Protein AF-A0AAD9GIB4-F1 (afdb_monomer_lite)

InterPro domains:
  IPR001938 Thaumatin family [PS51367] (116-215)
  IPR001938 Thaumatin family [SM00205] (83-215)
  IPR032675 Leucine-rich repeat domain superfamily [G3DSA:3.80.10.10] (886-1075)
  IPR037176 Osmotin/thaumatin-like superfamily [G3DSA:2.60.110.10] (178-216)
  IPR037176 Osmotin/thaumatin-like superfamily [SSF49870] (64-216)
  IPR058256 WLGC domain [PF26605] (1135-1199)

Radius of gyration: 45.38 Å; chains: 1; bounding box: 119×122×170 Å

Secondary structure (DSSP, 8-state):
------------------------------------TTSTTTTTTSSTTS-SS--------EEEEEEE-SSS-EEEEEEETTEEEEEEE-TT-EEEEEE-TT---EEEEESSSS---EEEEE--TTEEEEEEE-----SSS-GGG-SSHHHHHHHH------S-EEEEESS--SSSS--EEE-STT-TTEE-STT-TT--EEEETT--EEEEESTT-SS--PPPPPPPPPPPP-PPPPPPPPPPPPPPPPPPPP----------------------------------------------------------------------------------------------------------HHHHHHHHHHHHHHHHHHHHHHHHHHHHHHHHHHHTTS--S---------------------------------------------------------------------------------------------S-SSTTHHHHHHHHHHHHHHHHHHHHHHHHHHHHHHHHHHHHHHSHHHHHHHHHT-TTGGGGTSS--PPPPHHHHHHHHHHHHHHHHHHHHHHHHHHHHHHHHHHHHS-----STTSTTS--SS-------SS-HHHHHHHHTTSS--HHHHHHHHHHHHHHHHHHHHHHHHHHHTT--HHHHHHHHHHHHHHHHHHHHHTTS-TTTHHHHHHHHHHHHHHIIIIIHHHHHHHHHHHH----HHHHHHHHTTSPTT-GGG-HHHHS-HHHHHHHHHHHHTTS--SHHHHHHHHHHHHHHHHHHHHHHHHHH-TT--PPPSSPTT-HHHHHHHHHHHHHHHHHHHHHHHHHHHHTTT-TTEEEE------PPTT-STT--EEEEEEE-SS--SHHHHHSPPB-HHHHHHHHTTS---EEEEES-B-SS--GGGGG-TT--EEEEES----B--GGGGG-TT--EEEEE-BTTB---B--TTTTTT-TT--EEEEE--TT-------TT-TT--EEEEE--SS---PPP-TT-TT--EEEEES-TT-------SS-TT--EEEEES--GGGTBTSSSSB-TTSTTTS--TTT-PPPPPPPPTT-SSS---HHHHHHHHHSHHHHS-PPP-BTTB--S--HHHHTTTTT-SS-B---TT----EEE-GGG---EEE--HHHHHHHHHHHHHT-SSPP-HHHHGGGT--

Sequence (1199 aa):
MERDRIAATARLTTSPFRNSPPRSCIHPQQRTGSLGLTAMVMQTLSRALLGLAMLNGVAQGFNVYVSNMCDEGMTLAQVTPSGVQTEQVSAGGTTTKSVPTGSASHVFKWGTGAQATLAEFSAQGGMAWCDISIIPTGLKSGPGYCGSLQECKDVTGGVGFNVAMQITPHTQDGARCVELTCMADGCEDAYQYPKDDTKTHSCPINTDFDLTFCPGGTGGSTPAPTPAPTPSPTPTPTPTPTPTPTPTPTPTPTSTPSSTPAPEEQQTQQSASASAGSAGQYQNQGSATQSSKSASGSNGEAGVTNLRKVNAESVQSPTTQQNTPSTDSTQQIGGTTPAADSKEDEVQKVNTQSSESGTGGTAWVVLSIGCFVGMVAAAAIVVVRKKKAALDELESKTPVSTTAHGALATFRTPRDNVSLASRAKWKRSRWLATREEQPHVTQEDDGREVFSNEGPLRRKSFLSSSPSASQKKVYPTNSEPDLSIKSSILEKKSSKYSKTEAQTKAQGGSRSLGLALVIGFGVSVCLGWSLWLILLNVAPNDTVNRVMDTETFDYGSFWLMIKPSAALVGLATAGLSVVALGYLAVLIKLLLSFRHNSKKAYVLNDSSKRVLATQKEKVLEAKPNIFLTAIQVATSVAIEDSTAKKYFKVVMKFGDLALETVLLYQMLESGSPAPLIGIFTVVVASNALSCAAMMFVPYEKAPLAEILIDILFDFLIIVGCPMLVVLYCLSTFTFDREKFAINLAVFPAGWFEQSASVIADPVETAVIYKSLKSLRIMSALDFFTRMGVNITLCYRLFKVVDLLQDPRKQQSSVYPKKHRLSVGVFVIFAVFLVIFVEESMRTSDVACQAHPECVVKARRWTRLSTGSLTQCPCLMLIDRDIAPKMYSEWENPTNVTEKVAQLASTGDLQTLQLTNRYLAVLPDELRRCTNLRHLSLEYTHTQAFPDWIGELKLIEFLHIESKFSSPMVVLPDNMFDDMASLTLIHFAAFIPMAKLPSMWGLTNLKSLTLAVFFFLEEIPDFDRLQNLERLVLASMPGINYLPDFSTATNLKSFAASDRGAWCCNGFLGDCNLSDGKCGVHPVWGSPAVSCLASDRTDKVATEATLAAMKRFNATICGPVLQFGVLEGPPTPDIMAPCNGTMYKQCPRDDKMESMCYNARFMGIACTTNRFPIEMRRRQIAQGVGDRCDPENEAWLGCK

Structure (mmCIF, N/CA/C/O backbone):
data_AF-A0AAD9GIB4-F1
#
_entry.id   AF-A0AAD9GIB4-F1
#
loop_
_atom_site.group_PDB
_atom_site.id
_atom_site.type_symbol
_atom_site.label_atom_id
_atom_site.label_alt_id
_atom_site.label_comp_id
_atom_site.label_asym_id
_atom_site.label_entity_id
_atom_site.label_seq_id
_atom_site.pdbx_PDB_ins_code
_atom_site.Cartn_x
_atom_site.Cartn_y
_atom_site.Cartn_z
_atom_site.occupancy
_atom_site.B_iso_or_equiv
_atom_site.auth_seq_id
_atom_site.auth_comp_id
_atom_site.auth_asym_id
_atom_site.auth_atom_id
_atom_site.pdbx_PDB_model_num
ATOM 1 N N . MET A 1 1 ? -21.537 43.791 -27.571 1.00 29.36 1 MET A N 1
ATOM 2 C CA . MET A 1 1 ? -22.899 44.267 -27.913 1.00 29.36 1 MET A CA 1
ATOM 3 C C . MET A 1 1 ? -23.913 43.216 -27.478 1.00 29.36 1 MET A C 1
ATOM 5 O O . MET A 1 1 ? -23.499 42.181 -26.972 1.00 29.36 1 MET A O 1
ATOM 9 N N . GLU A 1 2 ? -25.203 43.518 -27.577 1.00 27.97 2 GLU A N 1
ATOM 10 C CA . GLU A 1 2 ? -26.307 42.785 -26.946 1.00 27.97 2 GLU A CA 1
ATOM 11 C C . GLU A 1 2 ? -27.326 42.326 -28.008 1.00 27.97 2 GLU A C 1
ATOM 13 O O . GLU A 1 2 ? -27.532 43.077 -28.959 1.00 27.97 2 GLU A O 1
ATOM 18 N N . ARG A 1 3 ? -28.008 41.181 -27.779 1.00 30.89 3 ARG A N 1
ATOM 19 C CA . ARG A 1 3 ? -29.195 40.685 -28.534 1.00 30.89 3 ARG A CA 1
ATOM 20 C C . ARG A 1 3 ? -28.941 40.329 -30.023 1.00 30.89 3 ARG A C 1
ATOM 22 O O . ARG A 1 3 ? -27.888 40.657 -30.551 1.00 30.89 3 ARG A O 1
ATOM 29 N N . ASP A 1 4 ? -29.765 39.568 -30.760 1.00 29.73 4 ASP A N 1
ATOM 30 C CA . ASP A 1 4 ? -31.077 38.883 -30.585 1.00 29.73 4 ASP A CA 1
ATOM 31 C C . ASP A 1 4 ? -30.968 37.423 -31.151 1.00 29.73 4 ASP A C 1
ATOM 33 O O . ASP A 1 4 ? -29.921 37.079 -31.687 1.00 29.73 4 ASP A O 1
ATOM 37 N N . ARG A 1 5 ? -31.866 36.419 -31.048 1.00 33.56 5 ARG A N 1
ATOM 38 C CA . ARG A 1 5 ? -33.320 36.235 -30.783 1.00 33.56 5 ARG A CA 1
ATOM 39 C C . ARG A 1 5 ? -34.262 36.285 -32.016 1.00 33.56 5 ARG A C 1
ATOM 41 O O . ARG A 1 5 ? -34.498 37.356 -32.541 1.00 33.56 5 ARG A O 1
ATOM 48 N N . ILE A 1 6 ? -34.851 35.131 -32.397 1.00 26.53 6 ILE A N 1
ATOM 49 C CA . ILE A 1 6 ? -36.130 34.850 -33.135 1.00 26.53 6 ILE A CA 1
ATOM 50 C C . ILE A 1 6 ? -36.071 33.355 -33.578 1.00 26.53 6 ILE A C 1
ATOM 52 O O . ILE A 1 6 ? -35.004 32.948 -34.017 1.00 26.53 6 ILE A O 1
ATOM 56 N N . ALA A 1 7 ? -37.034 32.416 -33.486 1.00 26.80 7 ALA A N 1
ATOM 57 C CA . ALA A 1 7 ? -38.416 32.270 -32.966 1.00 26.80 7 ALA A CA 1
ATOM 58 C C . ALA A 1 7 ? -39.534 32.016 -34.020 1.00 26.80 7 ALA A C 1
ATOM 60 O O . ALA A 1 7 ? -39.611 32.734 -35.008 1.00 26.80 7 ALA A O 1
ATOM 61 N N . ALA A 1 8 ? -40.463 31.085 -33.697 1.00 27.00 8 ALA A N 1
ATOM 62 C CA . ALA A 1 8 ? -41.770 30.795 -34.355 1.00 27.00 8 ALA A CA 1
ATOM 63 C C . ALA A 1 8 ? -41.726 30.116 -35.762 1.00 27.00 8 ALA A C 1
ATOM 65 O O . ALA A 1 8 ? -40.720 30.239 -36.442 1.00 27.00 8 ALA A O 1
ATOM 66 N N . THR A 1 9 ? -42.720 29.381 -36.317 1.00 25.98 9 THR A N 1
ATOM 67 C CA . THR A 1 9 ? -43.977 28.658 -35.904 1.00 25.98 9 THR A CA 1
ATOM 68 C C . THR A 1 9 ? -44.494 27.846 -37.133 1.00 25.98 9 THR A C 1
ATOM 70 O O . THR A 1 9 ? -44.125 28.221 -38.238 1.00 25.98 9 THR A O 1
ATOM 73 N N . ALA A 1 10 ? -45.441 26.882 -37.130 1.00 25.78 10 ALA A N 1
ATOM 74 C CA . ALA A 1 10 ? -45.971 25.845 -36.206 1.00 25.78 10 ALA A CA 1
ATOM 75 C C . ALA A 1 10 ? -47.237 25.172 -36.854 1.00 25.78 10 ALA A C 1
ATOM 77 O O . ALA A 1 10 ? -47.678 25.647 -37.896 1.00 25.78 10 ALA A O 1
ATOM 78 N N . ARG A 1 11 ? -47.906 24.212 -36.162 1.00 26.77 11 ARG A N 1
ATOM 79 C CA . ARG A 1 11 ? -49.332 23.753 -36.349 1.00 26.77 11 ARG A CA 1
ATOM 80 C C . ARG A 1 11 ? -49.642 22.825 -37.569 1.00 26.77 11 ARG A C 1
ATOM 82 O O . ARG A 1 11 ? -48.823 22.766 -38.470 1.00 26.77 11 ARG A O 1
ATOM 89 N N . LEU A 1 12 ? -50.748 22.039 -37.663 1.00 25.41 12 LEU A N 1
ATOM 90 C CA . LEU A 1 12 ? -52.007 21.885 -36.867 1.00 25.41 12 LEU A CA 1
ATOM 91 C C . LEU A 1 12 ? -52.747 20.513 -37.112 1.00 25.41 12 LEU A C 1
ATOM 93 O O . LEU A 1 12 ? -52.909 20.143 -38.267 1.00 25.41 12 LEU A O 1
ATOM 97 N N . THR A 1 13 ? -53.351 19.893 -36.067 1.00 25.02 13 THR A N 1
ATOM 98 C CA . THR A 1 13 ? -54.545 18.956 -36.065 1.00 25.02 13 THR A CA 1
ATOM 99 C C . THR A 1 13 ? -54.509 17.588 -36.812 1.00 25.02 13 THR A C 1
ATOM 101 O O . THR A 1 13 ? -53.644 17.379 -37.646 1.00 25.02 13 THR A O 1
ATOM 104 N N . THR A 1 14 ? -55.362 16.569 -36.536 1.00 24.05 14 THR A N 1
ATOM 105 C CA . THR A 1 14 ? -56.618 16.447 -35.721 1.00 24.05 14 THR A CA 1
ATOM 106 C C . THR A 1 14 ? -56.783 15.052 -35.047 1.00 24.05 14 THR A C 1
ATOM 108 O O . THR A 1 14 ? -56.148 14.092 -35.466 1.00 24.05 14 THR A O 1
ATOM 111 N N . SER A 1 15 ? -57.682 14.916 -34.053 1.00 24.08 15 SER A N 1
ATOM 112 C CA . SER A 1 15 ? -58.183 13.644 -33.451 1.00 24.08 15 SER A CA 1
ATOM 113 C C . SER A 1 15 ? -59.697 13.439 -33.724 1.00 24.08 15 SER A C 1
ATOM 115 O O . SER A 1 15 ? -60.246 14.275 -34.452 1.00 24.08 15 SER A O 1
ATOM 117 N N . PRO A 1 16 ? -60.401 12.381 -33.218 1.00 45.25 16 PRO A N 1
ATOM 118 C CA . PRO A 1 16 ? -61.119 12.523 -31.917 1.00 45.25 16 PRO A CA 1
ATOM 119 C C . PRO A 1 16 ? -61.537 11.248 -31.097 1.00 45.25 16 PRO A C 1
ATOM 121 O O . PRO A 1 16 ? -61.959 10.257 -31.671 1.00 45.25 16 PRO A O 1
ATOM 124 N N . PHE A 1 17 ? -61.597 11.388 -29.750 1.00 28.00 17 PHE A N 1
ATOM 125 C CA . PHE A 1 17 ? -62.549 10.798 -28.741 1.00 28.00 17 PHE A CA 1
ATOM 126 C C . PHE A 1 17 ? -62.877 9.271 -28.671 1.00 28.00 17 PHE A C 1
ATOM 128 O O . PHE A 1 17 ? -62.728 8.549 -29.639 1.00 28.00 17 PHE A O 1
ATOM 135 N N . ARG A 1 18 ? -63.367 8.659 -27.565 1.00 31.02 18 ARG A N 1
ATOM 136 C CA . ARG A 1 18 ? -63.803 9.020 -26.171 1.00 31.02 18 ARG A CA 1
ATOM 137 C C . ARG A 1 18 ? -63.539 7.766 -25.269 1.00 31.02 18 ARG A C 1
ATOM 139 O O . ARG A 1 18 ? -63.403 6.687 -25.822 1.00 31.02 18 ARG A O 1
ATOM 146 N N . ASN A 1 19 ? -63.452 7.761 -23.927 1.00 23.12 19 ASN A N 1
ATOM 147 C CA . ASN A 1 19 ? -64.355 8.346 -22.922 1.00 23.12 19 ASN A CA 1
ATOM 148 C C . ASN A 1 19 ? -63.713 8.468 -21.507 1.00 23.12 19 ASN A C 1
ATOM 150 O O . ASN A 1 19 ? -63.331 7.467 -20.920 1.00 23.12 19 ASN A O 1
ATOM 154 N N . SER A 1 20 ? -63.749 9.689 -20.960 1.00 26.02 20 SER A N 1
ATOM 155 C CA . SER A 1 20 ? -64.058 10.107 -19.569 1.00 26.02 20 SER A CA 1
ATOM 156 C C . SER A 1 20 ? -63.265 9.650 -18.304 1.00 26.02 20 SER A C 1
ATOM 158 O O . SER A 1 20 ? -62.812 8.517 -18.221 1.00 26.02 20 SER A O 1
ATOM 160 N N . PRO A 1 21 ? -63.114 10.548 -17.287 1.00 50.00 21 PRO A N 1
ATOM 161 C CA . PRO A 1 21 ? -62.134 10.461 -16.181 1.00 50.00 21 PRO A CA 1
ATOM 162 C C . PRO A 1 21 ? -62.915 10.322 -14.820 1.00 50.00 21 PRO A C 1
ATOM 164 O O . PRO A 1 21 ? -63.865 9.540 -14.871 1.00 50.00 21 PRO A O 1
ATOM 167 N N . PRO A 1 22 ? -62.713 11.005 -13.642 1.00 42.19 22 PRO A N 1
ATOM 168 C CA . PRO A 1 22 ? -61.743 12.039 -13.202 1.00 42.19 22 PRO A CA 1
ATOM 169 C C . PRO A 1 22 ? -61.225 12.018 -11.721 1.00 42.19 22 PRO A C 1
ATOM 171 O O . PRO A 1 22 ? -61.701 11.267 -10.880 1.00 42.19 22 PRO A O 1
ATOM 174 N N . ARG A 1 23 ? -60.374 13.024 -11.406 1.00 25.47 23 ARG A N 1
ATOM 175 C CA . ARG A 1 23 ? -59.966 13.607 -10.086 1.00 25.47 23 ARG A CA 1
ATOM 176 C C . ARG A 1 23 ? -58.715 13.026 -9.392 1.00 25.47 23 ARG A C 1
ATOM 178 O O . ARG A 1 23 ? -58.555 11.819 -9.328 1.00 25.47 23 ARG A O 1
ATOM 185 N N . SER A 1 24 ? -57.831 13.841 -8.792 1.00 22.72 24 SER A N 1
ATOM 186 C CA . SER A 1 24 ? -57.624 15.312 -8.893 1.00 22.72 24 SER A CA 1
ATOM 187 C C . SER A 1 24 ? -56.270 15.743 -8.295 1.00 22.72 24 SER A C 1
ATOM 189 O O . SER A 1 24 ? -55.858 15.202 -7.276 1.00 22.72 24 SER A O 1
ATOM 191 N N . CYS A 1 25 ? -55.622 16.758 -8.877 1.00 22.23 25 CYS A N 1
ATOM 192 C CA . CYS A 1 25 ? -54.363 17.353 -8.390 1.00 22.23 25 CYS A CA 1
ATOM 193 C C . CYS A 1 25 ? -54.567 18.315 -7.199 1.00 22.23 25 CYS A C 1
ATOM 195 O O . CYS A 1 25 ? -55.671 18.834 -7.055 1.00 22.23 25 CYS A O 1
ATOM 197 N N . ILE A 1 26 ? -53.493 18.653 -6.455 1.00 23.31 26 ILE A N 1
ATOM 198 C CA . ILE A 1 26 ? -53.220 19.997 -5.875 1.00 23.31 26 ILE A CA 1
ATOM 199 C C . ILE A 1 26 ? -51.804 20.073 -5.243 1.00 23.31 26 ILE A C 1
ATOM 201 O O . ILE A 1 26 ? -51.279 19.081 -4.746 1.00 23.31 26 ILE A O 1
ATOM 205 N N . HIS A 1 27 ? -51.185 21.261 -5.285 1.00 28.19 27 HIS A N 1
ATOM 206 C CA . HIS A 1 27 ? -49.898 21.618 -4.649 1.00 28.19 27 HIS A CA 1
ATOM 207 C C . HIS A 1 27 ? -50.067 21.952 -3.150 1.00 28.19 27 HIS A C 1
ATOM 209 O O . HIS A 1 27 ? -51.170 22.295 -2.726 1.00 28.19 27 HIS A O 1
ATOM 215 N N . PRO A 1 28 ? -48.973 22.030 -2.367 1.00 28.92 28 PRO A N 1
ATOM 216 C CA . PRO A 1 28 ? -48.886 23.180 -1.455 1.00 28.92 28 PRO A CA 1
ATOM 217 C C . PRO A 1 28 ? -47.499 23.843 -1.348 1.00 28.92 28 PRO A C 1
ATOM 219 O O . PRO A 1 28 ? -46.467 23.275 -1.704 1.00 28.92 28 PRO A O 1
ATOM 222 N N . GLN A 1 29 ? -47.510 25.074 -0.825 1.00 23.83 29 GLN A N 1
ATOM 223 C CA . GLN A 1 29 ? -46.342 25.845 -0.382 1.00 23.83 29 GLN A CA 1
ATOM 224 C C . GLN A 1 29 ? -45.946 25.524 1.075 1.00 23.83 29 GLN A C 1
ATOM 226 O O . GLN A 1 29 ? -46.623 24.791 1.792 1.00 23.83 29 GLN A O 1
ATOM 231 N N . GLN A 1 30 ? -44.863 26.162 1.526 1.00 30.14 30 GLN A N 1
ATOM 232 C CA . GLN A 1 30 ? -44.447 26.289 2.925 1.00 30.14 30 GLN A CA 1
ATOM 233 C C . GLN A 1 30 ? -45.604 26.625 3.892 1.00 30.14 30 GLN A C 1
ATOM 235 O O . GLN A 1 30 ? -46.253 27.660 3.737 1.00 30.14 30 GLN A O 1
ATOM 240 N N . ARG A 1 31 ? -45.713 25.889 5.009 1.00 23.02 31 ARG A N 1
ATOM 241 C CA . ARG A 1 31 ? -45.800 26.513 6.346 1.00 23.02 31 ARG A CA 1
ATOM 242 C C . ARG A 1 31 ? -45.449 25.555 7.488 1.00 23.02 31 ARG A C 1
ATOM 244 O O . ARG A 1 31 ? -45.661 24.354 7.428 1.00 23.02 31 ARG A O 1
ATOM 251 N N . THR A 1 32 ? -44.897 26.167 8.526 1.00 27.12 32 THR A N 1
ATOM 252 C CA . THR A 1 32 ? -44.487 25.642 9.836 1.00 27.12 32 THR A CA 1
ATOM 253 C C . THR A 1 32 ? -45.436 24.630 10.498 1.00 27.12 32 THR A C 1
ATOM 255 O O . THR A 1 32 ? -46.612 24.933 10.694 1.00 27.12 32 THR A O 1
ATOM 258 N N . GLY A 1 33 ? -44.877 23.524 11.000 1.00 24.25 33 GLY A N 1
ATOM 259 C CA . GLY A 1 33 ? -45.491 22.597 11.962 1.00 24.25 33 GLY A CA 1
ATOM 260 C C . GLY A 1 33 ? -44.409 21.964 12.852 1.00 24.25 33 GLY A C 1
ATOM 261 O O . GLY A 1 33 ? -43.258 21.875 12.431 1.00 24.25 33 GLY A O 1
ATOM 262 N N . SER A 1 34 ? -44.738 21.588 14.092 1.00 26.98 34 SER A N 1
ATOM 263 C CA . SER A 1 34 ? -43.779 21.100 15.105 1.00 26.98 34 SER A CA 1
ATOM 264 C C . SER A 1 34 ? -44.262 19.799 15.769 1.00 26.98 34 SER A C 1
ATOM 266 O O . SER A 1 34 ? -45.424 19.435 15.615 1.00 26.98 34 SER A O 1
ATOM 268 N N . LEU A 1 35 ? -43.379 19.172 16.563 1.00 26.02 35 LEU A N 1
ATOM 269 C CA . LEU A 1 35 ? -43.487 17.864 17.242 1.00 26.02 35 LEU A CA 1
ATOM 270 C C . LEU A 1 35 ? -43.384 16.624 16.321 1.00 26.02 35 LEU A C 1
ATOM 272 O O . LEU A 1 35 ? -43.844 16.634 15.187 1.00 26.02 35 LEU A O 1
ATOM 276 N N . GLY A 1 36 ? -42.787 15.532 16.838 1.00 27.48 36 GLY A N 1
ATOM 277 C CA . GLY A 1 36 ? -42.874 14.192 16.219 1.00 27.48 36 GLY A CA 1
ATOM 278 C C . GLY A 1 36 ? -41.671 13.237 16.361 1.00 27.48 36 GLY A C 1
ATOM 279 O O . GLY A 1 36 ? -41.850 12.028 16.232 1.00 27.48 36 GLY A O 1
ATOM 280 N N . LEU A 1 37 ? -40.455 13.723 16.650 1.00 28.06 37 LEU A N 1
ATOM 281 C CA . LEU A 1 37 ? -39.201 12.953 16.459 1.00 28.06 37 LEU A CA 1
ATOM 282 C C . LEU A 1 37 ? -38.969 11.746 17.409 1.00 28.06 37 LEU A C 1
ATOM 284 O O . LEU A 1 37 ? -37.912 11.126 17.367 1.00 28.06 37 LEU A O 1
ATOM 288 N N . THR A 1 38 ? -39.924 11.388 18.268 1.00 30.42 38 THR A N 1
ATOM 289 C CA . THR A 1 38 ? -39.811 10.263 19.217 1.00 30.42 38 THR A CA 1
ATOM 290 C C . THR A 1 38 ? -40.408 8.945 18.713 1.00 30.42 38 THR A C 1
ATOM 292 O O . THR A 1 38 ? -40.086 7.897 19.264 1.00 30.42 38 THR A O 1
ATOM 295 N N . ALA A 1 39 ? -41.231 8.952 17.657 1.00 28.59 39 ALA A N 1
ATOM 296 C CA . ALA A 1 39 ? -41.879 7.733 17.153 1.00 28.59 39 ALA A CA 1
ATOM 297 C C . ALA A 1 39 ? -40.951 6.836 16.304 1.00 28.59 39 ALA A C 1
ATOM 299 O O . ALA A 1 39 ? -41.072 5.611 16.318 1.00 28.59 39 ALA A O 1
ATOM 300 N N . MET A 1 40 ? -39.999 7.433 15.578 1.00 31.14 40 MET A N 1
ATOM 301 C CA . MET A 1 40 ? -39.232 6.742 14.528 1.00 31.14 40 MET A CA 1
ATOM 302 C C . MET A 1 40 ? -38.109 5.826 15.057 1.00 31.14 40 MET A C 1
ATOM 304 O O . MET A 1 40 ? -37.569 5.020 14.306 1.00 31.14 40 MET A O 1
ATOM 308 N N . VAL A 1 41 ? -37.772 5.920 16.350 1.00 33.59 41 VAL A N 1
ATOM 309 C CA . VAL A 1 41 ? -36.656 5.181 16.981 1.00 33.59 41 VAL A CA 1
ATOM 310 C C . VAL A 1 41 ? -37.110 3.865 17.642 1.00 33.59 41 VAL A C 1
ATOM 312 O O . VAL A 1 41 ? -36.285 2.993 17.895 1.00 33.59 41 VAL A O 1
ATOM 315 N N . MET A 1 42 ? -38.414 3.670 17.885 1.00 30.62 42 MET A N 1
ATOM 316 C CA . MET A 1 42 ? -38.939 2.425 18.483 1.00 30.62 42 MET A CA 1
ATOM 317 C C . MET A 1 42 ? -39.464 1.396 17.468 1.00 30.62 42 MET A C 1
ATOM 319 O O . MET A 1 42 ? -39.557 0.218 17.803 1.00 30.62 42 MET A O 1
ATOM 323 N N . GLN A 1 43 ? -39.760 1.785 16.223 1.00 30.75 43 GLN A N 1
ATOM 324 C CA . GLN A 1 43 ? -40.234 0.835 15.201 1.00 30.75 43 GLN A CA 1
ATOM 325 C C . GLN A 1 43 ? -39.109 0.007 14.552 1.00 30.75 43 GLN A C 1
ATOM 327 O O . GLN A 1 43 ? -39.364 -1.091 14.059 1.00 30.75 43 GLN A O 1
ATOM 332 N N . THR A 1 44 ? -37.861 0.479 14.591 1.00 32.56 44 THR A N 1
ATOM 333 C CA . THR A 1 44 ? -36.693 -0.241 14.052 1.00 32.56 44 THR A CA 1
ATOM 334 C C . THR A 1 44 ? -36.238 -1.402 14.940 1.00 32.56 44 THR A C 1
ATOM 336 O O . THR A 1 44 ? -35.772 -2.412 14.421 1.00 32.56 44 THR A O 1
ATOM 339 N N . LEU A 1 45 ? -36.434 -1.315 16.260 1.00 28.73 45 LEU A N 1
ATOM 340 C CA . LEU A 1 45 ? -36.018 -2.359 17.209 1.00 28.73 45 LEU A CA 1
ATOM 341 C C . LEU A 1 45 ? -36.995 -3.543 17.314 1.00 28.73 45 LEU A C 1
ATOM 343 O O . LEU A 1 45 ? -36.586 -4.629 17.714 1.00 28.73 45 LEU A O 1
ATOM 347 N N . SER A 1 46 ? -38.259 -3.382 16.906 1.00 26.94 46 SER A N 1
ATOM 348 C CA . SER A 1 46 ? -39.251 -4.471 16.960 1.00 26.94 46 SER A CA 1
ATOM 349 C C . SER A 1 46 ? -39.263 -5.374 15.717 1.00 26.94 46 SER A C 1
ATOM 351 O O . SER A 1 46 ? -39.924 -6.411 15.735 1.00 26.94 46 SER A O 1
ATOM 353 N N . ARG A 1 47 ? -38.548 -5.019 14.637 1.00 29.95 47 ARG A N 1
ATOM 354 C CA . ARG A 1 47 ? -38.443 -5.851 13.419 1.00 29.95 47 ARG A CA 1
ATOM 355 C C . ARG A 1 47 ? -37.289 -6.863 13.445 1.00 29.95 47 ARG A C 1
ATOM 357 O O . ARG A 1 47 ? -37.266 -7.758 12.609 1.00 29.95 47 ARG A O 1
ATOM 364 N N . ALA A 1 48 ? -36.388 -6.781 14.424 1.00 30.53 48 ALA A N 1
ATOM 365 C CA . ALA A 1 48 ? -35.224 -7.666 14.546 1.00 30.53 48 ALA A CA 1
ATOM 366 C C . ALA A 1 48 ? -35.531 -9.075 15.111 1.00 30.53 48 ALA A C 1
ATOM 368 O O . ALA A 1 48 ? -34.626 -9.897 15.200 1.00 30.53 48 ALA A O 1
ATOM 369 N N . LEU A 1 49 ? -36.782 -9.364 15.499 1.00 29.11 49 LEU A N 1
ATOM 370 C CA . LEU A 1 49 ? -37.179 -10.623 16.157 1.00 29.11 49 LEU A CA 1
ATOM 371 C C . LEU A 1 49 ? -38.283 -11.421 15.437 1.00 29.11 49 LEU A C 1
ATOM 373 O O . LEU A 1 49 ? -38.735 -12.433 15.961 1.00 29.11 49 LEU A O 1
ATOM 377 N N . LEU A 1 50 ? -38.677 -11.018 14.223 1.00 28.91 50 LEU A N 1
ATOM 378 C CA . LEU A 1 50 ? -39.575 -11.795 13.346 1.00 28.91 50 LEU A CA 1
ATOM 379 C C . LEU A 1 50 ? -38.956 -12.055 11.952 1.00 28.91 50 LEU A C 1
ATOM 381 O O . LEU A 1 50 ? -39.658 -12.175 10.954 1.00 28.91 50 LEU A O 1
ATOM 385 N N . GLY A 1 51 ? -37.622 -12.126 11.885 1.00 29.03 51 GLY A N 1
ATOM 386 C CA . GLY A 1 51 ? -36.845 -12.313 10.649 1.00 29.03 51 GLY A CA 1
ATOM 387 C C . GLY A 1 51 ? -36.461 -13.761 10.311 1.00 29.03 51 GLY A C 1
ATOM 388 O O . GLY A 1 51 ? -35.608 -13.960 9.455 1.00 29.03 51 GLY A O 1
ATOM 389 N N . LEU A 1 52 ? -37.038 -14.767 10.980 1.00 30.42 52 LEU A N 1
ATOM 390 C CA . LEU A 1 52 ? -36.656 -16.185 10.850 1.00 30.42 52 LEU A CA 1
ATOM 391 C C . LEU A 1 52 ? -37.755 -17.048 10.187 1.00 30.42 52 LEU A C 1
ATOM 393 O O . LEU A 1 52 ? -38.136 -18.092 10.708 1.00 30.42 52 LEU A O 1
ATOM 397 N N . ALA A 1 53 ? -38.296 -16.597 9.047 1.00 30.19 53 ALA A N 1
ATOM 398 C CA . ALA A 1 53 ? -39.309 -17.347 8.284 1.00 30.19 53 ALA A CA 1
ATOM 399 C C . ALA A 1 53 ? -39.395 -16.981 6.781 1.00 30.19 53 ALA A C 1
ATOM 401 O O . ALA A 1 53 ? -40.484 -16.983 6.217 1.00 30.19 53 ALA A O 1
ATOM 402 N N . MET A 1 54 ? -38.274 -16.651 6.124 1.00 31.88 54 MET A N 1
ATOM 403 C CA . MET A 1 54 ? -38.201 -16.494 4.657 1.00 31.88 54 MET A CA 1
ATOM 404 C C . MET A 1 54 ? -36.889 -17.080 4.117 1.00 31.88 54 MET A C 1
ATOM 406 O O . MET A 1 54 ? -35.931 -16.363 3.840 1.00 31.88 54 MET A O 1
ATOM 410 N N . LEU A 1 55 ? -36.859 -18.406 3.990 1.00 34.59 55 LEU A N 1
ATOM 411 C CA . LEU A 1 55 ? -35.872 -19.146 3.204 1.00 34.59 55 LEU A CA 1
ATOM 412 C C . LEU A 1 55 ? -36.590 -19.837 2.039 1.00 34.59 55 LEU A C 1
ATOM 414 O O . LEU A 1 55 ? -37.762 -20.187 2.152 1.00 34.59 55 LEU A O 1
ATOM 418 N N . ASN A 1 56 ? -35.850 -20.081 0.958 1.00 32.41 56 ASN A N 1
ATOM 419 C CA . ASN A 1 56 ? -36.227 -20.962 -0.153 1.00 32.41 56 ASN A CA 1
ATOM 420 C C . ASN A 1 56 ? -37.392 -20.492 -1.046 1.00 32.41 56 ASN A C 1
ATOM 422 O O . ASN A 1 56 ? -38.231 -21.286 -1.462 1.00 32.41 56 ASN A O 1
ATOM 426 N N . GLY A 1 57 ? -37.347 -19.229 -1.475 1.00 32.69 57 GLY A N 1
ATOM 427 C CA . GLY A 1 57 ? -37.715 -18.915 -2.859 1.00 32.69 57 GLY A CA 1
ATOM 428 C C . GLY A 1 57 ? -36.556 -19.309 -3.777 1.00 32.69 57 GLY A C 1
ATOM 429 O O . GLY A 1 57 ? -35.727 -18.463 -4.099 1.00 32.69 57 GLY A O 1
ATOM 430 N N . VAL A 1 58 ? -36.433 -20.597 -4.116 1.00 41.22 58 VAL A N 1
ATOM 431 C CA . VAL A 1 58 ? -35.362 -21.080 -5.004 1.00 41.22 58 VAL A CA 1
ATOM 432 C C . VAL A 1 58 ? -35.691 -20.655 -6.431 1.00 41.22 58 VAL A C 1
ATOM 434 O O . VAL A 1 58 ? -36.661 -21.145 -7.006 1.00 41.22 58 VAL A O 1
ATOM 437 N N . ALA A 1 59 ? -34.885 -19.762 -7.004 1.00 47.56 59 ALA A N 1
ATOM 438 C CA . ALA A 1 59 ? -34.882 -19.559 -8.445 1.00 47.56 59 ALA A CA 1
ATOM 439 C C . ALA A 1 59 ? -34.358 -20.850 -9.090 1.00 47.56 59 ALA A C 1
ATOM 441 O O . ALA A 1 59 ? -33.215 -21.246 -8.858 1.00 47.56 59 ALA A O 1
ATOM 442 N N . GLN A 1 60 ? -35.221 -21.554 -9.819 1.00 60.81 60 GLN A N 1
ATOM 443 C CA . GLN A 1 60 ? -34.804 -22.724 -10.583 1.00 60.81 60 GLN A CA 1
ATOM 444 C C . GLN A 1 60 ? -34.032 -22.242 -11.812 1.00 60.81 60 GLN A C 1
ATOM 446 O O . GLN A 1 60 ? -34.445 -21.289 -12.468 1.00 60.81 60 GLN A O 1
ATOM 451 N N . GLY A 1 61 ? -32.885 -22.868 -12.068 1.00 80.12 61 GLY A N 1
ATOM 452 C CA . GLY A 1 61 ? -32.215 -22.757 -13.360 1.00 80.12 61 GLY A CA 1
ATOM 453 C C . GLY A 1 61 ? -32.828 -23.730 -14.365 1.00 80.12 61 GLY A C 1
ATOM 454 O O . GLY A 1 61 ? -33.833 -24.378 -14.068 1.00 80.12 61 GLY A O 1
ATOM 455 N N . PHE A 1 62 ? -32.188 -23.855 -15.519 1.00 93.31 62 PHE A N 1
ATOM 456 C CA . PHE A 1 62 ? -32.619 -24.745 -16.593 1.00 93.31 62 PHE A CA 1
ATOM 457 C C . PHE A 1 62 ? -31.868 -26.082 -16.581 1.00 93.31 62 PHE A C 1
ATOM 459 O O . PHE A 1 62 ? -30.837 -26.242 -15.921 1.00 93.31 62 PHE A O 1
ATOM 466 N N . ASN A 1 63 ? -32.379 -27.053 -17.329 1.00 95.88 63 ASN A N 1
ATOM 467 C CA . ASN A 1 63 ? -31.743 -28.338 -17.584 1.00 95.88 63 ASN A CA 1
ATOM 468 C C . ASN A 1 63 ? -31.263 -28.433 -19.032 1.00 95.88 63 ASN A C 1
ATOM 470 O O . ASN A 1 63 ? -31.931 -27.986 -19.962 1.00 95.88 63 ASN A O 1
ATOM 474 N N . VAL A 1 64 ? -30.113 -29.079 -19.208 1.00 96.62 64 VAL A N 1
ATOM 475 C CA . VAL A 1 64 ? -29.607 -29.531 -20.502 1.00 96.62 64 VAL A CA 1
ATOM 476 C C . VAL A 1 64 ? -29.772 -31.050 -20.563 1.00 96.62 64 VAL A C 1
ATOM 478 O O . VAL A 1 64 ? -29.178 -31.786 -19.767 1.00 96.62 64 VAL A O 1
ATOM 481 N N . TYR A 1 65 ? -30.606 -31.522 -21.482 1.00 96.94 65 TYR A N 1
ATOM 482 C CA . TYR A 1 65 ? -30.835 -32.930 -21.785 1.00 96.94 65 TYR A CA 1
ATOM 483 C C . TYR A 1 65 ? -29.830 -33.366 -22.850 1.00 96.94 65 TYR A C 1
ATOM 485 O O . TYR A 1 65 ? -29.964 -33.043 -24.026 1.00 96.94 65 TYR A O 1
ATOM 493 N N . VAL A 1 66 ? -28.778 -34.066 -22.434 1.00 97.12 66 VAL A N 1
ATOM 494 C CA . VAL A 1 66 ? -27.683 -34.475 -23.314 1.00 97.12 66 VAL A CA 1
ATOM 495 C C . VAL A 1 66 ? -27.983 -35.842 -23.919 1.00 97.12 66 VAL A C 1
ATOM 497 O O . VAL A 1 66 ? -28.132 -36.819 -23.184 1.00 97.12 66 VAL A O 1
ATOM 500 N N . SER A 1 67 ? -28.033 -35.920 -25.248 1.00 95.75 67 SER A N 1
ATOM 501 C CA . SER A 1 67 ? -28.287 -37.142 -26.016 1.00 95.75 67 SER A CA 1
ATOM 502 C C . SER A 1 67 ? -27.059 -37.557 -26.827 1.00 95.75 67 SER A C 1
ATOM 504 O O . SER A 1 67 ? -26.460 -36.735 -27.523 1.00 95.75 67 SER A O 1
ATOM 506 N N . ASN A 1 68 ? -26.691 -38.838 -26.756 1.00 95.25 68 ASN A N 1
ATOM 507 C CA . ASN A 1 68 ? -25.667 -39.445 -27.600 1.00 95.25 68 ASN A CA 1
ATOM 508 C C . ASN A 1 68 ? -26.325 -40.252 -28.732 1.00 95.25 68 ASN A C 1
ATOM 510 O O . ASN A 1 68 ? -26.689 -41.411 -28.537 1.00 95.25 68 ASN A O 1
ATOM 514 N N . MET A 1 69 ? -26.442 -39.658 -29.921 1.00 93.81 69 MET A N 1
ATOM 515 C CA . MET A 1 69 ? -26.968 -40.318 -31.126 1.00 93.81 69 MET A CA 1
ATOM 516 C C . MET A 1 69 ? -25.856 -40.909 -32.015 1.00 93.81 69 MET A C 1
ATOM 518 O O . MET A 1 69 ? -26.101 -41.263 -33.167 1.00 93.81 69 MET A O 1
ATOM 522 N N . CYS A 1 70 ? -24.629 -41.008 -31.497 1.00 88.94 70 CYS A N 1
ATOM 523 C CA . CYS A 1 70 ? -23.493 -41.629 -32.171 1.00 88.94 70 CYS A CA 1
ATOM 524 C C . CYS A 1 70 ? -23.509 -43.160 -31.987 1.00 88.94 70 CYS A C 1
ATOM 526 O O . CYS A 1 70 ? -24.045 -43.667 -31.000 1.00 88.94 70 CYS A O 1
ATOM 528 N N . ASP A 1 71 ? -22.871 -43.903 -32.899 1.00 89.06 71 ASP A N 1
ATOM 529 C CA . ASP A 1 71 ? -22.841 -45.381 -32.874 1.00 89.06 71 ASP A CA 1
ATOM 530 C C . ASP A 1 71 ? -22.001 -45.978 -31.722 1.00 89.06 71 ASP A C 1
ATOM 532 O O . ASP A 1 71 ? -22.046 -47.185 -31.473 1.00 89.06 71 ASP A O 1
ATOM 536 N N . GLU A 1 72 ? -21.234 -45.152 -31.002 1.00 89.25 72 GLU A N 1
ATOM 537 C CA . GLU A 1 72 ? -20.354 -45.562 -29.903 1.00 89.25 72 GLU A CA 1
ATOM 538 C C . GLU A 1 72 ? -20.611 -44.787 -28.596 1.00 89.25 72 GLU A C 1
ATOM 540 O O . GLU A 1 72 ? -21.344 -43.798 -28.548 1.00 89.25 72 GLU A O 1
ATOM 545 N N . GLY A 1 73 ? -20.035 -45.271 -27.491 1.00 88.62 73 GLY A N 1
ATOM 546 C CA . GLY A 1 73 ? -20.184 -44.649 -26.174 1.00 88.62 73 GLY A CA 1
ATOM 547 C C . GLY A 1 73 ? -19.344 -43.380 -26.027 1.00 88.62 73 GLY A C 1
ATOM 548 O O . GLY A 1 73 ? -18.117 -43.434 -26.098 1.00 88.62 73 GLY A O 1
ATOM 549 N N . MET A 1 74 ? -19.996 -42.252 -25.751 1.00 92.19 74 MET A N 1
ATOM 550 C CA . MET A 1 74 ? -19.346 -40.970 -25.497 1.00 92.19 74 MET A CA 1
ATOM 551 C C . MET A 1 74 ? -18.957 -40.829 -24.020 1.00 92.19 74 MET A C 1
ATOM 553 O O . MET A 1 74 ? -19.783 -40.999 -23.123 1.00 92.19 74 MET A O 1
ATOM 557 N N . THR A 1 75 ? -17.729 -40.375 -23.760 1.00 94.38 75 THR A N 1
ATOM 558 C CA . THR A 1 75 ? -17.374 -39.782 -22.463 1.00 94.38 75 THR A CA 1
ATOM 559 C C . THR A 1 75 ? -17.795 -38.314 -22.458 1.00 94.38 75 THR A C 1
ATOM 561 O O . THR A 1 75 ? -17.061 -37.463 -22.956 1.00 94.38 75 THR A O 1
ATOM 564 N N . LEU A 1 76 ? -18.966 -37.996 -21.911 1.00 95.19 76 LEU A N 1
ATOM 565 C CA . LEU A 1 76 ? -19.414 -36.616 -21.740 1.00 95.19 76 LEU A CA 1
ATOM 566 C C . LEU A 1 76 ? -18.532 -35.931 -20.692 1.00 95.19 76 LEU A C 1
ATOM 568 O O . LEU A 1 76 ? -18.478 -36.377 -19.546 1.00 95.19 76 LEU A O 1
ATOM 572 N N . ALA A 1 77 ? -17.873 -34.836 -21.062 1.00 94.00 77 ALA A N 1
ATOM 573 C CA . ALA A 1 77 ? -17.177 -33.958 -20.132 1.00 94.00 77 ALA A CA 1
ATOM 574 C C . ALA A 1 77 ? -17.991 -32.676 -19.923 1.00 94.00 77 ALA A C 1
ATOM 576 O O . ALA A 1 77 ? -18.264 -31.956 -20.884 1.00 94.00 77 ALA A O 1
ATOM 577 N N . GLN A 1 78 ? -18.344 -32.386 -18.668 1.00 94.12 78 GLN A N 1
ATOM 578 C CA . GLN A 1 78 ? -18.882 -31.093 -18.251 1.00 94.12 78 GLN A CA 1
ATOM 579 C C . GLN A 1 78 ? -17.773 -30.307 -17.545 1.00 94.12 78 GLN A C 1
ATOM 581 O O . GLN A 1 78 ? -17.318 -30.687 -16.465 1.00 94.12 78 GLN A O 1
ATOM 586 N N . VAL A 1 79 ? -17.332 -29.212 -18.155 1.00 90.62 79 VAL A N 1
ATOM 587 C CA . VAL A 1 79 ? -16.369 -28.266 -17.585 1.00 90.62 79 VAL A CA 1
ATOM 588 C C . VAL A 1 79 ? -17.141 -27.146 -16.889 1.00 90.62 79 VAL A C 1
ATOM 590 O O . VAL A 1 79 ? -18.100 -26.604 -17.434 1.00 90.62 79 VAL A O 1
ATOM 593 N N . THR A 1 80 ? -16.720 -26.810 -15.674 1.00 89.75 80 THR A N 1
ATOM 594 C CA . THR A 1 80 ? -17.274 -25.730 -14.846 1.00 89.75 80 THR A CA 1
ATOM 595 C C . THR A 1 80 ? -16.128 -24.973 -14.162 1.00 89.75 80 THR A C 1
ATOM 597 O O . THR A 1 80 ? -15.034 -25.534 -14.047 1.00 89.75 80 THR A O 1
ATOM 600 N N . PRO A 1 81 ? -16.351 -23.766 -13.608 1.00 76.69 81 PRO A N 1
ATOM 601 C CA . PRO A 1 81 ? -15.367 -23.095 -12.750 1.00 76.69 81 PRO A CA 1
ATOM 602 C C . PRO A 1 81 ? -14.903 -23.949 -11.554 1.00 76.69 81 PRO A C 1
ATOM 604 O O . PRO A 1 81 ? -13.766 -23.838 -11.112 1.00 76.69 81 PRO A O 1
ATOM 607 N N . SER A 1 82 ? -15.754 -24.862 -11.067 1.00 78.69 82 SER A N 1
ATOM 608 C CA . SER A 1 82 ? -15.428 -25.850 -10.025 1.00 78.69 82 SER A CA 1
ATOM 609 C C . SER A 1 82 ? -14.661 -27.092 -10.517 1.00 78.69 82 SER A C 1
ATOM 611 O O . SER A 1 82 ? -14.456 -28.027 -9.744 1.00 78.69 82 SER A O 1
ATOM 613 N N . GLY A 1 83 ? -14.242 -27.131 -11.786 1.00 83.88 83 GLY A N 1
ATOM 614 C CA . GLY A 1 83 ? -13.495 -28.233 -12.396 1.00 83.88 83 GLY A CA 1
ATOM 615 C C . GLY A 1 83 ? -14.290 -29.039 -13.429 1.00 83.88 83 GLY A C 1
ATOM 616 O O . GLY A 1 83 ? -15.400 -28.677 -13.828 1.00 83.88 83 GLY A O 1
ATOM 617 N N . VAL A 1 84 ? -13.691 -30.144 -13.885 1.00 89.44 84 VAL A N 1
ATOM 618 C CA . VAL A 1 84 ? -14.241 -31.024 -14.929 1.00 89.44 84 VAL A CA 1
ATOM 619 C C . VAL A 1 84 ? -14.869 -32.268 -14.304 1.00 89.44 84 VAL A C 1
ATOM 621 O O . VAL A 1 84 ? -14.199 -33.011 -13.591 1.00 89.44 84 VAL A O 1
ATOM 624 N N . GLN A 1 85 ? -16.134 -32.530 -14.623 1.00 91.94 85 GLN A N 1
ATOM 625 C CA . GLN A 1 85 ? -16.812 -33.795 -14.339 1.00 91.94 85 GLN A CA 1
ATOM 626 C C . GLN A 1 85 ? -16.914 -34.622 -15.626 1.00 91.94 85 GLN A C 1
ATOM 628 O O . GLN A 1 85 ? -17.048 -34.060 -16.713 1.00 91.94 85 GLN A O 1
ATOM 633 N N . THR A 1 86 ? -16.852 -35.952 -15.518 1.00 92.88 86 THR A N 1
ATOM 634 C CA . THR A 1 86 ? -16.990 -36.858 -16.671 1.00 92.88 86 THR A CA 1
ATOM 635 C C . THR A 1 86 ? -17.984 -37.979 -16.397 1.00 92.88 86 THR A C 1
ATOM 637 O O . THR A 1 86 ? -18.080 -38.473 -15.276 1.00 92.88 86 THR A O 1
ATOM 640 N N . GLU A 1 87 ? -18.721 -38.375 -17.431 1.00 93.88 87 GLU A N 1
ATOM 641 C CA . GLU A 1 87 ? -19.752 -39.413 -17.387 1.00 93.88 87 GLU A CA 1
ATOM 642 C C . GLU A 1 87 ? -19.723 -40.232 -18.683 1.00 93.88 87 GLU A C 1
ATOM 644 O O . GLU A 1 87 ? -19.418 -39.694 -19.744 1.00 93.88 87 GLU A O 1
ATOM 649 N N . GLN A 1 88 ? -20.023 -41.530 -18.617 1.00 94.88 88 GLN A N 1
ATOM 650 C CA . GLN A 1 88 ? -20.127 -42.375 -19.811 1.00 94.88 88 GLN A CA 1
ATOM 651 C C . GLN A 1 88 ? -21.587 -42.461 -20.258 1.00 94.88 88 GLN A C 1
ATOM 653 O O . GLN A 1 88 ? -22.431 -42.956 -19.513 1.00 94.88 88 GLN A O 1
ATOM 658 N N . VAL A 1 89 ? -21.867 -42.014 -21.480 1.00 94.00 89 VAL A N 1
ATOM 659 C CA . VAL A 1 89 ? -23.189 -42.061 -22.112 1.00 94.00 89 VAL A CA 1
ATOM 660 C C . VAL A 1 89 ? -23.119 -43.059 -23.266 1.00 94.00 89 VAL A C 1
ATOM 662 O O . VAL A 1 89 ? -22.403 -42.844 -24.244 1.00 94.00 89 VAL A O 1
ATOM 665 N N . SER A 1 90 ? -23.834 -44.180 -23.159 1.00 92.00 90 SER A N 1
ATOM 666 C CA . SER A 1 90 ? -23.870 -45.205 -24.214 1.00 92.00 90 SER A CA 1
ATOM 667 C C . SER A 1 90 ? -24.406 -44.651 -25.538 1.00 92.00 90 SER A C 1
ATOM 669 O O . SER A 1 90 ? -25.105 -43.640 -25.543 1.00 92.00 90 SER A O 1
ATOM 671 N N . ALA A 1 91 ? -24.129 -45.333 -26.650 1.00 91.25 91 ALA A N 1
ATOM 672 C CA . ALA A 1 91 ? -24.820 -45.090 -27.916 1.00 91.25 91 ALA A CA 1
ATOM 673 C C . ALA A 1 91 ? -26.348 -45.167 -27.712 1.00 91.25 91 ALA A C 1
ATOM 675 O O . ALA A 1 91 ? -26.834 -46.073 -27.026 1.00 91.25 91 ALA A O 1
ATOM 676 N N . GLY A 1 92 ? -27.093 -44.191 -28.237 1.00 88.81 92 GLY A N 1
ATOM 677 C CA . GLY A 1 92 ? -28.534 -44.022 -27.998 1.00 88.81 92 GLY A CA 1
ATOM 678 C C . GLY A 1 92 ? -28.917 -43.651 -26.554 1.00 88.81 92 GLY A C 1
ATOM 679 O O . GLY A 1 92 ? -30.086 -43.757 -26.188 1.00 88.81 92 GLY A O 1
ATOM 680 N N . GLY A 1 93 ? -27.950 -43.282 -25.710 1.00 90.00 93 GLY A N 1
ATOM 681 C CA . GLY A 1 93 ? -28.149 -42.942 -24.301 1.00 90.00 93 GLY A CA 1
ATOM 682 C C . GLY A 1 93 ? -28.381 -41.449 -24.060 1.00 90.00 93 GLY A C 1
ATOM 683 O O . GLY A 1 93 ? -27.888 -40.599 -24.800 1.00 90.00 93 GLY A O 1
ATOM 684 N N . THR A 1 94 ? -29.087 -41.130 -22.973 1.00 93.81 94 THR A N 1
ATOM 685 C CA . THR A 1 94 ? -29.398 -39.753 -22.551 1.00 93.81 94 THR A CA 1
ATOM 686 C C . THR A 1 94 ? -29.048 -39.511 -21.083 1.00 93.81 94 THR A C 1
ATOM 688 O O . THR A 1 94 ? -29.299 -40.379 -20.246 1.00 93.81 94 THR A O 1
ATOM 691 N N . THR A 1 95 ? -28.560 -38.316 -20.747 1.00 94.62 95 THR A N 1
ATOM 692 C CA . THR A 1 95 ? -28.327 -37.853 -19.365 1.00 94.62 95 THR A CA 1
ATOM 693 C C . THR A 1 95 ? -28.779 -36.398 -19.195 1.00 94.62 95 THR A C 1
ATOM 695 O O . THR A 1 95 ? -28.902 -35.670 -20.175 1.00 94.62 95 THR A O 1
ATOM 698 N N . THR A 1 96 ? -29.047 -35.947 -17.969 1.00 95.88 96 THR A N 1
ATOM 699 C CA . THR A 1 96 ? -29.577 -34.597 -17.695 1.00 95.88 96 THR A CA 1
ATOM 700 C C . THR A 1 96 ? -28.639 -33.820 -16.780 1.00 95.88 96 THR A C 1
ATOM 702 O O . THR A 1 96 ? -28.162 -34.342 -15.770 1.00 95.88 96 THR A O 1
ATOM 705 N N . LYS A 1 97 ? -28.375 -32.557 -17.128 1.00 94.00 97 LYS A N 1
ATOM 706 C CA . LYS A 1 97 ? -27.421 -31.681 -16.440 1.00 94.00 97 LYS A CA 1
ATOM 707 C C . LYS A 1 97 ? -28.064 -30.328 -16.143 1.00 94.00 97 LYS A C 1
ATOM 709 O O . LYS A 1 97 ? -28.321 -29.549 -17.053 1.00 94.00 97 LYS A O 1
ATOM 714 N N . SER A 1 98 ? -28.329 -30.045 -14.871 1.00 91.25 98 SER A N 1
ATOM 715 C CA . SER A 1 98 ? -28.924 -28.771 -14.447 1.00 91.25 98 SER A CA 1
ATOM 716 C C . SER A 1 98 ? -27.879 -27.651 -14.378 1.00 91.25 98 SER A C 1
ATOM 718 O O . SER A 1 98 ? -26.790 -27.839 -13.832 1.00 91.25 98 SER A O 1
ATOM 720 N N . VAL A 1 99 ? -28.238 -26.474 -14.886 1.00 92.00 99 VAL A N 1
ATOM 721 C CA . VAL A 1 99 ? -27.430 -25.248 -14.909 1.00 92.00 99 VAL A CA 1
ATOM 722 C C . VAL A 1 99 ? -28.104 -24.220 -13.982 1.00 92.00 99 VAL A C 1
ATOM 724 O O . VAL A 1 99 ? -29.153 -23.675 -14.326 1.00 92.00 99 VAL A O 1
ATOM 727 N N . PRO A 1 100 ? -27.582 -23.976 -12.764 1.00 89.00 100 PRO A N 1
ATOM 728 C CA . PRO A 1 100 ? -28.265 -23.159 -11.759 1.00 89.00 100 PRO A CA 1
ATOM 729 C C . PRO A 1 100 ? -28.199 -21.660 -12.088 1.00 89.00 100 PRO A C 1
ATOM 731 O O . PRO A 1 100 ? -27.201 -21.181 -12.628 1.00 89.00 100 PRO A O 1
ATOM 734 N N . THR A 1 101 ? -29.230 -20.894 -11.711 1.00 86.44 101 THR A N 1
ATOM 735 C CA . THR A 1 101 ? -29.283 -19.436 -11.937 1.00 86.44 101 THR A CA 1
ATOM 736 C C . THR A 1 101 ? -28.072 -18.716 -11.347 1.00 86.44 101 THR A C 1
ATOM 738 O O . THR A 1 101 ? -27.757 -18.910 -10.172 1.00 86.44 101 THR A O 1
ATOM 741 N N . GLY A 1 102 ? -27.431 -17.846 -12.131 1.00 81.06 102 GLY A N 1
ATOM 742 C CA . GLY A 1 102 ? -26.212 -17.136 -11.735 1.00 81.06 102 GLY A CA 1
ATOM 743 C C . GLY A 1 102 ? -24.908 -17.908 -11.972 1.00 81.06 102 GLY A C 1
ATOM 744 O O . GLY A 1 102 ? -23.846 -17.397 -11.625 1.00 81.06 102 GLY A O 1
ATOM 745 N N . SER A 1 103 ? -24.956 -19.106 -12.564 1.00 86.12 103 SER A N 1
ATOM 746 C CA . SER A 1 103 ? -23.756 -19.806 -13.040 1.00 86.12 103 SER A CA 1
ATOM 747 C C . SER A 1 103 ? -23.106 -19.091 -14.228 1.00 86.12 103 SER A C 1
ATOM 749 O O . SER A 1 103 ? -23.789 -18.549 -15.102 1.00 86.12 103 SER A O 1
ATOM 751 N N . ALA A 1 104 ? -21.769 -19.083 -14.242 1.00 79.19 104 ALA A N 1
ATOM 752 C CA . ALA A 1 104 ? -20.987 -18.278 -15.175 1.00 79.19 104 ALA A CA 1
ATOM 753 C C . ALA A 1 104 ? -20.675 -18.975 -16.507 1.00 79.19 104 ALA A C 1
ATOM 755 O O . ALA A 1 104 ? -20.721 -18.308 -17.532 1.00 79.19 104 ALA A O 1
ATOM 756 N N . SER A 1 105 ? -20.370 -20.277 -16.478 1.00 88.62 105 SER A N 1
ATOM 757 C CA . SER A 1 105 ? -20.041 -21.102 -17.647 1.00 88.62 105 SER A CA 1
ATOM 758 C C . SER A 1 105 ? -20.236 -22.586 -17.308 1.00 88.62 105 SER A C 1
ATOM 760 O O . SER A 1 105 ? -19.833 -23.043 -16.233 1.00 88.62 105 SER A O 1
ATOM 762 N N . HIS A 1 106 ? -20.873 -23.325 -18.213 1.00 94.56 106 HIS A N 1
ATOM 763 C CA . HIS A 1 106 ? -21.015 -24.777 -18.214 1.00 94.56 106 HIS A CA 1
ATOM 764 C C . HIS A 1 106 ? -20.764 -25.272 -19.641 1.00 94.56 106 HIS A C 1
ATOM 766 O O . HIS A 1 106 ? -21.643 -25.181 -20.496 1.00 94.56 106 HIS A O 1
ATOM 772 N N . VAL A 1 107 ? -19.569 -25.803 -19.891 1.00 94.44 107 VAL A N 1
ATOM 773 C CA . VAL A 1 107 ? -19.166 -26.305 -21.212 1.00 94.44 107 VAL A CA 1
ATOM 774 C C . VAL A 1 107 ? -19.337 -27.819 -21.278 1.00 94.44 107 VAL A C 1
ATOM 776 O O . VAL A 1 107 ? -18.808 -28.543 -20.434 1.00 94.44 107 VAL A O 1
ATOM 779 N N . PHE A 1 108 ? -20.031 -28.309 -22.302 1.00 95.38 108 PHE A N 1
ATOM 780 C CA . PHE A 1 108 ? -20.255 -29.728 -22.570 1.00 95.38 108 PHE A CA 1
ATOM 781 C C . PHE A 1 108 ? -19.546 -30.152 -23.857 1.00 95.38 108 PHE A C 1
ATOM 783 O O . PHE A 1 108 ? -19.725 -29.533 -24.905 1.00 95.38 108 PHE A O 1
ATOM 790 N N . LYS A 1 109 ? -18.758 -31.229 -23.796 1.00 93.19 109 LYS A N 1
ATOM 791 C CA . LYS A 1 109 ? -18.038 -31.774 -24.958 1.00 93.19 109 LYS A CA 1
ATOM 792 C C . LYS A 1 109 ? -17.792 -33.276 -24.848 1.00 93.19 109 LYS A C 1
ATOM 794 O O . LYS A 1 109 ? -17.880 -33.852 -23.762 1.00 93.19 109 LYS A O 1
ATOM 799 N N . TRP A 1 110 ? -17.408 -33.897 -25.962 1.00 90.69 110 TRP A N 1
ATOM 800 C CA . TRP A 1 110 ? -16.896 -35.267 -25.962 1.00 90.69 110 TRP A CA 1
ATOM 801 C C . TRP A 1 110 ? -15.442 -35.284 -25.475 1.00 90.69 110 TRP A C 1
ATOM 803 O O . TRP A 1 110 ? -14.534 -34.785 -26.138 1.00 90.69 110 TRP A O 1
ATOM 813 N N . GLY A 1 111 ? -15.219 -35.921 -24.328 1.00 86.50 111 GLY A N 1
ATOM 814 C CA . GLY A 1 111 ? -13.903 -36.196 -23.764 1.00 86.50 111 GLY A CA 1
ATOM 815 C C . GLY A 1 111 ? -13.235 -34.996 -23.089 1.00 86.50 111 GLY A C 1
ATOM 816 O O . GLY A 1 111 ? -13.636 -33.841 -23.212 1.00 86.50 111 GLY A O 1
ATOM 817 N N . THR A 1 112 ? -12.167 -35.272 -22.342 1.00 80.69 112 THR A N 1
ATOM 818 C CA . THR A 1 112 ? -11.384 -34.243 -21.637 1.00 80.69 112 THR A CA 1
ATOM 819 C C . THR A 1 112 ? -10.320 -33.573 -22.509 1.00 80.69 112 THR A C 1
ATOM 821 O O . THR A 1 112 ? -9.767 -32.552 -22.103 1.00 80.69 112 THR A O 1
ATOM 824 N N . GLY A 1 113 ? -10.045 -34.113 -23.702 1.00 74.56 113 GLY A N 1
ATOM 825 C CA . GLY A 1 113 ? -9.014 -33.625 -24.620 1.00 74.56 113 GLY A CA 1
ATOM 826 C C . GLY A 1 113 ? -9.197 -32.163 -25.037 1.00 74.56 113 GLY A C 1
ATOM 827 O O . GLY A 1 113 ? -10.297 -31.612 -24.984 1.00 74.56 113 GLY A O 1
ATOM 828 N N . ALA A 1 114 ? -8.104 -31.520 -25.452 1.00 65.38 114 ALA A N 1
ATOM 829 C CA . ALA A 1 114 ? -8.117 -30.106 -25.828 1.00 65.38 114 ALA A CA 1
ATOM 830 C C . ALA A 1 114 ? -8.975 -29.826 -27.080 1.00 65.38 114 ALA A C 1
ATOM 832 O O . ALA A 1 114 ? -9.647 -28.799 -27.129 1.00 65.38 114 ALA A O 1
ATOM 833 N N . GLN A 1 115 ? -8.976 -30.738 -28.064 1.00 70.31 115 GLN A N 1
ATOM 834 C CA . GLN A 1 115 ? -9.765 -30.610 -29.297 1.00 70.31 115 GLN A CA 1
ATOM 835 C C . GLN A 1 115 ? -11.162 -31.197 -29.093 1.00 70.31 115 GLN A C 1
ATOM 837 O O . GLN A 1 115 ? -11.267 -32.399 -28.845 1.00 70.31 115 GLN A O 1
ATOM 842 N N . ALA A 1 116 ? -12.205 -30.376 -29.221 1.00 78.94 116 ALA A N 1
ATOM 843 C CA . ALA A 1 116 ? -13.571 -30.844 -29.418 1.00 78.94 116 ALA A CA 1
ATOM 844 C C . ALA A 1 116 ? -14.479 -29.740 -29.975 1.00 78.94 116 ALA A C 1
ATOM 846 O O . ALA A 1 116 ? -14.292 -28.569 -29.646 1.00 78.94 116 ALA A O 1
ATOM 847 N N . THR A 1 117 ? -15.523 -30.141 -30.703 1.00 91.56 117 THR A N 1
ATOM 848 C CA . THR A 1 117 ? -16.779 -29.384 -30.763 1.00 91.56 117 THR A CA 1
ATOM 849 C C . THR A 1 117 ? -17.362 -29.330 -29.349 1.00 91.56 117 THR A C 1
ATOM 851 O O . THR A 1 117 ? -17.478 -30.370 -28.687 1.00 91.56 117 THR A O 1
ATOM 854 N N . LEU A 1 118 ? -17.717 -28.141 -28.870 1.00 93.25 118 LEU A N 1
ATOM 855 C CA . LEU A 1 118 ? -18.270 -27.937 -27.531 1.00 93.25 118 LEU A CA 1
ATOM 856 C C . LEU A 1 118 ? -19.510 -27.045 -27.565 1.00 93.25 118 LEU A C 1
ATOM 858 O O . LEU A 1 118 ? -19.610 -26.172 -28.420 1.00 93.25 118 LEU A O 1
ATOM 862 N N . ALA A 1 119 ? -20.419 -27.260 -26.617 1.00 96.12 119 ALA A N 1
ATOM 863 C CA . ALA A 1 119 ? -21.545 -26.377 -26.336 1.00 96.12 119 ALA A CA 1
ATOM 864 C C . ALA A 1 119 ? -21.282 -25.640 -25.024 1.00 96.12 119 ALA A C 1
ATOM 866 O O . ALA A 1 119 ? -21.015 -26.296 -24.012 1.00 96.12 119 ALA A O 1
ATOM 867 N N . GLU A 1 120 ? -21.382 -24.315 -25.015 1.00 95.06 120 GLU A N 1
ATOM 868 C CA . GLU A 1 120 ? -21.337 -23.521 -23.787 1.00 95.06 120 GLU A CA 1
ATOM 869 C C . GLU A 1 120 ? -22.746 -23.092 -23.364 1.00 95.06 120 GLU A C 1
ATOM 871 O O . GLU A 1 120 ? -23.602 -22.798 -24.196 1.00 95.06 120 GLU A O 1
ATOM 876 N N . PHE A 1 121 ? -22.991 -23.075 -22.052 1.00 95.88 121 PHE A N 1
ATOM 877 C CA . PHE A 1 121 ? -24.209 -22.551 -21.440 1.00 95.88 121 PHE A CA 1
ATOM 878 C C . PHE A 1 121 ? -23.876 -21.663 -20.237 1.00 95.88 121 PHE A C 1
ATOM 880 O O . PHE A 1 121 ? -23.011 -22.003 -19.427 1.00 95.88 121 PHE A O 1
ATOM 887 N N . SER A 1 122 ? -24.618 -20.572 -20.039 1.00 93.50 122 SER A N 1
ATOM 888 C CA . SER A 1 122 ? -24.580 -19.807 -18.782 1.00 93.50 122 SER A CA 1
ATOM 889 C C . SER A 1 122 ? -25.962 -19.323 -18.348 1.00 93.50 122 SER A C 1
ATOM 891 O O . SER A 1 122 ? -26.899 -19.261 -19.142 1.00 93.50 122 SER A O 1
ATOM 893 N N . ALA A 1 123 ? -26.091 -18.965 -17.070 1.00 91.94 123 ALA A N 1
ATOM 894 C CA . ALA A 1 123 ? -27.342 -18.503 -16.468 1.00 91.94 123 ALA A CA 1
ATOM 895 C C . ALA A 1 123 ? -27.209 -17.082 -15.885 1.00 91.94 123 ALA A C 1
ATOM 897 O O . ALA A 1 123 ? -27.771 -16.769 -14.827 1.00 91.94 123 ALA A O 1
ATOM 898 N N . GLN A 1 124 ? -26.401 -16.237 -16.536 1.00 85.50 124 GLN A N 1
ATOM 899 C CA . GLN A 1 124 ? -26.113 -14.866 -16.110 1.00 85.50 124 GLN A CA 1
ATOM 900 C C . GLN A 1 124 ? -27.162 -13.844 -16.586 1.00 85.50 124 GLN A C 1
ATOM 902 O O . GLN A 1 124 ? -27.866 -14.026 -17.577 1.00 85.50 124 GLN A O 1
ATOM 907 N N . GLY A 1 125 ? -27.265 -12.720 -15.869 1.00 82.31 125 GLY A N 1
ATOM 908 C CA . GLY A 1 125 ? -28.105 -11.579 -16.264 1.00 82.31 125 GLY A CA 1
ATOM 909 C C . GLY A 1 125 ? -29.623 -11.813 -16.220 1.00 82.31 125 GLY A C 1
ATOM 910 O O . GLY A 1 125 ? -30.375 -10.927 -16.613 1.00 82.31 125 GLY A O 1
ATOM 911 N N . GLY A 1 126 ? -30.086 -12.973 -15.739 1.00 84.56 126 GLY A N 1
ATOM 912 C CA . GLY A 1 126 ? -31.502 -13.357 -15.787 1.00 84.56 126 GLY A CA 1
ATOM 913 C C . GLY A 1 126 ? -31.945 -13.937 -17.135 1.00 84.56 126 GLY A C 1
ATOM 914 O O . GLY A 1 126 ? -33.143 -13.970 -17.408 1.00 84.56 126 GLY A O 1
ATOM 915 N N . MET A 1 127 ? -30.996 -14.402 -17.952 1.00 89.62 127 MET A N 1
ATOM 916 C CA . MET A 1 127 ? -31.215 -15.113 -19.214 1.00 89.62 127 MET A CA 1
ATOM 917 C C . MET A 1 127 ? -30.420 -16.425 -19.209 1.00 89.62 127 MET A C 1
ATOM 919 O O . MET A 1 127 ? -29.411 -16.543 -18.512 1.00 89.62 127 MET A O 1
ATOM 923 N N . ALA A 1 128 ? -30.870 -17.400 -19.993 1.00 93.44 128 ALA A N 1
ATOM 924 C CA . ALA A 1 128 ? -30.066 -18.554 -20.368 1.00 93.44 128 ALA A CA 1
ATOM 925 C C . ALA A 1 128 ? -29.294 -18.199 -21.646 1.00 93.44 128 ALA A C 1
ATOM 927 O O . ALA A 1 128 ? -29.907 -17.808 -22.637 1.00 93.44 128 ALA A O 1
ATOM 928 N N . TRP A 1 129 ? -27.970 -18.299 -21.627 1.00 94.62 129 TRP A N 1
ATOM 929 C CA . TRP A 1 129 ? -27.111 -18.071 -22.794 1.00 94.62 129 TRP A CA 1
ATOM 930 C C . TRP A 1 129 ? -26.596 -19.408 -23.304 1.00 94.62 129 TRP A C 1
ATOM 932 O O . TRP A 1 129 ? -26.339 -20.296 -22.488 1.00 94.62 129 TRP A O 1
ATOM 942 N N . CYS A 1 130 ? -26.440 -19.540 -24.618 1.00 94.94 130 CYS A N 1
ATOM 943 C CA . CYS A 1 130 ? -25.850 -20.725 -25.232 1.00 94.94 130 CYS A CA 1
ATOM 944 C C . CYS A 1 130 ? -25.137 -20.405 -26.549 1.00 94.94 130 CYS A C 1
ATOM 946 O O . CYS A 1 130 ? -25.510 -19.460 -27.250 1.00 94.94 130 CYS A O 1
ATOM 948 N N . ASP A 1 131 ? -24.137 -21.215 -26.879 1.00 94.94 131 ASP A N 1
ATOM 949 C CA . ASP A 1 131 ? -23.431 -21.211 -28.159 1.00 94.94 131 ASP A CA 1
ATOM 950 C C . ASP A 1 131 ? -22.752 -22.566 -28.419 1.00 94.94 131 ASP A C 1
ATOM 952 O O . ASP A 1 131 ? -22.700 -23.441 -27.549 1.00 94.94 131 ASP A O 1
ATOM 956 N N . ILE A 1 132 ? -22.256 -22.743 -29.645 1.00 95.38 132 ILE A N 1
ATOM 957 C CA . ILE A 1 132 ? -21.377 -23.849 -30.031 1.00 95.38 132 ILE A CA 1
ATOM 958 C C . ILE A 1 132 ? -20.005 -23.258 -30.380 1.00 95.38 132 ILE A C 1
ATOM 960 O O . ILE A 1 132 ? -19.910 -22.178 -30.962 1.00 95.38 132 ILE A O 1
ATOM 964 N N . SER A 1 133 ? -18.924 -23.977 -30.088 1.00 92.81 133 SER A N 1
ATOM 965 C CA . SER A 1 133 ? -17.567 -23.589 -30.472 1.00 92.81 133 SER A CA 1
ATOM 966 C C . SER A 1 133 ? -16.793 -24.753 -31.083 1.00 92.81 133 SER A C 1
ATOM 968 O O . SER A 1 133 ? -16.886 -25.898 -30.635 1.00 92.81 133 SER A O 1
ATOM 970 N N . ILE A 1 134 ? -16.024 -24.440 -32.130 1.00 93.12 134 ILE A N 1
ATOM 971 C CA . ILE A 1 134 ? -15.123 -25.362 -32.838 1.00 93.12 134 ILE A CA 1
ATOM 972 C C . ILE A 1 134 ? -13.681 -24.838 -32.882 1.00 93.12 134 ILE A C 1
ATOM 974 O O . ILE A 1 134 ? -12.873 -25.332 -33.670 1.00 93.12 134 ILE A O 1
ATOM 978 N N . ILE A 1 135 ? -13.349 -23.832 -32.062 1.00 91.00 135 ILE A N 1
ATOM 979 C CA . ILE A 1 135 ? -12.034 -23.178 -32.053 1.00 91.00 135 ILE A CA 1
ATOM 980 C C . ILE A 1 135 ? -10.918 -24.225 -31.806 1.00 91.00 135 ILE A C 1
ATOM 982 O O . ILE A 1 135 ? -10.896 -24.859 -30.750 1.00 91.00 135 ILE A O 1
ATOM 986 N N . PRO A 1 136 ? -9.956 -24.407 -32.733 1.00 87.88 136 PRO A N 1
ATOM 987 C CA . PRO A 1 136 ? -8.789 -25.274 -32.540 1.00 87.88 136 PRO A CA 1
ATOM 988 C C . PRO A 1 136 ? -7.893 -24.781 -31.394 1.00 87.88 136 PRO A C 1
ATOM 990 O O . PRO A 1 136 ? -7.598 -23.592 -31.327 1.00 87.88 136 PRO A O 1
ATOM 993 N N . THR A 1 137 ? -7.426 -25.675 -30.512 1.00 82.62 137 THR A N 1
ATOM 994 C CA . THR A 1 137 ? -6.746 -25.264 -29.253 1.00 82.62 137 THR A CA 1
ATOM 995 C C . THR A 1 137 ? -5.304 -25.757 -29.063 1.00 82.62 137 THR A C 1
ATOM 997 O O . THR A 1 137 ? -4.552 -25.126 -28.329 1.00 82.62 137 THR A O 1
ATOM 1000 N N . GLY A 1 138 ? -4.902 -26.839 -29.739 1.00 74.00 138 GLY A N 1
ATOM 1001 C CA . GLY A 1 138 ? -3.523 -27.317 -29.904 1.00 74.00 138 GLY A CA 1
ATOM 1002 C C . GLY A 1 138 ? -2.616 -27.523 -28.673 1.00 74.00 138 GLY A C 1
ATOM 1003 O O . GLY A 1 138 ? -3.060 -27.712 -27.543 1.00 74.00 138 GLY A O 1
ATOM 1004 N N . LEU A 1 139 ? -1.305 -27.563 -28.954 1.00 66.06 139 LEU A N 1
ATOM 1005 C CA . LEU A 1 139 ? -0.198 -27.678 -27.980 1.00 66.06 139 LEU A CA 1
ATOM 1006 C C . LEU A 1 139 ? 0.933 -26.660 -28.229 1.00 66.06 139 LEU A C 1
ATOM 1008 O O . LEU A 1 139 ? 1.826 -26.534 -27.396 1.00 66.06 139 LEU A O 1
ATOM 1012 N N . LYS A 1 140 ? 0.936 -25.957 -29.372 1.00 60.00 140 LYS A N 1
ATOM 1013 C CA . LYS A 1 140 ? 1.990 -24.986 -29.726 1.00 60.00 140 LYS A CA 1
ATOM 1014 C C . LYS A 1 140 ? 1.766 -23.621 -29.071 1.00 60.00 140 LYS A C 1
ATOM 1016 O O . LYS A 1 140 ? 2.721 -22.931 -28.734 1.00 60.00 140 LYS A O 1
ATOM 1021 N N . SER A 1 141 ? 0.503 -23.221 -28.962 1.00 61.34 141 SER A N 1
ATOM 1022 C CA . SER A 1 141 ? 0.028 -21.942 -28.432 1.00 61.34 141 SER A CA 1
ATOM 1023 C C . SER A 1 141 ? -1.485 -22.032 -28.192 1.00 61.34 141 SER A C 1
ATOM 1025 O O . SER A 1 141 ? -2.135 -22.931 -28.729 1.00 61.34 141 SER A O 1
ATOM 1027 N N . GLY A 1 142 ? -2.044 -21.123 -27.387 1.00 64.94 142 GLY A N 1
ATOM 1028 C CA . GLY A 1 142 ? -3.496 -20.997 -27.217 1.00 64.94 142 GLY A CA 1
ATOM 1029 C C . GLY A 1 142 ? -4.152 -20.206 -28.362 1.00 64.94 142 GLY A C 1
ATOM 1030 O O . GLY A 1 142 ? -3.473 -19.429 -29.033 1.00 64.94 142 GLY A O 1
ATOM 1031 N N . PRO A 1 143 ? -5.474 -20.340 -28.574 1.00 65.69 143 PRO A N 1
ATOM 1032 C CA . PRO A 1 143 ? -6.155 -19.777 -29.743 1.00 65.69 143 PRO A CA 1
ATOM 1033 C C . PRO A 1 143 ? -6.263 -18.246 -29.780 1.00 65.69 143 PRO A C 1
ATOM 1035 O O . PRO A 1 143 ? -6.618 -17.708 -30.820 1.00 65.69 143 PRO A O 1
ATOM 1038 N N . GLY A 1 144 ? -5.951 -17.516 -28.702 1.00 68.25 144 GLY A N 1
ATOM 1039 C CA . GLY A 1 144 ? -6.147 -16.055 -28.587 1.00 68.25 144 GLY A CA 1
ATOM 1040 C C . GLY A 1 144 ? -5.380 -15.160 -29.582 1.00 68.25 144 GLY A C 1
ATOM 1041 O O . GLY A 1 144 ? -5.402 -13.940 -29.438 1.00 68.25 144 GLY A O 1
ATOM 1042 N N . TYR A 1 145 ? -4.707 -15.747 -30.574 1.00 68.25 145 TYR A N 1
ATOM 1043 C CA . TYR A 1 145 ? -3.844 -15.084 -31.553 1.00 68.25 145 TYR A CA 1
ATOM 1044 C C . TYR A 1 145 ? -4.255 -15.329 -33.020 1.00 68.25 145 TYR A C 1
ATOM 1046 O O . TYR A 1 145 ? -3.489 -14.981 -33.911 1.00 68.25 145 TYR A O 1
ATOM 1054 N N . CYS A 1 146 ? -5.437 -15.902 -33.287 1.00 86.75 146 CYS A N 1
ATOM 1055 C CA . CYS A 1 146 ? -5.968 -16.114 -34.643 1.00 86.75 146 CYS A CA 1
ATOM 1056 C C . CYS A 1 146 ? -7.254 -15.308 -34.921 1.00 86.75 146 CYS A C 1
ATOM 1058 O O . CYS A 1 146 ? -8.065 -15.064 -34.026 1.00 86.75 146 CYS A O 1
ATOM 1060 N N . GLY A 1 147 ? -7.449 -14.913 -36.182 1.00 86.88 147 GLY A N 1
ATOM 1061 C CA . GLY A 1 147 ? -8.639 -14.241 -36.717 1.00 86.88 147 GLY A CA 1
ATOM 1062 C C . GLY A 1 147 ? -9.395 -15.046 -37.784 1.00 86.88 147 GLY A C 1
ATOM 1063 O O . GLY A 1 147 ? -10.302 -14.510 -38.414 1.00 86.88 147 GLY A O 1
ATOM 1064 N N . SER A 1 148 ? -9.031 -16.312 -38.014 1.00 90.6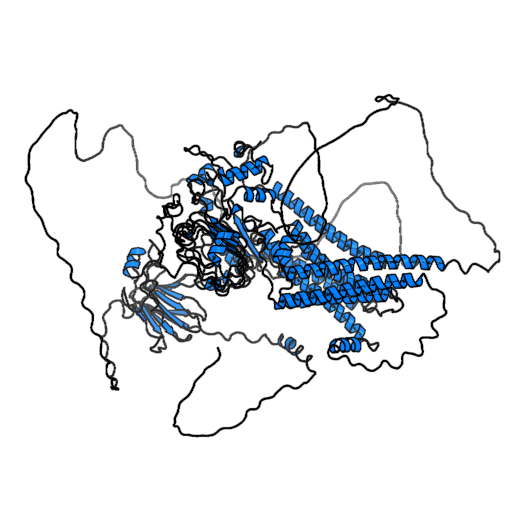2 148 SER A N 1
ATOM 1065 C CA . SER A 1 148 ? -9.764 -17.239 -38.887 1.00 90.62 148 SER A CA 1
ATOM 1066 C C . SER A 1 148 ? -9.562 -18.697 -38.464 1.00 90.62 148 SER A C 1
ATOM 1068 O O . SER A 1 148 ? -8.539 -19.036 -37.870 1.00 90.62 148 SER A O 1
ATOM 1070 N N . LEU A 1 149 ? -10.501 -19.583 -38.817 1.00 89.12 149 LEU A N 1
ATOM 1071 C CA . LEU A 1 149 ? -10.452 -21.009 -38.463 1.00 89.12 149 LEU A CA 1
ATOM 1072 C C . LEU A 1 149 ? -9.148 -21.698 -38.893 1.00 89.12 149 LEU A C 1
ATOM 1074 O O . LEU A 1 149 ? -8.574 -22.476 -38.133 1.00 89.12 149 LEU A O 1
ATOM 1078 N N . GLN A 1 150 ? -8.678 -21.409 -40.110 1.00 90.31 150 GLN A N 1
ATOM 1079 C CA . GLN A 1 150 ? -7.449 -21.990 -40.651 1.00 90.31 150 GLN A CA 1
ATOM 1080 C C . GLN A 1 150 ? -6.219 -21.492 -39.885 1.00 90.31 150 GLN A C 1
ATOM 1082 O O . GLN A 1 150 ? -5.407 -22.295 -39.435 1.00 90.31 150 GLN A O 1
ATOM 1087 N N . GLU A 1 151 ? -6.138 -20.185 -39.636 1.00 88.88 151 GLU A N 1
ATOM 1088 C CA . GLU A 1 151 ? -5.075 -19.589 -38.826 1.00 88.88 151 GLU A CA 1
ATOM 1089 C C . GLU A 1 151 ? -5.050 -20.179 -37.407 1.00 88.88 151 GLU A C 1
ATOM 1091 O O . GLU A 1 151 ? -3.977 -20.477 -36.892 1.00 88.88 151 GLU A O 1
ATOM 1096 N N . CYS A 1 152 ? -6.207 -20.458 -36.794 1.00 88.25 152 CYS A N 1
ATOM 1097 C CA . CYS A 1 152 ? -6.263 -21.140 -35.499 1.00 88.25 152 CYS A CA 1
ATOM 1098 C C . CYS A 1 152 ? -5.692 -22.570 -35.551 1.00 88.25 152 CYS A C 1
ATOM 1100 O O . CYS A 1 152 ? -5.016 -22.990 -34.606 1.00 88.25 152 CYS A O 1
ATOM 1102 N N . LYS A 1 153 ? -5.913 -23.321 -36.643 1.00 89.12 153 LYS A N 1
ATOM 1103 C CA . LYS A 1 153 ? -5.312 -24.657 -36.853 1.00 89.12 153 LYS A CA 1
ATOM 1104 C C . LYS A 1 153 ? -3.795 -24.550 -37.004 1.00 89.12 153 LYS A C 1
ATOM 1106 O O . LYS A 1 153 ? -3.059 -25.291 -36.351 1.00 89.12 153 LYS A O 1
ATOM 1111 N N . ASP A 1 154 ? -3.320 -23.582 -37.782 1.00 86.12 154 ASP A N 1
ATOM 1112 C CA . ASP A 1 154 ? -1.894 -23.379 -38.052 1.00 86.12 154 ASP A CA 1
ATOM 1113 C C . ASP A 1 154 ? -1.121 -22.934 -36.793 1.00 86.12 154 ASP A C 1
ATOM 1115 O O . ASP A 1 154 ? -0.104 -23.549 -36.432 1.00 86.12 154 ASP A O 1
ATOM 1119 N N . VAL A 1 155 ? -1.654 -21.928 -36.084 1.00 84.19 155 VAL A N 1
ATOM 1120 C CA . VAL A 1 155 ? -1.103 -21.320 -34.858 1.00 84.19 155 VAL A CA 1
ATOM 1121 C C . VAL A 1 155 ? -1.060 -22.317 -33.699 1.00 84.19 155 VAL A C 1
ATOM 1123 O O . VAL A 1 155 ? -0.001 -22.525 -33.098 1.00 84.19 155 VAL A O 1
ATOM 1126 N N . THR A 1 156 ? -2.178 -22.980 -33.391 1.00 84.50 156 THR A N 1
ATOM 1127 C CA . THR A 1 156 ? -2.246 -23.888 -32.232 1.00 84.50 156 THR A CA 1
ATOM 1128 C C . THR A 1 156 ? -1.686 -25.283 -32.543 1.00 84.50 156 THR A C 1
ATOM 1130 O O . THR A 1 156 ? -1.100 -25.941 -31.674 1.00 84.50 156 THR A O 1
ATOM 1133 N N . GLY A 1 157 ? -1.829 -25.747 -33.790 1.00 81.50 157 GLY A N 1
ATOM 1134 C CA . GLY A 1 157 ? -1.657 -27.150 -34.179 1.00 81.50 157 GLY A CA 1
ATOM 1135 C C . GLY A 1 157 ? -2.856 -28.045 -33.831 1.00 81.50 157 GLY A C 1
ATOM 1136 O O . GLY A 1 157 ? -2.709 -29.265 -33.830 1.00 81.50 157 GLY A O 1
ATOM 1137 N N . GLY A 1 158 ? -4.003 -27.459 -33.473 1.00 81.38 158 GLY A N 1
ATOM 1138 C CA . GLY A 1 158 ? -5.263 -28.161 -33.232 1.00 81.38 158 GLY A CA 1
ATOM 1139 C C . GLY A 1 158 ? -6.053 -28.468 -34.510 1.00 81.38 158 GLY A C 1
ATOM 1140 O O . GLY A 1 158 ? -5.719 -27.983 -35.588 1.00 81.38 158 GLY A O 1
ATOM 1141 N N . VAL A 1 159 ? -7.135 -29.243 -34.374 1.00 77.75 159 VAL A N 1
ATOM 1142 C CA . VAL A 1 159 ? -8.064 -29.561 -35.483 1.00 77.75 159 VAL A CA 1
ATOM 1143 C C . VAL A 1 159 ? -9.429 -28.880 -35.355 1.00 77.75 159 VAL A C 1
ATOM 1145 O O . VAL A 1 159 ? -10.106 -28.719 -36.363 1.00 77.75 159 VAL A O 1
ATOM 1148 N N . GLY A 1 160 ? -9.814 -28.426 -34.156 1.00 81.44 160 GLY A N 1
ATOM 1149 C CA . GLY A 1 160 ? -11.123 -27.811 -33.918 1.00 81.44 160 GLY A CA 1
ATOM 1150 C C . GLY A 1 160 ? -12.246 -28.843 -33.800 1.00 81.44 160 GLY A C 1
ATOM 1151 O O . GLY A 1 160 ? -12.227 -29.664 -32.880 1.00 81.44 160 GLY A O 1
ATOM 1152 N N . PHE A 1 161 ? -13.207 -28.786 -34.727 1.00 90.00 161 PHE A N 1
ATOM 1153 C CA . PHE A 1 161 ? -14.368 -29.680 -34.813 1.00 90.00 161 PHE A CA 1
ATOM 1154 C C . PHE A 1 161 ? -13.976 -31.167 -34.753 1.00 90.00 161 PHE A C 1
ATOM 1156 O O . PHE A 1 161 ? -13.039 -31.603 -35.425 1.00 90.00 161 PHE A O 1
ATOM 1163 N N . ASN A 1 162 ? -14.728 -31.963 -33.985 1.00 88.69 162 ASN A N 1
ATOM 1164 C CA . ASN A 1 162 ? -14.551 -33.422 -33.918 1.00 88.69 162 ASN A CA 1
ATOM 1165 C C . ASN A 1 162 ? -15.858 -34.234 -33.963 1.00 88.69 162 ASN A C 1
ATOM 1167 O O . ASN A 1 162 ? -15.819 -35.402 -34.340 1.00 88.69 162 ASN A O 1
ATOM 1171 N N . VAL A 1 163 ? -16.996 -33.645 -33.590 1.00 91.31 163 VAL A N 1
ATOM 1172 C CA . VAL A 1 163 ? -18.307 -34.308 -33.576 1.00 91.31 163 VAL A CA 1
ATOM 1173 C C . VAL A 1 163 ? -19.406 -33.327 -33.976 1.00 91.31 163 VAL A C 1
ATOM 1175 O O . VAL A 1 163 ? -19.354 -32.151 -33.614 1.00 91.31 163 VAL A O 1
ATOM 1178 N N . ALA A 1 164 ? -20.404 -33.811 -34.717 1.00 93.31 164 ALA A N 1
ATOM 1179 C CA . ALA A 1 164 ? -21.598 -33.036 -35.037 1.00 93.31 164 ALA A CA 1
ATOM 1180 C C . ALA A 1 164 ? -22.433 -32.783 -33.771 1.00 93.31 164 ALA A C 1
ATOM 1182 O O . ALA A 1 164 ? -22.627 -33.690 -32.957 1.00 93.31 164 ALA A O 1
ATOM 1183 N N . MET A 1 165 ? -22.931 -31.560 -33.614 1.00 95.19 165 MET A N 1
ATOM 1184 C CA . MET A 1 165 ? -23.585 -31.084 -32.397 1.00 95.19 165 MET A CA 1
ATOM 1185 C C . MET A 1 165 ? -24.784 -30.192 -32.726 1.00 95.19 165 MET A C 1
ATOM 1187 O O . MET A 1 165 ? -24.720 -29.384 -33.652 1.00 95.19 165 MET A O 1
ATOM 1191 N N . GLN A 1 166 ? -25.857 -30.318 -31.946 1.00 97.25 166 GLN A N 1
ATOM 1192 C CA . GLN A 1 166 ? -27.037 -29.462 -32.039 1.00 97.25 166 GLN A CA 1
ATOM 1193 C C . GLN A 1 166 ? -27.554 -29.074 -30.648 1.00 97.25 166 GLN A C 1
ATOM 1195 O O . GLN A 1 166 ? -27.620 -29.924 -29.758 1.00 97.25 166 GLN A O 1
ATOM 1200 N N . ILE A 1 167 ? -27.940 -27.806 -30.478 1.00 97.31 167 ILE A N 1
ATOM 1201 C CA . ILE A 1 167 ? -28.600 -27.262 -29.283 1.00 97.31 167 ILE A CA 1
ATOM 1202 C C . ILE A 1 167 ? -30.015 -26.836 -29.674 1.00 97.31 167 ILE A C 1
ATOM 1204 O O . ILE A 1 167 ? -30.179 -25.918 -30.475 1.00 97.31 167 ILE A O 1
ATOM 1208 N N . THR A 1 168 ? -31.032 -27.465 -29.088 1.00 96.50 168 THR A N 1
ATOM 1209 C CA . THR A 1 168 ? -32.448 -27.148 -29.338 1.00 96.50 168 THR A CA 1
ATOM 1210 C C . THR A 1 168 ? -33.103 -26.626 -28.056 1.00 96.50 168 THR A C 1
ATOM 1212 O O . THR A 1 168 ? -33.357 -27.418 -27.147 1.00 96.50 168 THR A O 1
ATOM 1215 N N . PRO A 1 169 ? -33.393 -25.317 -27.923 1.00 96.12 169 PRO A N 1
ATOM 1216 C CA . PRO A 1 169 ? -34.168 -24.811 -26.792 1.00 96.12 169 PRO A CA 1
ATOM 1217 C C . PRO A 1 169 ? -35.632 -25.266 -26.880 1.00 96.12 169 PRO A C 1
ATOM 1219 O O . PRO A 1 169 ? -36.270 -25.141 -27.926 1.00 96.12 169 PRO A O 1
ATOM 1222 N N . HIS A 1 170 ? -36.200 -25.718 -25.757 1.00 94.19 170 HIS A N 1
ATOM 1223 C CA . HIS A 1 170 ? -37.593 -26.192 -25.643 1.00 94.19 170 HIS A CA 1
ATOM 1224 C C . HIS A 1 170 ? -38.643 -25.087 -25.853 1.00 94.19 170 HIS A C 1
ATOM 1226 O O . HIS A 1 170 ? -39.841 -25.356 -25.936 1.00 94.19 170 HIS A O 1
ATOM 1232 N N . THR A 1 171 ? -38.230 -23.822 -25.907 1.00 86.94 171 THR A N 1
ATOM 1233 C CA . THR A 1 171 ? -39.078 -22.672 -26.240 1.00 86.94 171 THR A CA 1
ATOM 1234 C C . THR A 1 171 ? -38.279 -21.729 -27.126 1.00 86.94 171 THR A C 1
ATOM 1236 O O . THR A 1 171 ? -37.339 -21.109 -26.650 1.00 86.94 171 THR A O 1
ATOM 1239 N N . GLN A 1 172 ? -38.652 -21.616 -28.400 1.00 83.94 172 GLN A N 1
ATOM 1240 C CA . GLN A 1 172 ? -38.004 -20.730 -29.373 1.00 83.94 172 GLN A CA 1
ATOM 1241 C C . GLN A 1 172 ? -38.791 -19.422 -29.528 1.00 83.94 172 GLN A C 1
ATOM 1243 O O . GLN A 1 172 ? -40.023 -19.434 -29.520 1.00 83.94 172 GLN A O 1
ATOM 1248 N N . ASP A 1 173 ? -38.083 -18.301 -29.701 1.00 79.56 173 ASP A N 1
ATOM 1249 C CA . ASP A 1 173 ? -38.683 -16.986 -29.989 1.00 79.56 173 ASP A CA 1
ATOM 1250 C C . ASP A 1 173 ? -38.447 -16.503 -31.430 1.00 79.56 173 ASP A C 1
ATOM 1252 O O . ASP A 1 173 ? -39.089 -15.550 -31.875 1.00 79.56 173 ASP A O 1
ATOM 1256 N N . GLY A 1 174 ? -37.561 -17.175 -32.174 1.00 68.69 174 GLY A N 1
ATOM 1257 C CA . GLY A 1 174 ? -37.218 -16.827 -33.555 1.00 68.69 174 GLY A CA 1
ATOM 1258 C C . GLY A 1 174 ? -36.384 -15.547 -33.697 1.00 68.69 174 GLY A C 1
ATOM 1259 O O . GLY A 1 174 ? -36.247 -15.046 -34.811 1.00 68.69 174 GLY A O 1
ATOM 1260 N N . ALA A 1 175 ? -35.849 -15.005 -32.597 1.00 77.00 175 ALA A N 1
ATOM 1261 C CA . ALA A 1 175 ? -35.075 -13.766 -32.566 1.00 77.00 175 ALA A CA 1
ATOM 1262 C C . ALA A 1 175 ? -33.649 -13.980 -32.037 1.00 77.00 175 ALA A C 1
ATOM 1264 O O . ALA A 1 175 ? -32.687 -13.764 -32.772 1.00 77.00 175 ALA A O 1
ATOM 1265 N N . ARG A 1 176 ? -33.495 -14.407 -30.775 1.00 83.38 176 ARG A N 1
ATOM 1266 C CA . ARG A 1 176 ? -32.191 -14.826 -30.210 1.00 83.38 176 ARG A CA 1
ATOM 1267 C C . ARG A 1 176 ? -32.238 -16.189 -29.530 1.00 83.38 176 ARG A C 1
ATOM 1269 O O . ARG A 1 176 ? -31.171 -16.766 -29.332 1.00 83.38 176 ARG A O 1
ATOM 1276 N N . CYS A 1 177 ? -33.428 -16.721 -29.259 1.00 91.81 177 CYS A N 1
ATOM 1277 C CA . CYS A 1 177 ? -33.631 -18.081 -28.793 1.00 91.81 177 CYS A CA 1
ATOM 1278 C C . CYS A 1 177 ? -34.068 -18.963 -29.970 1.00 91.81 177 CYS A C 1
ATOM 1280 O O . CYS A 1 177 ? -35.239 -18.978 -30.367 1.00 91.81 177 CYS A O 1
ATOM 1282 N N . VAL A 1 178 ? -33.089 -19.651 -30.556 1.00 92.81 178 VAL A N 1
ATOM 1283 C CA . VAL A 1 178 ? -33.198 -20.464 -31.775 1.00 92.81 178 VAL A CA 1
ATOM 1284 C C . VAL A 1 178 ? -32.381 -21.750 -31.622 1.00 92.81 178 VAL A C 1
ATOM 1286 O O . VAL A 1 178 ? -31.574 -21.870 -30.703 1.00 92.81 178 VAL A O 1
ATOM 1289 N N . GLU A 1 179 ? -32.615 -22.716 -32.504 1.00 94.31 179 GLU A N 1
ATOM 1290 C CA . GLU A 1 179 ? -31.826 -23.947 -32.608 1.00 94.31 179 GLU A CA 1
ATOM 1291 C C . GLU A 1 179 ? -30.461 -23.671 -33.261 1.00 94.31 179 GLU A C 1
ATOM 1293 O O . GLU A 1 179 ? -30.401 -22.943 -34.250 1.00 94.31 179 GLU A O 1
ATOM 1298 N N . LEU A 1 180 ? -29.383 -24.252 -32.720 1.00 95.00 180 LEU A N 1
ATOM 1299 C CA . LEU A 1 180 ? -28.003 -24.103 -33.212 1.00 95.00 180 LEU A CA 1
ATOM 1300 C C . LEU A 1 180 ? -27.474 -25.452 -33.695 1.00 95.00 180 LEU A C 1
ATOM 1302 O O . LEU A 1 180 ? -27.579 -26.438 -32.968 1.00 95.00 180 LEU A O 1
ATOM 1306 N N . THR A 1 181 ? -26.899 -25.512 -34.896 1.00 94.75 181 THR A N 1
ATOM 1307 C CA . THR A 1 181 ? -26.658 -26.764 -35.630 1.00 94.75 181 THR A CA 1
ATOM 1308 C C . THR A 1 181 ? -25.274 -26.782 -36.299 1.00 94.75 181 THR A C 1
ATOM 1310 O O . THR A 1 181 ? -25.083 -26.332 -37.427 1.00 94.75 181 THR A O 1
ATOM 1313 N N . CYS A 1 182 ? -24.283 -27.391 -35.639 1.00 94.69 182 CYS A N 1
ATOM 1314 C CA . CYS A 1 182 ? -22.935 -27.566 -36.186 1.00 94.69 182 CYS A CA 1
ATOM 1315 C C . CYS A 1 182 ? -22.685 -29.007 -36.664 1.00 94.69 182 CYS A C 1
ATOM 1317 O O . CYS A 1 182 ? -22.307 -29.882 -35.885 1.00 94.69 182 CYS A O 1
ATOM 1319 N N . MET A 1 183 ? -22.893 -29.268 -37.960 1.00 93.25 183 MET A N 1
ATOM 1320 C CA . MET A 1 183 ? -22.755 -30.617 -38.547 1.00 93.25 183 MET A CA 1
ATOM 1321 C C . MET A 1 183 ? -21.348 -30.947 -39.065 1.00 93.25 183 MET A C 1
ATOM 1323 O O . MET A 1 183 ? -21.051 -32.113 -39.319 1.00 93.25 183 MET A O 1
ATOM 1327 N N . ALA A 1 184 ? -20.500 -29.937 -39.272 1.00 91.56 184 ALA A N 1
ATOM 1328 C CA . ALA A 1 184 ? -19.192 -30.078 -39.903 1.00 91.56 184 ALA A CA 1
ATOM 1329 C C . ALA A 1 184 ? -18.213 -28.986 -39.441 1.00 91.56 184 ALA A C 1
ATOM 1331 O O . ALA A 1 184 ? -18.611 -27.938 -38.935 1.00 91.56 184 ALA A O 1
ATOM 1332 N N . ASP A 1 185 ? -16.927 -29.226 -39.684 1.00 89.94 185 ASP A N 1
ATOM 1333 C CA . ASP A 1 185 ? -15.852 -28.246 -39.541 1.00 89.94 185 ASP A CA 1
ATOM 1334 C C . ASP A 1 185 ? -16.132 -26.993 -40.398 1.00 89.94 185 ASP A C 1
ATOM 1336 O O . ASP A 1 185 ? -16.441 -27.103 -41.585 1.00 89.94 185 ASP A O 1
ATOM 1340 N N . GLY A 1 186 ? -16.064 -25.803 -39.793 1.00 88.75 186 GLY A N 1
ATOM 1341 C CA . GLY A 1 186 ? -16.447 -24.538 -40.437 1.00 88.75 186 GLY A CA 1
ATOM 1342 C C . GLY A 1 186 ? -17.955 -24.235 -40.483 1.00 88.75 186 GLY A C 1
ATOM 1343 O O . GLY A 1 186 ? -18.367 -23.396 -41.282 1.00 88.75 186 GLY A O 1
ATOM 1344 N N . CYS A 1 187 ? -18.775 -24.888 -39.652 1.00 91.38 187 CYS A N 1
ATOM 1345 C CA . CYS A 1 187 ? -20.212 -24.610 -39.505 1.00 91.38 187 CYS A CA 1
ATOM 1346 C C . CYS A 1 187 ? -20.529 -23.139 -39.140 1.00 91.38 187 CYS A C 1
ATOM 1348 O O . CYS A 1 187 ? -19.760 -22.475 -38.445 1.00 91.38 187 CYS A O 1
ATOM 1350 N N . GLU A 1 188 ? -21.681 -22.631 -39.596 1.00 90.25 188 GLU A N 1
ATOM 1351 C CA . GLU A 1 188 ? -22.066 -21.219 -39.423 1.00 90.25 188 GLU A CA 1
ATOM 1352 C C . GLU A 1 188 ? -22.502 -20.876 -37.987 1.00 90.25 188 GLU A C 1
ATOM 1354 O O . GLU A 1 188 ? -22.202 -19.781 -37.516 1.00 90.25 188 GLU A O 1
ATOM 1359 N N . ASP A 1 189 ? -23.129 -21.810 -37.269 1.00 92.06 189 ASP A N 1
ATOM 1360 C CA . ASP A 1 189 ? -23.687 -21.586 -35.922 1.00 92.06 189 ASP A CA 1
ATOM 1361 C C . ASP A 1 189 ? -22.655 -21.677 -34.780 1.00 92.06 189 ASP A C 1
ATOM 1363 O O . ASP A 1 189 ? -23.032 -21.636 -33.609 1.00 92.06 189 ASP A O 1
ATOM 1367 N N . ALA A 1 190 ? -21.360 -21.835 -35.085 1.00 92.94 190 ALA A N 1
ATOM 1368 C CA . ALA A 1 190 ? -20.321 -22.007 -34.071 1.00 92.94 190 ALA A CA 1
ATOM 1369 C C . ALA A 1 190 ? -19.186 -20.986 -34.166 1.00 92.94 190 ALA A C 1
ATOM 1371 O O . ALA A 1 190 ? -18.767 -20.593 -35.255 1.00 92.94 190 ALA A O 1
ATOM 1372 N N . TYR A 1 191 ? -18.614 -20.648 -33.009 1.00 92.69 191 TYR A N 1
ATOM 1373 C CA . TYR A 1 191 ? -17.367 -19.897 -32.902 1.00 92.69 191 TYR A CA 1
ATOM 1374 C C . TYR A 1 191 ? -16.230 -20.609 -33.644 1.00 92.69 191 TYR A C 1
ATOM 1376 O O . TYR A 1 191 ? -15.816 -21.712 -33.271 1.00 92.69 191 TYR A O 1
ATOM 1384 N N . GLN A 1 192 ? -15.690 -19.950 -34.671 1.00 91.38 192 GLN A N 1
ATOM 1385 C CA . GLN A 1 192 ? -14.583 -20.481 -35.475 1.00 91.38 192 GLN A CA 1
ATOM 1386 C C . GLN A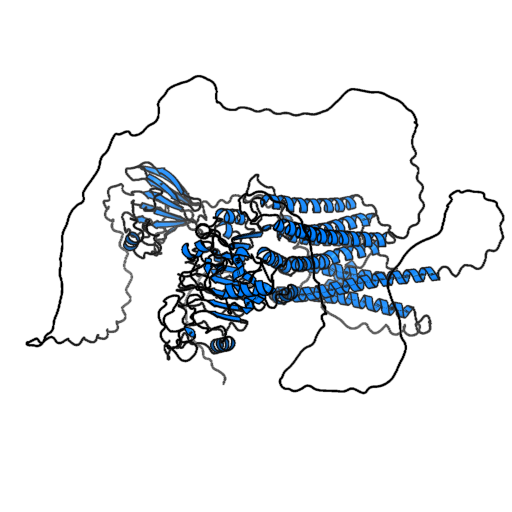 1 192 ? -13.202 -19.947 -35.053 1.00 91.38 192 GLN A C 1
ATOM 1388 O O . GLN A 1 192 ? -12.183 -20.600 -35.279 1.00 91.38 192 GLN A O 1
ATOM 1393 N N . TYR A 1 193 ? -13.165 -18.765 -34.433 1.00 89.44 193 TYR A N 1
ATOM 1394 C CA . TYR A 1 193 ? -11.978 -18.099 -33.886 1.00 89.44 193 TYR A CA 1
ATOM 1395 C C . TYR A 1 193 ? -12.398 -17.148 -32.739 1.00 89.44 193 TYR A C 1
ATOM 1397 O O . TYR A 1 193 ? -13.562 -16.744 -32.698 1.00 89.44 193 TYR A O 1
ATOM 1405 N N . PRO A 1 194 ? -11.505 -16.743 -31.809 1.00 86.00 194 PRO A N 1
ATOM 1406 C CA . PRO A 1 194 ? -11.894 -16.030 -30.575 1.00 86.00 194 PRO A CA 1
ATOM 1407 C C . PRO A 1 194 ? -12.390 -14.578 -30.714 1.00 86.00 194 PRO A C 1
ATOM 1409 O O . PRO A 1 194 ? -12.421 -13.865 -29.718 1.00 86.00 194 PRO A O 1
ATOM 1412 N N . LYS A 1 195 ? -12.701 -14.116 -31.930 1.00 78.69 195 LYS A N 1
ATOM 1413 C CA . LYS A 1 195 ? -13.242 -12.772 -32.222 1.00 78.69 195 LYS A CA 1
ATOM 1414 C C . LYS A 1 195 ? -14.526 -12.837 -33.060 1.00 78.69 195 LYS A C 1
ATOM 1416 O O . LYS A 1 195 ? -14.892 -11.867 -33.722 1.00 78.69 195 LYS A O 1
ATOM 1421 N N . ASP A 1 196 ? -15.158 -14.007 -33.125 1.00 79.56 196 ASP A N 1
ATOM 1422 C CA . ASP A 1 196 ? -16.438 -14.203 -33.809 1.00 79.56 196 ASP A CA 1
ATOM 1423 C C . ASP A 1 196 ? -17.604 -13.896 -32.857 1.00 79.56 196 ASP A C 1
ATOM 1425 O O . ASP A 1 196 ? -18.448 -14.738 -32.561 1.00 79.56 196 ASP A O 1
ATOM 1429 N N . ASP A 1 197 ? -17.639 -12.665 -32.341 1.00 67.06 197 ASP A N 1
ATOM 1430 C CA . ASP A 1 197 ? -18.522 -12.214 -31.249 1.00 67.06 197 ASP A CA 1
ATOM 1431 C C . ASP A 1 197 ? -20.028 -12.216 -31.616 1.00 67.06 197 ASP A C 1
ATOM 1433 O O . ASP A 1 197 ? -20.873 -11.685 -30.894 1.00 67.06 197 ASP A O 1
ATOM 1437 N N . THR A 1 198 ? -20.380 -12.797 -32.766 1.00 79.31 198 THR A N 1
ATOM 1438 C CA . THR A 1 198 ? -21.734 -12.878 -33.318 1.00 79.31 198 THR A CA 1
ATOM 1439 C C . THR A 1 198 ? -22.509 -14.118 -32.867 1.00 79.31 198 THR A C 1
ATOM 1441 O O . THR A 1 198 ? -23.734 -14.123 -32.982 1.00 79.31 198 THR A O 1
ATOM 1444 N N . LYS A 1 199 ? -21.826 -15.147 -32.342 1.00 87.75 199 LYS A N 1
ATOM 1445 C CA . LYS A 1 199 ? -22.374 -16.507 -32.167 1.00 87.75 199 LYS A CA 1
ATOM 1446 C C . LYS A 1 199 ? -23.044 -16.800 -30.816 1.00 87.75 199 LYS A C 1
ATOM 1448 O O . LYS A 1 199 ? -23.530 -17.908 -30.627 1.00 87.75 199 LYS A O 1
ATOM 1453 N N . THR A 1 200 ? -23.123 -15.848 -29.877 1.00 90.75 200 THR A N 1
ATOM 1454 C CA . THR A 1 200 ? -23.862 -16.071 -28.615 1.00 90.75 200 THR A CA 1
ATOM 1455 C C . THR A 1 200 ? -25.372 -15.897 -28.788 1.00 90.75 200 THR A C 1
ATOM 1457 O O . THR A 1 200 ? -25.861 -14.816 -29.146 1.00 90.75 200 THR A O 1
ATOM 1460 N N . HIS A 1 201 ? -26.135 -16.922 -28.424 1.00 92.25 201 HIS A N 1
ATOM 1461 C CA . HIS A 1 201 ? -27.597 -16.918 -28.406 1.00 92.25 201 HIS A CA 1
ATOM 1462 C C . HIS A 1 201 ? -28.145 -16.809 -26.981 1.00 92.25 201 HIS A C 1
ATOM 1464 O O . HIS A 1 201 ? -27.436 -17.056 -26.001 1.00 92.25 201 HIS A O 1
ATOM 1470 N N . SER A 1 202 ? -29.403 -16.381 -26.842 1.00 92.69 202 SER A N 1
ATOM 1471 C CA . SER A 1 202 ? -30.016 -16.212 -25.521 1.00 92.69 202 SER A CA 1
ATOM 1472 C C . SER A 1 202 ? -31.522 -16.434 -25.486 1.00 92.69 202 SER A C 1
ATOM 1474 O O . SER A 1 202 ? -32.272 -16.001 -26.357 1.00 92.69 202 SER A O 1
ATOM 1476 N N . CYS A 1 203 ? -31.942 -17.101 -24.416 1.00 93.12 203 CYS A N 1
ATOM 1477 C CA . CYS A 1 203 ? -33.282 -17.591 -24.141 1.00 93.12 203 CYS A CA 1
ATOM 1478 C C . CYS A 1 203 ? -33.758 -17.132 -22.750 1.00 93.12 203 CYS A C 1
ATOM 1480 O O . CYS A 1 203 ? -32.938 -16.801 -21.885 1.00 93.12 203 CYS A O 1
ATOM 1482 N N . PRO A 1 204 ? -35.075 -17.139 -22.478 1.00 90.81 204 PRO A N 1
ATOM 1483 C CA . PRO A 1 204 ? -35.597 -16.948 -21.126 1.00 90.81 204 PRO A CA 1
ATOM 1484 C C . PRO A 1 204 ? -34.957 -17.926 -20.126 1.00 90.81 204 PRO A C 1
ATOM 1486 O O . PRO A 1 204 ? -34.789 -19.102 -20.436 1.00 90.81 204 PRO A O 1
ATOM 1489 N N . ILE A 1 205 ? -34.646 -17.469 -18.910 1.00 89.00 205 ILE A N 1
ATOM 1490 C CA . ILE A 1 205 ? -33.894 -18.231 -17.884 1.00 89.00 205 ILE A CA 1
ATOM 1491 C C . ILE A 1 205 ? -34.485 -19.603 -17.492 1.00 89.00 205 ILE A C 1
ATOM 1493 O O . ILE A 1 205 ? -33.754 -20.460 -17.007 1.00 89.00 205 ILE A O 1
ATOM 1497 N N . ASN A 1 206 ? -35.782 -19.822 -17.731 1.00 88.19 206 ASN A N 1
ATOM 1498 C CA . ASN A 1 206 ? -36.494 -21.077 -17.449 1.00 88.19 206 ASN A CA 1
ATOM 1499 C C . ASN A 1 206 ? -36.632 -21.986 -18.694 1.00 88.19 206 ASN A C 1
ATOM 1501 O O . ASN A 1 206 ? -37.541 -22.813 -18.741 1.00 88.19 206 ASN A O 1
ATOM 1505 N N . THR A 1 207 ? -35.828 -21.770 -19.738 1.00 92.75 207 THR A N 1
ATOM 1506 C CA . THR A 1 207 ? -35.868 -22.567 -20.976 1.00 92.75 207 THR A CA 1
ATOM 1507 C C . THR A 1 207 ? -34.912 -23.740 -20.842 1.00 92.75 207 THR A C 1
ATOM 1509 O O . THR A 1 207 ? -33.707 -23.524 -20.772 1.00 92.75 207 THR A O 1
ATOM 1512 N N . ASP A 1 208 ? -35.438 -24.961 -20.818 1.00 95.44 208 ASP A N 1
ATOM 1513 C CA . ASP A 1 208 ? -34.626 -26.177 -20.916 1.00 95.44 208 ASP A CA 1
ATOM 1514 C C . ASP A 1 208 ? -34.166 -26.407 -22.371 1.00 95.44 208 ASP A C 1
ATOM 1516 O O . ASP A 1 208 ? -34.753 -25.871 -23.317 1.00 95.44 208 ASP A O 1
ATOM 1520 N N . PHE A 1 209 ? -33.092 -27.178 -22.553 1.00 97.19 209 PHE A N 1
ATOM 1521 C CA . PHE A 1 209 ? -32.447 -27.401 -23.852 1.00 97.19 209 PHE A CA 1
ATOM 1522 C C . PHE A 1 209 ? -32.140 -28.881 -24.085 1.00 97.19 209 PHE A C 1
ATOM 1524 O O . PHE A 1 209 ? -31.655 -29.558 -23.179 1.00 97.19 209 PHE A O 1
ATOM 1531 N N . ASP A 1 210 ? -32.291 -29.350 -25.321 1.00 97.00 210 ASP A N 1
ATOM 1532 C CA . ASP A 1 210 ? -31.721 -30.620 -25.776 1.00 97.00 210 ASP A CA 1
ATOM 1533 C C . ASP A 1 210 ? -30.346 -30.371 -26.419 1.00 97.00 210 ASP A C 1
ATOM 1535 O O . ASP A 1 210 ? -30.225 -29.581 -27.356 1.00 97.00 210 ASP A O 1
ATOM 1539 N N . LEU A 1 211 ? -29.307 -31.055 -25.933 1.00 97.31 211 LEU A N 1
ATOM 1540 C CA . LEU A 1 211 ? -27.956 -31.058 -26.503 1.00 97.31 211 LEU A CA 1
ATOM 1541 C C . LEU A 1 211 ? -27.695 -32.421 -27.150 1.00 97.31 211 LEU A C 1
ATOM 1543 O O . LEU A 1 211 ? -27.429 -33.405 -26.457 1.00 97.31 211 LEU A O 1
ATOM 1547 N N . THR A 1 212 ? -27.750 -32.488 -28.477 1.00 96.56 212 THR A N 1
ATOM 1548 C CA . THR A 1 212 ? -27.575 -33.743 -29.220 1.00 96.56 212 THR A CA 1
ATOM 1549 C C . THR A 1 212 ? -26.190 -33.826 -29.853 1.00 96.56 212 THR A C 1
ATOM 1551 O O . THR A 1 212 ? -25.802 -32.956 -30.631 1.00 96.56 212 THR A O 1
ATOM 1554 N N . PHE A 1 213 ? -25.473 -34.911 -29.558 1.00 94.56 213 PHE A N 1
ATOM 1555 C CA . PHE A 1 213 ? -24.249 -35.332 -30.240 1.00 94.56 213 PHE A CA 1
ATOM 1556 C C . PHE A 1 213 ? -24.598 -36.331 -31.356 1.00 94.56 213 PHE A C 1
ATOM 1558 O O . PHE A 1 213 ? -25.412 -37.227 -31.142 1.00 94.56 213 PHE A O 1
ATOM 1565 N N . CYS A 1 214 ? -23.997 -36.173 -32.539 1.00 92.94 214 CYS A N 1
ATOM 1566 C CA . CYS A 1 214 ? -24.364 -36.857 -33.794 1.00 92.94 214 CYS A CA 1
ATOM 1567 C C . CYS A 1 214 ? -25.865 -36.776 -34.175 1.00 92.94 214 CYS A C 1
ATOM 1569 O O . CYS A 1 214 ? -26.478 -37.807 -34.470 1.00 92.94 214 CYS A O 1
ATOM 1571 N N . PRO A 1 215 ? -26.494 -35.585 -34.188 1.00 89.25 215 PRO A N 1
ATOM 1572 C CA . PRO A 1 215 ? -27.873 -35.434 -34.661 1.00 89.25 215 PRO A CA 1
ATOM 1573 C C . PRO A 1 215 ? -28.004 -35.935 -36.110 1.00 89.25 215 PRO A C 1
ATOM 1575 O O . PRO A 1 215 ? -27.225 -35.565 -36.985 1.00 89.25 215 PRO A O 1
ATOM 1578 N N . GLY A 1 216 ? -28.974 -36.822 -36.354 1.00 75.94 216 GLY A N 1
ATOM 1579 C CA . GLY A 1 216 ? -29.141 -37.532 -37.632 1.00 75.94 216 GLY A CA 1
ATOM 1580 C C . GLY A 1 216 ? -28.352 -38.846 -37.768 1.00 75.94 216 GLY A C 1
ATOM 1581 O O . GLY A 1 216 ? -28.571 -39.574 -38.735 1.00 75.94 216 GLY A O 1
ATOM 1582 N N . GLY A 1 217 ? -27.500 -39.194 -36.799 1.00 69.88 217 GLY A N 1
ATOM 1583 C CA . GLY A 1 217 ? -26.640 -40.381 -36.833 1.00 69.88 217 GLY A CA 1
ATOM 1584 C C . GLY A 1 217 ? -25.320 -40.157 -37.583 1.00 69.88 217 GLY A C 1
ATOM 1585 O O . GLY A 1 217 ? -24.994 -39.053 -38.013 1.00 69.88 217 GLY A O 1
ATOM 1586 N N . THR A 1 218 ? -24.531 -41.218 -37.745 1.00 51.94 218 THR A N 1
ATOM 1587 C CA . THR A 1 218 ? -23.144 -41.162 -38.257 1.00 51.94 218 THR A CA 1
ATOM 1588 C C . THR A 1 218 ? -23.006 -40.956 -39.774 1.00 51.94 218 THR A C 1
ATOM 1590 O O . THR A 1 218 ? -21.888 -40.867 -40.282 1.00 51.94 218 THR A O 1
ATOM 1593 N N . GLY A 1 219 ? -24.117 -40.849 -40.514 1.00 47.97 219 GLY A N 1
ATOM 1594 C CA . GLY A 1 219 ? -24.140 -40.692 -41.972 1.00 47.97 219 GLY A CA 1
ATOM 1595 C C . GLY A 1 219 ? -24.926 -39.465 -42.430 1.00 47.97 219 GLY A C 1
ATOM 1596 O O . GLY A 1 219 ? -26.138 -39.538 -42.630 1.00 47.97 219 GLY A O 1
ATOM 1597 N N . GLY A 1 220 ? -24.236 -38.344 -42.657 1.00 49.66 220 GLY A N 1
ATOM 1598 C CA . GLY A 1 220 ? -24.864 -37.101 -43.110 1.00 49.66 220 GLY A CA 1
ATOM 1599 C C . GLY A 1 220 ? -25.524 -37.221 -44.490 1.00 49.66 220 GLY A C 1
ATOM 1600 O O . GLY A 1 220 ? -24.843 -37.390 -45.501 1.00 49.66 220 GLY A O 1
ATOM 1601 N N . SER A 1 221 ? -26.851 -37.074 -44.546 1.00 31.64 221 SER A N 1
ATOM 1602 C CA . SER A 1 221 ? -27.600 -36.871 -45.793 1.00 31.64 221 SER A CA 1
ATOM 1603 C C . SER A 1 221 ? -28.783 -35.923 -45.565 1.00 31.64 221 SER A C 1
ATOM 1605 O O . SER A 1 221 ? -29.637 -36.157 -44.715 1.00 31.64 221 SER A O 1
ATOM 1607 N N . THR A 1 222 ? -28.798 -34.807 -46.294 1.00 32.84 222 THR A N 1
ATOM 1608 C CA . THR A 1 222 ? -29.694 -33.665 -46.052 1.00 32.84 222 THR A CA 1
ATOM 1609 C C . THR A 1 222 ? -31.140 -33.936 -46.495 1.00 32.84 222 THR A C 1
ATOM 1611 O O . THR A 1 222 ? -31.369 -34.165 -47.686 1.00 32.84 222 THR A O 1
ATOM 1614 N N . PRO A 1 223 ? -32.149 -33.812 -45.610 1.00 36.97 223 PRO A N 1
ATOM 1615 C CA . PRO A 1 223 ? -33.543 -33.661 -46.022 1.00 36.97 223 PRO A CA 1
ATOM 1616 C C . PRO A 1 223 ? -33.743 -32.285 -46.675 1.00 36.97 223 PRO A C 1
ATOM 1618 O O . PRO A 1 223 ? -33.370 -31.262 -46.105 1.00 36.97 223 PRO A O 1
ATOM 1621 N N . ALA A 1 224 ? -34.321 -32.238 -47.877 1.00 33.69 224 ALA A N 1
ATOM 1622 C CA . ALA A 1 224 ? -34.505 -30.979 -48.602 1.00 33.69 224 ALA A CA 1
ATOM 1623 C C . ALA A 1 224 ? -35.521 -30.042 -47.902 1.00 33.69 224 ALA A C 1
ATOM 1625 O O . ALA A 1 224 ? -36.538 -30.521 -47.390 1.00 33.69 224 ALA A O 1
ATOM 1626 N N . PRO A 1 225 ? -35.302 -28.710 -47.906 1.00 41.38 225 PRO A N 1
ATOM 1627 C CA . PRO A 1 225 ? -36.187 -27.764 -47.233 1.00 41.38 225 PRO A CA 1
ATOM 1628 C C . PRO A 1 225 ? -37.581 -27.727 -47.874 1.00 41.38 225 PRO A C 1
ATOM 1630 O O . PRO A 1 225 ? -37.732 -27.574 -49.087 1.00 41.38 225 PRO A O 1
ATOM 1633 N N . THR A 1 226 ? -38.615 -27.822 -47.037 1.00 37.66 226 THR A N 1
ATOM 1634 C CA . THR A 1 226 ? -40.014 -27.641 -47.454 1.00 37.66 226 THR A CA 1
ATOM 1635 C C . THR A 1 226 ? -40.308 -26.140 -47.617 1.00 37.66 226 THR A C 1
ATOM 1637 O O . THR A 1 226 ? -39.948 -25.366 -46.731 1.00 37.66 226 THR A O 1
ATOM 1640 N N . PRO A 1 227 ? -40.936 -25.687 -48.721 1.00 37.34 227 PRO A N 1
ATOM 1641 C CA . PRO A 1 227 ? -41.088 -24.259 -49.003 1.00 37.34 227 PRO A CA 1
ATOM 1642 C C . PRO A 1 227 ? -42.055 -23.554 -48.038 1.00 37.34 227 PRO A C 1
ATOM 1644 O O . PRO A 1 227 ? -43.194 -23.982 -47.847 1.00 37.34 227 PRO A O 1
ATOM 1647 N N . ALA A 1 228 ? -41.606 -22.428 -47.479 1.00 36.56 228 ALA A N 1
ATOM 1648 C CA . ALA A 1 228 ? -42.396 -21.555 -46.612 1.00 36.56 228 ALA A CA 1
ATOM 1649 C C . ALA A 1 228 ? -43.455 -20.737 -47.399 1.00 36.56 228 ALA A C 1
ATOM 1651 O O . ALA A 1 228 ? -43.259 -20.448 -48.584 1.00 36.56 228 ALA A O 1
ATOM 1652 N N . PRO A 1 229 ? -44.582 -20.343 -46.769 1.00 42.03 229 PRO A N 1
ATOM 1653 C CA . PRO A 1 229 ? -45.691 -19.672 -47.451 1.00 42.03 229 PRO A CA 1
ATOM 1654 C C . PRO A 1 229 ? -45.380 -18.221 -47.856 1.00 42.03 229 PRO A C 1
ATOM 1656 O O . PRO A 1 229 ? -44.704 -17.478 -47.148 1.00 42.03 229 PRO A O 1
ATOM 1659 N N . THR A 1 230 ? -45.927 -17.801 -48.998 1.00 40.84 230 THR A N 1
ATOM 1660 C CA . THR A 1 230 ? -45.655 -16.498 -49.626 1.00 40.84 230 THR A CA 1
ATOM 1661 C C . THR A 1 230 ? -46.354 -15.324 -48.914 1.00 40.84 230 THR A C 1
ATOM 1663 O O . THR A 1 230 ? -47.585 -15.323 -48.834 1.00 40.84 230 THR A O 1
ATOM 1666 N N . PRO A 1 231 ? -45.630 -14.279 -48.463 1.00 43.91 231 PRO A N 1
ATOM 1667 C CA . PRO A 1 231 ? -46.243 -13.040 -47.982 1.00 43.91 231 PRO A CA 1
ATOM 1668 C C . PRO A 1 231 ? -46.716 -12.136 -49.139 1.00 43.91 231 PRO A C 1
ATOM 1670 O O . PRO A 1 231 ? -46.088 -12.055 -50.194 1.00 43.91 231 PRO A O 1
ATOM 1673 N N . SER A 1 232 ? -47.827 -11.425 -48.925 1.00 34.56 232 SER A N 1
ATOM 1674 C CA . SER A 1 232 ? -48.416 -10.482 -49.892 1.00 34.56 232 SER A CA 1
ATOM 1675 C C . SER A 1 232 ? -47.607 -9.173 -49.993 1.00 34.56 232 SER A C 1
ATOM 1677 O O . SER A 1 232 ? -47.140 -8.680 -48.965 1.00 34.56 232 SER A O 1
ATOM 1679 N N . PRO A 1 233 ? -47.474 -8.550 -51.183 1.00 46.41 233 PRO A N 1
ATOM 1680 C CA . PRO A 1 233 ? -46.690 -7.325 -51.357 1.00 46.41 233 PRO A CA 1
ATOM 1681 C C . PRO A 1 233 ? -47.310 -6.090 -50.681 1.00 46.41 233 PRO A C 1
ATOM 1683 O O . PRO A 1 233 ? -48.520 -5.992 -50.480 1.00 46.41 233 PRO A O 1
ATOM 1686 N N . THR A 1 234 ? -46.461 -5.110 -50.369 1.00 33.91 234 THR A N 1
ATOM 1687 C CA . THR A 1 234 ? -46.791 -3.763 -49.859 1.00 33.91 234 THR A CA 1
ATOM 1688 C C . THR A 1 234 ? -45.748 -2.782 -50.444 1.00 33.91 234 THR A C 1
ATOM 1690 O O . THR A 1 234 ? -44.617 -3.209 -50.683 1.00 33.91 234 THR A O 1
ATOM 1693 N N . PRO A 1 235 ? -46.110 -1.539 -50.832 1.00 45.28 235 PRO A N 1
ATOM 1694 C CA . PRO A 1 235 ? -45.537 -0.933 -52.042 1.00 45.28 235 PRO A CA 1
ATOM 1695 C C . PRO A 1 235 ? -44.213 -0.164 -51.885 1.00 45.28 235 PRO A C 1
ATOM 1697 O O . PRO A 1 235 ? -43.860 0.350 -50.827 1.00 45.28 235 PRO A O 1
ATOM 1700 N N . THR A 1 236 ? -43.520 -0.047 -53.019 1.00 41.50 236 THR A N 1
ATOM 1701 C CA . THR A 1 236 ? -42.191 0.552 -53.212 1.00 41.50 236 THR A CA 1
ATOM 1702 C C . THR A 1 236 ? -42.185 2.093 -53.191 1.00 41.50 236 THR A C 1
ATOM 1704 O O . THR A 1 236 ? -42.969 2.703 -53.920 1.00 41.50 236 THR A O 1
ATOM 1707 N N . PRO A 1 237 ? -41.246 2.743 -52.473 1.00 45.03 237 PRO A N 1
ATOM 1708 C CA . PRO A 1 237 ? -40.843 4.128 -52.723 1.00 45.03 237 PRO A CA 1
ATOM 1709 C C . PRO A 1 237 ? -39.700 4.226 -53.760 1.00 45.03 237 PRO A C 1
ATOM 1711 O O . PRO A 1 237 ? -38.793 3.397 -53.796 1.00 45.03 237 PRO A O 1
ATOM 1714 N N . THR A 1 238 ? -39.750 5.252 -54.611 1.00 40.78 238 THR A N 1
ATOM 1715 C CA . THR A 1 238 ? -38.870 5.469 -55.782 1.00 40.78 238 THR A CA 1
ATOM 1716 C C . THR A 1 238 ? -37.405 5.791 -55.416 1.00 40.78 238 THR A C 1
ATOM 1718 O O . THR A 1 238 ? -37.184 6.532 -54.457 1.00 40.78 238 THR A O 1
ATOM 1721 N N . PRO A 1 239 ? -36.393 5.322 -56.182 1.00 43.75 239 PRO A N 1
ATOM 1722 C CA . PRO A 1 239 ? -34.981 5.637 -55.930 1.00 43.75 239 PRO A CA 1
ATOM 1723 C C . PRO A 1 239 ? -34.573 7.079 -56.290 1.00 43.75 239 PRO A C 1
ATOM 1725 O O . PRO A 1 239 ? -35.041 7.657 -57.272 1.00 43.75 239 PRO A O 1
ATOM 1728 N N . THR A 1 240 ? -33.614 7.613 -55.529 1.00 41.50 240 THR A N 1
ATOM 1729 C CA . THR A 1 240 ? -32.906 8.886 -55.774 1.00 41.50 240 THR A CA 1
ATOM 1730 C C . THR A 1 240 ? -31.645 8.632 -56.626 1.00 41.50 240 THR A C 1
ATOM 1732 O O . THR A 1 240 ? -30.972 7.628 -56.389 1.00 41.50 240 THR A O 1
ATOM 1735 N N . PRO A 1 241 ? -31.292 9.487 -57.611 1.00 49.12 241 PRO A N 1
ATOM 1736 C CA . PRO A 1 241 ? -30.216 9.197 -58.567 1.00 49.12 241 PRO A CA 1
ATOM 1737 C C . PRO A 1 241 ? -28.794 9.218 -57.979 1.00 49.12 241 PRO A C 1
ATOM 1739 O O . PRO A 1 241 ? -28.463 10.014 -57.101 1.00 49.12 241 PRO A O 1
ATOM 1742 N N . THR A 1 242 ? -27.939 8.355 -58.533 1.00 42.84 242 THR A N 1
ATOM 1743 C CA . THR A 1 242 ? -26.528 8.149 -58.166 1.00 42.84 242 THR A CA 1
ATOM 1744 C C . THR A 1 242 ? -25.595 9.205 -58.790 1.00 42.84 242 THR A C 1
ATOM 1746 O O . THR A 1 242 ? -25.762 9.519 -59.969 1.00 42.84 242 THR A O 1
ATOM 1749 N N . PRO A 1 243 ? -24.575 9.718 -58.071 1.00 50.16 243 PRO A N 1
ATOM 1750 C CA . PRO A 1 243 ? -23.513 10.535 -58.664 1.00 50.16 243 PRO A CA 1
ATOM 1751 C C . PRO A 1 243 ? -22.478 9.688 -59.434 1.00 50.16 243 PRO A C 1
ATOM 1753 O O . PRO A 1 243 ? -22.106 8.593 -59.014 1.00 50.16 243 PRO A O 1
ATOM 1756 N N . THR A 1 244 ? -21.998 10.214 -60.562 1.00 46.16 244 THR A N 1
ATOM 1757 C CA . THR A 1 244 ? -21.070 9.549 -61.498 1.00 46.16 244 THR A CA 1
ATOM 1758 C C . THR A 1 244 ? -19.635 9.435 -60.947 1.00 46.16 244 THR A C 1
ATOM 1760 O O . THR A 1 244 ? -19.151 10.403 -60.359 1.00 46.16 244 THR A O 1
ATOM 1763 N N . PRO A 1 245 ? -18.904 8.321 -61.173 1.00 50.59 245 PRO A N 1
ATOM 1764 C CA . PRO A 1 245 ? -17.501 8.192 -60.768 1.00 50.59 245 PRO A CA 1
ATOM 1765 C C . PRO A 1 245 ? -16.528 9.006 -61.644 1.00 50.59 245 PRO A C 1
ATOM 1767 O O . PRO A 1 245 ? -16.679 9.094 -62.863 1.00 50.59 245 PRO A O 1
ATOM 1770 N N . THR A 1 246 ? -15.482 9.546 -61.014 1.00 46.75 246 THR A N 1
ATOM 1771 C CA . THR A 1 246 ? -14.363 10.259 -61.660 1.00 46.75 246 THR A CA 1
ATOM 1772 C C . THR A 1 246 ? -13.330 9.268 -62.230 1.00 46.75 246 THR A C 1
ATOM 1774 O O . THR A 1 246 ? -12.989 8.308 -61.537 1.00 46.75 246 THR A O 1
ATOM 1777 N N . PRO A 1 247 ? -12.790 9.468 -63.451 1.00 51.16 247 PRO A N 1
ATOM 1778 C CA . PRO A 1 247 ? -11.847 8.530 -64.069 1.00 51.16 247 PRO A CA 1
ATOM 1779 C C . PRO A 1 247 ? -10.431 8.565 -63.464 1.00 51.16 247 PRO A C 1
ATOM 1781 O O . PRO A 1 247 ? -9.913 9.616 -63.088 1.00 51.16 247 PRO A O 1
ATOM 1784 N N . THR A 1 248 ? -9.785 7.397 -63.432 1.00 47.53 248 THR A N 1
ATOM 1785 C CA . THR A 1 248 ? -8.411 7.170 -62.947 1.00 47.53 248 THR A CA 1
ATOM 1786 C C . THR A 1 248 ? -7.356 7.508 -64.019 1.00 47.53 248 THR A C 1
ATOM 1788 O O . THR A 1 248 ? -7.563 7.164 -65.184 1.00 47.53 248 THR A O 1
ATOM 1791 N N . PRO A 1 249 ? -6.205 8.126 -63.674 1.00 52.44 249 PRO A N 1
ATOM 1792 C CA . PRO A 1 249 ? -5.118 8.372 -64.626 1.00 52.44 249 PRO A CA 1
ATOM 1793 C C . PRO A 1 249 ? -4.351 7.093 -65.020 1.00 52.44 249 PRO A C 1
ATOM 1795 O O . PRO A 1 249 ? -4.167 6.178 -64.221 1.00 52.44 249 PRO A O 1
ATOM 1798 N N . THR A 1 250 ? -3.886 7.051 -66.271 1.00 43.69 250 THR A N 1
ATOM 1799 C CA . THR A 1 250 ? -3.213 5.905 -66.917 1.00 43.69 250 THR A CA 1
ATOM 1800 C C . THR A 1 250 ? -1.689 5.901 -66.673 1.00 43.69 250 THR A C 1
ATOM 1802 O O . THR A 1 250 ? -1.092 6.978 -66.665 1.00 43.69 250 THR A O 1
ATOM 1805 N N . PRO A 1 251 ? -1.023 4.735 -66.520 1.00 51.72 251 PRO A N 1
ATOM 1806 C CA . PRO A 1 251 ? 0.436 4.658 -66.381 1.00 51.72 251 PRO A CA 1
ATOM 1807 C C . PRO A 1 251 ? 1.202 4.889 -67.700 1.00 51.72 251 PRO A C 1
ATOM 1809 O O . PRO A 1 251 ? 0.756 4.500 -68.780 1.00 51.72 251 PRO A O 1
ATOM 1812 N N . THR A 1 252 ? 2.402 5.467 -67.590 1.00 38.72 252 THR A N 1
ATOM 1813 C CA . THR A 1 252 ? 3.338 5.742 -68.700 1.00 38.72 252 THR A CA 1
ATOM 1814 C C . THR A 1 252 ? 4.288 4.549 -68.937 1.00 38.72 252 THR A C 1
ATOM 1816 O O . THR A 1 252 ? 4.768 3.976 -67.957 1.00 38.72 252 THR A O 1
ATOM 1819 N N . PRO A 1 253 ? 4.589 4.150 -70.192 1.00 49.25 253 PRO A N 1
ATOM 1820 C CA . PRO A 1 253 ? 5.302 2.900 -70.482 1.00 49.25 253 PRO A CA 1
ATOM 1821 C C . PRO A 1 253 ? 6.831 2.950 -70.307 1.00 49.25 253 PRO A C 1
ATOM 1823 O O . PRO A 1 253 ? 7.481 3.978 -70.493 1.00 49.25 253 PRO A O 1
ATOM 1826 N N . THR A 1 254 ? 7.403 1.777 -70.024 1.00 40.56 254 THR A N 1
ATOM 1827 C CA . THR A 1 254 ? 8.847 1.487 -69.966 1.00 40.56 254 THR A CA 1
ATOM 1828 C C . THR A 1 254 ? 9.442 1.259 -71.364 1.00 40.56 254 THR A C 1
ATOM 1830 O O . THR A 1 254 ? 8.772 0.708 -72.236 1.00 40.56 254 THR A O 1
ATOM 1833 N N . SER A 1 255 ? 10.715 1.611 -71.574 1.00 39.69 255 SER A N 1
ATOM 1834 C CA . SER A 1 255 ? 11.497 1.260 -72.774 1.00 39.69 255 SER A CA 1
ATOM 1835 C C . SER A 1 255 ? 12.519 0.145 -72.497 1.00 39.69 255 SER A C 1
ATOM 1837 O O . SER A 1 255 ? 12.889 -0.114 -71.353 1.00 39.69 255 SER A O 1
ATOM 1839 N N . THR A 1 256 ? 12.946 -0.570 -73.543 1.00 37.28 256 THR A N 1
ATOM 1840 C CA . THR A 1 256 ? 13.805 -1.775 -73.448 1.00 37.28 256 THR A CA 1
ATOM 1841 C C . THR A 1 256 ? 14.926 -1.730 -74.523 1.00 37.28 256 THR A C 1
ATOM 1843 O O . THR A 1 256 ? 15.129 -0.667 -75.107 1.00 37.28 256 THR A O 1
ATOM 1846 N N . PRO A 1 257 ? 15.773 -2.767 -74.692 1.00 58.78 257 PRO A N 1
ATOM 1847 C CA . PRO A 1 257 ? 17.207 -2.715 -74.399 1.00 58.78 257 PRO A CA 1
ATOM 1848 C C . PRO A 1 257 ? 18.113 -2.441 -75.622 1.00 58.78 257 PRO A C 1
ATOM 1850 O O . PRO A 1 257 ? 17.653 -2.344 -76.756 1.00 58.78 257 PRO A O 1
ATOM 1853 N N . SER A 1 258 ? 19.434 -2.422 -75.400 1.00 30.61 258 SER A N 1
ATOM 1854 C CA . SER A 1 258 ? 20.458 -2.604 -76.445 1.00 30.61 258 SER A CA 1
ATOM 1855 C C . SER A 1 258 ? 21.699 -3.318 -75.876 1.00 30.61 258 SER A C 1
ATOM 1857 O O . SER A 1 258 ? 21.872 -3.356 -74.657 1.00 30.61 258 SER A O 1
ATOM 1859 N N . SER A 1 259 ? 22.537 -3.921 -76.729 1.00 40.72 259 SER A N 1
ATOM 1860 C CA . SER A 1 259 ? 23.551 -4.917 -76.335 1.00 40.72 259 SER A CA 1
ATOM 1861 C C . SER A 1 259 ? 24.894 -4.817 -77.079 1.00 40.72 259 SER A C 1
ATOM 1863 O O . SER A 1 259 ? 24.895 -4.745 -78.302 1.00 40.72 259 SER A O 1
ATOM 1865 N N . THR A 1 260 ? 25.994 -4.954 -76.321 1.00 47.88 260 THR A N 1
ATOM 1866 C CA . THR A 1 260 ? 27.248 -5.703 -76.620 1.00 47.88 260 THR A CA 1
ATOM 1867 C C . THR A 1 260 ? 27.960 -5.492 -77.975 1.00 47.88 260 THR A C 1
ATOM 1869 O O . THR A 1 260 ? 27.432 -5.865 -79.021 1.00 47.88 260 THR A O 1
ATOM 1872 N N . PRO A 1 261 ? 29.233 -5.031 -77.961 1.00 49.81 261 PRO A N 1
ATOM 1873 C CA . PRO A 1 261 ? 30.362 -5.961 -78.192 1.00 49.81 261 PRO A CA 1
ATOM 1874 C C . PRO A 1 261 ? 31.613 -5.749 -77.291 1.00 49.81 261 PRO A C 1
ATOM 1876 O O . PRO A 1 261 ? 31.665 -4.827 -76.483 1.00 49.81 261 PRO A O 1
ATOM 1879 N N . ALA A 1 262 ? 32.606 -6.642 -77.433 1.00 34.31 262 ALA A N 1
ATOM 1880 C CA . ALA A 1 262 ? 33.936 -6.696 -76.772 1.00 34.31 262 ALA A CA 1
ATOM 1881 C C . ALA A 1 262 ? 35.068 -6.604 -77.858 1.00 34.31 262 ALA A C 1
ATOM 1883 O O . ALA A 1 262 ? 34.669 -6.335 -78.998 1.00 34.31 262 ALA A O 1
ATOM 1884 N N . PRO A 1 263 ? 36.400 -6.855 -77.652 1.00 56.47 263 PRO A N 1
ATOM 1885 C CA . PRO A 1 263 ? 37.173 -7.363 -76.488 1.00 56.47 263 PRO A CA 1
ATOM 1886 C C . PRO A 1 263 ? 38.573 -6.675 -76.257 1.00 56.47 263 PRO A C 1
ATOM 1888 O O . PRO A 1 263 ? 38.727 -5.510 -76.602 1.00 56.47 263 PRO A O 1
ATOM 1891 N N . GLU A 1 264 ? 39.560 -7.425 -75.707 1.00 34.09 264 GLU A N 1
ATOM 1892 C CA . GLU A 1 264 ? 41.031 -7.171 -75.549 1.00 34.09 264 GLU A CA 1
ATOM 1893 C C . GLU A 1 264 ? 41.477 -6.155 -74.458 1.00 34.09 264 GLU A C 1
ATOM 1895 O O . GLU A 1 264 ? 41.022 -5.020 -74.414 1.00 34.09 264 GLU A O 1
ATOM 1900 N N . GLU A 1 265 ? 42.134 -6.605 -73.370 1.00 36.84 265 GLU A N 1
ATOM 1901 C CA . GLU A 1 265 ? 43.591 -6.850 -73.121 1.00 36.84 265 GLU A CA 1
ATOM 1902 C C . GLU A 1 265 ? 44.398 -5.573 -72.775 1.00 36.84 265 GLU A C 1
ATOM 1904 O O . GLU A 1 265 ? 44.175 -4.519 -73.354 1.00 36.84 265 GLU A O 1
ATOM 1909 N N . GLN A 1 266 ? 45.333 -5.541 -71.808 1.00 32.47 266 GLN A N 1
ATOM 1910 C CA . GLN A 1 266 ? 46.117 -6.572 -71.073 1.00 32.47 266 GLN A CA 1
ATOM 1911 C C . GLN A 1 266 ? 46.296 -6.090 -69.573 1.00 32.47 266 GLN A C 1
ATOM 1913 O O . GLN A 1 266 ? 45.619 -5.136 -69.202 1.00 32.47 266 GLN A O 1
ATOM 1918 N N . GLN A 1 267 ? 47.083 -6.598 -68.595 1.00 30.81 267 GLN A N 1
ATOM 1919 C CA . GLN A 1 267 ? 48.239 -7.518 -68.528 1.00 30.81 267 GLN A CA 1
ATOM 1920 C C . GLN A 1 267 ? 48.437 -8.238 -67.149 1.00 30.81 267 GLN A C 1
ATOM 1922 O O . GLN A 1 267 ? 47.722 -8.013 -66.179 1.00 30.81 267 GLN A O 1
ATOM 1927 N N . THR A 1 268 ? 49.473 -9.088 -67.127 1.00 27.09 268 THR A N 1
ATOM 1928 C CA . THR A 1 268 ? 50.301 -9.768 -66.086 1.00 27.09 268 THR A CA 1
ATOM 1929 C C . THR A 1 268 ? 50.712 -8.984 -64.802 1.00 27.09 268 THR A C 1
ATOM 1931 O O . THR A 1 268 ? 50.669 -7.761 -64.818 1.00 27.09 268 THR A O 1
ATOM 1934 N N . GLN A 1 269 ? 51.180 -9.558 -63.662 1.00 33.41 269 GLN A N 1
ATOM 1935 C CA . GLN A 1 269 ? 51.756 -10.885 -63.260 1.00 33.41 269 GLN A CA 1
ATOM 1936 C C . GLN A 1 269 ? 51.152 -11.367 -61.895 1.00 33.41 269 GLN A C 1
ATOM 1938 O O . GLN A 1 269 ? 50.793 -10.518 -61.089 1.00 33.41 269 GLN A O 1
ATOM 1943 N N . GLN A 1 270 ? 50.832 -12.650 -61.607 1.00 38.84 270 GLN A N 1
ATOM 1944 C CA . GLN A 1 270 ? 51.667 -13.856 -61.306 1.00 38.84 270 GLN A CA 1
ATOM 1945 C C . GLN A 1 270 ? 52.522 -13.768 -60.007 1.00 38.84 270 GLN A C 1
ATOM 1947 O O . GLN A 1 270 ? 53.124 -12.730 -59.771 1.00 38.84 270 GLN A O 1
ATOM 1952 N N . SER A 1 271 ? 52.639 -14.772 -59.106 1.00 36.38 271 SER A N 1
ATOM 1953 C CA . SER A 1 271 ? 52.287 -16.226 -59.093 1.00 36.38 271 SER A CA 1
ATOM 1954 C C . SER A 1 271 ? 51.967 -16.738 -57.655 1.00 36.38 271 SER A C 1
ATOM 1956 O O . SER A 1 271 ? 52.531 -16.206 -56.709 1.00 36.38 271 SER A O 1
ATOM 1958 N N . ALA A 1 272 ? 50.971 -17.625 -57.436 1.00 36.66 272 ALA A N 1
ATOM 1959 C CA . ALA A 1 272 ? 51.036 -19.104 -57.203 1.00 36.66 272 ALA A CA 1
ATOM 1960 C C . ALA A 1 272 ? 51.699 -19.572 -55.869 1.00 36.66 272 ALA A C 1
ATOM 1962 O O . ALA A 1 272 ? 52.588 -18.897 -55.372 1.00 36.66 272 ALA A O 1
ATOM 1963 N N . SER A 1 273 ? 51.374 -20.705 -55.214 1.00 35.84 273 SER A N 1
ATOM 1964 C CA . SER A 1 273 ? 50.535 -21.904 -55.499 1.00 35.84 273 SER A CA 1
ATOM 1965 C C . SER A 1 273 ? 50.103 -22.558 -54.139 1.00 35.84 273 SER A C 1
ATOM 1967 O O . SER A 1 273 ? 50.563 -22.077 -53.108 1.00 35.84 273 SER A O 1
ATOM 1969 N N . ALA A 1 274 ? 49.278 -23.612 -53.973 1.00 32.91 274 ALA A N 1
ATOM 1970 C CA . ALA A 1 274 ? 48.758 -24.650 -54.881 1.00 32.91 274 ALA A CA 1
ATOM 1971 C C . ALA A 1 274 ? 47.402 -25.275 -54.420 1.00 32.91 274 ALA A C 1
ATOM 1973 O O . ALA A 1 274 ? 46.884 -24.969 -53.351 1.00 32.91 274 ALA A O 1
ATOM 1974 N N . SER A 1 275 ? 46.866 -26.179 -55.255 1.00 31.97 275 SER A N 1
ATOM 1975 C CA . SER A 1 275 ? 45.673 -27.055 -55.112 1.00 31.97 275 SER A CA 1
ATOM 1976 C C . SER A 1 275 ? 45.740 -28.084 -53.953 1.00 31.97 275 SER A C 1
ATOM 1978 O O . SER A 1 275 ? 46.807 -28.255 -53.377 1.00 31.97 275 SER A O 1
ATOM 1980 N N . ALA A 1 276 ? 44.718 -28.884 -53.593 1.00 31.30 276 ALA A N 1
ATOM 1981 C CA . ALA A 1 276 ? 43.419 -29.272 -54.198 1.00 31.30 276 ALA A CA 1
ATOM 1982 C C . ALA A 1 276 ? 42.373 -29.541 -53.067 1.00 31.30 276 ALA A C 1
ATOM 1984 O O . ALA A 1 276 ? 42.683 -29.274 -51.913 1.00 31.30 276 ALA A O 1
ATOM 1985 N N . GLY A 1 277 ? 41.150 -30.069 -53.238 1.00 28.92 277 GLY A N 1
ATOM 1986 C CA . GLY A 1 277 ? 40.389 -30.646 -54.363 1.00 28.92 277 GLY A CA 1
ATOM 1987 C C . GLY A 1 277 ? 38.981 -31.063 -53.862 1.00 28.92 277 GLY A C 1
ATOM 1988 O O . GLY A 1 277 ? 38.746 -31.034 -52.657 1.00 28.92 277 GLY A O 1
ATOM 1989 N N . SER A 1 278 ? 38.024 -31.398 -54.740 1.00 31.59 278 SER A N 1
ATOM 1990 C CA . SER A 1 278 ? 36.589 -31.476 -54.369 1.00 31.59 278 SER A CA 1
ATOM 1991 C C . SER A 1 278 ? 35.991 -32.892 -54.250 1.00 31.59 278 SER A C 1
ATOM 1993 O O . SER A 1 278 ? 36.388 -33.792 -54.981 1.00 31.59 278 SER A O 1
ATOM 1995 N N . ALA A 1 279 ? 34.940 -32.982 -53.419 1.00 30.77 279 ALA A N 1
ATOM 1996 C CA . ALA A 1 279 ? 33.849 -33.970 -53.377 1.00 30.77 279 ALA A CA 1
ATOM 1997 C C . ALA A 1 279 ? 34.120 -35.437 -52.953 1.00 30.77 279 ALA A C 1
ATOM 1999 O O . ALA A 1 279 ? 34.929 -36.140 -53.542 1.00 30.77 279 ALA A O 1
ATOM 2000 N N . GLY A 1 280 ? 33.253 -35.943 -52.056 1.00 31.20 280 GLY A N 1
ATOM 2001 C CA . GLY A 1 280 ? 32.712 -37.309 -52.177 1.00 31.20 280 GLY A CA 1
ATOM 2002 C C . GLY A 1 280 ? 32.888 -38.297 -51.009 1.00 31.20 280 GLY A C 1
ATOM 2003 O O . GLY A 1 280 ? 33.918 -38.938 -50.903 1.00 31.20 280 GLY A O 1
ATOM 2004 N N . GLN A 1 281 ? 31.779 -38.544 -50.294 1.00 28.09 281 GLN A N 1
ATOM 2005 C CA . GLN A 1 281 ? 31.278 -39.878 -49.884 1.00 28.09 281 GLN A CA 1
ATOM 2006 C C . GLN A 1 281 ? 32.011 -40.805 -48.862 1.00 28.09 281 GLN A C 1
ATOM 2008 O O . GLN A 1 281 ? 33.216 -40.988 -48.856 1.00 28.09 281 GLN A O 1
ATOM 2013 N N . TYR A 1 282 ? 31.152 -41.503 -48.096 1.00 25.06 282 TYR A N 1
ATOM 2014 C CA . TYR A 1 282 ? 31.280 -42.804 -47.395 1.00 25.06 282 TYR A CA 1
ATOM 2015 C C . TYR A 1 282 ? 32.253 -43.063 -46.210 1.00 25.06 282 TYR A C 1
ATOM 2017 O O . TYR A 1 282 ? 33.461 -42.912 -46.275 1.00 25.06 282 TYR A O 1
ATOM 2025 N N . GLN A 1 283 ? 31.633 -43.604 -45.146 1.00 26.05 283 GLN A N 1
ATOM 2026 C CA . GLN A 1 283 ? 32.046 -44.705 -44.244 1.00 26.05 283 GLN A CA 1
ATOM 2027 C C . GLN A 1 283 ? 33.496 -44.825 -43.704 1.00 26.05 283 GLN A C 1
ATOM 2029 O O . GLN A 1 283 ? 34.383 -45.341 -44.364 1.00 26.05 283 GLN A O 1
ATOM 2034 N N . ASN A 1 284 ? 33.638 -44.535 -42.401 1.00 28.03 284 ASN A N 1
ATOM 2035 C CA . ASN A 1 284 ? 33.725 -45.512 -41.286 1.00 28.03 284 ASN A CA 1
ATOM 2036 C C . ASN A 1 284 ? 34.744 -46.696 -41.332 1.00 28.03 284 ASN A C 1
ATOM 2038 O O . ASN A 1 284 ? 34.786 -47.452 -42.293 1.00 28.03 284 ASN A O 1
ATOM 2042 N N . GLN A 1 285 ? 35.362 -46.978 -40.166 1.00 31.48 285 GLN A N 1
ATOM 2043 C CA . GLN A 1 285 ? 36.296 -48.090 -39.831 1.00 31.48 285 GLN A CA 1
ATOM 2044 C C . GLN A 1 285 ? 37.705 -47.996 -40.459 1.00 31.48 285 GLN A C 1
ATOM 2046 O O . GLN A 1 285 ? 37.880 -47.400 -41.511 1.00 31.48 285 GLN A O 1
ATOM 2051 N N . GLY A 1 286 ? 38.784 -48.544 -39.879 1.00 32.12 286 GLY A N 1
ATOM 2052 C CA . GLY A 1 286 ? 39.037 -49.170 -38.558 1.00 32.12 286 GLY A CA 1
ATOM 2053 C C . GLY A 1 286 ? 40.501 -48.869 -38.145 1.00 32.12 286 GLY A C 1
ATOM 2054 O O . GLY A 1 286 ? 41.091 -47.958 -38.711 1.00 32.12 286 GLY A O 1
ATOM 2055 N N . SER A 1 287 ? 41.215 -49.552 -37.242 1.00 31.97 287 SER A N 1
ATOM 2056 C CA . SER A 1 287 ? 41.001 -50.700 -36.331 1.00 31.97 287 SER A CA 1
ATOM 2057 C C . SER A 1 287 ? 42.217 -50.714 -35.350 1.00 31.97 287 SER A C 1
ATOM 2059 O O . SER A 1 287 ? 43.185 -50.005 -35.613 1.00 31.97 287 SER A O 1
ATOM 2061 N N . ALA A 1 288 ? 42.340 -51.448 -34.236 1.00 32.25 288 ALA A N 1
ATOM 2062 C CA . ALA A 1 288 ? 41.529 -52.494 -33.595 1.00 32.25 288 ALA A CA 1
ATOM 2063 C C . ALA A 1 288 ? 41.475 -52.205 -32.051 1.00 32.25 288 ALA A C 1
ATOM 2065 O O . ALA A 1 288 ? 41.256 -51.049 -31.713 1.00 32.25 288 ALA A O 1
ATOM 2066 N N . THR A 1 289 ? 41.604 -53.079 -31.031 1.00 27.42 289 THR A N 1
ATOM 2067 C CA . THR A 1 289 ? 41.899 -54.525 -30.909 1.00 27.42 289 THR A CA 1
ATOM 2068 C C . THR A 1 289 ? 41.127 -55.138 -29.721 1.00 27.42 289 THR A C 1
ATOM 2070 O O . THR A 1 289 ? 41.035 -54.517 -28.673 1.00 27.42 289 THR A O 1
ATOM 2073 N N . GLN A 1 290 ? 40.598 -56.353 -29.929 1.00 31.78 290 GLN A N 1
ATOM 2074 C CA . GLN A 1 290 ? 40.161 -57.437 -29.008 1.00 31.78 290 GLN A CA 1
ATOM 2075 C C . GLN A 1 290 ? 39.812 -57.130 -27.521 1.00 31.78 290 GLN A C 1
ATOM 2077 O O . GLN A 1 290 ? 40.629 -56.597 -26.787 1.00 31.78 290 GLN A O 1
ATOM 2082 N N . SER A 1 291 ? 38.597 -57.426 -27.016 1.00 34.12 291 SER A N 1
ATOM 2083 C CA . SER A 1 291 ? 37.914 -58.737 -26.754 1.00 34.12 291 SER A CA 1
ATOM 2084 C C . SER A 1 291 ? 38.225 -59.301 -25.345 1.00 34.12 291 SER A C 1
ATOM 2086 O O . SER A 1 291 ? 39.366 -59.241 -24.916 1.00 34.12 291 SER A O 1
ATOM 2088 N N . SER A 1 292 ? 37.292 -59.863 -24.557 1.00 33.03 292 SER A N 1
ATOM 2089 C CA . SER A 1 292 ? 36.133 -60.722 -24.905 1.00 33.03 292 SER A CA 1
ATOM 2090 C C . SER A 1 292 ? 34.942 -60.519 -23.928 1.00 33.03 292 SER A C 1
ATOM 2092 O O . SER A 1 292 ? 35.182 -60.239 -22.761 1.00 33.03 292 SER A O 1
ATOM 2094 N N . LYS A 1 293 ? 33.672 -60.442 -24.381 1.00 35.84 293 LYS A N 1
ATOM 2095 C CA . LYS A 1 293 ? 32.632 -61.519 -24.485 1.00 35.84 293 LYS A CA 1
ATOM 2096 C C . LYS A 1 293 ? 32.253 -62.214 -23.155 1.00 35.84 293 LYS A C 1
ATOM 2098 O O . LYS A 1 293 ? 33.151 -62.535 -22.395 1.00 35.84 293 LYS A O 1
ATOM 2103 N N . SER A 1 294 ? 31.006 -62.614 -22.855 1.00 31.03 294 SER A N 1
ATOM 2104 C CA . SER A 1 294 ? 29.646 -62.432 -23.442 1.00 31.03 294 SER A CA 1
ATOM 2105 C C . SER A 1 294 ? 28.611 -63.135 -22.519 1.00 31.03 294 SER A C 1
ATOM 2107 O O . SER A 1 294 ? 29.024 -64.000 -21.756 1.00 31.03 294 SER A O 1
ATOM 2109 N N . ALA A 1 295 ? 27.280 -62.961 -22.587 1.00 31.12 295 ALA A N 1
ATOM 2110 C CA . ALA A 1 295 ? 26.387 -61.875 -23.043 1.00 31.12 295 ALA A CA 1
ATOM 2111 C C . ALA A 1 295 ? 24.899 -62.286 -22.804 1.00 31.12 295 ALA A C 1
ATOM 2113 O O . ALA A 1 295 ? 24.619 -63.472 -22.658 1.00 31.12 295 ALA A O 1
ATOM 2114 N N . SER A 1 296 ? 23.961 -61.329 -22.922 1.00 28.28 296 SER A N 1
ATOM 2115 C CA . SER A 1 296 ? 22.486 -61.494 -23.009 1.00 28.28 296 SER A CA 1
ATOM 2116 C C . SER A 1 296 ? 21.686 -61.750 -21.714 1.00 28.28 296 SER A C 1
ATOM 2118 O O . SER A 1 296 ? 22.069 -62.549 -20.866 1.00 28.28 296 SER A O 1
ATOM 2120 N N . GLY A 1 297 ? 20.528 -61.083 -21.608 1.00 24.19 297 GLY A N 1
ATOM 2121 C CA . GLY A 1 297 ? 19.530 -61.206 -20.536 1.00 24.19 297 GLY A CA 1
ATOM 2122 C C . GLY A 1 297 ? 18.494 -60.071 -20.602 1.00 24.19 297 GLY A C 1
ATOM 2123 O O . GLY A 1 297 ? 18.845 -58.944 -20.944 1.00 24.19 297 GLY A O 1
ATOM 2124 N N . SER A 1 298 ? 17.221 -60.356 -20.314 1.00 27.22 298 SER A N 1
ATOM 2125 C CA . SER A 1 298 ? 16.103 -59.397 -20.365 1.00 27.22 298 SER A CA 1
ATOM 2126 C C . SER A 1 298 ? 15.079 -59.723 -19.275 1.00 27.22 298 SER A C 1
ATOM 2128 O O . SER A 1 298 ? 14.842 -60.902 -19.022 1.00 27.22 298 SER A O 1
ATOM 2130 N N . ASN A 1 299 ? 14.444 -58.680 -18.723 1.00 26.14 299 ASN A N 1
ATOM 2131 C CA . ASN A 1 299 ? 13.297 -58.705 -17.802 1.00 26.14 299 ASN A CA 1
ATOM 2132 C C . ASN A 1 299 ? 13.486 -59.398 -16.436 1.00 26.14 299 ASN A C 1
ATOM 2134 O O . ASN A 1 299 ? 14.298 -60.298 -16.259 1.00 26.14 299 ASN A O 1
ATOM 2138 N N . GLY A 1 300 ? 12.584 -59.045 -15.515 1.00 23.41 300 GLY A N 1
ATOM 2139 C CA . GLY A 1 300 ? 11.961 -60.036 -14.636 1.00 23.41 300 GLY A CA 1
ATOM 2140 C C . GLY A 1 300 ? 12.497 -60.169 -13.212 1.00 23.41 300 GLY A C 1
ATOM 2141 O O . GLY A 1 300 ? 13.640 -59.854 -12.893 1.00 23.41 300 GLY A O 1
ATOM 2142 N N . GLU A 1 301 ? 11.606 -60.660 -12.355 1.00 32.25 301 GLU A N 1
ATOM 2143 C CA . GLU A 1 301 ? 11.842 -60.996 -10.952 1.00 32.25 301 GLU A CA 1
ATOM 2144 C C . GLU A 1 301 ? 12.197 -62.488 -10.760 1.00 32.25 301 GLU A C 1
ATOM 2146 O O . GLU A 1 301 ? 12.082 -63.299 -11.677 1.00 32.25 301 GLU A O 1
ATOM 2151 N N . ALA A 1 302 ? 12.477 -62.836 -9.498 1.00 30.16 302 ALA A N 1
ATOM 2152 C CA . ALA A 1 302 ? 12.434 -64.172 -8.885 1.00 30.16 302 ALA A CA 1
ATOM 2153 C C . ALA A 1 302 ? 13.641 -65.128 -9.060 1.00 30.16 302 ALA A C 1
ATOM 2155 O O . ALA A 1 302 ? 14.148 -65.392 -10.144 1.00 30.16 302 ALA A O 1
ATOM 2156 N N . GLY A 1 303 ? 14.056 -65.701 -7.919 1.00 24.94 303 GLY A N 1
ATOM 2157 C CA . GLY A 1 303 ? 15.206 -66.603 -7.747 1.00 24.94 303 GLY A CA 1
ATOM 2158 C C . GLY A 1 303 ? 15.828 -66.423 -6.348 1.00 24.94 303 GLY A C 1
ATOM 2159 O O . GLY A 1 303 ? 16.705 -65.591 -6.175 1.00 24.94 303 GLY A O 1
ATOM 2160 N N . VAL A 1 304 ? 15.271 -66.991 -5.266 1.00 27.59 304 VAL A N 1
ATOM 2161 C CA . VAL A 1 304 ? 15.527 -68.375 -4.787 1.00 27.59 304 VAL A CA 1
ATOM 2162 C C . VAL A 1 304 ? 17.033 -68.571 -4.479 1.00 27.59 304 VAL A C 1
ATOM 2164 O O . VAL A 1 304 ? 17.859 -68.533 -5.377 1.00 27.59 304 VAL A O 1
ATOM 2167 N N . THR A 1 305 ? 17.483 -68.776 -3.229 1.00 28.52 305 THR A N 1
ATOM 2168 C CA . THR A 1 305 ? 17.027 -69.847 -2.317 1.00 28.52 305 THR A CA 1
ATOM 2169 C C . THR A 1 305 ? 17.175 -69.526 -0.815 1.00 28.52 305 THR A C 1
ATOM 2171 O O . THR A 1 305 ? 18.108 -68.860 -0.385 1.00 28.52 305 THR A O 1
ATOM 2174 N N . ASN A 1 306 ? 16.265 -70.104 -0.026 1.00 26.39 306 ASN A N 1
ATOM 2175 C CA . ASN A 1 306 ? 16.155 -70.144 1.440 1.00 26.39 306 ASN A CA 1
ATOM 2176 C C . ASN A 1 306 ? 17.437 -70.215 2.301 1.00 26.39 306 ASN A C 1
ATOM 2178 O O . ASN A 1 306 ? 18.266 -71.106 2.123 1.00 26.39 306 ASN A O 1
ATOM 2182 N N . LEU A 1 307 ? 17.392 -69.508 3.440 1.00 27.86 307 LEU A N 1
ATOM 2183 C CA . LEU A 1 307 ? 17.729 -70.085 4.751 1.00 27.86 307 LEU A CA 1
ATOM 2184 C C . LEU A 1 307 ? 16.731 -69.605 5.836 1.00 27.86 307 LEU A C 1
ATOM 2186 O O . LEU A 1 307 ? 16.177 -68.516 5.751 1.00 27.86 307 LEU A O 1
ATOM 2190 N N . ARG A 1 308 ? 16.474 -70.479 6.820 1.00 28.52 308 ARG A N 1
ATOM 2191 C CA . ARG A 1 308 ? 15.557 -70.363 7.989 1.00 28.52 308 ARG A CA 1
ATOM 2192 C C . ARG A 1 308 ? 15.670 -69.023 8.753 1.00 28.52 308 ARG A C 1
ATOM 2194 O O . ARG A 1 308 ? 16.773 -68.502 8.832 1.00 28.52 308 ARG A O 1
ATOM 2201 N N . LYS A 1 309 ? 14.654 -68.482 9.454 1.00 26.88 309 LYS A N 1
ATOM 2202 C CA . LYS A 1 309 ? 13.304 -68.921 9.931 1.00 26.88 309 LYS A CA 1
ATOM 2203 C C . LYS A 1 309 ? 12.447 -67.625 10.086 1.00 26.88 309 LYS A C 1
ATOM 2205 O O . LYS A 1 309 ? 13.008 -66.623 10.507 1.00 26.88 309 LYS A O 1
ATOM 2210 N N . VAL A 1 310 ? 11.183 -67.523 9.647 1.00 25.28 310 VAL A N 1
ATOM 2211 C CA . VAL A 1 310 ? 9.926 -67.964 10.320 1.00 25.28 310 VAL A CA 1
ATOM 2212 C C . VAL A 1 310 ? 9.777 -67.440 11.759 1.00 25.28 310 VAL A C 1
ATOM 2214 O O . VAL A 1 310 ? 10.632 -67.779 12.573 1.00 25.28 310 VAL A O 1
ATOM 2217 N N . ASN A 1 311 ? 8.725 -66.735 12.209 1.00 26.00 311 ASN A N 1
ATOM 2218 C CA . ASN A 1 311 ? 7.535 -66.019 11.658 1.00 26.00 311 ASN A CA 1
ATOM 2219 C C . ASN A 1 311 ? 7.105 -65.027 12.796 1.00 26.00 311 ASN A C 1
ATOM 2221 O O . ASN A 1 311 ? 7.526 -65.247 13.932 1.00 26.00 311 ASN A O 1
ATOM 2225 N N . ALA A 1 312 ? 6.250 -63.999 12.688 1.00 26.16 312 ALA A N 1
ATOM 2226 C CA . ALA A 1 312 ? 5.668 -63.159 11.619 1.00 26.16 312 ALA A CA 1
ATOM 2227 C C . ALA A 1 312 ? 4.809 -62.067 12.356 1.00 26.16 312 ALA A C 1
ATOM 2229 O O . ALA A 1 312 ? 5.233 -61.681 13.442 1.00 26.16 312 ALA A O 1
ATOM 2230 N N . GLU A 1 313 ? 3.662 -61.484 11.959 1.00 25.89 313 GLU A N 1
ATOM 2231 C CA . GLU A 1 313 ? 2.727 -61.571 10.809 1.00 25.89 313 GLU A CA 1
ATOM 2232 C C . GLU A 1 313 ? 1.901 -60.242 10.735 1.00 25.89 313 GLU A C 1
ATOM 2234 O O . GLU A 1 313 ? 2.298 -59.261 11.365 1.00 25.89 313 GLU A O 1
ATOM 2239 N N . SER A 1 314 ? 0.785 -60.151 9.989 1.00 25.23 314 SER A N 1
ATOM 2240 C CA . SER A 1 314 ? -0.087 -58.947 9.898 1.00 25.23 314 SER A CA 1
ATOM 2241 C C . SER A 1 314 ? -1.538 -59.214 10.348 1.00 25.23 314 SER A C 1
ATOM 2243 O O . SER A 1 314 ? -1.942 -60.371 10.328 1.00 25.23 314 SER A O 1
ATOM 2245 N N . VAL A 1 315 ? -2.310 -58.162 10.718 1.00 24.19 315 VAL A N 1
ATOM 2246 C CA . VAL A 1 315 ? -3.771 -57.934 10.449 1.00 24.19 315 VAL A CA 1
ATOM 2247 C C . VAL A 1 315 ? -4.463 -56.970 11.456 1.00 24.19 315 VAL A C 1
ATOM 2249 O O . VAL A 1 315 ? -4.241 -57.039 12.656 1.00 24.19 315 VAL A O 1
ATOM 2252 N N . GLN A 1 316 ? -5.292 -56.076 10.889 1.00 22.16 316 GLN A N 1
ATOM 2253 C CA . GLN A 1 316 ? -6.489 -55.309 11.339 1.00 22.16 316 GLN A CA 1
ATOM 2254 C C . GLN A 1 316 ? -6.862 -55.054 12.831 1.00 22.16 316 GLN A C 1
ATOM 2256 O O . GLN A 1 316 ? -6.675 -55.859 13.733 1.00 22.16 316 GLN A O 1
ATOM 2261 N N . SER A 1 317 ? -7.538 -53.909 13.036 1.00 30.75 317 SER A N 1
ATOM 2262 C CA . SER A 1 317 ? -8.293 -53.488 14.241 1.00 30.75 317 SER A CA 1
ATOM 2263 C C . SER A 1 317 ? -9.531 -54.370 14.524 1.00 30.75 317 SER A C 1
ATOM 2265 O O . SER A 1 317 ? -9.993 -55.040 13.598 1.00 30.75 317 SER A O 1
ATOM 2267 N N . PRO A 1 318 ? -10.144 -54.328 15.735 1.00 33.50 318 PRO A N 1
ATOM 2268 C CA . PRO A 1 318 ? -11.252 -53.367 15.965 1.00 33.50 318 PRO A CA 1
ATOM 2269 C C . PRO A 1 318 ? -11.520 -52.931 17.440 1.00 33.50 318 PRO A C 1
ATOM 2271 O O . PRO A 1 318 ? -10.926 -53.458 18.371 1.00 33.50 318 PRO A O 1
ATOM 2274 N N . THR A 1 319 ? -12.514 -52.037 17.629 1.00 21.27 319 THR A N 1
ATOM 2275 C CA . THR A 1 319 ? -13.334 -51.760 18.856 1.00 21.27 319 THR A CA 1
ATOM 2276 C C . THR A 1 319 ? -12.627 -51.356 20.172 1.00 21.27 319 THR A C 1
ATOM 2278 O O . THR A 1 319 ? -11.768 -52.065 20.667 1.00 21.27 319 THR A O 1
ATOM 2281 N N . THR A 1 320 ? -12.887 -50.201 20.806 1.00 23.44 320 THR A N 1
ATOM 2282 C CA . THR A 1 320 ? -14.144 -49.611 21.358 1.00 23.44 320 THR A CA 1
ATOM 2283 C C . THR A 1 320 ? -14.539 -50.124 22.755 1.00 23.44 320 THR A C 1
ATOM 2285 O O . THR A 1 320 ? -15.177 -51.164 22.857 1.00 23.44 320 THR A O 1
ATOM 2288 N N . GLN A 1 321 ? -14.233 -49.323 23.791 1.00 24.06 321 GLN A N 1
ATOM 2289 C CA . GLN A 1 321 ? -14.999 -48.969 25.021 1.00 24.06 321 GLN A CA 1
ATOM 2290 C C . GLN A 1 321 ? -13.996 -48.294 25.997 1.00 24.06 321 GLN A C 1
ATOM 2292 O O . GLN A 1 321 ? -12.868 -48.757 26.095 1.00 24.06 321 GLN A O 1
ATOM 2297 N N . GLN A 1 322 ? -14.183 -47.106 26.593 1.00 25.59 322 GLN A N 1
ATOM 2298 C CA . GLN A 1 322 ? -15.295 -46.454 27.313 1.00 25.59 322 GLN A CA 1
ATOM 2299 C C . GLN A 1 322 ? -15.185 -46.630 28.851 1.00 25.59 322 GLN A C 1
ATOM 2301 O O . GLN A 1 322 ? -15.023 -47.740 29.339 1.00 25.59 322 GLN A O 1
ATOM 2306 N N . ASN A 1 323 ? -15.370 -45.512 29.575 1.00 23.84 323 ASN A N 1
ATOM 2307 C CA . ASN A 1 323 ? -15.517 -45.327 31.036 1.00 23.84 323 ASN A CA 1
ATOM 2308 C C . ASN A 1 323 ? -14.274 -45.030 31.917 1.00 23.84 323 ASN A C 1
ATOM 2310 O O . ASN A 1 323 ? -13.285 -45.752 31.973 1.00 23.84 323 ASN A O 1
ATOM 2314 N N . THR A 1 324 ? -14.435 -43.929 32.658 1.00 27.36 324 THR A N 1
ATOM 2315 C CA . THR A 1 324 ? -13.846 -43.503 33.948 1.00 27.36 324 THR A CA 1
ATOM 2316 C C . THR A 1 324 ? -14.354 -44.411 35.113 1.00 27.36 324 THR A C 1
ATOM 2318 O O . THR A 1 324 ? -15.174 -45.276 34.799 1.00 27.36 324 THR A O 1
ATOM 2321 N N . PRO A 1 325 ? -13.994 -44.265 36.430 1.00 40.28 325 PRO A N 1
ATOM 2322 C CA . PRO A 1 325 ? -13.414 -43.088 37.121 1.00 40.28 325 PRO A CA 1
ATOM 2323 C C . PRO A 1 325 ? -12.435 -43.295 38.334 1.00 40.28 325 PRO A C 1
ATOM 2325 O O . PRO A 1 325 ? -12.247 -44.387 38.846 1.00 40.28 325 PRO A O 1
ATOM 2328 N N . SER A 1 326 ? -11.892 -42.162 38.821 1.00 25.16 326 SER A N 1
ATOM 2329 C CA . SER A 1 326 ? -11.644 -41.739 40.235 1.00 25.16 326 SER A CA 1
ATOM 2330 C C . SER A 1 326 ? -10.825 -42.535 41.296 1.00 25.16 326 SER A C 1
ATOM 2332 O O . SER A 1 326 ? -11.095 -43.691 41.592 1.00 25.16 326 SER A O 1
ATOM 2334 N N . THR A 1 327 ? -10.022 -41.746 42.045 1.00 26.78 327 THR A N 1
ATOM 2335 C CA . THR A 1 327 ? -9.682 -41.793 43.506 1.00 26.78 327 THR A CA 1
ATOM 2336 C C . THR A 1 327 ? -8.739 -42.850 44.131 1.00 26.78 327 THR A C 1
ATOM 2338 O O . THR A 1 327 ? -9.170 -43.942 44.468 1.00 26.78 327 THR A O 1
ATOM 2341 N N . ASP A 1 328 ? -7.520 -42.379 44.464 1.00 27.28 328 ASP A N 1
ATOM 2342 C CA . ASP A 1 328 ? -6.980 -42.152 45.839 1.00 27.28 328 ASP A CA 1
ATOM 2343 C C . ASP A 1 328 ? -6.545 -43.317 46.791 1.00 27.28 328 ASP A C 1
ATOM 2345 O O . ASP A 1 328 ? -6.988 -44.452 46.684 1.00 27.28 328 ASP A O 1
ATOM 2349 N N . SER A 1 329 ? -5.708 -42.948 47.785 1.00 31.58 329 SER A N 1
ATOM 2350 C CA . SER A 1 329 ? -5.347 -43.611 49.064 1.00 31.58 329 SER A CA 1
ATOM 2351 C C . SER A 1 329 ? -4.187 -44.641 49.167 1.00 31.58 329 SER A C 1
ATOM 2353 O O . SER A 1 329 ? -4.391 -45.828 48.972 1.00 31.58 329 SER A O 1
ATOM 2355 N N . THR A 1 330 ? -3.032 -44.152 49.680 1.00 32.66 330 THR A N 1
ATOM 2356 C CA . THR A 1 330 ? -2.174 -44.608 50.840 1.00 32.66 330 THR A CA 1
ATOM 2357 C C . THR A 1 330 ? -1.734 -46.106 51.015 1.00 32.66 330 THR A C 1
ATOM 2359 O O . THR A 1 330 ? -2.168 -46.960 50.263 1.00 32.66 330 THR A O 1
ATOM 2362 N N . GLN A 1 331 ? -0.813 -46.549 51.913 1.00 37.31 331 GLN A N 1
ATOM 2363 C CA . GLN A 1 331 ? -0.231 -46.019 53.180 1.00 37.31 331 GLN A CA 1
ATOM 2364 C C . GLN A 1 331 ? 1.108 -46.727 53.626 1.00 37.31 331 GLN A C 1
ATOM 2366 O O . GLN A 1 331 ? 1.427 -47.780 53.088 1.00 37.31 331 GLN A O 1
ATOM 2371 N N . GLN A 1 332 ? 1.783 -46.212 54.690 1.00 32.94 332 GLN A N 1
ATOM 2372 C CA . GLN A 1 332 ? 2.833 -46.831 55.580 1.00 32.94 332 GLN A CA 1
ATOM 2373 C C . GLN A 1 332 ? 4.286 -46.962 55.022 1.00 32.94 332 GLN A C 1
ATOM 2375 O O . GLN A 1 332 ? 4.439 -47.178 53.829 1.00 32.94 332 GLN A O 1
ATOM 2380 N N . ILE A 1 333 ? 5.426 -46.848 55.757 1.00 34.09 333 ILE A N 1
ATOM 2381 C CA . ILE A 1 333 ? 5.847 -46.518 57.169 1.00 34.09 333 ILE A CA 1
ATOM 2382 C C . ILE A 1 333 ? 7.375 -46.106 57.139 1.00 34.09 333 ILE A C 1
ATOM 2384 O O . ILE A 1 333 ? 7.957 -46.232 56.066 1.00 34.09 333 ILE A O 1
ATOM 2388 N N . GLY A 1 334 ? 8.173 -45.610 58.119 1.00 29.17 334 GLY A N 1
ATOM 2389 C CA . GLY A 1 334 ? 8.121 -45.286 59.575 1.00 29.17 334 GLY A CA 1
ATOM 2390 C C . GLY A 1 334 ? 9.225 -46.029 60.397 1.00 29.17 334 GLY A C 1
ATOM 2391 O O . GLY A 1 334 ? 9.388 -47.221 60.181 1.00 29.17 334 GLY A O 1
ATOM 2392 N N . GLY A 1 335 ? 10.029 -45.500 61.347 1.00 29.72 335 GLY A N 1
ATOM 2393 C CA . GLY A 1 335 ? 10.371 -44.143 61.849 1.00 29.72 335 GLY A CA 1
ATOM 2394 C C . GLY A 1 335 ? 11.248 -44.207 63.148 1.00 29.72 335 GLY A C 1
ATOM 2395 O O . GLY A 1 335 ? 11.102 -45.166 63.902 1.00 29.72 335 GLY A O 1
ATOM 2396 N N . THR A 1 336 ? 12.136 -43.230 63.446 1.00 27.70 336 THR A N 1
ATOM 2397 C CA . THR A 1 336 ? 12.997 -43.181 64.681 1.00 27.70 336 THR A CA 1
ATOM 2398 C C . THR A 1 336 ? 13.272 -41.750 65.225 1.00 27.70 336 THR A C 1
ATOM 2400 O O . THR A 1 336 ? 12.968 -40.766 64.557 1.00 27.70 336 THR A O 1
ATOM 2403 N N . THR A 1 337 ? 13.805 -41.631 66.456 1.00 24.98 337 THR A N 1
ATOM 2404 C CA . THR A 1 337 ? 13.649 -40.500 67.430 1.00 24.98 337 THR A CA 1
ATOM 2405 C C . THR A 1 337 ? 14.959 -40.178 68.219 1.00 24.98 337 THR A C 1
ATOM 2407 O O . THR A 1 337 ? 15.952 -40.842 67.914 1.00 24.98 337 THR A O 1
ATOM 2410 N N . PRO A 1 338 ? 15.039 -39.295 69.270 1.00 47.75 338 PRO A N 1
ATOM 2411 C CA . PRO A 1 338 ? 14.129 -38.236 69.805 1.00 47.75 338 PRO A CA 1
ATOM 2412 C C . PRO A 1 338 ? 14.772 -36.864 70.222 1.00 47.75 338 PRO A C 1
ATOM 2414 O O . PRO A 1 338 ? 15.969 -36.799 70.485 1.00 47.75 338 PRO A O 1
ATOM 2417 N N . ALA A 1 339 ? 13.933 -35.818 70.411 1.00 23.27 339 ALA A N 1
ATOM 2418 C CA . ALA A 1 339 ? 13.937 -34.761 71.476 1.00 23.27 339 ALA A CA 1
ATOM 2419 C C . ALA A 1 339 ? 13.081 -33.540 71.010 1.00 23.27 339 ALA A C 1
ATOM 2421 O O . ALA A 1 339 ? 13.515 -32.830 70.110 1.00 23.27 339 ALA A O 1
ATOM 2422 N N . ALA A 1 340 ? 11.796 -33.361 71.369 1.00 29.14 340 ALA A N 1
ATOM 2423 C CA . ALA A 1 340 ? 11.184 -32.991 72.671 1.00 29.14 340 ALA A CA 1
ATOM 2424 C C . ALA A 1 340 ? 11.509 -31.544 73.130 1.00 29.14 340 ALA A C 1
ATOM 2426 O O . ALA A 1 340 ? 12.684 -31.236 73.305 1.00 29.14 340 ALA A O 1
ATOM 2427 N N . ASP A 1 341 ? 10.569 -30.620 73.397 1.00 25.61 341 ASP A N 1
ATOM 2428 C CA . ASP A 1 341 ? 9.099 -30.501 73.151 1.00 25.61 341 ASP A CA 1
ATOM 2429 C C . ASP A 1 341 ? 8.753 -28.967 73.112 1.00 25.61 341 ASP A C 1
ATOM 2431 O O . ASP A 1 341 ? 9.700 -28.179 73.125 1.00 25.61 341 ASP A O 1
ATOM 2435 N N . SER A 1 342 ? 7.548 -28.368 73.035 1.00 26.41 342 SER A N 1
ATOM 2436 C CA . SER A 1 342 ? 6.107 -28.701 73.214 1.00 26.41 342 SER A CA 1
ATOM 2437 C C . SER A 1 342 ? 5.252 -27.860 72.200 1.00 26.41 342 SER A C 1
ATOM 2439 O O . SER A 1 342 ? 5.847 -27.125 71.413 1.00 26.41 342 SER A O 1
ATOM 2441 N N . LYS A 1 343 ? 3.913 -27.894 71.994 1.00 24.84 343 LYS A N 1
ATOM 2442 C CA . LYS A 1 343 ? 2.665 -28.211 72.753 1.00 24.84 343 LYS A CA 1
ATOM 2443 C C . LYS A 1 343 ? 2.241 -27.145 73.796 1.00 24.84 343 LYS A C 1
ATOM 2445 O O . LYS A 1 343 ? 3.116 -26.685 74.522 1.00 24.84 343 LYS A O 1
ATOM 2450 N N . GLU A 1 344 ? 0.977 -26.712 73.994 1.00 25.98 344 GLU A N 1
ATOM 2451 C CA . GLU A 1 344 ? -0.365 -26.782 73.314 1.00 25.98 344 GLU A CA 1
ATOM 2452 C C . GLU A 1 344 ? -1.363 -25.888 74.147 1.00 25.98 344 GLU A C 1
ATOM 2454 O O . GLU A 1 344 ? -1.005 -25.569 75.280 1.00 25.98 344 GLU A O 1
ATOM 2459 N N . ASP A 1 345 ? -2.576 -25.413 73.782 1.00 24.95 345 ASP A N 1
ATOM 2460 C CA . ASP A 1 345 ? -3.426 -25.341 72.557 1.00 24.95 345 ASP A CA 1
ATOM 2461 C C . ASP A 1 345 ? -4.564 -24.258 72.744 1.00 24.95 345 ASP A C 1
ATOM 2463 O O . ASP A 1 345 ? -4.493 -23.452 73.670 1.00 24.95 345 ASP A O 1
ATOM 2467 N N . GLU A 1 346 ? -5.634 -24.304 71.923 1.00 23.12 346 GLU A N 1
ATOM 2468 C CA . GLU A 1 346 ? -7.042 -23.848 72.108 1.00 23.12 346 GLU A CA 1
ATOM 2469 C C . GLU A 1 346 ? -7.551 -22.434 71.672 1.00 23.12 346 GLU A C 1
ATOM 2471 O O . GLU A 1 346 ? -7.224 -21.388 72.222 1.00 23.12 346 GLU A O 1
ATOM 2476 N N . VAL A 1 347 ? -8.534 -22.480 70.748 1.00 22.27 347 VAL A N 1
ATOM 2477 C CA . VAL A 1 347 ? -9.899 -21.878 70.790 1.00 22.27 347 VAL A CA 1
ATOM 2478 C C . VAL A 1 347 ? -10.150 -20.343 70.816 1.00 22.27 347 VAL A C 1
ATOM 2480 O O . VAL A 1 347 ? -9.751 -19.589 71.691 1.00 22.27 347 VAL A O 1
ATOM 2483 N N . GLN A 1 348 ? -11.003 -19.931 69.859 1.00 24.47 348 GLN A N 1
ATOM 2484 C CA . GLN A 1 348 ? -11.893 -18.748 69.787 1.00 24.47 348 GLN A CA 1
ATOM 2485 C C . GLN A 1 348 ? -11.557 -17.446 70.557 1.00 24.47 348 GLN A C 1
ATOM 2487 O O . GLN A 1 348 ? -11.796 -17.332 71.760 1.00 24.47 348 GLN A O 1
ATOM 2492 N N . LYS A 1 349 ? -11.482 -16.345 69.787 1.00 20.47 349 LYS A N 1
ATOM 2493 C CA . LYS A 1 349 ? -12.554 -15.325 69.867 1.00 20.47 349 LYS A CA 1
ATOM 2494 C C . LYS A 1 349 ? -12.680 -14.431 68.635 1.00 20.47 349 LYS A C 1
ATOM 2496 O O . LYS A 1 349 ? -11.738 -13.757 68.235 1.00 20.47 349 LYS A O 1
ATOM 2501 N N . VAL A 1 350 ? -13.905 -14.321 68.121 1.00 29.02 350 VAL A N 1
ATOM 2502 C CA . VAL A 1 350 ? -14.340 -13.097 67.438 1.00 29.02 350 VAL A CA 1
ATOM 2503 C C . VAL A 1 350 ? -14.600 -12.058 68.521 1.00 29.02 350 VAL A C 1
ATOM 2505 O O . VAL A 1 350 ? -15.457 -12.278 69.375 1.00 29.02 350 VAL A O 1
ATOM 2508 N N . ASN A 1 351 ? -13.925 -10.911 68.470 1.00 21.39 351 ASN A N 1
ATOM 2509 C CA . ASN A 1 351 ? -14.516 -9.693 69.010 1.00 21.39 351 ASN A CA 1
ATOM 2510 C C . ASN A 1 351 ? -14.020 -8.445 68.276 1.00 21.39 351 ASN A C 1
ATOM 2512 O O . ASN A 1 351 ? -12.854 -8.335 67.905 1.00 21.39 351 ASN A O 1
ATOM 2516 N N . THR A 1 352 ? -14.926 -7.500 68.059 1.00 31.09 352 THR A N 1
ATOM 2517 C CA . THR A 1 352 ? -14.638 -6.221 67.405 1.00 31.09 352 THR A CA 1
ATOM 2518 C C . THR A 1 352 ? -14.006 -5.231 68.373 1.00 31.09 352 THR A C 1
ATOM 2520 O O . THR A 1 352 ? -14.555 -5.019 69.453 1.00 31.09 352 THR A O 1
ATOM 2523 N N . GLN A 1 353 ? -13.001 -4.478 67.924 1.00 21.47 353 GLN A N 1
ATOM 2524 C CA . GLN A 1 353 ? -12.890 -3.080 68.341 1.00 21.47 353 GLN A CA 1
ATOM 2525 C C . GLN A 1 353 ? -12.293 -2.197 67.243 1.00 21.47 353 GLN A C 1
ATOM 2527 O O . GLN A 1 353 ? -11.305 -2.534 66.599 1.00 21.47 353 GLN A O 1
ATOM 2532 N N . SER A 1 354 ? -12.951 -1.065 67.018 1.00 28.19 354 SER A N 1
ATOM 2533 C CA . SER A 1 354 ? -12.586 -0.035 66.051 1.00 28.19 354 SER A CA 1
ATOM 2534 C C . SER A 1 354 ? -11.866 1.121 66.739 1.00 28.19 354 SER A C 1
ATOM 2536 O O . SER A 1 354 ? -12.341 1.600 67.768 1.00 28.19 354 SER A O 1
ATOM 2538 N N . SER A 1 355 ? -10.829 1.668 66.109 1.00 20.84 355 SER A N 1
ATOM 2539 C CA . SER A 1 355 ? -10.368 3.032 66.376 1.00 20.84 355 SER A CA 1
ATOM 2540 C C . SER A 1 355 ? -10.186 3.782 65.055 1.00 20.84 355 SER A C 1
ATOM 2542 O O . SER A 1 355 ? -9.430 3.382 64.172 1.00 20.84 355 SER A O 1
ATOM 2544 N N . GLU A 1 356 ? -10.953 4.856 64.875 1.00 29.73 356 GLU A N 1
ATOM 2545 C CA . GLU A 1 356 ? -10.931 5.653 63.650 1.00 29.73 356 GLU A CA 1
ATOM 2546 C C . GLU A 1 356 ? -9.794 6.684 63.673 1.00 29.73 356 GLU A C 1
ATOM 2548 O O . GLU A 1 356 ? -9.607 7.405 64.650 1.00 29.73 356 GLU A O 1
ATOM 2553 N N . SER A 1 357 ? -9.097 6.843 62.548 1.00 21.55 357 SER A N 1
ATOM 2554 C CA . SER A 1 357 ? -8.283 8.035 62.258 1.00 21.55 357 SER A CA 1
ATOM 2555 C C . SER A 1 357 ? -8.421 8.441 60.784 1.00 21.55 357 SER A C 1
ATOM 2557 O O . SER A 1 357 ? -7.469 8.551 60.012 1.00 21.55 357 SER A O 1
ATOM 2559 N N . GLY A 1 358 ? -9.667 8.635 60.345 1.00 37.50 358 GLY A N 1
ATOM 2560 C CA . GLY A 1 358 ? -9.969 8.920 58.945 1.00 37.50 358 GLY A CA 1
ATOM 2561 C C . GLY A 1 358 ? -9.504 10.304 58.478 1.00 37.50 358 GLY A C 1
ATOM 2562 O O . GLY A 1 358 ? -10.101 11.307 58.847 1.00 37.50 358 GLY A O 1
ATOM 2563 N N . THR A 1 359 ? -8.517 10.376 57.573 1.00 30.73 359 THR A N 1
ATOM 2564 C CA . THR A 1 359 ? -8.449 11.379 56.474 1.00 30.73 359 THR A CA 1
ATOM 2565 C C . THR A 1 359 ? -7.307 11.094 55.475 1.00 30.73 359 THR A C 1
ATOM 2567 O O . THR A 1 359 ? -6.239 11.693 55.544 1.00 30.73 359 THR A O 1
ATOM 2570 N N . GLY A 1 360 ? -7.535 10.240 54.464 1.00 31.66 360 GLY A N 1
ATOM 2571 C CA . GLY A 1 360 ? -6.514 10.020 53.414 1.00 31.66 360 GLY A CA 1
ATOM 2572 C C . GLY A 1 360 ? -6.965 9.397 52.086 1.00 31.66 360 GLY A C 1
ATOM 2573 O O . GLY A 1 360 ? -6.454 9.784 51.036 1.00 31.66 360 GLY A O 1
ATOM 2574 N N . GLY A 1 361 ? -7.939 8.480 52.107 1.00 30.05 361 GLY A N 1
ATOM 2575 C CA . GLY A 1 361 ? -8.181 7.541 50.998 1.00 30.05 361 GLY A CA 1
ATOM 2576 C C . GLY A 1 361 ? -8.372 8.130 49.593 1.00 30.05 361 GLY A C 1
ATOM 2577 O O . GLY A 1 361 ? -7.837 7.577 48.643 1.00 30.05 361 GLY A O 1
ATOM 2578 N N . THR A 1 362 ? -9.075 9.254 49.416 1.00 37.78 362 THR A N 1
ATOM 2579 C CA . THR A 1 362 ? -9.429 9.747 48.065 1.00 37.78 362 THR A CA 1
ATOM 2580 C C . THR A 1 362 ? -8.231 10.212 47.236 1.00 37.78 362 THR A C 1
ATOM 2582 O O . THR A 1 362 ? -8.234 10.035 46.023 1.00 37.78 362 THR A O 1
ATOM 2585 N N . ALA A 1 363 ? -7.200 10.784 47.868 1.00 35.19 363 ALA A N 1
ATOM 2586 C CA . ALA A 1 363 ? -5.972 11.155 47.164 1.00 35.19 363 ALA A CA 1
ATOM 2587 C C . ALA A 1 363 ? -5.167 9.906 46.780 1.00 35.19 363 ALA A C 1
ATOM 2589 O O . ALA A 1 363 ? -4.672 9.818 45.660 1.00 35.19 363 ALA A O 1
ATOM 2590 N N . TRP A 1 364 ? -5.101 8.925 47.686 1.00 32.97 364 TRP A N 1
ATOM 2591 C CA . TRP A 1 364 ? -4.426 7.654 47.442 1.00 32.97 364 TRP A CA 1
ATOM 2592 C C . TRP A 1 364 ? -5.128 6.799 46.392 1.00 32.97 364 TRP A C 1
ATOM 2594 O O . TRP A 1 364 ? -4.431 6.234 45.576 1.00 32.97 364 TRP A O 1
ATOM 2604 N N . VAL A 1 365 ? -6.462 6.753 46.310 1.00 36.62 365 VAL A N 1
ATOM 2605 C CA . VAL A 1 365 ? -7.156 6.002 45.243 1.00 36.62 365 VAL A CA 1
ATOM 2606 C C . VAL A 1 365 ? -6.868 6.599 43.862 1.00 36.62 365 VAL A C 1
ATOM 2608 O O . VAL A 1 365 ? -6.548 5.855 42.941 1.00 36.62 365 VAL A O 1
ATOM 2611 N N . VAL A 1 366 ? -6.901 7.928 43.710 1.00 38.47 366 VAL A N 1
ATOM 2612 C CA . VAL A 1 366 ? -6.586 8.571 42.419 1.00 38.47 366 VAL A CA 1
ATOM 2613 C C . VAL A 1 366 ? -5.096 8.444 42.078 1.00 38.47 366 VAL A C 1
ATOM 2615 O O . VAL A 1 366 ? -4.775 8.156 40.927 1.00 38.47 366 VAL A O 1
ATOM 2618 N N . LEU A 1 367 ? -4.182 8.564 43.054 1.00 38.28 367 LEU A N 1
ATOM 2619 C CA . LEU A 1 367 ? -2.766 8.248 42.823 1.00 38.28 367 LEU A CA 1
ATOM 2620 C C . LEU A 1 367 ? -2.545 6.762 42.528 1.00 38.28 367 LEU A C 1
ATOM 2622 O O . LEU A 1 367 ? -1.721 6.456 41.686 1.00 38.28 367 LEU A O 1
ATOM 2626 N N . SER A 1 368 ? -3.251 5.837 43.173 1.00 36.59 368 SER A N 1
ATOM 2627 C CA . SER A 1 368 ? -3.082 4.398 42.959 1.00 36.59 368 SER A CA 1
ATOM 2628 C C . SER A 1 368 ? -3.639 3.962 41.613 1.00 36.59 368 SER A C 1
ATOM 2630 O O . SER A 1 368 ? -2.988 3.163 40.963 1.00 36.59 368 SER A O 1
ATOM 2632 N N . ILE A 1 369 ? -4.765 4.509 41.141 1.00 40.66 369 ILE A N 1
ATOM 2633 C CA . ILE A 1 369 ? -5.258 4.256 39.776 1.00 40.66 369 ILE A CA 1
ATOM 2634 C C . ILE A 1 369 ? -4.341 4.938 38.751 1.00 40.66 369 ILE A C 1
ATOM 2636 O O . ILE A 1 369 ? -3.950 4.305 37.777 1.00 40.66 369 ILE A O 1
ATOM 2640 N N . GLY A 1 370 ? -3.911 6.182 38.991 1.00 38.78 370 GLY A N 1
ATOM 2641 C CA . GLY A 1 370 ? -2.960 6.888 38.124 1.00 38.78 370 GLY A CA 1
ATOM 2642 C C . GLY A 1 370 ? -1.587 6.209 38.045 1.00 38.78 370 GLY A C 1
ATOM 2643 O O . GLY A 1 370 ? -1.016 6.101 36.965 1.00 38.78 370 GLY A O 1
ATOM 2644 N N . CYS A 1 371 ? -1.083 5.678 39.159 1.00 40.53 371 CYS A N 1
ATOM 2645 C CA . CYS A 1 371 ? 0.131 4.869 39.217 1.00 40.53 371 CYS A CA 1
ATOM 2646 C C . CYS A 1 371 ? -0.103 3.435 38.743 1.00 40.53 371 CYS A C 1
ATOM 2648 O O . CYS A 1 371 ? 0.847 2.838 38.272 1.00 40.53 371 CYS A O 1
ATOM 2650 N N . PHE A 1 372 ? -1.309 2.865 38.812 1.00 40.19 372 PHE A N 1
ATOM 2651 C CA . PHE A 1 372 ? -1.593 1.545 38.242 1.00 40.19 372 PHE A CA 1
ATOM 2652 C C . PHE A 1 372 ? -1.669 1.631 36.720 1.00 40.19 372 PHE A C 1
ATOM 2654 O O . PHE A 1 372 ? -0.950 0.905 36.054 1.00 40.19 372 PHE A O 1
ATOM 2661 N N . VAL A 1 373 ? -2.411 2.590 36.155 1.00 40.41 373 VAL A N 1
ATOM 2662 C CA . VAL A 1 373 ? -2.380 2.891 34.713 1.00 40.41 373 VAL A CA 1
ATOM 2663 C C . VAL A 1 373 ? -0.981 3.348 34.287 1.00 40.41 373 VAL A C 1
ATOM 2665 O O . VAL A 1 373 ? -0.500 2.931 33.242 1.00 40.41 373 VAL A O 1
ATOM 2668 N N . GLY A 1 374 ? -0.277 4.128 35.112 1.00 39.91 374 GLY A N 1
ATOM 2669 C CA . GLY A 1 374 ? 1.114 4.524 34.879 1.00 39.91 374 GLY A CA 1
ATOM 2670 C C . GLY A 1 374 ? 2.101 3.352 34.919 1.00 39.91 374 GLY A C 1
ATOM 2671 O O . GLY A 1 374 ? 3.002 3.299 34.090 1.00 39.91 374 GLY A O 1
ATOM 2672 N N . MET A 1 375 ? 1.915 2.383 35.820 1.00 41.16 375 MET A N 1
ATOM 2673 C CA . MET A 1 375 ? 2.702 1.148 35.896 1.00 41.16 375 MET A CA 1
ATOM 2674 C C . MET A 1 375 ? 2.296 0.145 34.823 1.00 41.16 375 MET A C 1
ATOM 2676 O O . MET A 1 375 ? 3.166 -0.572 34.366 1.00 41.16 375 MET A O 1
ATOM 2680 N N . VAL A 1 376 ? 1.042 0.106 34.371 1.00 40.72 376 VAL A N 1
ATOM 2681 C CA . VAL A 1 376 ? 0.593 -0.713 33.233 1.00 40.72 376 VAL A CA 1
ATOM 2682 C C . VAL A 1 376 ? 1.095 -0.111 31.924 1.00 40.72 376 VAL A C 1
ATOM 2684 O O . VAL A 1 376 ? 1.570 -0.851 31.077 1.00 40.72 376 VAL A O 1
ATOM 2687 N N . ALA A 1 377 ? 1.106 1.215 31.770 1.00 40.00 377 ALA A N 1
ATOM 2688 C CA . ALA A 1 377 ? 1.731 1.889 30.635 1.00 40.00 377 ALA A CA 1
ATOM 2689 C C . ALA A 1 377 ? 3.261 1.747 30.669 1.00 40.00 377 ALA A C 1
ATOM 2691 O O . ALA A 1 377 ? 3.866 1.451 29.645 1.00 40.00 377 ALA A O 1
ATOM 2692 N N . ALA A 1 378 ? 3.903 1.883 31.834 1.00 40.81 378 ALA A N 1
ATOM 2693 C CA . ALA A 1 378 ? 5.337 1.640 31.983 1.00 40.81 378 ALA A CA 1
ATOM 2694 C C . ALA A 1 378 ? 5.690 0.158 31.793 1.00 40.81 378 ALA A C 1
ATOM 2696 O O . ALA A 1 378 ? 6.686 -0.132 31.143 1.00 40.81 378 ALA A O 1
ATOM 2697 N N . ALA A 1 379 ? 4.871 -0.776 32.281 1.00 40.34 379 ALA A N 1
ATOM 2698 C CA . ALA A 1 379 ? 5.026 -2.210 32.057 1.00 40.34 379 ALA A CA 1
ATOM 2699 C C . ALA A 1 379 ? 4.733 -2.581 30.606 1.00 40.34 379 ALA A C 1
ATOM 2701 O O . ALA A 1 379 ? 5.426 -3.434 30.083 1.00 40.34 379 ALA A O 1
ATOM 2702 N N . ALA A 1 380 ? 3.803 -1.921 29.916 1.00 40.88 380 ALA A N 1
ATOM 2703 C CA . ALA A 1 380 ? 3.583 -2.098 28.486 1.00 40.88 380 ALA A CA 1
ATOM 2704 C C . ALA A 1 380 ? 4.732 -1.500 27.666 1.00 40.88 380 ALA A C 1
ATOM 2706 O O . ALA A 1 380 ? 5.176 -2.130 26.720 1.00 40.88 380 ALA A O 1
ATOM 2707 N N . ILE A 1 381 ? 5.300 -0.355 28.058 1.00 46.41 381 ILE A N 1
ATOM 2708 C CA . ILE A 1 381 ? 6.529 0.194 27.462 1.00 46.41 381 ILE A CA 1
ATOM 2709 C C . ILE A 1 381 ? 7.726 -0.721 27.754 1.00 46.41 381 ILE A C 1
ATOM 2711 O O . ILE A 1 381 ? 8.567 -0.905 26.883 1.00 46.41 381 ILE A O 1
ATOM 2715 N N . VAL A 1 382 ? 7.811 -1.333 28.937 1.00 46.91 382 VAL A N 1
ATOM 2716 C CA . VAL A 1 382 ? 8.849 -2.314 29.293 1.00 46.91 382 VAL A CA 1
ATOM 2717 C C . VAL A 1 382 ? 8.612 -3.654 28.602 1.00 46.91 382 VAL A C 1
ATOM 2719 O O . VAL A 1 382 ? 9.584 -4.269 28.204 1.00 46.91 382 VAL A O 1
ATOM 2722 N N . VAL A 1 383 ? 7.376 -4.095 28.377 1.00 44.72 383 VAL A N 1
ATOM 2723 C CA . VAL A 1 383 ? 7.039 -5.315 27.624 1.00 44.72 383 VAL A CA 1
ATOM 2724 C C . VAL A 1 383 ? 7.217 -5.086 26.131 1.00 44.72 383 VAL A C 1
ATOM 2726 O O . VAL A 1 383 ? 7.727 -5.972 25.472 1.00 44.72 383 VAL A O 1
ATOM 2729 N N . VAL A 1 384 ? 6.920 -3.904 25.589 1.00 45.72 384 VAL A N 1
ATOM 2730 C CA . VAL A 1 384 ? 7.261 -3.533 24.208 1.00 45.72 384 VAL A CA 1
ATOM 2731 C C . VAL A 1 384 ? 8.772 -3.384 24.059 1.00 45.72 384 VAL A C 1
ATOM 2733 O O . VAL A 1 384 ? 9.314 -3.895 23.095 1.00 45.72 384 VAL A O 1
ATOM 2736 N N . ARG A 1 385 ? 9.496 -2.799 25.023 1.00 51.34 385 ARG A N 1
ATOM 2737 C CA . ARG A 1 385 ? 10.972 -2.743 24.995 1.00 51.34 385 ARG A CA 1
ATOM 2738 C C . ARG A 1 385 ? 11.648 -4.080 25.271 1.00 51.34 385 ARG A C 1
ATOM 2740 O O . ARG A 1 385 ? 12.737 -4.285 24.768 1.00 51.34 385 ARG A O 1
ATOM 2747 N N . LYS A 1 386 ? 11.038 -4.978 26.047 1.00 46.12 386 LYS A N 1
ATOM 2748 C CA . LYS A 1 386 ? 11.549 -6.326 26.339 1.00 46.12 386 LYS A CA 1
ATOM 2749 C C . LYS A 1 386 ? 11.139 -7.324 25.263 1.00 46.12 386 LYS A C 1
ATOM 2751 O O . LYS A 1 386 ? 11.883 -8.256 25.030 1.00 46.12 386 LYS A O 1
ATOM 2756 N N . LYS A 1 387 ? 10.005 -7.126 24.585 1.00 44.62 387 LYS A N 1
ATOM 2757 C CA . LYS A 1 387 ? 9.617 -7.871 23.382 1.00 44.62 387 LYS A CA 1
ATOM 2758 C C . LYS A 1 387 ? 10.329 -7.332 22.145 1.00 44.62 387 LYS A C 1
ATOM 2760 O O . LYS A 1 387 ? 10.635 -8.140 21.292 1.00 44.62 387 LYS A O 1
ATOM 2765 N N . LYS A 1 388 ? 10.671 -6.036 22.085 1.00 45.75 388 LYS A N 1
ATOM 2766 C CA . LYS A 1 388 ? 11.645 -5.500 21.125 1.00 45.75 388 LYS A CA 1
ATOM 2767 C C . LYS A 1 388 ? 13.030 -6.052 21.432 1.00 45.75 388 LYS A C 1
ATOM 2769 O O . LYS A 1 388 ? 13.501 -6.812 20.623 1.00 45.75 388 LYS A O 1
ATOM 2774 N N . ALA A 1 389 ? 13.577 -5.886 22.637 1.00 46.06 389 ALA A N 1
ATOM 2775 C CA . ALA A 1 389 ? 14.855 -6.510 23.001 1.00 46.06 389 ALA A CA 1
ATOM 2776 C C . ALA A 1 389 ? 14.870 -8.042 22.839 1.00 46.06 389 ALA A C 1
ATOM 2778 O O . ALA A 1 389 ? 15.922 -8.583 22.550 1.00 46.06 389 ALA A O 1
ATOM 2779 N N . ALA A 1 390 ? 13.736 -8.741 22.985 1.00 44.69 390 ALA A N 1
ATOM 2780 C CA . ALA A 1 390 ? 13.619 -10.170 22.681 1.00 44.69 390 ALA A CA 1
ATOM 2781 C C . ALA A 1 390 ? 13.375 -10.480 21.192 1.00 44.69 390 ALA A C 1
ATOM 2783 O O . ALA A 1 390 ? 13.601 -11.616 20.801 1.00 44.69 390 ALA A O 1
ATOM 2784 N N . LEU A 1 391 ? 12.920 -9.518 20.379 1.00 39.19 391 LEU A N 1
ATOM 2785 C CA . LEU A 1 391 ? 12.972 -9.573 18.915 1.00 39.19 391 LEU A CA 1
ATOM 2786 C C . LEU A 1 391 ? 14.400 -9.289 18.445 1.00 39.19 391 LEU A C 1
ATOM 2788 O O . LEU A 1 391 ? 14.929 -10.107 17.725 1.00 39.19 391 LEU A O 1
ATOM 2792 N N . ASP A 1 392 ? 15.061 -8.244 18.943 1.00 44.72 392 ASP A N 1
ATOM 2793 C CA . ASP A 1 392 ? 16.471 -7.933 18.691 1.00 44.72 392 ASP A CA 1
ATOM 2794 C C . ASP A 1 392 ? 17.380 -9.121 19.132 1.00 44.72 392 ASP A C 1
ATOM 2796 O O . ASP A 1 392 ? 18.338 -9.494 18.453 1.00 44.72 392 ASP A O 1
ATOM 2800 N N . GLU A 1 393 ? 17.058 -9.778 20.259 1.00 41.72 393 GLU A N 1
ATOM 2801 C CA . GLU A 1 393 ? 17.692 -11.016 20.758 1.00 41.72 393 GLU A CA 1
ATOM 2802 C C . GLU A 1 393 ? 17.207 -12.287 20.028 1.00 41.72 393 GLU A C 1
ATOM 2804 O O . GLU A 1 393 ? 17.855 -13.326 20.139 1.00 41.72 393 GLU A O 1
ATOM 2809 N N . LEU A 1 394 ? 16.107 -12.226 19.265 1.00 37.12 394 LEU A N 1
ATOM 2810 C CA . LEU A 1 394 ? 15.704 -13.281 18.329 1.00 37.12 394 LEU A CA 1
ATOM 2811 C C . LEU A 1 394 ? 16.384 -13.089 16.975 1.00 37.12 394 LEU A C 1
ATOM 2813 O O . LEU A 1 394 ? 17.001 -14.034 16.534 1.00 37.12 394 LEU A O 1
ATOM 2817 N N . GLU A 1 395 ? 16.405 -11.910 16.361 1.00 37.06 395 GLU A N 1
ATOM 2818 C CA . GLU A 1 395 ? 17.125 -11.629 15.109 1.00 37.06 395 GLU A CA 1
ATOM 2819 C C . GLU A 1 395 ? 18.630 -11.909 15.243 1.00 37.06 395 GLU A C 1
ATOM 2821 O O . GLU A 1 395 ? 19.249 -12.442 14.327 1.00 37.06 395 GLU A O 1
ATOM 2826 N N . SER A 1 396 ? 19.217 -11.662 16.421 1.00 34.19 396 SER A N 1
ATOM 2827 C CA . SER A 1 396 ? 20.605 -12.048 16.729 1.00 34.19 396 SER A CA 1
ATOM 2828 C C . SER A 1 396 ? 20.799 -13.510 17.185 1.00 34.19 396 SER A C 1
ATOM 2830 O O . SER A 1 396 ? 21.922 -13.896 17.518 1.00 34.19 396 SER A O 1
ATOM 2832 N N . LYS A 1 397 ? 19.745 -14.345 17.192 1.00 31.55 397 LYS A N 1
ATOM 2833 C CA . LYS A 1 397 ? 19.800 -15.787 17.539 1.00 31.55 397 LYS A CA 1
ATOM 2834 C C . LYS A 1 397 ? 19.028 -16.725 16.603 1.00 31.55 397 LYS A C 1
ATOM 2836 O O . LYS A 1 397 ? 19.192 -17.938 16.715 1.00 31.55 397 LYS A O 1
ATOM 2841 N N . THR A 1 398 ? 18.210 -16.215 15.690 1.00 24.00 398 THR A N 1
ATOM 2842 C CA . THR A 1 398 ? 17.594 -16.962 14.598 1.00 24.00 398 THR A CA 1
ATOM 2843 C C . THR A 1 398 ? 18.606 -17.006 13.466 1.00 24.00 398 THR A C 1
ATOM 2845 O O . THR A 1 398 ? 18.857 -15.969 12.848 1.00 24.00 398 THR A O 1
ATOM 2848 N N . PRO A 1 399 ? 19.212 -18.165 13.168 1.00 24.97 399 PRO A N 1
ATOM 2849 C CA . PRO A 1 399 ? 20.012 -18.272 11.967 1.00 24.97 399 PRO A CA 1
ATOM 2850 C C . PRO A 1 399 ? 19.098 -18.078 10.753 1.00 24.97 399 PRO A C 1
ATOM 2852 O O . PRO A 1 399 ? 18.063 -18.739 10.630 1.00 24.97 399 PRO A O 1
ATOM 2855 N N . VAL A 1 400 ? 19.522 -17.227 9.817 1.00 27.89 400 VAL A N 1
ATOM 2856 C CA . VAL A 1 400 ? 19.153 -17.410 8.408 1.00 27.89 400 VAL A CA 1
ATOM 2857 C C . VAL A 1 400 ? 19.475 -18.862 8.051 1.00 27.89 400 VAL A C 1
ATOM 2859 O O . VAL A 1 400 ? 20.525 -19.369 8.452 1.00 27.89 400 VAL A O 1
ATOM 2862 N N . SER A 1 401 ? 18.573 -19.545 7.342 1.00 22.27 401 SER A N 1
ATOM 2863 C CA . SER A 1 401 ? 18.740 -20.969 7.034 1.00 22.27 401 SER A CA 1
ATOM 2864 C C . SER A 1 401 ? 19.936 -21.201 6.100 1.00 22.27 401 SER A C 1
ATOM 2866 O O . SER A 1 401 ? 19.820 -21.136 4.876 1.00 22.27 401 SER A O 1
ATOM 2868 N N . THR A 1 402 ? 21.092 -21.462 6.709 1.00 25.50 402 THR A N 1
ATOM 2869 C CA . THR A 1 402 ? 22.358 -21.804 6.060 1.00 25.50 402 THR A CA 1
ATOM 2870 C C . THR A 1 402 ? 22.899 -23.045 6.768 1.00 25.50 402 THR A C 1
ATOM 2872 O O . THR A 1 402 ? 23.455 -22.958 7.862 1.00 25.50 402 THR A O 1
ATOM 2875 N N . THR A 1 403 ? 22.670 -24.228 6.196 1.00 24.47 403 THR A N 1
ATOM 2876 C CA . THR A 1 403 ? 22.922 -25.509 6.877 1.00 24.47 403 THR A CA 1
ATOM 2877 C C . THR A 1 403 ? 24.269 -26.124 6.492 1.00 24.47 403 THR A C 1
ATOM 2879 O O . THR A 1 403 ? 24.393 -26.711 5.422 1.00 24.47 403 THR A O 1
ATOM 2882 N N . ALA A 1 404 ? 25.252 -26.073 7.398 1.00 27.22 404 ALA A N 1
ATOM 2883 C CA . ALA A 1 404 ? 26.412 -26.974 7.426 1.00 27.22 404 ALA A CA 1
ATOM 2884 C C . ALA A 1 404 ? 27.047 -27.010 8.835 1.00 27.22 404 ALA A C 1
ATOM 2886 O O . ALA A 1 404 ? 26.930 -26.051 9.596 1.00 27.22 404 ALA A O 1
ATOM 2887 N N . HIS A 1 405 ? 27.722 -28.109 9.193 1.00 26.86 405 HIS A N 1
ATOM 2888 C CA . HIS A 1 405 ? 28.368 -28.305 10.503 1.00 26.86 405 HIS A CA 1
ATOM 2889 C C . HIS A 1 405 ? 29.908 -28.258 10.412 1.00 26.86 405 HIS A C 1
ATOM 2891 O O . HIS A 1 405 ? 30.479 -28.737 9.437 1.00 26.86 405 HIS A O 1
ATOM 2897 N N . GLY A 1 406 ? 30.590 -27.785 11.467 1.00 23.06 406 GLY A N 1
ATOM 2898 C CA . GLY A 1 406 ? 32.056 -27.852 11.610 1.00 23.06 406 GLY A CA 1
ATOM 2899 C C . GLY A 1 406 ? 32.522 -27.462 13.023 1.00 23.06 406 GLY A C 1
ATOM 2900 O O . GLY A 1 406 ? 32.038 -26.482 13.579 1.00 23.06 406 GLY A O 1
ATOM 2901 N N . ALA A 1 407 ? 33.398 -28.256 13.647 1.00 22.48 407 ALA A N 1
ATOM 2902 C CA . ALA A 1 407 ? 33.648 -28.219 15.096 1.00 22.48 407 ALA A CA 1
ATOM 2903 C C . ALA A 1 407 ? 34.834 -27.339 15.569 1.00 22.48 407 ALA A C 1
ATOM 2905 O O . ALA A 1 407 ? 35.832 -27.208 14.875 1.00 22.48 407 ALA A O 1
ATOM 2906 N N . LEU A 1 408 ? 34.715 -26.854 16.817 1.00 22.70 408 LEU A N 1
ATOM 2907 C CA . LEU A 1 408 ? 35.753 -26.501 17.815 1.00 22.70 408 LEU A CA 1
ATOM 2908 C C . LEU A 1 408 ? 37.063 -25.789 17.389 1.00 22.70 408 LEU A C 1
ATOM 2910 O O . LEU A 1 408 ? 37.952 -26.408 16.817 1.00 22.70 408 LEU A O 1
ATOM 2914 N N . ALA A 1 409 ? 37.314 -24.621 18.005 1.00 23.16 409 ALA A N 1
ATOM 2915 C CA . ALA A 1 409 ? 38.485 -24.408 18.882 1.00 23.16 409 ALA A CA 1
ATOM 2916 C C . ALA A 1 409 ? 38.303 -23.178 19.807 1.00 23.16 409 ALA A C 1
ATOM 2918 O O . ALA A 1 409 ? 37.590 -22.235 19.476 1.00 23.16 409 ALA A O 1
ATOM 2919 N N . THR A 1 410 ? 38.953 -23.174 20.976 1.00 23.94 410 THR A N 1
ATOM 2920 C CA . THR A 1 410 ? 38.919 -22.077 21.970 1.00 23.94 410 THR A CA 1
ATOM 2921 C C . THR A 1 410 ? 40.206 -21.252 21.978 1.00 23.94 410 THR A C 1
ATOM 2923 O O . THR A 1 410 ? 41.269 -21.863 21.982 1.00 23.94 410 THR A O 1
ATOM 2926 N N . PHE A 1 411 ? 40.143 -19.929 22.195 1.00 22.69 411 PHE A N 1
ATOM 2927 C CA . PHE A 1 411 ? 41.186 -19.193 22.943 1.00 22.69 411 PHE A CA 1
ATOM 2928 C C . PHE A 1 411 ? 40.657 -17.893 23.591 1.00 22.69 411 PHE A C 1
ATOM 2930 O O . PHE A 1 411 ? 39.555 -17.439 23.290 1.00 22.69 411 PHE A O 1
ATOM 2937 N N . ARG A 1 412 ? 41.419 -17.322 24.539 1.00 21.28 412 ARG A N 1
ATOM 2938 C CA . ARG A 1 412 ? 41.077 -16.117 25.329 1.00 21.28 412 ARG A CA 1
ATOM 2939 C C . ARG A 1 412 ? 41.918 -14.887 24.926 1.00 21.28 412 ARG A C 1
ATOM 2941 O O . ARG A 1 412 ? 43.105 -15.032 24.676 1.00 21.28 412 ARG A O 1
ATOM 2948 N N . THR A 1 413 ? 41.267 -13.713 24.963 1.00 21.91 413 THR A N 1
ATOM 2949 C CA . THR A 1 413 ? 41.681 -12.331 25.376 1.00 21.91 413 THR A CA 1
ATOM 2950 C C . THR A 1 413 ? 43.139 -12.074 25.851 1.00 21.91 413 THR A C 1
ATOM 2952 O O . THR A 1 413 ? 43.667 -12.995 26.477 1.00 21.91 413 THR A O 1
ATOM 2955 N N . PRO A 1 414 ? 43.720 -10.830 25.823 1.00 33.66 414 PRO A N 1
ATOM 2956 C CA . PRO A 1 414 ? 43.017 -9.517 25.917 1.00 33.66 414 PRO A CA 1
ATOM 2957 C C . PRO A 1 414 ? 43.652 -8.243 25.241 1.00 33.66 414 PRO A C 1
ATOM 2959 O O . PRO A 1 414 ? 44.807 -8.268 24.840 1.00 33.66 414 PRO A O 1
ATOM 2962 N N . ARG A 1 415 ? 42.944 -7.087 25.343 1.00 24.02 415 ARG A N 1
ATOM 2963 C CA . ARG A 1 415 ? 43.453 -5.669 25.385 1.00 24.02 415 ARG A CA 1
ATOM 2964 C C . ARG A 1 415 ? 44.068 -5.044 24.098 1.00 24.02 415 ARG A C 1
ATOM 2966 O O . ARG A 1 415 ? 44.484 -5.776 23.217 1.00 24.02 415 ARG A O 1
ATOM 2973 N N . ASP A 1 416 ? 44.131 -3.709 23.898 1.00 24.97 416 ASP A N 1
ATOM 2974 C CA . ASP A 1 416 ? 43.774 -2.524 24.731 1.00 24.97 416 ASP A CA 1
ATOM 2975 C C . ASP A 1 416 ? 43.474 -1.239 23.884 1.00 24.97 416 ASP A C 1
ATOM 2977 O O . ASP A 1 416 ? 44.210 -0.974 22.942 1.00 24.97 416 ASP A O 1
ATOM 2981 N N . ASN A 1 417 ? 42.519 -0.387 24.324 1.00 23.30 417 ASN A N 1
ATOM 2982 C CA . ASN A 1 417 ? 42.346 1.078 24.042 1.00 23.30 417 ASN A CA 1
ATOM 2983 C C . ASN A 1 417 ? 42.156 1.566 22.559 1.00 23.30 417 ASN A C 1
ATOM 2985 O O . ASN A 1 417 ? 42.373 0.805 21.631 1.00 23.30 417 ASN A O 1
ATOM 2989 N N . VAL A 1 418 ? 41.669 2.782 22.207 1.00 24.84 418 VAL A N 1
ATOM 2990 C CA . VAL A 1 418 ? 41.668 4.135 22.838 1.00 24.84 418 VAL A CA 1
ATOM 2991 C C . VAL A 1 418 ? 40.387 4.977 22.529 1.00 24.84 418 VAL A C 1
ATOM 2993 O O . VAL A 1 418 ? 39.893 4.958 21.412 1.00 24.84 418 VAL A O 1
ATOM 2996 N N . SER A 1 419 ? 39.933 5.751 23.538 1.00 23.22 419 SER A N 1
ATOM 2997 C CA . SER A 1 419 ? 39.070 6.976 23.588 1.00 23.22 419 SER A CA 1
ATOM 2998 C C . SER A 1 419 ? 37.714 7.141 22.843 1.00 23.22 419 SER A C 1
ATOM 3000 O O . SER A 1 419 ? 37.565 6.935 21.647 1.00 23.22 419 SER A O 1
ATOM 3002 N N . LEU A 1 420 ? 36.734 7.712 23.574 1.00 25.88 420 LEU A N 1
ATOM 3003 C CA . LEU A 1 420 ? 35.566 8.435 23.035 1.00 25.88 420 LEU A CA 1
ATOM 3004 C C . LEU A 1 420 ? 35.694 9.954 23.267 1.00 25.88 420 LEU A C 1
ATOM 3006 O O . LEU A 1 420 ? 36.027 10.365 24.378 1.00 25.88 420 LEU A O 1
ATOM 3010 N N . ALA A 1 421 ? 35.264 10.767 22.295 1.00 24.52 421 ALA A N 1
ATOM 3011 C CA . ALA A 1 421 ? 34.738 12.136 22.459 1.00 24.52 421 ALA A CA 1
ATOM 3012 C C . ALA A 1 421 ? 34.087 12.596 21.130 1.00 24.52 421 ALA A C 1
ATOM 3014 O O . ALA A 1 421 ? 34.594 12.250 20.075 1.00 24.52 421 ALA A O 1
ATOM 3015 N N . SER A 1 422 ? 32.997 13.373 21.069 1.00 25.34 422 SER A N 1
ATOM 3016 C CA . SER A 1 422 ? 32.064 13.833 22.113 1.00 25.34 422 SER A CA 1
ATOM 3017 C C . SER A 1 422 ? 30.674 14.133 21.505 1.00 25.34 422 SER A C 1
ATOM 3019 O O . SER A 1 422 ? 30.556 14.395 20.313 1.00 25.34 422 SER A O 1
ATOM 3021 N N . ARG A 1 423 ? 29.600 14.092 22.312 1.00 26.94 423 ARG A N 1
ATOM 3022 C CA . ARG A 1 423 ? 28.230 14.453 21.882 1.00 26.94 423 ARG A CA 1
ATOM 3023 C C . ARG A 1 423 ? 27.923 15.922 22.182 1.00 26.94 423 ARG A C 1
ATOM 3025 O O . ARG A 1 423 ? 28.046 16.329 23.336 1.00 26.94 423 ARG A O 1
ATOM 3032 N N . ALA A 1 424 ? 27.341 16.641 21.222 1.00 24.80 424 ALA A N 1
ATOM 3033 C CA . ALA A 1 424 ? 26.647 17.909 21.457 1.00 24.80 424 ALA A CA 1
ATOM 3034 C C . ALA A 1 424 ? 25.152 17.794 21.096 1.00 24.80 424 ALA A C 1
ATOM 3036 O O . ALA A 1 424 ? 24.785 17.272 20.049 1.00 24.80 424 ALA A O 1
ATOM 3037 N N . LYS A 1 425 ? 24.277 18.278 21.985 1.00 27.92 425 LYS A N 1
ATOM 3038 C CA . LYS A 1 425 ? 22.841 18.520 21.725 1.00 27.92 425 LYS A CA 1
ATOM 3039 C C . LYS A 1 425 ? 22.671 19.990 21.338 1.00 27.92 425 LYS A C 1
ATOM 3041 O O . LYS A 1 425 ? 23.458 20.777 21.841 1.00 27.92 425 LYS A O 1
ATOM 3046 N N . TRP A 1 426 ? 21.567 20.381 20.693 1.00 22.42 426 TRP A N 1
ATOM 3047 C CA . TRP A 1 426 ? 20.819 21.607 21.058 1.00 22.42 426 TRP A CA 1
ATOM 3048 C C . TRP A 1 426 ? 19.331 21.505 20.645 1.00 22.42 426 TRP A C 1
ATOM 3050 O O . TRP A 1 426 ? 18.892 20.443 20.205 1.00 22.42 426 TRP A O 1
ATOM 3060 N N . LYS A 1 427 ? 18.507 22.528 20.932 1.00 24.02 427 LYS A N 1
ATOM 3061 C CA . LYS A 1 427 ? 17.024 22.455 20.965 1.00 24.02 427 LYS A CA 1
ATOM 3062 C C . LYS A 1 427 ? 16.308 23.411 19.991 1.00 24.02 427 LYS A C 1
ATOM 3064 O O . LYS A 1 427 ? 16.805 24.488 19.697 1.00 24.02 427 LYS A O 1
ATOM 3069 N N . ARG A 1 428 ? 15.065 23.047 19.630 1.00 26.23 428 ARG A N 1
ATOM 3070 C CA . ARG A 1 428 ? 14.048 23.852 18.905 1.00 26.23 428 ARG A CA 1
ATOM 3071 C C . ARG A 1 428 ? 13.816 25.274 19.457 1.00 26.23 428 ARG A C 1
ATOM 3073 O O . ARG A 1 428 ? 13.618 25.413 20.665 1.00 26.23 428 ARG A O 1
ATOM 3080 N N . SER A 1 429 ? 13.577 26.237 18.554 1.00 25.33 429 SER A N 1
ATOM 3081 C CA . SER A 1 429 ? 12.525 27.296 18.583 1.00 25.33 429 SER A CA 1
ATOM 3082 C C . SER A 1 429 ? 12.552 28.120 17.268 1.00 25.33 429 SER A C 1
ATOM 3084 O O . SER A 1 429 ? 13.570 28.066 16.595 1.00 25.33 429 SER A O 1
ATOM 3086 N N . ARG A 1 430 ? 11.564 28.947 16.861 1.00 28.48 430 ARG A N 1
ATOM 3087 C CA . ARG A 1 430 ? 10.077 28.824 16.781 1.00 28.48 430 ARG A CA 1
ATOM 3088 C C . ARG A 1 430 ? 9.483 30.140 16.193 1.00 28.48 430 ARG A C 1
ATOM 3090 O O . ARG A 1 430 ? 9.593 31.149 16.877 1.00 28.48 430 ARG A O 1
ATOM 3097 N N . TRP A 1 431 ? 8.734 30.082 15.070 1.00 22.48 431 TRP A N 1
ATOM 3098 C CA . TRP A 1 431 ? 8.036 31.215 14.379 1.00 22.48 431 TRP A CA 1
ATOM 3099 C C . TRP A 1 431 ? 8.992 32.351 13.896 1.00 22.48 431 TRP A C 1
ATOM 3101 O O . TRP A 1 431 ? 10.067 32.500 14.453 1.00 22.48 431 TRP A O 1
ATOM 3111 N N . LEU A 1 432 ? 8.744 33.173 12.862 1.00 25.03 432 LEU A N 1
ATOM 3112 C CA . LEU A 1 432 ? 7.525 33.576 12.126 1.00 25.03 432 LEU A CA 1
ATOM 3113 C C . LEU A 1 432 ? 7.819 33.668 10.590 1.00 25.03 432 LEU A C 1
ATOM 3115 O O . LEU A 1 432 ? 8.600 32.853 10.112 1.00 25.03 432 LEU A O 1
ATOM 3119 N N . ALA A 1 433 ? 7.182 34.551 9.798 1.00 25.70 433 ALA A N 1
ATOM 3120 C CA . ALA A 1 433 ? 7.110 34.442 8.322 1.00 25.70 433 ALA A CA 1
ATOM 3121 C C . ALA A 1 433 ? 7.543 35.690 7.496 1.00 25.70 433 ALA A C 1
ATOM 3123 O O . ALA A 1 433 ? 7.736 36.771 8.043 1.00 25.70 433 ALA A O 1
ATOM 3124 N N . THR A 1 434 ? 7.551 35.503 6.161 1.00 25.58 434 THR A N 1
ATOM 3125 C CA . THR A 1 434 ? 7.507 36.463 5.018 1.00 25.58 434 THR A CA 1
ATOM 3126 C C . THR A 1 434 ? 8.752 37.238 4.519 1.00 25.58 434 THR A C 1
ATOM 3128 O O . THR A 1 434 ? 9.330 38.030 5.246 1.00 25.58 434 THR A O 1
ATOM 3131 N N . ARG A 1 435 ? 8.944 37.105 3.185 1.00 25.42 435 ARG A N 1
ATOM 3132 C CA . ARG A 1 435 ? 9.461 38.038 2.142 1.00 25.42 435 ARG A CA 1
ATOM 3133 C C . ARG A 1 435 ? 10.973 38.314 1.935 1.00 25.42 435 ARG A C 1
ATOM 3135 O O . ARG A 1 435 ? 11.600 39.001 2.721 1.00 25.42 435 ARG A O 1
ATOM 3142 N N . GLU A 1 436 ? 11.406 37.873 0.741 1.00 27.23 436 GLU A N 1
ATOM 3143 C CA . GLU A 1 436 ? 12.149 38.585 -0.333 1.00 27.23 436 GLU A CA 1
ATOM 3144 C C . GLU A 1 436 ? 13.633 39.027 -0.209 1.00 27.23 436 GLU A C 1
ATOM 3146 O O . GLU A 1 436 ? 14.111 39.470 0.826 1.00 27.23 436 GLU A O 1
ATOM 3151 N N . GLU A 1 437 ? 14.288 38.929 -1.381 1.00 25.94 437 GLU A N 1
ATOM 3152 C CA . GLU A 1 437 ? 15.541 39.548 -1.872 1.00 25.94 437 GLU A CA 1
ATOM 3153 C C . GLU A 1 437 ? 16.944 39.064 -1.404 1.00 25.94 437 GLU A C 1
ATOM 3155 O O . GLU A 1 437 ? 17.168 38.552 -0.311 1.00 25.94 437 GLU A O 1
ATOM 3160 N N . GLN A 1 438 ? 17.893 39.184 -2.348 1.00 23.94 438 GLN A N 1
ATOM 3161 C CA . GLN A 1 438 ? 19.361 39.016 -2.243 1.00 23.94 438 GLN A CA 1
ATOM 3162 C C . GLN A 1 438 ? 20.021 40.429 -2.325 1.00 23.94 438 GLN A C 1
ATOM 3164 O O . GLN A 1 438 ? 19.263 41.399 -2.379 1.00 23.94 438 GLN A O 1
ATOM 3169 N N . PRO A 1 439 ? 21.354 40.628 -2.513 1.00 53.28 439 PRO A N 1
ATOM 3170 C CA . PRO A 1 439 ? 22.550 39.775 -2.331 1.00 53.28 439 PRO A CA 1
ATOM 3171 C C . PRO A 1 439 ? 23.648 40.476 -1.460 1.00 53.28 439 PRO A C 1
ATOM 3173 O O . PRO A 1 439 ? 23.363 41.465 -0.796 1.00 53.28 439 PRO A O 1
ATOM 3176 N N . HIS A 1 440 ? 24.916 40.017 -1.552 1.00 26.17 440 HIS A N 1
ATOM 3177 C CA . HIS A 1 440 ? 26.177 40.705 -1.151 1.00 26.17 440 HIS A CA 1
ATOM 3178 C C . HIS A 1 440 ? 26.504 40.854 0.363 1.00 26.17 440 HIS A C 1
ATOM 3180 O O . HIS A 1 440 ? 25.603 40.842 1.189 1.00 26.17 440 HIS A O 1
ATOM 3186 N N . VAL A 1 441 ? 27.759 41.079 0.817 1.00 25.97 441 VAL A N 1
ATOM 3187 C CA . VAL A 1 441 ? 29.130 40.564 0.485 1.00 25.97 441 VAL A CA 1
ATOM 3188 C C . VAL A 1 441 ? 30.134 41.115 1.548 1.00 25.97 441 VAL A C 1
ATOM 3190 O O . VAL A 1 441 ? 29.776 42.067 2.237 1.00 25.97 441 VAL A O 1
ATOM 3193 N N . THR A 1 442 ? 31.377 40.591 1.651 1.00 26.09 442 THR A N 1
ATOM 3194 C CA . THR A 1 442 ? 32.520 41.051 2.523 1.00 26.09 442 THR A CA 1
ATOM 3195 C C . THR A 1 442 ? 32.328 40.980 4.061 1.00 26.09 442 THR A C 1
ATOM 3197 O O . THR A 1 442 ? 31.196 40.981 4.524 1.00 26.09 442 THR A O 1
ATOM 3200 N N . GLN A 1 443 ? 33.355 40.961 4.938 1.00 25.83 443 GLN A N 1
ATOM 3201 C CA . GLN A 1 443 ? 34.766 40.477 4.917 1.00 25.83 443 GLN A CA 1
ATOM 3202 C C . GLN A 1 443 ? 35.297 40.414 6.389 1.00 25.83 443 GLN A C 1
ATOM 3204 O O . GLN A 1 443 ? 34.577 40.804 7.307 1.00 25.83 443 GLN A O 1
ATOM 3209 N N . GLU A 1 444 ? 36.500 39.870 6.618 1.00 29.19 444 GLU A N 1
ATOM 3210 C CA . GLU A 1 444 ? 37.144 39.565 7.921 1.00 29.19 444 GLU A CA 1
ATOM 3211 C C . GLU A 1 444 ? 37.944 40.736 8.574 1.00 29.19 444 GLU A C 1
ATOM 3213 O O . GLU A 1 444 ? 37.996 41.833 8.020 1.00 29.19 444 GLU A O 1
ATOM 3218 N N . ASP A 1 445 ? 38.610 40.430 9.709 1.00 30.81 445 ASP A N 1
ATOM 3219 C CA . ASP A 1 445 ? 39.747 41.122 10.380 1.00 30.81 445 ASP A CA 1
ATOM 3220 C C . ASP A 1 445 ? 39.529 42.445 11.163 1.00 30.81 445 ASP A C 1
ATOM 3222 O O . ASP A 1 445 ? 38.646 43.240 10.854 1.00 30.81 445 ASP A O 1
ATOM 3226 N N . ASP A 1 446 ? 40.326 42.796 12.198 1.00 31.45 446 ASP A N 1
ATOM 3227 C CA . ASP A 1 446 ? 41.227 42.041 13.122 1.00 31.45 446 ASP A CA 1
ATOM 3228 C C . ASP A 1 446 ? 41.522 42.900 14.392 1.00 31.45 446 ASP A C 1
ATOM 3230 O O . ASP A 1 446 ? 41.457 44.130 14.349 1.00 31.45 446 ASP A O 1
ATOM 3234 N N . GLY A 1 447 ? 41.949 42.261 15.493 1.00 26.44 447 GLY A N 1
ATOM 3235 C CA . GLY A 1 447 ? 42.908 42.842 16.452 1.00 26.44 447 GLY A CA 1
ATOM 3236 C C . GLY A 1 447 ? 42.374 43.645 17.656 1.00 26.44 447 GLY A C 1
ATOM 3237 O O . GLY A 1 447 ? 41.202 43.998 17.729 1.00 26.44 447 GLY A O 1
ATOM 3238 N N . ARG A 1 448 ? 43.202 43.979 18.667 1.00 27.44 448 ARG A N 1
ATOM 3239 C CA . ARG A 1 448 ? 44.530 43.439 19.063 1.00 27.44 448 ARG A CA 1
ATOM 3240 C C . ARG A 1 448 ? 44.818 43.732 20.560 1.00 27.44 448 ARG A C 1
ATOM 3242 O O . ARG A 1 448 ? 44.096 44.479 21.211 1.00 27.44 448 ARG A O 1
ATOM 3249 N N . GLU A 1 449 ? 45.862 43.097 21.093 1.00 29.23 449 GLU A N 1
ATOM 3250 C CA . GLU A 1 449 ? 46.358 43.081 22.482 1.00 29.23 449 GLU A CA 1
ATOM 3251 C C . GLU A 1 449 ? 46.808 44.435 23.083 1.00 29.23 449 GLU A C 1
ATOM 3253 O O . GLU A 1 449 ? 47.302 45.304 22.368 1.00 29.23 449 GLU A O 1
ATOM 3258 N N . VAL A 1 450 ? 46.818 44.515 24.427 1.00 26.50 450 VAL A N 1
ATOM 3259 C CA . VAL A 1 450 ? 47.800 45.265 25.254 1.00 26.50 450 VAL A CA 1
ATOM 3260 C C . VAL A 1 450 ? 48.117 44.427 26.517 1.00 26.50 450 VAL A C 1
ATOM 3262 O O . VAL A 1 450 ? 47.284 43.625 26.939 1.00 26.50 450 VAL A O 1
ATOM 3265 N N . PHE A 1 451 ? 49.314 44.566 27.108 1.00 27.05 451 PHE A N 1
ATOM 3266 C CA . PHE A 1 451 ? 49.900 43.618 28.082 1.00 27.05 451 PHE A CA 1
ATOM 3267 C C . PHE A 1 451 ? 50.467 44.287 29.362 1.00 27.05 451 PHE A C 1
ATOM 3269 O O . PHE A 1 451 ? 50.746 45.485 29.352 1.00 27.05 451 PHE A O 1
ATOM 3276 N N . SER A 1 452 ? 50.804 43.468 30.380 1.00 30.08 452 SER A N 1
ATOM 3277 C CA . SER A 1 452 ? 51.565 43.782 31.631 1.00 30.08 452 SER A CA 1
ATOM 3278 C C . SER A 1 452 ? 50.720 44.348 32.799 1.00 30.08 452 SER A C 1
ATOM 3280 O O . SER A 1 452 ? 49.819 45.141 32.557 1.00 30.08 452 SER A O 1
ATOM 3282 N N . ASN A 1 453 ? 50.937 44.036 34.095 1.00 28.59 453 ASN A N 1
ATOM 3283 C CA . ASN A 1 453 ? 51.917 43.181 34.822 1.00 28.59 453 ASN A CA 1
ATOM 3284 C C . ASN A 1 453 ? 51.398 42.938 36.291 1.00 28.59 453 ASN A C 1
ATOM 3286 O O . ASN A 1 453 ? 50.407 43.564 36.655 1.00 28.59 453 ASN A O 1
ATOM 3290 N N . GLU A 1 454 ? 51.908 42.113 37.233 1.00 28.33 454 GLU A N 1
ATOM 3291 C CA . GLU A 1 454 ? 53.075 41.197 37.343 1.00 28.33 454 GLU A CA 1
ATOM 3292 C C . GLU A 1 454 ? 52.716 39.799 37.950 1.00 28.33 454 GLU A C 1
ATOM 3294 O O . GLU A 1 454 ? 52.440 38.849 37.221 1.00 28.33 454 GLU A O 1
ATOM 3299 N N . GLY A 1 455 ? 52.779 39.645 39.288 1.00 27.94 455 GLY A N 1
ATOM 3300 C CA . GLY A 1 455 ? 52.746 38.393 40.079 1.00 27.94 455 GLY A CA 1
ATOM 3301 C C . GLY A 1 455 ? 53.493 38.597 41.418 1.00 27.94 455 GLY A C 1
ATOM 3302 O O . GLY A 1 455 ? 53.600 39.748 41.839 1.00 27.94 455 GLY A O 1
ATOM 3303 N N . PRO A 1 456 ? 54.102 37.576 42.070 1.00 58.00 456 PRO A N 1
ATOM 3304 C CA . PRO A 1 456 ? 53.879 36.115 42.093 1.00 58.00 456 PRO A CA 1
ATOM 3305 C C . PRO A 1 456 ? 53.455 35.649 43.534 1.00 58.00 456 PRO A C 1
ATOM 3307 O O . PRO A 1 456 ? 53.177 36.492 44.373 1.00 58.00 456 PRO A O 1
ATOM 3310 N N . LEU A 1 457 ? 53.282 34.385 43.973 1.00 26.50 457 LEU A N 1
ATOM 3311 C CA . LEU A 1 457 ? 53.992 33.085 43.863 1.00 26.50 457 LEU A CA 1
ATOM 3312 C C . LEU A 1 457 ? 52.962 31.939 44.137 1.00 26.50 457 LEU A C 1
ATOM 3314 O O . LEU A 1 457 ? 51.993 32.176 44.846 1.00 26.50 457 LEU A O 1
ATOM 3318 N N . ARG A 1 458 ? 52.978 30.710 43.576 1.00 29.47 458 ARG A N 1
ATOM 3319 C CA . ARG A 1 458 ? 53.981 29.601 43.546 1.00 29.47 458 ARG A CA 1
ATOM 3320 C C . ARG A 1 458 ? 54.330 29.027 44.946 1.00 29.47 458 ARG A C 1
ATOM 3322 O O . ARG A 1 458 ? 54.581 29.798 45.854 1.00 29.47 458 ARG A O 1
ATOM 3329 N N . ARG A 1 459 ? 54.436 27.701 45.193 1.00 26.89 459 ARG A N 1
ATOM 3330 C CA . ARG A 1 459 ? 54.489 26.476 44.333 1.00 26.89 459 ARG A CA 1
ATOM 3331 C C . ARG A 1 459 ? 54.285 25.187 45.192 1.00 26.89 459 ARG A C 1
ATOM 3333 O O . ARG A 1 459 ? 54.389 25.293 46.406 1.00 26.89 459 ARG A O 1
ATOM 3340 N N . LYS A 1 460 ? 54.227 23.997 44.545 1.00 24.72 460 LYS A N 1
ATOM 3341 C CA . LYS A 1 460 ? 54.394 22.594 45.066 1.00 24.72 460 LYS A CA 1
ATOM 3342 C C . LYS A 1 460 ? 53.145 21.880 45.656 1.00 24.72 460 LYS A C 1
ATOM 3344 O O . LYS A 1 460 ? 52.268 22.569 46.147 1.00 24.72 460 LYS A O 1
ATOM 3349 N N . SER A 1 461 ? 53.036 20.532 45.722 1.00 27.69 461 SER A N 1
ATOM 3350 C CA . SER A 1 461 ? 53.488 19.405 44.843 1.00 27.69 461 SER A CA 1
ATOM 3351 C C . SER A 1 461 ? 53.116 18.006 45.417 1.00 27.69 461 SER A C 1
ATOM 3353 O O . SER A 1 461 ? 53.080 17.875 46.631 1.00 27.69 461 SER A O 1
ATOM 3355 N N . PHE A 1 462 ? 53.085 16.969 44.557 1.00 27.70 462 PHE A N 1
ATOM 3356 C CA . PHE A 1 462 ? 53.382 15.531 44.820 1.00 27.70 462 PHE A CA 1
ATOM 3357 C C . PHE A 1 462 ? 52.442 14.607 45.646 1.00 27.70 462 PHE A C 1
ATOM 3359 O O . PHE A 1 462 ? 52.229 14.821 46.827 1.00 27.70 462 PHE A O 1
ATOM 3366 N N . LEU A 1 463 ? 52.043 13.500 44.984 1.00 26.64 463 LEU A N 1
ATOM 3367 C CA . LEU A 1 463 ? 52.175 12.055 45.326 1.00 26.64 463 LEU A CA 1
ATOM 3368 C C . LEU A 1 463 ? 51.832 11.463 46.728 1.00 26.64 463 LEU A C 1
ATOM 3370 O O . LEU A 1 463 ? 51.498 12.136 47.689 1.00 26.64 463 LEU A O 1
ATOM 3374 N N . SER A 1 464 ? 51.835 10.123 46.770 1.00 23.80 464 SER A N 1
ATOM 3375 C CA . SER A 1 464 ? 51.220 9.211 47.756 1.00 23.80 464 SER A CA 1
ATOM 3376 C C . SER A 1 464 ? 52.111 8.725 48.912 1.00 23.80 464 SER A C 1
ATOM 3378 O O . SER A 1 464 ? 53.289 8.465 48.672 1.00 23.80 464 SER A O 1
ATOM 3380 N N . SER A 1 465 ? 51.509 8.360 50.059 1.00 24.52 465 SER A N 1
ATOM 3381 C CA . SER A 1 465 ? 51.921 7.207 50.904 1.00 24.52 465 SER A CA 1
ATOM 3382 C C . SER A 1 465 ? 50.931 6.890 52.055 1.00 24.52 465 SER A C 1
ATOM 3384 O O . SER A 1 465 ? 50.013 7.655 52.340 1.00 24.52 465 SER A O 1
ATOM 3386 N N . SER A 1 466 ? 51.097 5.720 52.688 1.00 22.11 466 SER A N 1
ATOM 3387 C CA . SER A 1 466 ? 50.415 5.220 53.915 1.00 22.11 466 SER A CA 1
ATOM 3388 C C . SER A 1 466 ? 51.477 5.018 55.035 1.00 22.11 466 SER A C 1
ATOM 3390 O O . SER A 1 466 ? 52.611 5.438 54.795 1.00 22.11 466 SER A O 1
ATOM 3392 N N . PRO A 1 467 ? 51.268 4.301 56.175 1.00 49.94 467 PRO A N 1
ATOM 3393 C CA . PRO A 1 467 ? 50.053 3.860 56.902 1.00 49.94 467 PRO A CA 1
ATOM 3394 C C . PRO A 1 467 ? 50.104 4.103 58.453 1.00 49.94 467 PRO A C 1
ATOM 3396 O O . PRO A 1 467 ? 51.120 4.543 58.976 1.00 49.94 467 PRO A O 1
ATOM 3399 N N . SER A 1 468 ? 49.071 3.647 59.195 1.00 24.36 468 SER A N 1
ATOM 3400 C CA . SER A 1 468 ? 49.086 3.288 60.648 1.00 24.36 468 SER A CA 1
ATOM 3401 C C . SER A 1 468 ? 49.297 4.391 61.720 1.00 24.36 468 SER A C 1
ATOM 3403 O O . SER A 1 468 ? 49.951 5.391 61.477 1.00 24.36 468 SER A O 1
ATOM 3405 N N . ALA A 1 469 ? 48.822 4.266 62.976 1.00 28.14 469 ALA A N 1
ATOM 3406 C CA . ALA A 1 469 ? 47.794 3.392 63.588 1.00 28.14 469 ALA A CA 1
ATOM 3407 C C . ALA A 1 469 ? 47.430 3.870 65.022 1.00 28.14 469 ALA A C 1
ATOM 3409 O O . ALA A 1 469 ? 48.315 4.370 65.713 1.00 28.14 469 ALA A O 1
ATOM 3410 N N . SER A 1 470 ? 46.200 3.604 65.519 1.00 25.17 470 SER A N 1
ATOM 3411 C CA . SER A 1 470 ? 45.952 3.041 66.880 1.00 25.17 470 SER A CA 1
ATOM 3412 C C . SER A 1 470 ? 44.473 2.865 67.306 1.00 25.17 470 SER A C 1
ATOM 3414 O O . SER A 1 470 ? 43.707 3.813 67.355 1.00 25.17 470 SER A O 1
ATOM 3416 N N . GLN A 1 471 ? 44.156 1.631 67.723 1.00 26.33 471 GLN A N 1
ATOM 3417 C CA . GLN A 1 471 ? 43.280 1.182 68.834 1.00 26.33 471 GLN A CA 1
ATOM 3418 C C . GLN A 1 471 ? 41.826 1.698 69.070 1.00 26.33 471 GLN A C 1
ATOM 3420 O O . GLN A 1 471 ? 41.631 2.778 69.602 1.00 26.33 471 GLN A O 1
ATOM 3425 N N . LYS A 1 472 ? 40.880 0.730 68.980 1.00 27.33 472 LYS A N 1
ATOM 3426 C CA . LYS A 1 472 ? 39.844 0.320 69.987 1.00 27.33 472 LYS A CA 1
ATOM 3427 C C . LYS A 1 472 ? 38.695 1.284 70.406 1.00 27.33 472 LYS A C 1
ATOM 3429 O O . LYS A 1 472 ? 38.881 2.485 70.428 1.00 27.33 472 LYS A O 1
ATOM 3434 N N . LYS A 1 473 ? 37.527 0.826 70.919 1.00 26.47 473 LYS A N 1
ATOM 3435 C CA . LYS A 1 473 ? 36.696 -0.424 70.820 1.00 26.47 473 LYS A CA 1
ATOM 3436 C C . LYS A 1 473 ? 35.394 -0.218 71.666 1.00 26.47 473 LYS A C 1
ATOM 3438 O O . LYS A 1 473 ? 35.409 0.635 72.541 1.00 26.47 473 LYS A O 1
ATOM 3443 N N . VAL A 1 474 ? 34.385 -1.102 71.517 1.00 25.39 474 VAL A N 1
ATOM 3444 C CA . VAL A 1 474 ? 33.296 -1.468 72.487 1.00 25.39 474 VAL A CA 1
ATOM 3445 C C . VAL A 1 474 ? 31.912 -0.760 72.383 1.00 25.39 474 VAL A C 1
ATOM 3447 O O . VAL A 1 474 ? 31.817 0.438 72.152 1.00 25.39 474 VAL A O 1
ATOM 3450 N N . TYR A 1 475 ? 30.852 -1.579 72.545 1.00 32.50 475 TYR A N 1
ATOM 3451 C CA . TYR A 1 475 ? 29.389 -1.317 72.657 1.00 32.50 475 TYR A CA 1
ATOM 3452 C C . TYR A 1 475 ? 28.937 -1.355 74.154 1.00 32.50 475 TYR A C 1
ATOM 3454 O O . TYR A 1 475 ? 29.759 -1.781 74.966 1.00 32.50 475 TYR A O 1
ATOM 3462 N N . PRO A 1 476 ? 27.687 -1.011 74.578 1.00 41.47 476 PRO A N 1
ATOM 3463 C CA . PRO A 1 476 ? 26.622 -2.042 74.693 1.00 41.47 476 PRO A CA 1
ATOM 3464 C C . PRO A 1 476 ? 25.140 -1.541 74.652 1.00 41.47 476 PRO A C 1
ATOM 3466 O O . PRO A 1 476 ? 24.820 -0.457 74.181 1.00 41.47 476 PRO A O 1
ATOM 3469 N N . THR A 1 477 ? 24.251 -2.421 75.116 1.00 28.12 477 THR A N 1
ATOM 3470 C CA . THR A 1 477 ? 22.839 -2.713 74.803 1.00 28.12 477 THR A CA 1
ATOM 3471 C C . THR A 1 477 ? 21.762 -2.293 75.837 1.00 28.12 477 THR A C 1
ATOM 3473 O O . THR A 1 477 ? 22.050 -2.290 77.028 1.00 28.12 477 THR A O 1
ATOM 3476 N N . ASN A 1 478 ? 20.496 -2.235 75.374 1.00 27.56 478 ASN A N 1
ATOM 3477 C CA . ASN A 1 478 ? 19.240 -2.734 76.010 1.00 27.56 478 ASN A CA 1
ATOM 3478 C C . ASN A 1 478 ? 18.489 -2.017 77.175 1.00 27.56 478 ASN A C 1
ATOM 3480 O O . ASN A 1 478 ? 19.053 -1.322 78.013 1.00 27.56 478 ASN A O 1
ATOM 3484 N N . SER A 1 479 ? 17.196 -2.406 77.255 1.00 25.75 479 SER A N 1
ATOM 3485 C CA . SER A 1 479 ? 16.208 -2.438 78.374 1.00 25.75 479 SER A CA 1
ATOM 3486 C C . SER A 1 479 ? 15.280 -1.241 78.693 1.00 25.75 479 SER A C 1
ATOM 3488 O O . SER A 1 479 ? 15.708 -0.109 78.881 1.00 25.75 479 SER A O 1
ATOM 3490 N N . GLU A 1 480 ? 13.986 -1.579 78.820 1.00 28.56 480 GLU A N 1
ATOM 3491 C CA . GLU A 1 480 ? 12.876 -0.882 79.517 1.00 28.56 480 GLU A CA 1
ATOM 3492 C C . GLU A 1 480 ? 12.822 -1.361 81.013 1.00 28.56 480 GLU A C 1
ATOM 3494 O O . GLU A 1 480 ? 13.769 -2.058 81.397 1.00 28.56 480 GLU A O 1
ATOM 3499 N N . PRO A 1 481 ? 11.780 -1.138 81.873 1.00 53.50 481 PRO A N 1
ATOM 3500 C CA . PRO A 1 481 ? 10.529 -0.359 81.732 1.00 53.50 481 PRO A CA 1
ATOM 3501 C C . PRO A 1 481 ? 10.048 0.462 82.981 1.00 53.50 481 PRO A C 1
ATOM 3503 O O . PRO A 1 481 ? 10.648 0.432 84.051 1.00 53.50 481 PRO A O 1
ATOM 3506 N N . ASP A 1 482 ? 8.863 1.082 82.826 1.00 24.17 482 ASP A N 1
ATOM 3507 C CA . ASP A 1 482 ? 7.767 1.242 83.824 1.00 24.17 482 ASP A CA 1
ATOM 3508 C C . ASP A 1 482 ? 7.776 2.358 84.920 1.00 24.17 482 ASP A C 1
ATOM 3510 O O . ASP A 1 482 ? 8.754 3.057 85.171 1.00 24.17 482 ASP A O 1
ATOM 3514 N N . LEU A 1 483 ? 6.601 2.462 85.571 1.00 26.11 483 LEU A N 1
ATOM 3515 C CA . LEU A 1 483 ? 6.156 3.143 86.799 1.00 26.11 483 LEU A CA 1
ATOM 3516 C C . LEU A 1 483 ? 5.569 4.572 86.729 1.00 26.11 483 LEU A C 1
ATOM 3518 O O . LEU A 1 483 ? 6.227 5.582 86.495 1.00 26.11 483 LEU A O 1
ATOM 3522 N N . SER A 1 484 ? 4.273 4.640 87.063 1.00 26.45 484 SER A N 1
ATOM 3523 C CA . SER A 1 484 ? 3.445 5.846 87.192 1.00 26.45 484 SER A CA 1
ATOM 3524 C C . SER A 1 484 ? 3.287 6.327 88.641 1.00 26.45 484 SER A C 1
ATOM 3526 O O . SER A 1 484 ? 3.039 5.501 89.521 1.00 26.45 484 SER A O 1
ATOM 3528 N N . ILE A 1 485 ? 3.227 7.645 88.878 1.00 29.22 485 ILE A N 1
ATOM 3529 C CA . ILE A 1 485 ? 2.647 8.236 90.104 1.00 29.22 485 ILE A CA 1
ATOM 3530 C C . ILE A 1 485 ? 1.686 9.393 89.742 1.00 29.22 485 ILE A C 1
ATOM 3532 O O . ILE A 1 485 ? 1.804 10.027 88.696 1.00 29.22 485 ILE A O 1
ATOM 3536 N N . LYS A 1 486 ? 0.670 9.598 90.593 1.00 27.84 486 LYS A N 1
ATOM 3537 C CA . LYS A 1 486 ? -0.426 10.591 90.490 1.00 27.84 486 LYS A CA 1
ATOM 3538 C C . LYS A 1 486 ? 0.082 11.994 90.954 1.00 27.84 486 LYS A C 1
ATOM 3540 O O . LYS A 1 486 ? 1.239 12.118 91.320 1.00 27.84 486 LYS A O 1
ATOM 3545 N N . SER A 1 487 ? -0.662 13.107 91.000 1.00 25.48 487 SER A N 1
ATOM 3546 C CA . SER A 1 487 ? -2.106 13.323 91.196 1.00 25.48 487 SER A CA 1
ATOM 3547 C C . SER A 1 487 ? -2.528 14.784 90.910 1.00 25.48 487 SER A C 1
ATOM 3549 O O . SER A 1 487 ? -1.691 15.602 90.548 1.00 25.48 487 SER A O 1
ATOM 3551 N N . SER A 1 488 ? -3.824 15.085 91.109 1.00 23.72 488 SER A N 1
ATOM 3552 C CA . SER A 1 488 ? -4.419 16.417 91.378 1.00 23.72 488 SER A CA 1
ATOM 3553 C C . SER A 1 488 ? -3.998 17.588 90.468 1.00 23.72 488 SER A C 1
ATOM 3555 O O . SER A 1 488 ? -2.951 18.197 90.641 1.00 23.72 488 SER A O 1
ATOM 3557 N N . ILE A 1 489 ? -4.807 17.937 89.464 1.00 27.64 489 ILE A N 1
ATOM 3558 C CA . ILE A 1 489 ? -5.934 18.887 89.613 1.00 27.64 489 ILE A CA 1
ATOM 3559 C C . ILE A 1 489 ? -5.450 20.288 90.018 1.00 27.64 489 ILE A C 1
ATOM 3561 O O . ILE A 1 489 ? -5.195 20.565 91.185 1.00 27.64 489 ILE A O 1
ATOM 3565 N N . LEU A 1 490 ? -5.433 21.195 89.039 1.00 26.14 490 LEU A N 1
ATOM 3566 C CA . LEU A 1 490 ? -5.392 22.637 89.260 1.00 26.14 490 LEU A CA 1
ATOM 3567 C C . LEU A 1 490 ? -6.396 23.298 88.313 1.00 26.14 490 LEU A C 1
ATOM 3569 O O . LEU A 1 490 ? -6.364 23.080 87.099 1.00 26.14 490 LEU A O 1
ATOM 3573 N N . GLU A 1 491 ? -7.316 24.088 88.858 1.00 31.86 491 GLU A N 1
ATOM 3574 C CA . GLU A 1 491 ? -8.284 24.823 88.052 1.00 31.86 491 GLU A CA 1
ATOM 3575 C C . GLU A 1 491 ? -7.623 25.984 87.301 1.00 31.86 491 GLU A C 1
ATOM 3577 O O . GLU A 1 491 ? -6.978 26.837 87.912 1.00 31.86 491 GLU A O 1
ATOM 3582 N N . LYS A 1 492 ? -7.896 26.084 85.992 1.00 24.44 492 LYS A N 1
ATOM 3583 C CA . LYS A 1 492 ? -8.256 27.360 85.341 1.00 24.44 492 LYS A CA 1
ATOM 3584 C C . LYS A 1 492 ? -8.813 27.152 83.930 1.00 24.44 492 LYS A C 1
ATOM 3586 O O . LYS A 1 492 ? -8.107 27.214 82.926 1.00 24.44 492 LYS A O 1
ATOM 3591 N N . LYS A 1 493 ? -10.135 26.969 83.847 1.00 29.14 493 LYS A N 1
ATOM 3592 C CA . LYS A 1 493 ? -10.893 27.197 82.607 1.00 29.14 493 LYS A CA 1
ATOM 3593 C C . LYS A 1 493 ? -10.964 28.704 82.323 1.00 29.14 493 LYS A C 1
ATOM 3595 O O . LYS A 1 493 ? -11.827 29.370 82.878 1.00 29.14 493 LYS A O 1
ATOM 3600 N N . SER A 1 494 ? -10.112 29.222 81.438 1.00 34.91 494 SER A N 1
ATOM 3601 C CA . SER A 1 494 ? -10.458 30.269 80.454 1.00 34.91 494 SER A CA 1
ATOM 3602 C C . SER A 1 494 ? -9.271 30.541 79.513 1.00 34.91 494 SER A C 1
ATOM 3604 O O . SER A 1 494 ? -8.144 30.153 79.799 1.00 34.91 494 SER A O 1
ATOM 3606 N N . SER A 1 495 ? -9.520 31.235 78.399 1.00 29.80 495 SER A N 1
ATOM 3607 C CA . SER A 1 495 ? -8.509 31.753 77.459 1.00 29.80 495 SER A CA 1
ATOM 3608 C C . SER A 1 495 ? -7.600 30.719 76.761 1.00 29.80 495 SER A C 1
ATOM 3610 O O . SER A 1 495 ? -6.374 30.732 76.886 1.00 29.80 495 SER A O 1
ATOM 3612 N N . LYS A 1 496 ? -8.191 29.861 75.913 1.00 26.88 496 LYS A N 1
ATOM 3613 C CA . LYS A 1 496 ? -7.458 29.270 74.766 1.00 26.88 496 LYS A CA 1
ATOM 3614 C C . LYS A 1 496 ? -8.307 28.959 73.522 1.00 26.88 496 LYS A C 1
ATOM 3616 O O . LYS A 1 496 ? -7.916 28.149 72.686 1.00 26.88 496 LYS A O 1
ATOM 3621 N N . TYR A 1 497 ? -9.442 29.642 73.360 1.00 28.53 497 TYR A N 1
ATOM 3622 C CA . TYR A 1 497 ? -10.349 29.496 72.213 1.00 28.53 497 TYR A CA 1
ATOM 3623 C C . TYR A 1 497 ? -10.094 30.610 71.178 1.00 28.53 497 TYR A C 1
ATOM 3625 O O . TYR A 1 497 ? -10.755 31.641 71.182 1.00 28.53 497 TYR A O 1
ATOM 3633 N N . SER A 1 498 ? -9.056 30.449 70.344 1.00 32.31 498 SER A N 1
ATOM 3634 C CA . SER A 1 498 ? -8.731 31.409 69.264 1.00 32.31 498 SER A CA 1
ATOM 3635 C C . SER A 1 498 ? -7.735 30.861 68.228 1.00 32.31 498 SER A C 1
ATOM 3637 O O . SER A 1 498 ? -7.940 31.012 67.026 1.00 32.31 498 SER A O 1
ATOM 3639 N N . LYS A 1 499 ? -6.650 30.198 68.660 1.00 28.08 499 LYS A N 1
ATOM 3640 C CA . LYS A 1 499 ? -5.497 29.919 67.776 1.00 28.08 499 LYS A CA 1
ATOM 3641 C C . LYS A 1 499 ? -5.613 28.694 66.852 1.00 28.08 499 LYS A C 1
ATOM 3643 O O . LYS A 1 499 ? -4.773 28.549 65.970 1.00 28.08 499 LYS A O 1
ATOM 3648 N N . THR A 1 500 ? -6.632 27.846 67.003 1.00 29.92 500 THR A N 1
ATOM 3649 C CA . THR A 1 500 ? -6.708 26.542 66.303 1.00 29.92 500 THR A CA 1
ATOM 3650 C C . THR A 1 500 ? -7.433 26.580 64.946 1.00 29.92 500 THR A C 1
ATOM 3652 O O . THR A 1 500 ? -7.231 25.690 64.127 1.00 29.92 500 THR A O 1
ATOM 3655 N N . GLU A 1 501 ? -8.237 27.610 64.651 1.00 31.91 501 GLU A N 1
ATOM 3656 C CA . GLU A 1 501 ? -8.936 27.737 63.352 1.00 31.91 501 GLU A CA 1
ATOM 3657 C C . GLU A 1 501 ? -8.078 28.332 62.220 1.00 31.91 501 GLU A C 1
ATOM 3659 O O . GLU A 1 501 ? -8.397 28.174 61.039 1.00 31.91 501 GLU A O 1
ATOM 3664 N N . ALA A 1 502 ? -6.997 29.043 62.555 1.00 29.05 502 ALA A N 1
ATOM 3665 C CA . ALA A 1 502 ? -6.177 29.735 61.561 1.00 29.05 502 ALA A CA 1
ATOM 3666 C C . ALA A 1 502 ? -5.350 28.760 60.699 1.00 29.05 502 ALA A C 1
ATOM 3668 O O . ALA A 1 502 ? -5.238 28.937 59.485 1.00 29.05 502 ALA A O 1
ATOM 3669 N N . GLN A 1 503 ? -4.794 27.705 61.307 1.00 28.23 503 GLN A N 1
ATOM 3670 C CA . GLN A 1 503 ? -3.888 26.778 60.617 1.00 28.23 503 GLN A CA 1
ATOM 3671 C C . GLN A 1 503 ? -4.628 25.782 59.706 1.00 28.23 503 GLN A C 1
ATOM 3673 O O . GLN A 1 503 ? -4.166 25.507 58.597 1.00 28.23 503 GLN A O 1
ATOM 3678 N N . THR A 1 504 ? -5.818 25.310 60.093 1.00 33.50 504 THR A N 1
ATOM 3679 C CA . THR A 1 504 ? -6.647 24.413 59.262 1.00 33.50 504 THR A CA 1
ATOM 3680 C C . THR A 1 504 ? -7.139 25.083 57.975 1.00 33.50 504 THR A C 1
ATOM 3682 O O . THR A 1 504 ? -7.185 24.432 56.929 1.00 33.50 504 THR A O 1
ATOM 3685 N N . LYS A 1 505 ? -7.433 26.393 57.997 1.00 32.00 505 LYS A N 1
ATOM 3686 C CA . LYS A 1 505 ? -7.798 27.158 56.786 1.00 32.00 505 LYS A CA 1
ATOM 3687 C C . LYS A 1 505 ? -6.634 27.287 55.792 1.00 32.00 505 LYS A C 1
ATOM 3689 O O . LYS A 1 505 ? -6.852 27.120 54.591 1.00 32.00 505 LYS A O 1
ATOM 3694 N N . ALA A 1 506 ? -5.403 27.499 56.264 1.00 30.62 506 ALA A N 1
ATOM 3695 C CA . ALA A 1 506 ? -4.223 27.597 55.396 1.00 30.62 506 ALA A CA 1
ATOM 3696 C C . ALA A 1 506 ? -3.953 26.292 54.617 1.00 30.62 506 ALA A C 1
ATOM 3698 O O . ALA A 1 506 ? -3.693 26.314 53.411 1.00 30.62 506 ALA A O 1
ATOM 3699 N N . GLN A 1 507 ? -4.079 25.139 55.282 1.00 31.64 507 GLN A N 1
ATOM 3700 C CA . GLN A 1 507 ? -3.781 23.834 54.680 1.00 31.64 507 GLN A CA 1
ATOM 3701 C C . GLN A 1 507 ? -4.857 23.358 53.681 1.00 31.64 507 GLN A C 1
ATOM 3703 O O . GLN A 1 507 ? -4.559 22.573 52.778 1.00 31.64 507 GLN A O 1
ATOM 3708 N N . GLY A 1 508 ? -6.089 23.876 53.784 1.00 37.78 508 GLY A N 1
ATOM 3709 C CA . GLY A 1 508 ? -7.141 23.676 52.781 1.00 37.78 508 GLY A CA 1
ATOM 3710 C C . GLY A 1 508 ? -6.878 24.419 51.464 1.00 37.78 508 GLY A C 1
ATOM 3711 O O . GLY A 1 508 ? -7.064 23.845 50.392 1.00 37.78 508 GLY A O 1
ATOM 3712 N N . GLY A 1 509 ? -6.389 25.664 51.531 1.00 45.09 509 GLY A N 1
ATOM 3713 C CA . GLY A 1 509 ? -6.130 26.492 50.345 1.00 45.09 509 GLY A CA 1
ATOM 3714 C C . GLY A 1 509 ? -5.027 25.945 49.431 1.00 45.09 509 GLY A C 1
ATOM 3715 O O . GLY A 1 509 ? -5.173 25.942 48.213 1.00 45.09 509 GLY A O 1
ATOM 3716 N N . SER A 1 510 ? -3.945 25.413 50.008 1.00 47.44 510 SER A N 1
ATOM 3717 C CA . SER A 1 510 ? -2.842 24.820 49.232 1.00 47.44 510 SER A CA 1
ATOM 3718 C C . SER A 1 510 ? -3.293 23.606 48.398 1.00 47.44 510 SER A C 1
ATOM 3720 O O . SER A 1 510 ? -2.962 23.484 47.217 1.00 47.44 510 SER A O 1
ATOM 3722 N N . ARG A 1 511 ? -4.138 22.736 48.975 1.00 54.62 511 ARG A N 1
ATOM 3723 C CA . ARG A 1 511 ? -4.649 21.535 48.289 1.00 54.62 511 ARG A CA 1
ATOM 3724 C C . ARG A 1 511 ? -5.596 21.855 47.127 1.00 54.62 511 ARG A C 1
ATOM 3726 O O . ARG A 1 511 ? -5.555 21.145 46.124 1.00 54.62 511 ARG A O 1
ATOM 3733 N N . SER A 1 512 ? -6.411 22.911 47.219 1.00 64.38 512 SER A N 1
ATOM 3734 C CA . SER A 1 512 ? -7.270 23.321 46.097 1.00 64.38 512 SER A CA 1
ATOM 3735 C C . SER A 1 512 ? -6.472 23.947 44.950 1.00 64.38 512 SER A C 1
ATOM 3737 O O . SER A 1 512 ? -6.787 23.683 43.790 1.00 64.38 512 SER A O 1
ATOM 3739 N N . LEU A 1 513 ? -5.401 24.693 45.254 1.00 71.81 513 LEU A N 1
ATOM 3740 C CA . LEU A 1 513 ? -4.491 25.255 44.251 1.00 71.81 513 LEU A CA 1
ATOM 3741 C C . LEU A 1 513 ? -3.836 24.152 43.401 1.00 71.81 513 LEU A C 1
ATOM 3743 O O . LEU A 1 513 ? -3.863 24.226 42.175 1.00 71.81 513 LEU A O 1
ATOM 3747 N N . GLY A 1 514 ? -3.299 23.108 44.044 1.00 75.94 514 GLY A N 1
ATOM 3748 C CA . GLY A 1 514 ? -2.653 21.985 43.355 1.00 75.94 514 GLY A CA 1
ATOM 3749 C C . GLY A 1 514 ? -3.598 21.226 42.418 1.00 75.94 514 GLY A C 1
ATOM 3750 O O . GLY A 1 514 ? -3.266 21.006 41.255 1.00 75.94 514 GLY A O 1
ATOM 3751 N N . LEU A 1 515 ? -4.808 20.890 42.883 1.00 79.50 515 LEU A N 1
ATOM 3752 C CA . LEU A 1 515 ? -5.819 20.223 42.052 1.00 79.50 515 LEU A CA 1
ATOM 3753 C C . LEU A 1 515 ? -6.251 21.098 40.862 1.00 79.50 515 LEU A C 1
ATOM 3755 O O . LEU A 1 515 ? -6.366 20.606 39.741 1.00 79.50 515 LEU A O 1
ATOM 3759 N N . ALA A 1 516 ? -6.432 22.403 41.080 1.00 81.06 516 ALA A N 1
ATOM 3760 C CA . ALA A 1 516 ? -6.769 23.343 40.017 1.00 81.06 516 ALA A CA 1
ATOM 3761 C C . ALA A 1 516 ? -5.646 23.474 38.966 1.00 81.06 516 ALA A C 1
ATOM 3763 O O . ALA A 1 516 ? -5.944 23.553 37.776 1.00 81.06 516 ALA A O 1
ATOM 3764 N N . LEU A 1 517 ? -4.369 23.432 39.366 1.00 85.00 517 LEU A N 1
ATOM 3765 C CA . LEU A 1 517 ? -3.233 23.412 38.432 1.00 85.00 517 LEU A CA 1
ATOM 3766 C C . LEU A 1 517 ? -3.182 22.122 37.597 1.00 85.00 517 LEU A C 1
ATOM 3768 O O . LEU A 1 517 ? -2.977 22.199 36.387 1.00 85.00 517 LEU A O 1
ATOM 3772 N N . VAL A 1 518 ? -3.430 20.954 38.204 1.00 86.75 518 VAL A N 1
ATOM 3773 C CA . VAL A 1 518 ? -3.504 19.666 37.482 1.00 86.75 518 VAL A CA 1
ATOM 3774 C C . VAL A 1 518 ? -4.634 19.673 36.447 1.00 86.75 518 VAL A C 1
ATOM 3776 O O . VAL A 1 518 ? -4.417 19.284 35.301 1.00 86.75 518 VAL A O 1
ATOM 3779 N N . ILE A 1 519 ? -5.816 20.183 36.811 1.00 86.44 519 ILE A N 1
ATOM 3780 C CA . ILE A 1 519 ? -6.946 20.334 35.880 1.00 86.44 519 ILE A CA 1
ATOM 3781 C C . ILE A 1 519 ? -6.592 21.315 34.753 1.00 86.44 519 ILE A C 1
ATOM 3783 O O . ILE A 1 519 ? -6.833 21.013 33.589 1.00 86.44 519 ILE A O 1
ATOM 3787 N N . GLY A 1 520 ? -5.975 22.459 35.067 1.00 88.19 520 GLY A N 1
ATOM 3788 C CA . GLY A 1 520 ? -5.546 23.438 34.062 1.00 88.19 520 GLY A CA 1
ATOM 3789 C C . GLY A 1 520 ? -4.532 22.875 33.063 1.00 88.19 520 GLY A C 1
ATOM 3790 O O . GLY A 1 520 ? -4.636 23.144 31.865 1.00 88.19 520 GLY A O 1
ATOM 3791 N N . PHE A 1 521 ? -3.599 22.040 33.530 1.00 89.75 521 PHE A N 1
ATOM 3792 C CA . PHE A 1 521 ? -2.679 21.304 32.666 1.00 89.75 521 PHE A CA 1
ATOM 3793 C C . PHE A 1 521 ? -3.423 20.297 31.778 1.00 89.75 521 PHE A C 1
ATOM 3795 O O . PHE A 1 521 ? -3.282 20.357 30.560 1.00 89.75 521 PHE A O 1
ATOM 3802 N N . GLY A 1 522 ? -4.276 19.440 32.354 1.00 89.12 522 GLY A N 1
ATOM 3803 C CA . GLY A 1 522 ? -5.062 18.455 31.599 1.00 89.12 522 GLY A CA 1
ATOM 3804 C C . GLY A 1 522 ? -5.926 19.093 30.505 1.00 89.12 522 GLY A C 1
ATOM 3805 O O . GLY A 1 522 ? -5.852 18.687 29.349 1.00 89.12 522 GLY A O 1
ATOM 3806 N N . VAL A 1 523 ? -6.653 20.167 30.834 1.00 92.38 523 VAL A N 1
ATOM 3807 C CA . VAL A 1 523 ? -7.445 20.967 29.877 1.00 92.38 523 VAL A CA 1
ATOM 3808 C C . VAL A 1 523 ? -6.573 21.541 28.754 1.00 92.38 523 VAL A C 1
ATOM 3810 O O . VAL A 1 523 ? -6.987 21.541 27.596 1.00 92.38 523 VAL A O 1
ATOM 3813 N N . SER A 1 524 ? -5.356 21.993 29.071 1.00 92.12 524 SER A N 1
ATOM 3814 C CA . SER A 1 524 ? -4.410 22.510 28.072 1.00 92.12 524 SER A CA 1
ATOM 3815 C C . SER A 1 524 ? -3.907 21.412 27.126 1.00 92.12 524 SER A C 1
ATOM 3817 O O . SER A 1 524 ? -3.740 21.668 25.933 1.00 92.12 524 SER A O 1
ATOM 3819 N N . VAL A 1 525 ? -3.717 20.183 27.623 1.00 93.62 525 VAL A N 1
ATOM 3820 C CA . VAL A 1 525 ? -3.384 19.018 26.786 1.00 93.62 525 VAL A CA 1
ATOM 3821 C C . VAL A 1 525 ? -4.578 18.624 25.907 1.00 93.62 525 VAL A C 1
ATOM 3823 O O . VAL A 1 525 ? -4.389 18.456 24.706 1.00 93.62 525 VAL A O 1
ATOM 3826 N N . CYS A 1 526 ? -5.806 18.570 26.441 1.00 93.94 526 CYS A N 1
ATOM 3827 C CA . CYS A 1 526 ? -7.015 18.307 25.644 1.00 93.94 526 CYS A CA 1
ATOM 3828 C C . CYS A 1 526 ? -7.206 19.332 24.516 1.00 93.94 526 CYS A C 1
ATOM 3830 O O . CYS A 1 526 ? -7.534 18.961 23.388 1.00 93.94 526 CYS A O 1
ATOM 3832 N N . LEU A 1 527 ? -6.966 20.617 24.797 1.00 93.94 527 LEU A N 1
ATOM 3833 C CA . LEU A 1 527 ? -7.018 21.688 23.802 1.00 93.94 527 LEU A CA 1
ATOM 3834 C C . LEU A 1 527 ? -5.954 21.493 22.710 1.00 93.94 527 LEU A C 1
ATOM 3836 O O . LEU A 1 527 ? -6.281 21.532 21.526 1.00 93.94 527 LEU A O 1
ATOM 3840 N N . GLY A 1 528 ? -4.699 21.230 23.091 1.00 93.38 528 GLY A N 1
ATOM 3841 C CA . GLY A 1 528 ? -3.615 20.958 22.141 1.00 93.38 528 GLY A CA 1
ATOM 3842 C C . GLY A 1 528 ? -3.871 19.720 21.272 1.00 93.38 528 GLY A C 1
ATOM 3843 O O . GLY A 1 528 ? -3.627 19.755 20.068 1.00 93.38 528 GLY A O 1
ATOM 3844 N N . TRP A 1 529 ? -4.424 18.658 21.861 1.00 94.75 529 TRP A N 1
ATOM 3845 C CA . TRP A 1 529 ? -4.810 17.435 21.156 1.00 94.75 529 TRP A CA 1
ATOM 3846 C C . TRP A 1 529 ? -5.968 17.669 20.176 1.00 94.75 529 TRP A C 1
ATOM 3848 O O . TRP A 1 529 ? -5.886 17.260 19.021 1.00 94.75 529 TRP A O 1
ATOM 3858 N N . SER A 1 530 ? -6.998 18.416 20.587 1.00 94.06 530 SER A N 1
ATOM 3859 C CA . SER A 1 530 ? -8.130 18.790 19.721 1.00 94.06 530 SER A CA 1
ATOM 3860 C C . SER A 1 530 ? -7.671 19.597 18.501 1.00 94.06 530 SER A C 1
ATOM 3862 O O . SER A 1 530 ? -8.111 19.338 17.382 1.00 94.06 530 SER A O 1
ATOM 3864 N N . LEU A 1 531 ? -6.740 20.538 18.698 1.00 94.38 531 LEU A N 1
ATOM 3865 C CA . LEU A 1 531 ? -6.137 21.323 17.616 1.00 94.38 531 LEU A CA 1
ATOM 3866 C C . LEU A 1 531 ? -5.276 20.459 16.677 1.00 94.38 531 LEU A C 1
ATOM 3868 O O . LEU A 1 531 ? -5.306 20.666 15.466 1.00 94.38 531 LEU A O 1
ATOM 3872 N N . TRP A 1 532 ? -4.551 19.465 17.199 1.00 95.25 532 TRP A N 1
ATOM 3873 C CA . TRP A 1 532 ? -3.806 18.516 16.362 1.00 95.25 532 TRP A CA 1
ATOM 3874 C C . TRP A 1 532 ? -4.735 17.597 15.551 1.00 95.25 532 TRP A C 1
ATOM 3876 O O . TRP A 1 532 ? -4.496 17.385 14.364 1.00 95.25 532 TRP A O 1
ATOM 3886 N N . LEU A 1 533 ? -5.845 17.129 16.134 1.00 93.44 533 LEU A N 1
ATOM 3887 C CA . LEU A 1 533 ? -6.862 16.363 15.404 1.00 93.44 533 LEU A CA 1
ATOM 3888 C C . LEU A 1 533 ? -7.552 17.191 14.306 1.00 93.44 533 LEU A C 1
ATOM 3890 O O . LEU A 1 533 ? -7.904 16.633 13.268 1.00 93.44 533 LEU A O 1
ATOM 3894 N N . ILE A 1 534 ? -7.714 18.509 14.478 1.00 94.00 534 ILE A N 1
ATOM 3895 C CA . ILE A 1 534 ? -8.182 19.400 13.399 1.00 94.00 534 ILE A CA 1
ATOM 3896 C C . ILE A 1 534 ? -7.200 19.364 12.220 1.00 94.00 534 ILE A C 1
ATOM 3898 O O . ILE A 1 534 ? -7.622 19.104 11.093 1.00 94.00 534 ILE A O 1
ATOM 3902 N N . LEU A 1 535 ? -5.898 19.540 12.476 1.00 93.50 535 LEU A N 1
ATOM 3903 C CA . LEU A 1 535 ? -4.860 19.462 11.439 1.00 93.50 535 LEU A CA 1
ATOM 3904 C C . LEU A 1 535 ? -4.865 18.096 10.732 1.00 93.50 535 LEU A C 1
ATOM 3906 O O . LEU A 1 535 ? -4.892 18.050 9.504 1.00 93.50 535 LEU A O 1
ATOM 3910 N N . LEU A 1 536 ? -4.960 16.998 11.489 1.00 92.38 536 LEU A N 1
ATOM 3911 C CA . LEU A 1 536 ? -4.989 15.633 10.955 1.00 92.38 536 LEU A CA 1
ATOM 3912 C C . LEU A 1 536 ? -6.203 15.349 10.046 1.00 92.38 536 LEU A C 1
ATOM 3914 O O . LEU A 1 536 ? -6.123 14.485 9.177 1.00 92.38 536 LEU A O 1
ATOM 3918 N N . ASN A 1 537 ? -7.330 16.048 10.220 1.00 92.12 537 ASN A N 1
ATOM 3919 C CA . ASN A 1 537 ? -8.502 15.884 9.351 1.00 92.12 537 ASN A CA 1
ATOM 3920 C C . ASN A 1 537 ? -8.503 16.844 8.144 1.00 92.12 537 ASN A C 1
ATOM 3922 O O . ASN A 1 537 ? -9.045 16.480 7.103 1.00 92.12 537 ASN A O 1
ATOM 3926 N N . VAL A 1 538 ? -7.884 18.028 8.254 1.00 92.81 538 VAL A N 1
ATOM 3927 C CA . VAL A 1 538 ? -7.759 19.010 7.153 1.00 92.81 538 VAL A CA 1
ATOM 3928 C C . VAL A 1 538 ? -6.621 18.652 6.193 1.00 92.81 538 VAL A C 1
ATOM 3930 O O . VAL A 1 538 ? -6.814 18.615 4.980 1.00 92.81 538 VAL A O 1
ATOM 3933 N N . ALA A 1 539 ? -5.440 18.372 6.742 1.00 91.00 539 ALA A N 1
ATOM 3934 C CA . ALA A 1 539 ? -4.206 18.089 6.018 1.00 91.00 539 ALA A CA 1
ATOM 3935 C C . ALA A 1 539 ? -3.597 16.770 6.537 1.00 91.00 539 ALA A C 1
ATOM 3937 O O . ALA A 1 539 ? -2.563 16.790 7.212 1.00 91.00 539 ALA A O 1
ATOM 3938 N N . PRO A 1 540 ? -4.246 15.611 6.287 1.00 91.50 540 PRO A N 1
ATOM 3939 C CA . PRO A 1 540 ? -3.829 14.327 6.854 1.00 91.50 540 PRO A CA 1
ATOM 3940 C C . PRO A 1 540 ? -2.412 13.935 6.433 1.00 91.50 540 PRO A C 1
ATOM 3942 O O . PRO A 1 540 ? -1.602 13.587 7.285 1.00 91.50 540 PRO A O 1
ATOM 3945 N N . ASN A 1 541 ? -2.106 14.041 5.136 1.00 89.75 541 ASN A N 1
ATOM 3946 C CA . ASN A 1 541 ? -0.800 13.699 4.574 1.00 89.75 541 ASN A CA 1
ATOM 3947 C C . ASN A 1 541 ? 0.319 14.525 5.223 1.00 89.75 541 ASN A C 1
ATOM 3949 O O . ASN A 1 541 ? 1.261 13.970 5.775 1.00 89.75 541 ASN A O 1
ATOM 3953 N N . ASP A 1 542 ? 0.158 15.846 5.249 1.00 90.38 542 ASP A N 1
ATOM 3954 C CA . ASP A 1 542 ? 1.192 16.769 5.723 1.00 90.38 542 ASP A CA 1
ATOM 3955 C C . ASP A 1 542 ? 1.349 16.698 7.249 1.00 90.38 542 ASP A C 1
ATOM 3957 O O . ASP A 1 542 ? 2.462 16.744 7.769 1.00 90.38 542 ASP A O 1
ATOM 3961 N N . THR A 1 543 ? 0.249 16.487 7.981 1.00 93.00 543 THR A N 1
ATOM 3962 C CA . THR A 1 543 ? 0.282 16.261 9.435 1.00 93.00 543 THR A CA 1
ATOM 3963 C C . THR A 1 543 ? 0.999 14.958 9.789 1.00 93.00 543 THR A C 1
ATOM 3965 O O . THR A 1 543 ? 1.771 14.938 10.747 1.00 93.00 543 THR A O 1
ATOM 3968 N N . VAL A 1 544 ? 0.779 13.877 9.031 1.00 93.19 544 VAL A N 1
ATOM 3969 C CA . VAL A 1 544 ? 1.460 12.594 9.262 1.00 93.19 544 VAL A CA 1
ATOM 3970 C C . VAL A 1 544 ? 2.923 12.656 8.822 1.00 93.19 544 VAL A C 1
ATOM 3972 O O . VAL A 1 544 ? 3.779 12.262 9.612 1.00 93.19 544 VAL A O 1
ATOM 3975 N N . ASN A 1 545 ? 3.232 13.251 7.662 1.00 93.00 545 ASN A N 1
ATOM 3976 C CA . ASN A 1 545 ? 4.605 13.538 7.229 1.00 93.00 545 ASN A CA 1
ATOM 3977 C C . ASN A 1 545 ? 5.393 14.259 8.336 1.00 93.00 545 ASN A C 1
ATOM 3979 O O . ASN A 1 545 ? 6.482 13.833 8.716 1.00 93.00 545 ASN A O 1
ATOM 3983 N N . ARG A 1 546 ? 4.805 15.315 8.909 1.00 93.00 546 ARG A N 1
ATOM 3984 C CA . ARG A 1 546 ? 5.403 16.144 9.966 1.00 93.00 546 ARG A CA 1
ATOM 3985 C C . ARG A 1 546 ? 5.579 15.445 11.310 1.00 93.00 546 ARG A C 1
ATOM 3987 O O . ARG A 1 546 ? 6.440 15.832 12.099 1.00 93.00 546 ARG A O 1
ATOM 3994 N N . VAL A 1 547 ? 4.732 14.462 11.610 1.00 92.12 547 VAL A N 1
ATOM 3995 C CA . VAL A 1 547 ? 4.811 13.675 12.848 1.00 92.12 547 VAL A CA 1
ATOM 3996 C C . VAL A 1 547 ? 5.829 12.549 12.705 1.00 92.12 547 VAL A C 1
ATOM 3998 O O . VAL A 1 547 ? 6.664 12.396 13.589 1.00 92.12 547 VAL A O 1
ATOM 4001 N N . MET A 1 548 ? 5.802 11.819 11.589 1.00 91.81 548 MET A N 1
ATOM 4002 C CA . MET A 1 548 ? 6.688 10.683 11.304 1.00 91.81 548 MET A CA 1
ATOM 4003 C C . MET A 1 548 ? 8.068 11.096 10.755 1.00 91.81 548 MET A C 1
ATOM 4005 O O . MET A 1 548 ? 8.875 10.232 10.423 1.00 91.81 548 MET A O 1
ATOM 4009 N N . ASP A 1 549 ? 8.336 12.402 10.641 1.00 92.12 549 ASP A N 1
ATOM 4010 C CA . ASP A 1 549 ? 9.556 12.980 10.055 1.00 92.12 549 ASP A CA 1
ATOM 4011 C C . ASP A 1 549 ? 9.818 12.461 8.628 1.00 92.12 549 ASP A C 1
ATOM 4013 O O . ASP A 1 549 ? 10.858 11.897 8.316 1.00 92.12 549 ASP A O 1
ATOM 4017 N N . THR A 1 550 ? 8.814 12.567 7.760 1.00 93.44 550 THR A N 1
ATOM 4018 C CA . THR A 1 550 ? 8.803 12.022 6.384 1.00 93.44 550 THR A CA 1
ATOM 4019 C C . THR A 1 550 ? 8.466 13.093 5.337 1.00 93.44 550 THR A C 1
ATOM 4021 O O . THR A 1 550 ? 8.188 12.779 4.186 1.00 93.44 550 THR A O 1
ATOM 4024 N N . GLU A 1 551 ? 8.555 14.381 5.703 1.00 90.88 551 GLU A N 1
ATOM 4025 C CA . GLU A 1 551 ? 8.335 15.530 4.798 1.00 90.88 551 GLU A CA 1
ATOM 4026 C C . GLU A 1 551 ? 9.264 15.526 3.567 1.00 90.88 551 GLU A C 1
ATOM 4028 O O . GLU A 1 551 ? 8.883 16.028 2.513 1.00 90.88 551 GLU A O 1
ATOM 4033 N N . THR A 1 552 ? 10.460 14.939 3.680 1.00 90.06 552 THR A N 1
ATOM 4034 C CA . THR A 1 552 ? 11.443 14.815 2.589 1.00 90.06 552 THR A CA 1
ATOM 4035 C C . THR A 1 552 ? 11.277 13.552 1.740 1.00 90.06 552 THR A C 1
ATOM 4037 O O . THR A 1 552 ? 11.853 13.475 0.656 1.00 90.06 552 THR A O 1
ATOM 4040 N N . PHE A 1 553 ? 10.512 12.558 2.197 1.00 91.75 553 PHE A N 1
ATOM 4041 C CA . PHE A 1 553 ? 10.383 11.272 1.510 1.00 91.75 553 PHE A CA 1
ATOM 4042 C C . PHE A 1 553 ? 9.393 11.403 0.350 1.00 91.75 553 PHE A C 1
ATOM 4044 O O . PHE A 1 553 ? 8.300 11.948 0.516 1.00 91.75 553 PHE A O 1
ATOM 4051 N N . ASP A 1 554 ? 9.784 10.932 -0.837 1.00 89.56 554 ASP A N 1
ATOM 4052 C CA . ASP A 1 554 ? 8.971 10.983 -2.060 1.00 89.56 554 ASP A CA 1
ATOM 4053 C C . ASP A 1 554 ? 8.390 12.386 -2.360 1.00 89.56 554 ASP A C 1
ATOM 4055 O O . ASP A 1 554 ? 7.256 12.520 -2.817 1.00 89.56 554 ASP A O 1
ATOM 4059 N N . TYR A 1 555 ? 9.143 13.457 -2.073 1.00 87.00 555 TYR A N 1
ATOM 4060 C CA . TYR A 1 555 ? 8.698 14.861 -2.195 1.00 87.00 555 TYR A CA 1
ATOM 4061 C C . TYR A 1 555 ? 7.458 15.203 -1.329 1.00 87.00 555 TYR A C 1
ATOM 4063 O O . TYR A 1 555 ? 6.596 16.006 -1.705 1.00 87.00 555 TYR A O 1
ATOM 4071 N N . GLY A 1 556 ? 7.350 14.566 -0.159 1.00 85.50 556 GLY A N 1
ATOM 4072 C CA . GLY A 1 556 ? 6.201 14.649 0.748 1.00 85.50 556 GLY A CA 1
ATOM 4073 C C . GLY A 1 556 ? 5.037 13.731 0.352 1.00 85.50 556 GLY A C 1
ATOM 4074 O O . GLY A 1 556 ? 3.934 13.871 0.889 1.00 85.50 556 GLY A O 1
ATOM 4075 N N . SER A 1 557 ? 5.264 12.802 -0.577 1.00 85.75 557 SER A N 1
ATOM 4076 C CA . SER A 1 557 ? 4.249 11.908 -1.155 1.00 85.75 557 SER A CA 1
ATOM 4077 C C . SER A 1 557 ? 4.364 10.473 -0.619 1.00 85.75 557 SER A C 1
ATOM 4079 O O . SER A 1 557 ? 3.965 9.536 -1.294 1.00 85.75 557 SER A O 1
ATOM 4081 N N . PHE A 1 558 ? 4.924 10.285 0.582 1.00 90.38 558 PHE A N 1
ATOM 4082 C CA . PHE A 1 558 ? 5.196 8.961 1.160 1.00 90.38 558 PHE A CA 1
ATOM 4083 C C . PHE A 1 558 ? 3.931 8.255 1.690 1.00 90.38 558 PHE A C 1
ATOM 4085 O O . PHE A 1 558 ? 3.633 7.135 1.293 1.00 90.38 558 PHE A O 1
ATOM 4092 N N . TRP A 1 559 ? 3.143 8.906 2.561 1.00 89.31 559 TRP A N 1
ATOM 4093 C CA . TRP A 1 559 ? 1.934 8.291 3.151 1.00 89.31 559 TRP A CA 1
ATOM 4094 C C . TRP A 1 559 ? 0.673 8.416 2.284 1.00 89.31 559 TRP A C 1
ATOM 4096 O O . TRP A 1 559 ? -0.341 7.799 2.606 1.00 89.31 559 TRP A O 1
ATOM 4106 N N . LEU A 1 560 ? 0.695 9.294 1.275 1.00 84.81 560 LEU A N 1
ATOM 4107 C CA . LEU A 1 560 ? -0.368 9.639 0.312 1.00 84.81 560 LEU A CA 1
ATOM 4108 C C . LEU A 1 560 ? -1.784 9.927 0.846 1.00 84.81 560 LEU A C 1
ATOM 4110 O O . LEU A 1 560 ? -2.676 10.211 0.045 1.00 84.81 560 LEU A O 1
ATOM 4114 N N . MET A 1 561 ? -1.997 9.955 2.166 1.00 85.25 561 MET A N 1
ATOM 4115 C CA . MET A 1 561 ? -3.308 9.889 2.823 1.00 85.25 561 MET A CA 1
ATOM 4116 C C . MET A 1 561 ? -4.438 10.633 2.091 1.00 85.25 561 MET A C 1
ATOM 4118 O O . MET A 1 561 ? -4.431 11.865 1.982 1.00 85.25 561 MET A O 1
ATOM 4122 N N . ILE A 1 562 ? -5.450 9.869 1.667 1.00 81.38 562 ILE A N 1
ATOM 4123 C CA . ILE A 1 562 ? -6.687 10.372 1.053 1.00 81.38 562 ILE A CA 1
ATOM 4124 C C . ILE A 1 562 ? -7.349 11.388 1.993 1.00 81.38 562 ILE A C 1
ATOM 4126 O O . ILE A 1 562 ? -7.498 11.125 3.194 1.00 81.38 562 ILE A O 1
ATOM 4130 N N . LYS A 1 563 ? -7.756 12.547 1.463 1.00 78.75 563 LYS A N 1
ATOM 4131 C CA . LYS A 1 563 ? -8.523 13.574 2.192 1.00 78.75 563 LYS A CA 1
ATOM 4132 C C . LYS A 1 563 ? -9.981 13.097 2.363 1.00 78.75 563 LYS A C 1
ATOM 4134 O O . LYS A 1 563 ? -10.512 12.500 1.432 1.00 78.75 563 LYS A O 1
ATOM 4139 N N . PRO A 1 564 ? -10.656 13.315 3.512 1.00 78.88 564 PRO A N 1
ATOM 4140 C CA . PRO A 1 564 ? -12.089 13.028 3.613 1.00 78.88 564 PRO A CA 1
ATOM 4141 C C . PRO A 1 564 ? -12.883 13.908 2.635 1.00 78.88 564 PRO A C 1
ATOM 4143 O O . PRO A 1 564 ? -12.389 14.946 2.192 1.00 78.88 564 PRO A O 1
ATOM 4146 N N . SER A 1 565 ? -14.141 13.552 2.355 1.00 84.31 565 SER A N 1
ATOM 4147 C CA . SER A 1 565 ? -15.032 14.448 1.607 1.00 84.31 565 SER A CA 1
ATOM 4148 C C . SER A 1 565 ? -15.141 15.810 2.306 1.00 84.31 565 SER A C 1
ATOM 4150 O O . SER A 1 565 ? -15.105 15.889 3.537 1.00 84.31 565 SER A O 1
ATOM 4152 N N . ALA A 1 566 ? -15.303 16.895 1.542 1.00 86.94 566 ALA A N 1
ATOM 4153 C CA . ALA A 1 566 ? -15.347 18.252 2.101 1.00 86.94 566 ALA A CA 1
ATOM 4154 C C . ALA A 1 566 ? -16.426 18.415 3.194 1.00 86.94 566 ALA A C 1
ATOM 4156 O O . ALA A 1 566 ? -16.214 19.128 4.174 1.00 86.94 566 ALA A O 1
ATOM 4157 N N . ALA A 1 567 ? -17.542 17.685 3.078 1.00 88.19 567 ALA A N 1
ATOM 4158 C CA . ALA A 1 567 ? -18.580 17.614 4.104 1.00 88.19 567 ALA A CA 1
ATOM 4159 C C . ALA A 1 567 ? -18.092 16.956 5.411 1.00 88.19 567 ALA A C 1
ATOM 4161 O O . ALA A 1 567 ? -18.362 17.484 6.488 1.00 88.19 567 ALA A O 1
ATOM 4162 N N . LEU A 1 568 ? -17.341 15.848 5.341 1.00 88.81 568 LEU A N 1
ATOM 4163 C CA . LEU A 1 568 ? -16.751 15.201 6.521 1.00 88.81 568 LEU A CA 1
ATOM 4164 C C . LEU A 1 568 ? -15.638 16.051 7.148 1.00 88.81 568 LEU A C 1
ATOM 4166 O O . LEU A 1 568 ? -15.583 16.151 8.372 1.00 88.81 568 LEU A O 1
ATOM 4170 N N . VAL A 1 569 ? -14.800 16.720 6.343 1.00 91.31 569 VAL A N 1
ATOM 4171 C CA . VAL A 1 569 ? -13.805 17.682 6.857 1.00 91.31 569 VAL A CA 1
ATOM 4172 C C . VAL A 1 569 ? -14.507 18.841 7.569 1.00 91.31 569 VAL A C 1
ATOM 4174 O O . VAL A 1 569 ? -14.145 19.168 8.698 1.00 91.31 569 VAL A O 1
ATOM 4177 N N . GLY A 1 570 ? -15.546 19.428 6.966 1.00 91.69 570 GLY A N 1
ATOM 4178 C CA . GLY A 1 570 ? -16.344 20.496 7.576 1.00 91.69 570 GLY A CA 1
ATOM 4179 C C . GLY A 1 570 ? -17.013 20.067 8.887 1.00 91.69 570 GLY A C 1
ATOM 4180 O O . GLY A 1 570 ? -16.912 20.768 9.891 1.00 91.69 570 GLY A O 1
ATOM 4181 N N . LEU A 1 571 ? -17.623 18.879 8.914 1.00 92.94 571 LEU A N 1
ATOM 4182 C CA . LEU A 1 571 ? -18.238 18.294 10.110 1.00 92.94 571 LEU A CA 1
ATOM 4183 C C . LEU A 1 571 ? -17.209 18.070 11.233 1.00 92.94 571 LEU A C 1
ATOM 4185 O O . LEU A 1 571 ? -17.412 18.511 12.367 1.00 92.94 571 LEU A O 1
ATOM 4189 N N . ALA A 1 572 ? -16.085 17.419 10.914 1.00 93.00 572 ALA A N 1
ATOM 4190 C CA . ALA A 1 572 ? -15.021 17.107 11.863 1.00 93.00 572 ALA A CA 1
ATOM 4191 C C . ALA A 1 572 ? -14.375 18.377 12.437 1.00 93.00 572 ALA A C 1
ATOM 4193 O O . ALA A 1 572 ? -14.221 18.499 13.653 1.00 93.00 572 ALA A O 1
ATOM 4194 N N . THR A 1 573 ? -14.039 19.344 11.579 1.00 94.69 573 THR A N 1
ATOM 4195 C CA . THR A 1 573 ? -13.424 20.615 11.992 1.00 94.69 573 THR A CA 1
ATOM 4196 C C . THR A 1 573 ? -14.372 21.474 12.820 1.00 94.69 573 THR A C 1
ATOM 4198 O O . THR A 1 573 ? -13.954 21.976 13.864 1.00 94.69 573 THR A O 1
ATOM 4201 N N . ALA A 1 574 ? -15.645 21.599 12.431 1.00 94.88 574 ALA A N 1
ATOM 4202 C CA . ALA A 1 574 ? -16.643 22.336 13.203 1.00 94.88 574 ALA A CA 1
ATOM 4203 C C . ALA A 1 574 ? -16.860 21.713 14.592 1.00 94.88 574 ALA A C 1
ATOM 4205 O O . ALA A 1 574 ? -16.791 22.418 15.600 1.00 94.88 574 ALA A O 1
ATOM 4206 N N . GLY A 1 575 ? -17.040 20.389 14.669 1.00 94.81 575 GLY A N 1
ATOM 4207 C CA . GLY A 1 575 ? -17.204 19.684 15.943 1.00 94.81 575 GLY A CA 1
ATOM 4208 C C . GLY A 1 575 ? -15.981 19.813 16.856 1.00 94.81 575 GLY A C 1
ATOM 4209 O O . GLY A 1 575 ? -16.109 20.208 18.015 1.00 94.81 575 GLY A O 1
ATOM 4210 N N . LEU A 1 576 ? -14.776 19.551 16.336 1.00 94.75 576 LEU A N 1
ATOM 4211 C CA . LEU A 1 576 ? -13.537 19.690 17.111 1.00 94.75 576 LEU A CA 1
ATOM 4212 C C . LEU A 1 576 ? -13.267 21.149 17.523 1.00 94.75 576 LEU A C 1
ATOM 4214 O O . LEU A 1 576 ? -12.718 21.382 18.598 1.00 94.75 576 LEU A O 1
ATOM 4218 N N . SER A 1 577 ? -13.708 22.134 16.733 1.00 95.69 577 SER A N 1
ATOM 4219 C CA . SER A 1 577 ? -13.644 23.553 17.110 1.00 95.69 577 SER A CA 1
ATOM 4220 C C . SER A 1 577 ? -14.597 23.886 18.262 1.00 95.69 577 SER A C 1
ATOM 4222 O O . SER A 1 577 ? -14.203 24.598 19.183 1.00 95.69 577 SER A O 1
ATOM 4224 N N . VAL A 1 578 ? -15.818 23.337 18.278 1.00 95.81 578 VAL A N 1
ATOM 4225 C CA . VAL A 1 578 ? -16.752 23.476 19.415 1.00 95.81 578 VAL A CA 1
ATOM 4226 C C . VAL A 1 578 ? -16.162 22.857 20.688 1.00 95.81 578 VAL A C 1
ATOM 4228 O O . VAL A 1 578 ? -16.224 23.470 21.754 1.00 95.81 578 VAL A O 1
ATOM 4231 N N . VAL A 1 579 ? -15.518 21.692 20.580 1.00 95.06 579 VAL A N 1
ATOM 4232 C CA . VAL A 1 579 ? -14.801 21.038 21.690 1.00 95.06 579 VAL A CA 1
ATOM 4233 C C . VAL A 1 579 ? -13.624 21.886 22.186 1.00 95.06 579 VAL A C 1
ATOM 4235 O O . VAL A 1 579 ? -13.505 22.130 23.388 1.00 95.06 579 VAL A O 1
ATOM 4238 N N . ALA A 1 580 ? -12.796 22.412 21.278 1.00 94.75 580 ALA A N 1
ATOM 4239 C CA . ALA A 1 580 ? -11.677 23.291 21.616 1.00 94.75 580 ALA A CA 1
ATOM 4240 C C . ALA A 1 580 ? -12.142 24.587 22.310 1.00 94.75 580 ALA A C 1
ATOM 4242 O O . ALA A 1 580 ? -11.556 24.994 23.315 1.00 94.75 580 ALA A O 1
ATOM 4243 N N . LEU A 1 581 ? -13.233 25.202 21.838 1.00 95.38 581 LEU A N 1
ATOM 4244 C CA . LEU A 1 581 ? -13.869 26.351 22.492 1.00 95.38 581 LEU A CA 1
ATOM 4245 C C . LEU A 1 581 ? -14.430 25.989 23.877 1.00 95.38 581 LEU A C 1
ATOM 4247 O O . LEU A 1 581 ? -14.321 26.790 24.805 1.00 95.38 581 LEU A O 1
ATOM 4251 N N . GLY A 1 582 ? -14.963 24.777 24.048 1.00 94.50 582 GLY A N 1
ATOM 4252 C CA . GLY A 1 582 ? -15.381 24.239 25.342 1.00 94.50 582 GLY A CA 1
ATOM 4253 C C . GLY A 1 582 ? -14.223 24.135 26.342 1.00 94.50 582 GLY A C 1
ATOM 4254 O O . GLY A 1 582 ? -14.300 24.691 27.441 1.00 94.50 582 GLY A O 1
ATOM 4255 N N . TYR A 1 583 ? -13.110 23.506 25.949 1.00 94.94 583 TYR A N 1
ATOM 4256 C CA . TYR A 1 583 ? -11.902 23.430 26.781 1.00 94.94 583 TYR A CA 1
ATOM 4257 C C . TYR A 1 583 ? -11.307 24.817 27.074 1.00 94.94 583 TYR A C 1
ATOM 4259 O O . TYR A 1 583 ? -10.914 25.089 28.210 1.00 94.94 583 TYR A O 1
ATOM 4267 N N . LEU A 1 584 ? -11.321 25.738 26.105 1.00 94.62 584 LEU A N 1
ATOM 4268 C CA . LEU A 1 584 ? -10.905 27.126 26.315 1.00 94.62 584 LEU A CA 1
ATOM 4269 C C . LEU A 1 584 ? -11.813 27.855 27.323 1.00 94.62 584 LEU A C 1
ATOM 4271 O O . LEU A 1 584 ? -11.311 28.553 28.204 1.00 94.62 584 LEU A O 1
ATOM 4275 N N . ALA A 1 585 ? -13.134 27.660 27.263 1.00 93.94 585 ALA A N 1
ATOM 4276 C CA . ALA A 1 585 ? -14.076 28.234 28.224 1.00 93.94 585 ALA A CA 1
ATOM 4277 C C . ALA A 1 585 ? -13.868 27.682 29.647 1.00 93.94 585 ALA A C 1
ATOM 4279 O O . ALA A 1 585 ? -13.907 28.447 30.614 1.00 93.94 585 ALA A O 1
ATOM 4280 N N . VAL A 1 586 ? -13.575 26.382 29.788 1.00 93.00 586 VAL A N 1
ATOM 4281 C CA . VAL A 1 586 ? -13.158 25.775 31.066 1.00 93.00 586 VAL A CA 1
ATOM 4282 C C . VAL A 1 586 ? -11.870 26.424 31.582 1.00 93.00 586 VAL A C 1
ATOM 4284 O O . VAL A 1 586 ? -11.817 26.816 32.749 1.00 93.00 586 VAL A O 1
ATOM 4287 N N . LEU A 1 587 ? -10.854 26.591 30.729 1.00 91.62 587 LEU A N 1
ATOM 4288 C CA . LEU A 1 587 ? -9.573 27.199 31.103 1.00 91.62 587 LEU A CA 1
ATOM 4289 C C . LEU A 1 587 ? -9.737 28.667 31.537 1.00 91.62 587 LEU A C 1
ATOM 4291 O O . LEU A 1 587 ? -9.200 29.070 32.567 1.00 91.62 587 LEU A O 1
ATOM 4295 N N . ILE A 1 588 ? -10.539 29.456 30.815 1.00 91.31 588 ILE A N 1
ATOM 4296 C CA . ILE A 1 588 ? -10.868 30.843 31.180 1.00 91.31 588 ILE A CA 1
ATOM 4297 C C . ILE A 1 588 ? -11.606 30.887 32.526 1.00 91.31 588 ILE A C 1
ATOM 4299 O O . ILE A 1 588 ? -11.224 31.653 33.411 1.00 91.31 588 ILE A O 1
ATOM 4303 N N . LYS A 1 589 ? -12.623 30.039 32.729 1.00 89.12 589 LYS A N 1
ATOM 4304 C CA . LYS A 1 589 ? -13.373 29.938 33.995 1.00 89.12 589 LYS A CA 1
ATOM 4305 C C . LYS A 1 589 ? -12.459 29.569 35.173 1.00 89.12 589 LYS A C 1
ATOM 4307 O O . LYS A 1 589 ? -12.594 30.134 36.261 1.00 89.12 589 LYS A O 1
ATOM 4312 N N . LEU A 1 590 ? -11.498 28.672 34.950 1.00 88.25 590 LEU A N 1
ATOM 4313 C CA . LEU A 1 590 ? -10.476 28.281 35.922 1.00 88.25 590 LEU A CA 1
ATOM 4314 C C . LEU A 1 590 ? -9.538 29.459 36.263 1.00 88.25 590 LEU A C 1
ATOM 4316 O O . LEU A 1 590 ? -9.365 29.785 37.439 1.00 88.25 590 LEU A O 1
ATOM 4320 N N . LEU A 1 591 ? -9.012 30.167 35.259 1.00 86.00 591 LEU A N 1
ATOM 4321 C CA . LEU A 1 591 ? -8.158 31.355 35.433 1.00 86.00 591 LEU A CA 1
ATOM 4322 C C . LEU A 1 591 ? -8.876 32.512 36.153 1.00 86.00 591 LEU A C 1
ATOM 4324 O O . LEU A 1 591 ? -8.302 33.160 37.034 1.00 86.00 591 LEU A O 1
ATOM 4328 N N . LEU A 1 592 ? -10.152 32.745 35.839 1.00 84.94 592 LEU A N 1
ATOM 4329 C CA . LEU A 1 592 ? -10.986 33.729 36.533 1.00 84.94 592 LEU A CA 1
ATOM 4330 C C . LEU A 1 592 ? -11.225 33.342 38.001 1.00 84.94 592 LEU A C 1
ATOM 4332 O O . LEU A 1 592 ? -11.249 34.225 38.861 1.00 84.94 592 LEU A O 1
ATOM 4336 N N . SER A 1 593 ? -11.321 32.044 38.316 1.00 75.44 593 SER A N 1
ATOM 4337 C CA . SER A 1 593 ? -11.472 31.579 39.701 1.00 75.44 593 SER A CA 1
ATOM 4338 C C . SER A 1 593 ? -10.252 31.918 40.574 1.00 75.44 593 SER A C 1
ATOM 4340 O O . SER A 1 593 ? -10.420 32.435 41.683 1.00 75.44 593 SER A O 1
ATOM 4342 N N . PHE A 1 594 ? -9.025 31.759 40.053 1.00 69.94 594 PHE A N 1
ATOM 4343 C CA . PHE A 1 594 ? -7.801 32.196 40.734 1.00 69.94 594 PHE A CA 1
ATOM 4344 C C . PHE A 1 594 ? -7.787 33.717 40.966 1.00 69.94 594 PHE A C 1
ATOM 4346 O O . PHE A 1 594 ? -7.511 34.161 42.084 1.00 69.94 594 PHE A O 1
ATOM 4353 N N . ARG A 1 595 ? -8.162 34.533 39.963 1.00 64.88 595 ARG A N 1
ATOM 4354 C CA . ARG A 1 595 ? -8.280 35.998 40.137 1.00 64.88 595 ARG A CA 1
ATOM 4355 C C . ARG A 1 595 ? -9.320 36.373 41.198 1.00 64.88 595 ARG A C 1
ATOM 4357 O O . ARG A 1 595 ? -9.080 37.308 41.959 1.00 64.88 595 ARG A O 1
ATOM 4364 N N . HIS A 1 596 ? -10.444 35.659 41.291 1.00 60.22 596 HIS A N 1
ATOM 4365 C CA . HIS A 1 596 ? -11.458 35.942 42.311 1.00 60.22 596 HIS A CA 1
ATOM 4366 C C . HIS A 1 596 ? -10.998 35.541 43.722 1.00 60.22 596 HIS A C 1
ATOM 4368 O O . HIS A 1 596 ? -11.241 36.295 44.664 1.00 60.22 596 HIS A O 1
ATOM 4374 N N . ASN A 1 597 ? -10.307 34.411 43.895 1.00 55.59 597 ASN A N 1
ATOM 4375 C CA . ASN A 1 597 ? -9.772 34.032 45.208 1.00 55.59 597 ASN A CA 1
ATOM 4376 C C . ASN A 1 597 ? -8.620 34.954 45.650 1.00 55.59 597 ASN A C 1
ATOM 4378 O O . ASN A 1 597 ? -8.576 35.341 46.815 1.00 55.59 597 ASN A O 1
ATOM 4382 N N . SER A 1 598 ? -7.773 35.426 44.729 1.00 50.62 598 SER A N 1
ATOM 4383 C CA . SER A 1 598 ? -6.813 36.508 45.013 1.00 50.62 598 SER A CA 1
ATOM 4384 C C . SER A 1 598 ? -7.524 37.805 45.451 1.00 50.62 598 SER A C 1
ATOM 4386 O O . SER A 1 598 ? -7.157 38.406 46.460 1.00 50.62 598 SER A O 1
ATOM 4388 N N . LYS A 1 599 ? -8.643 38.164 44.802 1.00 45.66 599 LYS A N 1
ATOM 4389 C CA . LYS A 1 599 ? -9.559 39.250 45.218 1.00 45.66 599 LYS A CA 1
ATOM 4390 C C . LYS A 1 599 ? -10.457 38.933 46.436 1.00 45.66 599 LYS A C 1
ATOM 4392 O O . LYS A 1 599 ? -11.387 39.687 46.705 1.00 45.66 599 LYS A O 1
ATOM 4397 N N . LYS A 1 600 ? -10.215 37.835 47.162 1.00 43.84 600 LYS A N 1
ATOM 4398 C CA . LYS A 1 600 ? -10.755 37.588 48.516 1.00 43.84 600 LYS A CA 1
ATOM 4399 C C . LYS A 1 600 ? -9.676 37.675 49.605 1.00 43.84 600 LYS A C 1
ATOM 4401 O O . LYS A 1 600 ? -10.025 37.714 50.779 1.00 43.84 600 LYS A O 1
ATOM 4406 N N . ALA A 1 601 ? -8.392 37.704 49.234 1.00 39.97 601 ALA A N 1
ATOM 4407 C CA . ALA A 1 601 ? -7.282 37.945 50.162 1.00 39.97 601 ALA A CA 1
ATOM 4408 C C . ALA A 1 601 ? -7.073 39.446 50.447 1.00 39.97 601 ALA A C 1
ATOM 4410 O O . ALA A 1 601 ? -6.595 39.812 51.516 1.00 39.97 601 ALA A O 1
ATOM 4411 N N . TYR A 1 602 ? -7.488 40.306 49.513 1.00 39.75 602 TYR A N 1
ATOM 4412 C CA . TYR A 1 602 ? -7.622 41.751 49.695 1.00 39.75 602 TYR A CA 1
ATOM 4413 C C . TYR A 1 602 ? -9.104 42.142 49.627 1.00 39.75 602 TYR A C 1
ATOM 4415 O O . TYR A 1 602 ? -9.881 41.490 48.932 1.00 39.75 602 TYR A O 1
ATOM 4423 N N . VAL A 1 603 ? -9.475 43.231 50.310 1.00 38.38 603 VAL A N 1
ATOM 4424 C CA . VAL A 1 603 ? -10.862 43.711 50.497 1.00 38.38 603 VAL A CA 1
ATOM 4425 C C . VAL A 1 603 ? -11.719 42.797 51.386 1.00 38.38 603 VAL A C 1
ATOM 4427 O O . VAL A 1 603 ? -12.741 42.245 50.983 1.00 38.38 603 VAL A O 1
ATOM 4430 N N . LEU A 1 604 ? -11.349 42.761 52.667 1.00 45.31 604 LEU A N 1
ATOM 4431 C CA . LEU A 1 604 ? -12.338 42.806 53.743 1.00 45.31 604 LEU A CA 1
ATOM 4432 C C . LEU A 1 604 ? -12.386 44.247 54.282 1.00 45.31 604 LEU A C 1
ATOM 4434 O O . LEU A 1 604 ? -11.720 44.588 55.252 1.00 45.31 604 LEU A O 1
ATOM 4438 N N . ASN A 1 605 ? -13.140 45.109 53.599 1.00 32.50 605 ASN A N 1
ATOM 4439 C CA . ASN A 1 605 ? -13.673 46.342 54.178 1.00 32.50 605 ASN A CA 1
ATOM 4440 C C . ASN A 1 605 ? -15.038 46.617 53.527 1.00 32.50 605 ASN A C 1
ATOM 4442 O O . ASN A 1 605 ? -15.154 46.550 52.302 1.00 32.50 605 ASN A O 1
ATOM 4446 N N . ASP A 1 606 ? -16.079 46.833 54.331 1.00 43.03 606 ASP A N 1
ATOM 4447 C CA . ASP A 1 606 ? -17.477 46.805 53.883 1.00 43.03 606 ASP A CA 1
ATOM 4448 C C . ASP A 1 606 ? -18.129 48.185 54.007 1.00 43.03 606 ASP A C 1
ATOM 4450 O O . ASP A 1 606 ? -18.479 48.630 55.098 1.00 43.03 606 ASP A O 1
ATOM 4454 N N . SER A 1 607 ? -18.244 48.912 52.889 1.00 38.72 607 SER A N 1
ATOM 4455 C CA . SER A 1 607 ? -18.766 50.292 52.893 1.00 38.72 607 SER A CA 1
ATOM 4456 C C . SER A 1 607 ? -19.424 50.746 51.576 1.00 38.72 607 SER A C 1
ATOM 4458 O O . SER A 1 607 ? -19.505 51.943 51.316 1.00 38.72 607 SER A O 1
ATOM 4460 N N . SER A 1 608 ? -19.890 49.840 50.699 1.00 38.12 608 SER A N 1
ATOM 4461 C CA . SER A 1 608 ? -20.496 50.269 49.408 1.00 38.12 608 SER A CA 1
ATOM 4462 C C . SER A 1 608 ? -21.641 49.419 48.841 1.00 38.12 608 SER A C 1
ATOM 4464 O O . SER A 1 608 ? -22.242 49.805 47.841 1.00 38.12 608 SER A O 1
ATOM 4466 N N . LYS A 1 609 ? -22.032 48.297 49.460 1.00 36.75 609 LYS A N 1
ATOM 4467 C CA . LYS A 1 609 ? -23.101 47.432 48.908 1.00 36.75 609 LYS A CA 1
ATOM 4468 C C . LYS A 1 609 ? -24.533 47.975 49.038 1.00 36.75 609 LYS A C 1
ATOM 4470 O O . LYS A 1 609 ? -25.458 47.324 48.565 1.00 36.75 609 LYS A O 1
ATOM 4475 N N . ARG A 1 610 ? -24.736 49.145 49.656 1.00 38.91 610 ARG A N 1
ATOM 4476 C CA . ARG A 1 610 ? -26.074 49.677 49.982 1.00 38.91 610 ARG A CA 1
ATOM 4477 C C . ARG A 1 610 ? -26.667 50.668 48.965 1.00 38.91 610 ARG A C 1
ATOM 4479 O O . ARG A 1 610 ? -27.796 51.092 49.164 1.00 38.91 610 ARG A O 1
ATOM 4486 N N . VAL A 1 611 ? -25.943 51.016 47.894 1.00 41.69 611 VAL A N 1
ATOM 4487 C CA . VAL A 1 611 ? -26.394 52.008 46.885 1.00 41.69 611 VAL A CA 1
ATOM 4488 C C . VAL A 1 611 ? -26.846 51.364 45.564 1.00 41.69 611 VAL A C 1
ATOM 4490 O O . VAL A 1 611 ? -27.739 51.884 44.907 1.00 41.69 611 VAL A O 1
ATOM 4493 N N . LEU A 1 612 ? -26.309 50.198 45.183 1.00 33.38 612 LEU A N 1
ATOM 4494 C CA . LEU A 1 612 ? -26.593 49.563 43.883 1.00 33.38 612 LEU A CA 1
ATOM 4495 C C . LEU A 1 612 ? -27.722 48.509 43.938 1.00 33.38 612 LEU A C 1
ATOM 4497 O O . LEU A 1 612 ? -27.616 47.439 43.340 1.00 33.38 612 LEU A O 1
ATOM 4501 N N . ALA A 1 613 ? -28.791 48.802 44.683 1.00 37.16 613 ALA A N 1
ATOM 4502 C CA . ALA A 1 613 ? -29.971 47.935 44.824 1.00 37.16 613 ALA A CA 1
ATOM 4503 C C . ALA A 1 613 ? -31.223 48.469 44.096 1.00 37.16 613 ALA A C 1
ATOM 4505 O O . ALA A 1 613 ? -32.166 47.720 43.868 1.00 37.16 613 ALA A O 1
ATOM 4506 N N . THR A 1 614 ? -31.230 49.746 43.705 1.00 39.81 614 THR A N 1
ATOM 4507 C CA . THR A 1 614 ? -32.407 50.493 43.217 1.00 39.81 614 THR A CA 1
ATOM 4508 C C . THR A 1 614 ? -32.410 50.754 41.705 1.00 39.81 614 THR A C 1
ATOM 4510 O O . THR A 1 614 ? -33.174 51.582 41.221 1.00 39.81 614 THR A O 1
ATOM 4513 N N . GLN A 1 615 ? -31.568 50.054 40.936 1.00 39.66 615 GLN A N 1
ATOM 4514 C CA . GLN A 1 615 ? -31.435 50.267 39.486 1.00 39.66 615 GLN A CA 1
ATOM 4515 C C . GLN A 1 615 ? -31.362 48.948 38.695 1.00 39.66 615 GLN A C 1
ATOM 4517 O O . GLN A 1 615 ? -30.533 48.780 37.803 1.00 39.66 615 GLN A O 1
ATOM 4522 N N . LYS A 1 616 ? -32.221 47.980 39.054 1.00 30.45 616 LYS A N 1
ATOM 4523 C CA . LYS A 1 616 ? -32.377 46.714 38.309 1.00 30.45 616 LYS A CA 1
ATOM 4524 C C . LYS A 1 616 ? -33.822 46.332 37.956 1.00 30.45 616 LYS A C 1
ATOM 4526 O O . LYS A 1 616 ? -34.074 45.214 37.518 1.00 30.45 616 LYS A O 1
ATOM 4531 N N . GLU A 1 617 ? -34.740 47.284 38.062 1.00 38.16 617 GLU A N 1
ATOM 4532 C CA . GLU A 1 617 ? -35.907 47.342 37.178 1.00 38.16 617 GLU A CA 1
ATOM 4533 C C . GLU A 1 617 ? -35.552 48.217 35.959 1.00 38.16 617 GLU A C 1
ATOM 4535 O O . GLU A 1 617 ? -34.606 49.003 36.022 1.00 38.16 617 GLU A O 1
ATOM 4540 N N . LYS A 1 618 ? -36.299 48.085 34.852 1.00 32.19 618 LYS A N 1
ATOM 4541 C CA . LYS A 1 618 ? -36.059 48.758 33.550 1.00 32.19 618 LYS A CA 1
ATOM 4542 C C . LYS A 1 618 ? -34.853 48.285 32.710 1.00 32.19 618 LYS A C 1
ATOM 4544 O O . LYS A 1 618 ? -34.263 49.083 31.992 1.00 32.19 618 LYS A O 1
ATOM 4549 N N . VAL A 1 619 ? -34.567 46.977 32.679 1.00 32.94 619 VAL A N 1
ATOM 4550 C CA . VAL A 1 619 ? -34.006 46.322 31.469 1.00 32.94 619 VAL A CA 1
ATOM 4551 C C . VAL A 1 619 ? -34.702 44.971 31.247 1.00 32.94 619 VAL A C 1
ATOM 4553 O O . VAL A 1 619 ? -34.141 43.911 31.514 1.00 32.94 619 VAL A O 1
ATOM 4556 N N . LEU A 1 620 ? -35.959 45.013 30.793 1.00 35.00 620 LEU A N 1
ATOM 4557 C CA . LEU A 1 620 ? -36.748 43.830 30.421 1.00 35.00 620 LEU A CA 1
ATOM 4558 C C . LEU A 1 620 ? -37.482 44.067 29.092 1.00 35.00 620 LEU A C 1
ATOM 4560 O O . LEU A 1 620 ? -38.698 43.951 29.022 1.00 35.00 620 LEU A O 1
ATOM 4564 N N . GLU A 1 621 ? -36.751 44.421 28.032 1.00 36.88 621 GLU A N 1
ATOM 4565 C CA . GLU A 1 621 ? -37.330 44.461 26.682 1.00 36.88 621 GLU A CA 1
ATOM 4566 C C . GLU A 1 621 ? -36.263 44.321 25.579 1.00 36.88 621 GLU A C 1
ATOM 4568 O O . GLU A 1 621 ? -35.740 45.293 25.046 1.00 36.88 621 GLU A O 1
ATOM 4573 N N . ALA A 1 622 ? -35.910 43.072 25.250 1.00 31.80 622 ALA A N 1
ATOM 4574 C CA . ALA A 1 622 ? -35.206 42.695 24.019 1.00 31.80 622 ALA A CA 1
ATOM 4575 C C . ALA A 1 622 ? -35.378 41.185 23.764 1.00 31.80 622 ALA A C 1
ATOM 4577 O O . ALA A 1 622 ? -35.069 40.370 24.635 1.00 31.80 622 ALA A O 1
ATOM 4578 N N . LYS A 1 623 ? -35.859 40.790 22.577 1.00 42.91 623 LYS A N 1
ATOM 4579 C CA . LYS A 1 623 ? -35.986 39.373 22.180 1.00 42.91 623 LYS A CA 1
ATOM 4580 C C . LYS A 1 623 ? -34.715 38.877 21.475 1.00 42.91 623 LYS A C 1
ATOM 4582 O O . LYS A 1 623 ? -34.379 39.431 20.431 1.00 42.91 623 LYS A O 1
ATOM 4587 N N . PRO A 1 624 ? -34.092 37.774 21.919 1.00 33.50 624 PRO A N 1
ATOM 4588 C CA . PRO A 1 624 ? -33.334 36.886 21.046 1.00 33.50 624 PRO A CA 1
ATOM 4589 C C . PRO A 1 624 ? -34.260 35.798 20.474 1.00 33.50 624 PRO A C 1
ATOM 4591 O O . PRO A 1 624 ? -35.188 35.347 21.146 1.00 33.50 624 PRO A O 1
ATOM 4594 N N . ASN A 1 625 ? -34.008 35.350 19.245 1.00 35.53 625 ASN A N 1
ATOM 4595 C CA . ASN A 1 625 ? -34.810 34.322 18.577 1.00 35.53 625 ASN A CA 1
ATOM 4596 C C . ASN A 1 625 ? -33.894 33.234 17.982 1.00 35.53 625 ASN A C 1
ATOM 4598 O O . ASN A 1 625 ? -32.769 33.528 17.597 1.00 35.53 625 ASN A O 1
ATOM 4602 N N . ILE A 1 626 ? -34.388 31.994 17.879 1.00 38.28 626 ILE A N 1
ATOM 4603 C CA . ILE A 1 626 ? -33.768 30.894 17.101 1.00 38.28 626 ILE A CA 1
ATOM 4604 C C . ILE A 1 626 ? -32.344 30.463 17.552 1.00 38.28 626 ILE A C 1
ATOM 4606 O O . ILE A 1 626 ? -31.428 30.321 16.749 1.00 38.28 626 ILE A O 1
ATOM 4610 N N . PHE A 1 627 ? -32.165 30.150 18.842 1.00 30.56 627 PHE A N 1
ATOM 4611 C CA . PHE A 1 627 ? -31.149 29.156 19.274 1.00 30.56 627 PHE A CA 1
ATOM 4612 C C . PHE A 1 627 ? -31.532 28.374 20.550 1.00 30.56 627 PHE A C 1
ATOM 4614 O O . PHE A 1 627 ? -30.745 27.594 21.084 1.00 30.56 627 PHE A O 1
ATOM 4621 N N . LEU A 1 628 ? -32.740 28.586 21.089 1.00 34.78 628 LEU A N 1
ATOM 4622 C CA . LEU A 1 628 ? -33.064 28.178 22.459 1.00 34.78 628 LEU A CA 1
ATOM 4623 C C . LEU A 1 628 ? -33.598 26.750 22.623 1.00 34.78 628 LEU A C 1
ATOM 4625 O O . LEU A 1 628 ? -33.651 26.292 23.756 1.00 34.78 628 LEU A O 1
ATOM 4629 N N . THR A 1 629 ? -33.962 26.020 21.566 1.00 37.66 629 THR A N 1
ATOM 4630 C CA . THR A 1 629 ? -34.694 24.742 21.699 1.00 37.66 629 THR A CA 1
ATOM 4631 C C . THR A 1 629 ? -33.908 23.678 22.474 1.00 37.66 629 THR A C 1
ATOM 4633 O O . THR A 1 629 ? -34.440 23.070 23.400 1.00 37.66 629 THR A O 1
ATOM 4636 N N . ALA A 1 630 ? -32.616 23.501 22.172 1.00 38.50 630 ALA A N 1
ATOM 4637 C CA . ALA A 1 630 ? -31.747 22.583 22.917 1.00 38.50 630 ALA A CA 1
ATOM 4638 C C . ALA A 1 630 ? -31.495 23.058 24.363 1.00 38.50 630 ALA A C 1
ATOM 4640 O O . ALA A 1 630 ? -31.441 22.251 25.290 1.00 38.50 630 ALA A O 1
ATOM 4641 N N . ILE A 1 631 ? -31.398 24.376 24.571 1.00 38.81 631 ILE A N 1
ATOM 4642 C CA . ILE A 1 631 ? -31.202 24.982 25.895 1.00 38.81 631 ILE A CA 1
ATOM 4643 C C . ILE A 1 631 ? -32.470 24.850 26.752 1.00 38.81 631 ILE A C 1
ATOM 4645 O O . ILE A 1 631 ? -32.356 24.578 27.941 1.00 38.81 631 ILE A O 1
ATOM 4649 N N . GLN A 1 632 ? -33.666 24.966 26.167 1.00 29.61 632 GLN A N 1
ATOM 4650 C CA . GLN A 1 632 ? -34.949 24.766 26.850 1.00 29.61 632 GLN A CA 1
ATOM 4651 C C . GLN A 1 632 ? -35.157 23.306 27.265 1.00 29.61 632 GLN A C 1
ATOM 4653 O O . GLN A 1 632 ? -35.633 23.056 28.370 1.00 29.61 632 GLN A O 1
ATOM 4658 N N . VAL A 1 633 ? -34.734 22.335 26.447 1.00 43.59 633 VAL A N 1
ATOM 4659 C CA . VAL A 1 633 ? -34.697 20.925 26.874 1.00 43.59 633 VAL A CA 1
ATOM 4660 C C . VAL A 1 633 ? -33.712 20.755 28.039 1.00 43.59 633 VAL A C 1
ATOM 4662 O O . VAL A 1 633 ? -34.083 20.196 29.072 1.00 43.59 633 VAL A O 1
ATOM 4665 N N . ALA A 1 634 ? -32.506 21.323 27.948 1.00 38.47 634 ALA A N 1
ATOM 4666 C CA . ALA A 1 634 ? -31.511 21.253 29.021 1.00 38.47 634 ALA A CA 1
ATOM 4667 C C . ALA A 1 634 ? -31.961 21.927 30.337 1.00 38.47 634 ALA A C 1
ATOM 4669 O O . ALA A 1 634 ? -31.657 21.411 31.414 1.00 38.47 634 ALA A O 1
ATOM 4670 N N . THR A 1 635 ? -32.705 23.040 30.289 1.00 34.62 635 THR A N 1
ATOM 4671 C CA . THR A 1 635 ? -33.254 23.689 31.494 1.00 34.62 635 THR A CA 1
ATOM 4672 C C . THR A 1 635 ? -34.526 23.021 32.010 1.00 34.62 635 THR A C 1
ATOM 4674 O O . THR A 1 635 ? -34.709 22.983 33.225 1.00 34.62 635 THR A O 1
ATOM 4677 N N . SER A 1 636 ? -35.353 22.406 31.156 1.00 33.25 636 SER A N 1
ATOM 4678 C CA . SER A 1 636 ? -36.500 21.602 31.615 1.00 33.25 636 SER A CA 1
ATOM 4679 C C . SER A 1 636 ? -36.059 20.386 32.444 1.00 33.25 636 SER A C 1
ATOM 4681 O O . SER A 1 636 ? -36.650 20.103 33.480 1.00 33.25 636 SER A O 1
ATOM 4683 N N . VAL A 1 637 ? -34.936 19.749 32.083 1.00 41.09 637 VAL A N 1
ATOM 4684 C CA . VAL A 1 637 ? -34.308 18.667 32.871 1.00 41.09 637 VAL A CA 1
ATOM 4685 C C . VAL A 1 637 ? -33.594 19.197 34.131 1.00 41.09 637 VAL A C 1
ATOM 4687 O O . VAL A 1 637 ? -33.294 18.432 35.049 1.00 41.09 637 VAL A O 1
ATOM 4690 N N . ALA A 1 638 ? -33.326 20.504 34.229 1.00 41.78 638 ALA A N 1
ATOM 4691 C CA . ALA A 1 638 ? -32.656 21.112 35.382 1.00 41.78 638 ALA A CA 1
ATOM 4692 C C . ALA A 1 638 ? -33.602 21.448 36.552 1.00 41.78 638 ALA A C 1
ATOM 4694 O O . ALA A 1 638 ? -33.133 21.573 37.687 1.00 41.78 638 ALA A O 1
ATOM 4695 N N . ILE A 1 639 ? -34.914 21.538 36.320 1.00 44.72 639 ILE A N 1
ATOM 4696 C CA . ILE A 1 639 ? -35.937 21.903 37.320 1.00 44.72 639 ILE A CA 1
ATOM 4697 C C . ILE A 1 639 ? -36.490 20.634 38.017 1.00 44.72 639 ILE A C 1
ATOM 4699 O O . ILE A 1 639 ? -36.262 19.532 37.529 1.00 44.72 639 ILE A O 1
ATOM 4703 N N . GLU A 1 640 ? -37.056 20.783 39.224 1.00 36.69 640 GLU A N 1
ATOM 4704 C CA . GLU A 1 640 ? -37.585 19.745 40.150 1.00 36.69 640 GLU A CA 1
ATOM 4705 C C . GLU A 1 640 ? -36.634 18.629 40.646 1.00 36.69 640 GLU A C 1
ATOM 4707 O O . GLU A 1 640 ? -35.839 18.048 39.910 1.00 36.69 640 GLU A O 1
ATOM 4712 N N . ASP A 1 641 ? -36.690 18.303 41.941 1.00 55.00 641 ASP A N 1
ATOM 4713 C CA . ASP A 1 641 ? -35.839 17.267 42.548 1.00 55.00 641 ASP A CA 1
ATOM 4714 C C . ASP A 1 641 ? -36.520 15.891 42.466 1.00 55.00 641 ASP A C 1
ATOM 4716 O O . ASP A 1 641 ? -37.338 15.519 43.302 1.00 55.00 641 ASP A O 1
ATOM 4720 N N . SER A 1 642 ? -36.227 15.159 41.389 1.00 50.22 642 SER A N 1
ATOM 4721 C CA . SER A 1 642 ? -36.978 13.972 40.970 1.00 50.22 642 SER A CA 1
ATOM 4722 C C . SER A 1 642 ? -36.078 12.767 40.693 1.00 50.22 642 SER A C 1
ATOM 4724 O O . SER A 1 642 ? -34.930 12.893 40.255 1.00 50.22 642 SER A O 1
ATOM 4726 N N . THR A 1 643 ? -36.634 11.564 40.869 1.00 56.34 643 THR A N 1
ATOM 4727 C CA . THR A 1 643 ? -36.029 10.274 40.491 1.00 56.34 643 THR A CA 1
ATOM 4728 C C . THR A 1 643 ? -35.524 10.266 39.041 1.00 56.34 643 THR A C 1
ATOM 4730 O O . THR A 1 643 ? -34.509 9.629 38.757 1.00 56.34 643 THR A O 1
ATOM 4733 N N . ALA A 1 644 ? -36.142 11.049 38.146 1.00 54.34 644 ALA A N 1
ATOM 4734 C CA . ALA A 1 644 ? -35.680 11.259 36.773 1.00 54.34 644 ALA A CA 1
ATOM 4735 C C . ALA A 1 644 ? -34.211 11.729 36.689 1.00 54.34 644 ALA A C 1
ATOM 4737 O O . ALA A 1 644 ? -33.456 11.233 35.856 1.00 54.34 644 ALA A O 1
ATOM 4738 N N . LYS A 1 645 ? -33.751 12.601 37.601 1.00 60.78 645 LYS A N 1
ATOM 4739 C CA . LYS A 1 645 ? -32.345 13.052 37.655 1.00 60.78 645 LYS A CA 1
ATOM 4740 C C . LYS A 1 645 ? -31.376 11.961 38.107 1.00 60.78 645 LYS A C 1
ATOM 4742 O O . LYS A 1 645 ? -30.195 12.044 37.781 1.00 60.78 645 LYS A O 1
ATOM 4747 N N . LYS A 1 646 ? -31.840 10.944 38.839 1.00 63.16 646 LYS A N 1
ATOM 4748 C CA . LYS A 1 646 ? -31.023 9.771 39.196 1.00 63.16 646 LYS A CA 1
ATOM 4749 C C . LYS A 1 646 ? -30.916 8.830 37.996 1.00 63.16 646 LYS A C 1
ATOM 4751 O O . LYS A 1 646 ? -29.802 8.509 37.594 1.00 63.16 646 LYS A O 1
ATOM 4756 N N . TYR A 1 647 ? -32.045 8.502 37.361 1.00 65.38 647 TYR A N 1
ATOM 4757 C CA . TYR A 1 647 ? -32.068 7.714 36.122 1.00 65.38 647 TYR A CA 1
ATOM 4758 C C . TYR A 1 647 ? -31.215 8.343 35.014 1.00 65.38 647 TYR A C 1
ATOM 4760 O O . TYR A 1 647 ? -30.371 7.656 34.454 1.00 65.38 647 TYR A O 1
ATOM 4768 N N . PHE A 1 648 ? -31.346 9.647 34.751 1.00 66.00 648 PHE A N 1
ATOM 4769 C CA . PHE A 1 648 ? -30.565 10.330 33.713 1.00 66.00 648 PHE A CA 1
ATOM 4770 C C . PHE A 1 648 ? -29.048 10.212 33.933 1.00 66.00 648 PHE A C 1
ATOM 4772 O O . PHE A 1 648 ? -28.313 9.893 33.001 1.00 66.00 648 PHE A O 1
ATOM 4779 N N . LYS A 1 649 ? -28.561 10.406 35.169 1.00 66.56 649 LYS A N 1
ATOM 4780 C CA . LYS A 1 649 ? -27.128 10.252 35.471 1.00 66.56 649 LYS A CA 1
ATOM 4781 C C . LYS A 1 649 ? -26.649 8.794 35.335 1.00 66.56 649 LYS A C 1
ATOM 4783 O O . LYS A 1 649 ? -25.524 8.577 34.900 1.00 66.56 649 LYS A O 1
ATOM 4788 N N . VAL A 1 650 ? -27.489 7.808 35.666 1.00 68.62 650 VAL A N 1
ATOM 4789 C CA . VAL A 1 650 ? -27.186 6.378 35.451 1.00 68.62 650 VAL A CA 1
ATOM 4790 C C . VAL A 1 650 ? -27.152 6.036 33.955 1.00 68.62 650 VAL A C 1
ATOM 4792 O O . VAL A 1 650 ? -26.238 5.347 33.514 1.00 68.62 650 VAL A O 1
ATOM 4795 N N . VAL A 1 651 ? -28.088 6.561 33.158 1.00 70.38 651 VAL A N 1
ATOM 4796 C CA . VAL A 1 651 ? -28.124 6.372 31.696 1.00 70.38 651 VAL A CA 1
ATOM 4797 C C . VAL A 1 651 ? -26.888 6.974 31.025 1.00 70.38 651 VAL A C 1
ATOM 4799 O O . VAL A 1 651 ? -26.280 6.299 30.202 1.00 70.38 651 VAL A O 1
ATOM 4802 N N . MET A 1 652 ? -26.455 8.178 31.424 1.00 74.25 652 MET A N 1
ATOM 4803 C CA . MET A 1 652 ? -25.180 8.755 30.965 1.00 74.25 652 MET A CA 1
ATOM 4804 C C . MET A 1 652 ? -24.003 7.801 31.214 1.00 74.25 652 MET A C 1
ATOM 4806 O O . MET A 1 652 ? -23.205 7.567 30.315 1.00 74.25 652 MET A O 1
ATOM 4810 N N . LYS A 1 653 ? -23.938 7.187 32.403 1.00 76.38 653 LYS A N 1
ATOM 4811 C CA . LYS A 1 653 ? -22.865 6.253 32.768 1.00 76.38 653 LYS A CA 1
ATOM 4812 C C . LYS A 1 653 ? -22.851 4.955 31.959 1.00 76.38 653 LYS A C 1
ATOM 4814 O O . LYS A 1 653 ? -21.772 4.472 31.626 1.00 76.38 653 LYS A O 1
ATOM 4819 N N . PHE A 1 654 ? -24.017 4.406 31.615 1.00 82.44 654 PHE A N 1
ATOM 4820 C CA . PHE A 1 654 ? -24.092 3.292 30.663 1.00 82.44 654 PHE A CA 1
ATOM 4821 C C . PHE A 1 654 ? -23.756 3.733 29.231 1.00 82.44 654 PHE A C 1
ATOM 4823 O O . PHE A 1 654 ? -23.143 2.964 28.498 1.00 82.44 654 PHE A O 1
ATOM 4830 N N . GLY A 1 655 ? -24.100 4.968 28.849 1.00 82.00 655 GLY A N 1
ATOM 4831 C CA . GLY A 1 655 ? -23.736 5.561 27.561 1.00 82.00 655 GLY A CA 1
ATOM 4832 C C . GLY A 1 655 ? -22.224 5.683 27.369 1.00 82.00 655 GLY A C 1
ATOM 4833 O O . GLY A 1 655 ? -21.710 5.212 26.359 1.00 82.00 655 GLY A O 1
ATOM 4834 N N . ASP A 1 656 ? -21.506 6.240 28.348 1.00 80.88 656 ASP A N 1
ATOM 4835 C CA . ASP A 1 656 ? -20.041 6.364 28.301 1.00 80.88 656 ASP A CA 1
ATOM 4836 C C . ASP A 1 656 ? -19.370 4.989 28.136 1.00 80.88 656 ASP A C 1
ATOM 4838 O O . ASP A 1 656 ? -18.573 4.785 27.222 1.00 80.88 656 ASP A O 1
ATOM 4842 N N . LEU A 1 657 ? -19.755 4.015 28.969 1.00 88.31 657 LEU A N 1
ATOM 4843 C CA . LEU A 1 657 ? -19.179 2.668 28.950 1.00 88.31 657 LEU A CA 1
ATOM 4844 C C . LEU A 1 657 ? -19.515 1.907 27.652 1.00 88.31 657 LEU A C 1
ATOM 4846 O O . LEU A 1 657 ? -18.703 1.123 27.160 1.00 88.31 657 LEU A O 1
ATOM 4850 N N . ALA A 1 658 ? -20.683 2.163 27.052 1.00 88.50 658 ALA A N 1
ATOM 4851 C CA . ALA A 1 658 ? -21.037 1.637 25.736 1.00 88.50 658 ALA A CA 1
ATOM 4852 C C . ALA A 1 658 ? -20.195 2.271 24.614 1.00 88.50 658 ALA A C 1
ATOM 4854 O O . ALA A 1 658 ? -19.717 1.549 23.742 1.00 88.50 658 ALA A O 1
ATOM 4855 N N . LEU A 1 659 ? -19.955 3.588 24.650 1.00 86.44 659 LEU A N 1
ATOM 4856 C CA . LEU A 1 659 ? -19.073 4.276 23.696 1.00 86.44 659 LEU A CA 1
ATOM 4857 C C . LEU A 1 659 ? -17.627 3.770 23.799 1.00 86.44 659 LEU A C 1
ATOM 4859 O O . LEU A 1 659 ? -17.005 3.480 22.779 1.00 86.44 659 LEU A O 1
ATOM 4863 N N . GLU A 1 660 ? -17.118 3.589 25.018 1.00 89.12 660 GLU A N 1
ATOM 4864 C CA . GLU A 1 660 ? -15.822 2.956 25.288 1.00 89.12 660 GLU A CA 1
ATOM 4865 C C . GLU A 1 660 ? -15.746 1.525 24.730 1.00 89.12 660 GLU A C 1
ATOM 4867 O O . GLU A 1 660 ? -14.767 1.160 24.079 1.00 89.12 660 GLU A O 1
ATOM 4872 N N . THR A 1 661 ? -16.800 0.726 24.914 1.00 91.38 661 THR A N 1
ATOM 4873 C CA . THR A 1 661 ? -16.867 -0.652 24.395 1.00 91.38 661 THR A CA 1
ATOM 4874 C C . THR A 1 661 ? -16.906 -0.690 22.865 1.00 91.38 661 THR A C 1
ATOM 4876 O O . THR A 1 661 ? -16.244 -1.530 22.259 1.00 91.38 661 THR A O 1
ATOM 4879 N N . VAL A 1 662 ? -17.619 0.241 22.219 1.00 90.50 662 VAL A N 1
ATOM 4880 C CA . VAL A 1 662 ? -17.640 0.374 20.751 1.00 90.50 662 VAL A CA 1
ATOM 4881 C C . VAL A 1 662 ? -16.260 0.755 20.210 1.00 90.50 662 VAL A C 1
ATOM 4883 O O . VAL A 1 662 ? -15.826 0.172 19.219 1.00 90.50 662 VAL A O 1
ATOM 4886 N N . LEU A 1 663 ? -15.536 1.667 20.869 1.00 88.38 663 LEU A N 1
ATOM 4887 C CA . LEU A 1 663 ? -14.161 2.019 20.487 1.00 88.38 663 LEU A CA 1
ATOM 4888 C C . LEU A 1 663 ? -13.205 0.820 20.629 1.00 88.38 663 LEU A C 1
ATOM 4890 O O . LEU A 1 663 ? -12.404 0.566 19.730 1.00 88.38 663 LEU A O 1
ATOM 4894 N N . LEU A 1 664 ? -13.324 0.037 21.707 1.00 92.56 664 LEU A N 1
ATOM 4895 C CA . LEU A 1 664 ? -12.546 -1.194 21.888 1.00 92.56 664 LEU A CA 1
ATOM 4896 C C . LEU A 1 664 ? -12.878 -2.248 20.816 1.00 92.56 664 LEU A C 1
ATOM 4898 O O . LEU A 1 664 ? -11.973 -2.873 20.266 1.00 92.56 664 LEU A O 1
ATOM 4902 N N . TYR A 1 665 ? -14.153 -2.405 20.454 1.00 92.94 665 TYR A N 1
ATOM 4903 C CA . TYR A 1 665 ? -14.563 -3.300 19.370 1.00 92.94 665 TYR A CA 1
ATOM 4904 C C . TYR A 1 665 ? -14.037 -2.839 17.996 1.00 92.94 665 TYR A C 1
ATOM 4906 O O . TYR A 1 665 ? -13.531 -3.657 17.229 1.00 92.94 665 TYR A O 1
ATOM 4914 N N . GLN A 1 666 ? -14.022 -1.529 17.713 1.00 89.94 666 GLN A N 1
ATOM 4915 C CA . GLN A 1 666 ? -13.350 -0.985 16.524 1.00 89.94 666 GLN A CA 1
ATOM 4916 C C . GLN A 1 666 ? -11.836 -1.289 16.519 1.00 89.94 666 GLN A C 1
ATOM 4918 O O . GLN A 1 666 ? -11.270 -1.555 15.456 1.00 89.94 666 GLN A O 1
ATOM 4923 N N . MET A 1 667 ? -11.162 -1.302 17.677 1.00 90.50 667 MET A N 1
ATOM 4924 C CA . MET A 1 667 ? -9.750 -1.715 17.773 1.00 90.50 667 MET A CA 1
ATOM 4925 C C . MET A 1 667 ? -9.548 -3.215 17.492 1.00 90.50 667 MET A C 1
ATOM 4927 O O . MET A 1 667 ? -8.563 -3.584 16.850 1.00 90.50 667 MET A O 1
ATOM 4931 N N . LEU A 1 668 ? -10.481 -4.070 17.920 1.00 94.56 668 LEU A N 1
ATOM 4932 C CA . LEU A 1 668 ? -10.465 -5.510 17.641 1.00 94.56 668 LEU A CA 1
ATOM 4933 C C . LEU A 1 668 ? -10.662 -5.808 16.141 1.00 94.56 668 LEU A C 1
ATOM 4935 O O . LEU A 1 668 ? -9.828 -6.483 15.537 1.00 94.56 668 LEU A O 1
ATOM 4939 N N . GLU A 1 669 ? -11.710 -5.262 15.517 1.00 93.06 669 GLU A N 1
ATOM 4940 C CA . GLU A 1 669 ? -12.020 -5.480 14.089 1.00 93.06 669 GLU A CA 1
ATOM 4941 C C . GLU A 1 669 ? -10.972 -4.876 13.144 1.00 93.06 669 GLU A C 1
ATOM 4943 O O . GLU A 1 669 ? -10.645 -5.456 12.113 1.00 93.06 669 GLU A O 1
ATOM 4948 N N . SER A 1 670 ? -10.378 -3.732 13.499 1.00 88.69 670 SER A N 1
ATOM 4949 C CA . SER A 1 670 ? -9.303 -3.130 12.693 1.00 88.69 670 SER A CA 1
ATOM 4950 C C . SER A 1 670 ? -7.996 -3.937 12.697 1.00 88.69 670 SER A C 1
ATOM 4952 O O . SER A 1 670 ? -7.134 -3.681 11.849 1.00 88.69 670 SER A O 1
ATOM 4954 N N . GLY A 1 671 ? -7.846 -4.903 13.612 1.00 90.88 671 GLY A N 1
ATOM 4955 C CA . GLY A 1 671 ? -6.604 -5.644 13.829 1.00 90.88 671 GLY A CA 1
ATOM 4956 C C . GLY A 1 671 ? -5.534 -4.806 14.533 1.00 90.88 671 GLY A C 1
ATOM 4957 O O . GLY A 1 671 ? -4.359 -4.883 14.178 1.00 90.88 671 GLY A O 1
ATOM 4958 N N . SER A 1 672 ? -5.928 -3.962 15.494 1.00 90.56 672 SER A N 1
ATOM 4959 C CA . SER A 1 672 ? -4.994 -3.085 16.213 1.00 90.56 672 SER A CA 1
ATOM 4960 C C . SER A 1 672 ? -3.887 -3.873 16.946 1.00 90.56 672 SER A C 1
ATOM 4962 O O . SER A 1 672 ? -4.115 -5.004 17.381 1.00 90.56 672 SER A O 1
ATOM 4964 N N . PRO A 1 673 ? -2.691 -3.287 17.157 1.00 90.62 673 PRO A N 1
ATOM 4965 C CA . PRO A 1 673 ? -1.609 -3.935 17.897 1.00 90.62 673 PRO A CA 1
ATOM 4966 C C . PRO A 1 673 ? -2.039 -4.428 19.287 1.00 90.62 673 PRO A C 1
ATOM 4968 O O . PRO A 1 673 ? -2.565 -3.663 20.100 1.00 90.62 673 PRO A O 1
ATOM 4971 N N . ALA A 1 674 ? -1.745 -5.695 19.592 1.00 91.25 674 ALA A N 1
ATOM 4972 C CA . ALA A 1 674 ? -2.125 -6.358 20.844 1.00 91.25 674 ALA A CA 1
ATOM 4973 C C . ALA A 1 674 ? -1.801 -5.565 22.138 1.00 91.25 674 ALA A C 1
ATOM 4975 O O . ALA A 1 674 ? -2.659 -5.530 23.023 1.00 91.25 674 ALA A O 1
ATOM 4976 N N . PRO A 1 675 ? -0.648 -4.868 22.280 1.00 91.00 675 PRO A N 1
ATOM 4977 C CA . PRO A 1 675 ? -0.384 -4.043 23.463 1.00 91.00 675 PRO A CA 1
ATOM 4978 C C . PRO A 1 675 ? -1.373 -2.881 23.633 1.00 91.00 675 PRO A C 1
ATOM 4980 O O . PRO A 1 675 ? -1.728 -2.542 24.759 1.00 91.00 675 PRO A O 1
ATOM 4983 N N . LEU A 1 676 ? -1.841 -2.281 22.533 1.00 91.25 676 LEU A N 1
ATOM 4984 C CA . LEU A 1 676 ? -2.796 -1.171 22.562 1.00 91.25 676 LEU A CA 1
ATOM 4985 C C . LEU A 1 676 ? -4.202 -1.666 22.927 1.00 91.25 676 LEU A C 1
ATOM 4987 O O . LEU A 1 676 ? -4.854 -1.044 23.762 1.00 91.25 676 LEU A O 1
ATOM 4991 N N . ILE A 1 677 ? -4.628 -2.814 22.381 1.00 94.31 677 ILE A N 1
ATOM 4992 C CA . ILE A 1 677 ? -5.879 -3.490 22.775 1.00 94.31 677 ILE A CA 1
ATOM 4993 C C . ILE A 1 677 ? -5.855 -3.815 24.276 1.00 94.31 677 ILE A C 1
ATOM 4995 O O . ILE A 1 677 ? -6.808 -3.498 24.988 1.00 94.31 677 ILE A O 1
ATOM 4999 N N . GLY A 1 678 ? -4.755 -4.386 24.779 1.00 93.50 678 GLY A N 1
ATOM 5000 C CA . GLY A 1 678 ? -4.597 -4.719 26.197 1.00 93.50 678 GLY A CA 1
ATOM 5001 C C . GLY A 1 678 ? -4.688 -3.497 27.117 1.00 93.50 678 GLY A C 1
ATOM 5002 O O . GLY A 1 678 ? -5.451 -3.514 28.082 1.00 93.50 678 GLY A O 1
ATOM 5003 N N . ILE A 1 679 ? -3.980 -2.405 26.794 1.00 92.94 679 ILE A N 1
ATOM 5004 C CA . ILE A 1 679 ? -4.066 -1.145 27.554 1.00 92.94 679 ILE A CA 1
ATOM 5005 C C . ILE A 1 679 ? -5.503 -0.608 27.551 1.00 92.94 679 ILE A C 1
ATOM 5007 O O . ILE A 1 679 ? -6.033 -0.295 28.615 1.00 92.94 679 ILE A O 1
ATOM 5011 N N . PHE A 1 680 ? -6.147 -0.527 26.383 1.00 93.88 680 PHE A N 1
ATOM 5012 C CA . PHE A 1 680 ? -7.501 0.019 26.264 1.00 93.88 680 PHE A CA 1
ATOM 5013 C C . PHE A 1 680 ? -8.517 -0.829 27.048 1.00 93.88 680 PHE A C 1
ATOM 5015 O O . PHE A 1 680 ? -9.318 -0.290 27.807 1.00 93.88 680 PHE A O 1
ATOM 5022 N N . THR A 1 681 ? -8.412 -2.159 26.970 1.00 95.69 681 THR A N 1
ATOM 5023 C CA . THR A 1 681 ? -9.237 -3.100 27.750 1.00 95.69 681 THR A CA 1
ATOM 5024 C C . THR A 1 681 ? -9.083 -2.875 29.254 1.00 95.69 681 THR A C 1
ATOM 5026 O O . THR A 1 681 ? -10.083 -2.802 29.968 1.00 95.69 681 THR A O 1
ATOM 5029 N N . VAL A 1 682 ? -7.851 -2.688 29.746 1.00 95.44 682 VAL A N 1
ATOM 5030 C CA . VAL A 1 682 ? -7.595 -2.372 31.162 1.00 95.44 682 VAL A CA 1
ATOM 5031 C C . VAL A 1 682 ? -8.205 -1.024 31.559 1.00 95.44 682 VAL A C 1
ATOM 5033 O O . VAL A 1 682 ? -8.743 -0.923 32.660 1.00 95.44 682 VAL A O 1
ATOM 5036 N N . VAL A 1 683 ? -8.178 -0.005 30.692 1.00 93.81 683 VAL A N 1
ATOM 5037 C CA . VAL A 1 683 ? -8.810 1.303 30.956 1.00 93.81 683 VAL A CA 1
ATOM 5038 C C . VAL A 1 683 ? -10.334 1.159 31.093 1.00 93.81 683 VAL A C 1
ATOM 5040 O O . VAL A 1 683 ? -10.880 1.573 32.115 1.00 93.81 683 VAL A O 1
ATOM 5043 N N . VAL A 1 684 ? -11.008 0.508 30.138 1.00 93.88 684 VAL A N 1
ATOM 5044 C CA . VAL A 1 684 ? -12.479 0.338 30.143 1.00 93.88 684 VAL A CA 1
ATOM 5045 C C . VAL A 1 684 ? -12.947 -0.567 31.293 1.00 93.88 684 VAL A C 1
ATOM 5047 O O . VAL A 1 684 ? -13.879 -0.224 32.026 1.00 93.88 684 VAL A O 1
ATOM 5050 N N . ALA A 1 685 ? -12.260 -1.689 31.538 1.00 95.06 685 ALA A N 1
ATOM 5051 C CA . ALA A 1 685 ? -12.551 -2.557 32.681 1.00 95.06 685 ALA A CA 1
ATOM 5052 C C . ALA A 1 685 ? -12.337 -1.826 34.022 1.00 95.06 685 ALA A C 1
ATOM 5054 O O . ALA A 1 685 ? -13.144 -1.966 34.943 1.00 95.06 685 ALA A O 1
ATOM 5055 N N . SER A 1 686 ? -11.299 -0.987 34.126 1.00 94.06 686 SER A N 1
ATOM 5056 C CA . SER A 1 686 ? -11.056 -0.164 35.319 1.00 94.06 686 SER A CA 1
ATOM 5057 C C . SER A 1 686 ? -12.128 0.910 35.520 1.00 94.06 686 SER A C 1
ATOM 5059 O O . SER A 1 686 ? -12.487 1.176 36.667 1.00 94.06 686 SER A O 1
ATOM 5061 N N . ASN A 1 687 ? -12.687 1.492 34.452 1.00 91.44 687 ASN A N 1
ATOM 5062 C CA . ASN A 1 687 ? -13.805 2.436 34.547 1.00 91.44 687 ASN A CA 1
ATOM 5063 C C . ASN A 1 687 ? -15.050 1.754 35.144 1.00 91.44 687 ASN A C 1
ATOM 5065 O O . ASN A 1 687 ? -15.605 2.222 36.144 1.00 91.44 687 ASN A O 1
ATOM 5069 N N . ALA A 1 688 ? -15.425 0.582 34.616 1.00 91.50 688 ALA A N 1
ATOM 5070 C CA . ALA A 1 688 ? -16.525 -0.229 35.143 1.00 91.50 688 ALA A CA 1
ATOM 5071 C C . ALA A 1 688 ? -16.310 -0.630 36.619 1.00 91.50 688 ALA A C 1
ATOM 5073 O O . ALA A 1 688 ? -17.195 -0.430 37.456 1.00 91.50 688 ALA A O 1
ATOM 5074 N N . LEU A 1 689 ? -15.118 -1.120 36.976 1.00 91.31 689 LEU A N 1
ATOM 5075 C CA . LEU A 1 689 ? -14.781 -1.469 38.363 1.00 91.31 689 LEU A CA 1
ATOM 5076 C C . LEU A 1 689 ? -14.764 -0.246 39.294 1.00 91.31 689 LEU A C 1
ATOM 5078 O O . LEU A 1 689 ? -15.161 -0.356 40.454 1.00 91.31 689 LEU A O 1
ATOM 5082 N N . SER A 1 690 ? -14.384 0.934 38.801 1.00 89.00 690 SER A N 1
ATOM 5083 C CA . SER A 1 690 ? -14.448 2.174 39.579 1.00 89.00 690 SER A CA 1
ATOM 5084 C C . SER A 1 690 ? -15.898 2.601 39.851 1.00 89.00 690 SER A C 1
ATOM 5086 O O . SER A 1 690 ? -16.230 2.998 40.971 1.00 89.00 690 SER A O 1
ATOM 5088 N N . CYS A 1 691 ? -16.805 2.411 38.884 1.00 85.00 691 CYS A N 1
ATOM 5089 C CA . CYS A 1 691 ? -18.247 2.603 39.084 1.00 85.00 691 CYS A CA 1
ATOM 5090 C C . CYS A 1 691 ? -18.802 1.670 40.181 1.00 85.00 691 CYS A C 1
ATOM 5092 O O . CYS A 1 691 ? -19.612 2.099 41.005 1.00 85.00 691 CYS A O 1
ATOM 5094 N N . ALA A 1 692 ? -18.321 0.422 40.257 1.00 85.50 692 ALA A N 1
ATOM 5095 C CA . ALA A 1 692 ? -18.650 -0.503 41.346 1.00 85.50 692 ALA A CA 1
ATOM 5096 C C . ALA A 1 692 ? -18.059 -0.060 42.702 1.00 85.50 692 ALA A C 1
ATOM 5098 O O . ALA A 1 692 ? -18.764 -0.057 43.715 1.00 85.50 692 ALA A O 1
ATOM 5099 N N . ALA A 1 693 ? -16.790 0.361 42.734 1.00 84.00 693 ALA A N 1
ATOM 5100 C CA . ALA A 1 693 ? -16.103 0.806 43.948 1.00 84.00 693 ALA A CA 1
ATOM 5101 C C . ALA A 1 693 ? -16.764 2.047 44.579 1.00 84.00 693 ALA A C 1
ATOM 5103 O O . ALA A 1 693 ? -16.924 2.120 45.802 1.00 84.00 693 ALA A O 1
ATOM 5104 N N . MET A 1 694 ? -17.228 2.994 43.757 1.00 80.50 694 MET A N 1
ATOM 5105 C CA . MET A 1 694 ? -17.910 4.206 44.223 1.00 80.50 694 MET A CA 1
ATOM 5106 C C . MET A 1 694 ? -19.216 3.929 44.990 1.00 80.50 694 MET A C 1
ATOM 5108 O O . MET A 1 694 ? -19.600 4.744 45.829 1.00 80.50 694 MET A O 1
ATOM 5112 N N . MET A 1 695 ? -19.849 2.758 44.821 1.00 80.31 695 MET A N 1
ATOM 5113 C CA . MET A 1 695 ? -21.042 2.353 45.593 1.00 80.31 695 MET A CA 1
ATOM 5114 C C . MET A 1 695 ? -20.765 2.098 47.091 1.00 80.31 695 MET A C 1
ATOM 5116 O O . MET A 1 695 ? -21.710 1.963 47.880 1.00 80.31 695 MET A O 1
ATOM 5120 N N . PHE A 1 696 ? -19.485 2.040 47.484 1.00 75.50 696 PHE A N 1
ATOM 5121 C CA . PHE A 1 696 ? -19.015 1.819 48.856 1.00 75.50 696 PHE A CA 1
ATOM 5122 C C . PHE A 1 696 ? -18.355 3.054 49.502 1.00 75.50 696 PHE A C 1
ATOM 5124 O O . PHE A 1 696 ? -18.061 3.030 50.698 1.00 75.50 696 PHE A O 1
ATOM 5131 N N . VAL A 1 697 ? -18.134 4.143 48.755 1.00 71.56 697 VAL A N 1
ATOM 5132 C CA . VAL A 1 697 ? -17.430 5.344 49.246 1.00 71.56 697 VAL A CA 1
ATOM 5133 C C . VAL A 1 697 ? -18.340 6.205 50.148 1.00 71.56 697 VAL A C 1
ATOM 5135 O O . VAL A 1 697 ? -19.499 6.447 49.800 1.00 71.56 697 VAL A O 1
ATOM 5138 N N . PRO A 1 698 ? -17.855 6.711 51.304 1.00 65.94 698 PRO A N 1
ATOM 5139 C CA . PRO A 1 698 ? -18.660 7.540 52.202 1.00 65.94 698 PRO A CA 1
ATOM 5140 C C . PRO A 1 698 ? -19.095 8.877 51.574 1.00 65.94 698 PRO A C 1
ATOM 5142 O O . PRO A 1 698 ? -18.344 9.565 50.876 1.00 65.94 698 PRO A O 1
ATOM 5145 N N . TYR A 1 699 ? -20.341 9.254 51.871 1.00 57.47 699 TYR A N 1
ATOM 5146 C CA . TYR A 1 699 ? -21.132 10.226 51.106 1.00 57.47 699 TYR A CA 1
ATOM 5147 C C . TYR A 1 699 ? -20.546 11.649 51.053 1.00 57.47 699 TYR A C 1
ATOM 5149 O O . TYR A 1 699 ? -20.726 12.342 50.057 1.00 57.47 699 TYR A O 1
ATOM 5157 N N . GLU A 1 700 ? -19.807 12.081 52.078 1.00 61.28 700 GLU A N 1
ATOM 5158 C CA . GLU A 1 700 ? -19.254 13.445 52.161 1.00 61.28 700 GLU A CA 1
ATOM 5159 C C . GLU A 1 700 ? -18.229 13.778 51.067 1.00 61.28 700 GLU A C 1
ATOM 5161 O O . GLU A 1 700 ? -18.028 14.948 50.749 1.00 61.28 700 GLU A O 1
ATOM 5166 N N . LYS A 1 701 ? -17.571 12.763 50.489 1.00 58.78 701 LYS A N 1
ATOM 5167 C CA . LYS A 1 701 ? -16.533 12.942 49.454 1.00 58.78 701 LYS A CA 1
ATOM 5168 C C . LYS A 1 701 ? -16.874 12.272 48.125 1.00 58.78 701 LYS A C 1
ATOM 5170 O O . LYS A 1 701 ? -16.197 12.540 47.132 1.00 58.78 701 LYS A O 1
ATOM 5175 N N . ALA A 1 702 ? -17.931 11.458 48.089 1.00 65.75 702 ALA A N 1
ATOM 5176 C CA . ALA A 1 702 ? -18.329 10.705 46.905 1.00 65.75 702 ALA A CA 1
ATOM 5177 C C . ALA A 1 702 ? -18.546 11.583 45.649 1.00 65.75 702 ALA A C 1
ATOM 5179 O O . ALA A 1 702 ? -17.932 11.260 44.638 1.00 65.75 702 ALA A O 1
ATOM 5180 N N . PRO A 1 703 ? -19.282 12.720 45.672 1.00 71.81 703 PRO A N 1
ATOM 5181 C CA . PRO A 1 703 ? -19.606 13.453 44.439 1.00 71.81 703 PRO A CA 1
ATOM 5182 C C . PRO A 1 703 ? -18.402 14.110 43.745 1.00 71.81 703 PRO A C 1
ATOM 5184 O O . PRO A 1 703 ? -18.399 14.251 42.526 1.00 71.81 703 PRO A O 1
ATOM 5187 N N . LEU A 1 704 ? -17.376 14.524 44.502 1.00 75.31 704 LEU A N 1
ATOM 5188 C CA . LEU A 1 704 ? -16.145 15.077 43.922 1.00 75.31 704 LEU A CA 1
ATOM 5189 C C . LEU A 1 704 ? -15.244 13.956 43.388 1.00 75.31 704 LEU A C 1
ATOM 5191 O O . LEU A 1 704 ? -14.707 14.076 42.291 1.00 75.31 704 LEU A O 1
ATOM 5195 N N . ALA A 1 705 ? -15.086 12.873 44.159 1.00 77.06 705 ALA A N 1
ATOM 5196 C CA . ALA A 1 705 ? -14.288 11.720 43.750 1.00 77.06 705 ALA A CA 1
ATOM 5197 C C . ALA A 1 705 ? -14.858 11.066 42.482 1.00 77.06 705 ALA A C 1
ATOM 5199 O O . ALA A 1 705 ? -14.098 10.772 41.568 1.00 77.06 705 ALA A O 1
ATOM 5200 N N . GLU A 1 706 ? -16.184 10.938 42.402 1.00 80.38 706 GLU A N 1
ATOM 5201 C CA . GLU A 1 706 ? -16.930 10.457 41.237 1.00 80.38 706 GLU A CA 1
ATOM 5202 C C . GLU A 1 706 ? -16.550 11.224 39.960 1.00 80.38 706 GLU A C 1
ATOM 5204 O O . GLU A 1 706 ? -16.010 10.640 39.027 1.00 80.38 706 GLU A O 1
ATOM 5209 N N . ILE A 1 707 ? -16.728 12.549 39.936 1.00 82.06 707 ILE A N 1
ATOM 5210 C CA . ILE A 1 707 ? -16.482 13.337 38.717 1.00 82.06 707 ILE A CA 1
ATOM 5211 C C . ILE A 1 707 ? -14.978 13.401 38.372 1.00 82.06 707 ILE A C 1
ATOM 5213 O O . ILE A 1 707 ? -14.626 13.471 37.198 1.00 82.06 707 ILE A O 1
ATOM 5217 N N . LEU A 1 708 ? -14.074 13.346 39.360 1.00 84.50 708 LEU A N 1
ATOM 5218 C CA . LEU A 1 708 ? -12.625 13.287 39.110 1.00 84.50 708 LEU A CA 1
ATOM 5219 C C . LEU A 1 708 ? -12.170 11.938 38.528 1.00 84.50 708 LEU A C 1
ATOM 5221 O O . LEU A 1 708 ? -11.272 11.917 37.689 1.00 84.50 708 LEU A O 1
ATOM 5225 N N . ILE A 1 709 ? -12.785 10.833 38.957 1.00 85.75 709 ILE A N 1
ATOM 5226 C CA . ILE A 1 709 ? -12.576 9.493 38.392 1.00 85.75 709 ILE A CA 1
ATOM 5227 C C . ILE A 1 709 ? -13.073 9.453 36.947 1.00 85.75 709 ILE A C 1
ATOM 5229 O O . ILE A 1 709 ? -12.347 9.000 36.067 1.00 85.75 709 ILE A O 1
ATOM 5233 N N . ASP A 1 710 ? -14.269 9.982 36.692 1.00 86.06 710 ASP A N 1
ATOM 5234 C CA . ASP A 1 710 ? -14.828 10.055 35.344 1.00 86.06 710 ASP A CA 1
ATOM 5235 C C . ASP A 1 710 ? -13.912 10.837 34.388 1.00 86.06 710 ASP A C 1
ATOM 5237 O O . ASP A 1 710 ? -13.573 10.347 33.317 1.00 86.06 710 ASP A O 1
ATOM 5241 N N . ILE A 1 711 ? -13.451 12.024 34.805 1.00 89.94 711 ILE A N 1
ATOM 5242 C CA . ILE A 1 711 ? -12.530 12.866 34.022 1.00 89.94 711 ILE A CA 1
ATOM 5243 C C . ILE A 1 711 ? -11.216 12.139 33.716 1.00 89.94 711 ILE A C 1
ATOM 5245 O O . ILE A 1 711 ? -10.642 12.364 32.652 1.00 89.94 711 ILE A O 1
ATOM 5249 N N . LEU A 1 712 ? -10.727 11.283 34.621 1.00 89.88 712 LEU A N 1
ATOM 5250 C CA . LEU A 1 712 ? -9.521 10.490 34.387 1.00 89.88 712 LEU A CA 1
ATOM 5251 C C . LEU A 1 712 ? -9.738 9.455 33.274 1.00 89.88 712 LEU A C 1
ATOM 5253 O O . LEU A 1 712 ? -8.897 9.361 32.382 1.00 89.88 712 LEU A O 1
ATOM 5257 N N . PHE A 1 713 ? -10.849 8.714 33.295 1.00 91.00 713 PHE A N 1
ATOM 5258 C CA . PHE A 1 713 ? -11.151 7.721 32.258 1.00 91.00 713 PHE A CA 1
ATOM 5259 C C . PHE A 1 713 ? -11.482 8.379 30.913 1.00 91.00 713 PHE A C 1
ATOM 5261 O O . PHE A 1 713 ? -10.838 8.050 29.918 1.00 91.00 713 PHE A O 1
ATOM 5268 N N . ASP A 1 714 ? -12.336 9.406 30.898 1.00 89.94 714 ASP A N 1
ATOM 5269 C CA . ASP A 1 714 ? -12.607 10.231 29.714 1.00 89.94 714 ASP A CA 1
ATOM 5270 C C . ASP A 1 714 ? -11.301 10.751 29.071 1.00 89.94 714 ASP A C 1
ATOM 5272 O O . ASP A 1 714 ? -11.099 10.647 27.860 1.00 89.94 714 ASP A O 1
ATOM 5276 N N . PHE A 1 715 ? -10.377 11.293 29.877 1.00 91.75 715 PHE A N 1
ATOM 5277 C CA . PHE A 1 715 ? -9.078 11.790 29.408 1.00 91.75 715 PHE A CA 1
ATOM 5278 C C . PHE A 1 715 ? -8.188 10.670 28.851 1.00 91.75 715 PHE A C 1
ATOM 5280 O O . PHE A 1 715 ? -7.539 10.851 27.818 1.00 91.75 715 PHE A O 1
ATOM 5287 N N . LEU A 1 716 ? -8.158 9.504 29.505 1.00 91.56 716 LEU A N 1
ATOM 5288 C CA . LEU A 1 716 ? -7.411 8.340 29.026 1.00 91.56 716 LEU A CA 1
ATOM 5289 C C . LEU A 1 716 ? -7.960 7.810 27.693 1.00 91.56 716 LEU A C 1
ATOM 5291 O O . LEU A 1 716 ? -7.167 7.374 26.865 1.00 91.56 716 LEU A O 1
ATOM 5295 N N . ILE A 1 717 ? -9.269 7.890 27.453 1.00 89.62 717 ILE A N 1
ATOM 5296 C CA . ILE A 1 717 ? -9.906 7.436 26.207 1.00 89.62 717 ILE A CA 1
ATOM 5297 C C . ILE A 1 717 ? -9.759 8.474 25.078 1.00 89.62 717 ILE A C 1
ATOM 5299 O O . ILE A 1 717 ? -9.394 8.111 23.962 1.00 89.62 717 ILE A O 1
ATOM 5303 N N . ILE A 1 718 ? -9.981 9.767 25.348 1.00 90.00 718 ILE A N 1
ATOM 5304 C CA . ILE A 1 718 ? -9.913 10.842 24.334 1.00 90.00 718 ILE A CA 1
ATOM 5305 C C . ILE A 1 718 ? -8.472 11.190 23.938 1.00 90.00 718 ILE A C 1
ATOM 5307 O O . ILE A 1 718 ? -8.199 11.478 22.770 1.00 90.00 718 ILE A O 1
ATOM 5311 N N . VAL A 1 719 ? -7.566 11.234 24.918 1.00 91.50 719 VAL A N 1
ATOM 5312 C CA . VAL A 1 719 ? -6.200 11.754 24.756 1.00 91.50 719 VAL A CA 1
ATOM 5313 C C . VAL A 1 719 ? -5.171 10.658 25.004 1.00 91.50 719 VAL A C 1
ATOM 5315 O O . VAL A 1 719 ? -4.312 10.435 24.160 1.00 91.50 719 VAL A O 1
ATOM 5318 N N . GLY A 1 720 ? -5.255 9.954 26.137 1.00 90.94 720 GLY A N 1
ATOM 5319 C CA . GLY A 1 720 ? -4.226 9.003 26.572 1.00 90.94 720 GLY A CA 1
ATOM 5320 C C . GLY A 1 720 ? -3.940 7.896 25.554 1.00 90.94 720 GLY A C 1
ATOM 5321 O O . GLY A 1 720 ? -2.824 7.793 25.048 1.00 90.94 720 GLY A O 1
ATOM 5322 N N . CYS A 1 721 ? -4.947 7.090 25.220 1.00 90.88 721 CYS A N 1
ATOM 5323 C CA . CYS A 1 721 ? -4.812 5.978 24.283 1.00 90.88 721 CYS A CA 1
ATOM 5324 C C . CYS A 1 721 ? -4.524 6.461 22.846 1.00 90.88 721 CYS A C 1
ATOM 5326 O O . CYS A 1 721 ? -3.588 5.941 22.243 1.00 90.88 721 CYS A O 1
ATOM 5328 N N . PRO A 1 722 ? -5.194 7.499 22.306 1.00 91.50 722 PRO A N 1
ATOM 5329 C CA . PRO A 1 722 ? -4.838 8.066 21.004 1.00 91.50 722 PRO A CA 1
ATOM 5330 C C . PRO A 1 722 ? -3.410 8.642 20.921 1.00 91.50 722 PRO A C 1
ATOM 5332 O O . PRO A 1 722 ? -2.746 8.473 19.900 1.00 91.50 722 PRO A O 1
ATOM 5335 N N . MET A 1 723 ? -2.874 9.239 21.994 1.00 92.44 723 MET A N 1
ATOM 5336 C CA . MET A 1 723 ? -1.453 9.619 22.047 1.00 92.44 723 MET A CA 1
ATOM 5337 C C . MET A 1 723 ? -0.526 8.399 22.152 1.00 92.44 723 MET A C 1
ATOM 5339 O O . MET A 1 723 ? 0.560 8.422 21.574 1.00 92.44 723 MET A O 1
ATOM 5343 N N . LEU A 1 724 ? -0.941 7.316 22.821 1.00 91.75 724 LEU A N 1
ATOM 5344 C CA . LEU A 1 724 ? -0.205 6.044 22.815 1.00 91.75 724 LEU A CA 1
ATOM 5345 C C . LEU A 1 724 ? -0.172 5.391 21.423 1.00 91.75 724 LEU A C 1
ATOM 5347 O O . LEU A 1 724 ? 0.851 4.806 21.085 1.00 91.75 724 LEU A O 1
ATOM 5351 N N . VAL A 1 725 ? -1.208 5.548 20.586 1.00 91.75 725 VAL A N 1
ATOM 5352 C CA . VAL A 1 725 ? -1.172 5.126 19.168 1.00 91.75 725 VAL A CA 1
ATOM 5353 C C . VAL A 1 725 ? -0.079 5.883 18.405 1.00 91.75 725 VAL A C 1
ATOM 5355 O O . VAL A 1 725 ? 0.725 5.263 17.711 1.00 91.75 725 VAL A O 1
ATOM 5358 N N . VAL A 1 726 ? 0.014 7.210 18.567 1.00 92.44 726 VAL A N 1
ATOM 5359 C CA . VAL A 1 726 ? 1.070 8.015 17.920 1.00 92.44 726 VAL A CA 1
ATOM 5360 C C . VAL A 1 726 ? 2.461 7.630 18.440 1.00 92.44 726 VAL A C 1
ATOM 5362 O O . VAL A 1 726 ? 3.376 7.430 17.646 1.00 92.44 726 VAL A O 1
ATOM 5365 N N . LEU A 1 727 ? 2.628 7.460 19.756 1.00 92.81 727 LEU A N 1
ATOM 5366 C CA . LEU A 1 727 ? 3.893 7.011 20.356 1.00 92.81 727 LEU A CA 1
ATOM 5367 C C . LEU A 1 727 ? 4.284 5.590 19.915 1.00 92.81 727 LEU A C 1
ATOM 5369 O O . LEU A 1 727 ? 5.469 5.318 19.725 1.00 92.81 727 LEU A O 1
ATOM 5373 N N . TYR A 1 728 ? 3.313 4.696 19.719 1.00 92.44 728 TYR A N 1
ATOM 5374 C CA . TYR A 1 728 ? 3.540 3.374 19.142 1.00 92.44 728 TYR A CA 1
ATOM 5375 C C . TYR A 1 728 ? 4.056 3.489 17.703 1.00 92.44 728 TYR A C 1
ATOM 5377 O O . TYR A 1 728 ? 5.111 2.941 17.405 1.00 92.44 728 TYR A O 1
ATOM 5385 N N . CYS A 1 729 ? 3.403 4.277 16.842 1.00 92.06 729 CYS A N 1
ATOM 5386 C CA . CYS A 1 729 ? 3.863 4.499 15.465 1.00 92.06 729 CYS A CA 1
ATOM 5387 C C . CYS A 1 729 ? 5.304 5.041 15.424 1.00 92.06 729 CYS A C 1
ATOM 5389 O O . CYS A 1 729 ? 6.155 4.482 14.738 1.00 92.06 729 CYS A O 1
ATOM 5391 N N . LEU A 1 730 ? 5.605 6.061 16.238 1.00 92.81 730 LEU A N 1
ATOM 5392 C CA . LEU A 1 730 ? 6.938 6.673 16.353 1.00 92.81 730 LEU A CA 1
ATOM 5393 C C . LEU A 1 730 ? 8.021 5.755 16.944 1.00 92.81 730 LEU A C 1
ATOM 5395 O O . LEU A 1 730 ? 9.203 6.038 16.780 1.00 92.81 730 LEU A O 1
ATOM 5399 N N . SER A 1 731 ? 7.641 4.703 17.673 1.00 91.00 731 SER A N 1
ATOM 5400 C CA . SER A 1 731 ? 8.580 3.704 18.214 1.00 91.00 731 SER A CA 1
ATOM 5401 C C . SER A 1 731 ? 8.663 2.428 17.376 1.00 91.00 731 SER A C 1
ATOM 5403 O O . SER A 1 731 ? 9.565 1.620 17.600 1.00 91.00 731 SER A O 1
ATOM 5405 N N . THR A 1 732 ? 7.737 2.266 16.428 1.00 89.69 732 THR A N 1
ATOM 5406 C CA . THR A 1 732 ? 7.685 1.143 15.492 1.00 89.69 732 THR A CA 1
ATOM 5407 C C . THR A 1 732 ? 8.448 1.470 14.218 1.00 89.69 732 THR A C 1
ATOM 5409 O O . THR A 1 732 ? 9.231 0.634 13.814 1.00 89.69 732 THR A O 1
ATOM 5412 N N . PHE A 1 733 ? 8.288 2.672 13.645 1.00 92.50 733 PHE A N 1
ATOM 5413 C CA . PHE A 1 733 ? 8.885 3.037 12.353 1.00 92.50 733 PHE A CA 1
ATOM 5414 C C . PHE A 1 733 ? 10.423 2.977 12.361 1.00 92.50 733 PHE A C 1
ATOM 5416 O O . PHE A 1 733 ? 11.085 3.886 12.874 1.00 92.50 733 PHE A O 1
ATOM 5423 N N . THR A 1 734 ? 10.986 1.927 11.769 1.00 89.06 734 THR A N 1
ATOM 5424 C CA . THR A 1 734 ? 12.407 1.765 11.486 1.00 89.06 734 THR A CA 1
ATOM 5425 C C . THR A 1 734 ? 12.659 1.990 9.996 1.00 89.06 734 THR A C 1
ATOM 5427 O O . THR A 1 734 ? 12.216 1.259 9.119 1.00 89.06 734 THR A O 1
ATOM 5430 N N . PHE A 1 735 ? 13.371 3.073 9.690 1.00 92.31 735 PHE A N 1
ATOM 5431 C CA . PHE A 1 735 ? 13.769 3.410 8.329 1.00 92.31 735 PHE A CA 1
ATOM 5432 C C . PHE A 1 735 ? 15.160 4.033 8.375 1.00 92.31 735 PHE A C 1
ATOM 5434 O O . PHE A 1 735 ? 15.371 5.028 9.079 1.00 92.31 735 PHE A O 1
ATOM 5441 N N . ASP A 1 736 ? 16.111 3.451 7.646 1.00 92.69 736 ASP A N 1
ATOM 5442 C CA . ASP A 1 736 ? 17.491 3.926 7.633 1.00 92.69 736 ASP A CA 1
ATOM 5443 C C . ASP A 1 736 ? 17.623 5.176 6.749 1.00 92.69 736 ASP A C 1
ATOM 5445 O O . ASP A 1 736 ? 17.770 5.134 5.525 1.00 92.69 736 ASP A O 1
ATOM 5449 N N . ARG A 1 737 ? 17.534 6.323 7.424 1.00 92.81 737 ARG A N 1
ATOM 5450 C CA . ARG A 1 737 ? 17.606 7.667 6.844 1.00 92.81 737 ARG A CA 1
ATOM 5451 C C . ARG A 1 737 ? 18.974 7.980 6.253 1.00 92.81 737 ARG A C 1
ATOM 5453 O O . ARG A 1 737 ? 19.041 8.752 5.302 1.00 92.81 737 ARG A O 1
ATOM 5460 N N . GLU A 1 738 ? 20.042 7.407 6.799 1.00 94.38 738 GLU A N 1
ATOM 5461 C CA . GLU A 1 738 ? 21.410 7.663 6.348 1.00 94.38 738 GLU A CA 1
ATOM 5462 C C . GLU A 1 738 ? 21.702 6.810 5.103 1.00 94.38 738 GLU A C 1
ATOM 5464 O O . GLU A 1 738 ? 22.156 7.338 4.087 1.00 94.38 738 GLU A O 1
ATOM 5469 N N . LYS A 1 739 ? 21.286 5.536 5.105 1.00 94.38 739 LYS A N 1
ATOM 5470 C CA . LYS A 1 739 ? 21.298 4.644 3.930 1.00 94.38 739 LYS A CA 1
ATOM 5471 C C . LYS A 1 739 ? 20.480 5.226 2.773 1.00 94.38 739 LYS A C 1
ATOM 5473 O O . LYS A 1 739 ? 20.953 5.262 1.638 1.00 94.38 739 LYS A O 1
ATOM 5478 N N . PHE A 1 740 ? 19.292 5.765 3.054 1.00 94.88 740 PHE A N 1
ATOM 5479 C CA . PHE A 1 740 ? 18.462 6.417 2.038 1.00 94.88 740 PHE A CA 1
ATOM 5480 C C . PHE A 1 740 ? 19.034 7.759 1.546 1.00 94.88 740 PHE A C 1
ATOM 5482 O O . PHE A 1 740 ? 18.955 8.057 0.354 1.00 94.88 740 PHE A O 1
ATOM 5489 N N . ALA A 1 741 ? 19.671 8.553 2.414 1.00 95.19 741 ALA A N 1
ATOM 5490 C CA . ALA A 1 741 ? 20.375 9.765 1.989 1.00 95.19 741 ALA A CA 1
ATOM 5491 C C . ALA A 1 741 ? 21.541 9.449 1.033 1.00 95.19 741 ALA A C 1
ATOM 5493 O O . ALA A 1 741 ? 21.763 10.194 0.077 1.00 95.19 741 ALA A O 1
ATOM 5494 N N . ILE A 1 742 ? 22.237 8.321 1.229 1.00 96.38 742 ILE A N 1
ATOM 5495 C CA . ILE A 1 742 ? 23.235 7.820 0.273 1.00 96.38 742 ILE A CA 1
ATOM 5496 C C . ILE A 1 742 ? 22.571 7.456 -1.063 1.00 96.38 742 ILE A C 1
ATOM 5498 O O . ILE A 1 742 ? 23.081 7.877 -2.100 1.00 96.38 742 ILE A O 1
ATOM 5502 N N . ASN A 1 743 ? 21.423 6.763 -1.071 1.00 95.06 743 ASN A N 1
ATOM 5503 C CA . ASN A 1 743 ? 20.706 6.453 -2.317 1.00 95.06 743 ASN A CA 1
ATOM 5504 C C . ASN A 1 743 ? 20.350 7.724 -3.111 1.00 95.06 743 ASN A C 1
ATOM 5506 O O . ASN A 1 743 ? 20.659 7.810 -4.301 1.00 95.06 743 ASN A O 1
ATOM 5510 N N . LEU A 1 744 ? 19.763 8.731 -2.453 1.00 93.88 744 LEU A N 1
ATOM 5511 C CA . LEU A 1 744 ? 19.420 10.024 -3.067 1.00 93.88 744 LEU A CA 1
ATOM 5512 C C . LEU A 1 744 ? 20.644 10.784 -3.615 1.00 93.88 744 LEU A C 1
ATOM 5514 O O . LEU A 1 744 ? 20.505 11.578 -4.542 1.00 93.88 744 LEU A O 1
ATOM 5518 N N . ALA A 1 745 ? 21.834 10.546 -3.056 1.00 95.06 745 ALA A N 1
ATOM 5519 C CA . ALA A 1 745 ? 23.091 11.178 -3.459 1.00 95.06 745 ALA A CA 1
ATOM 5520 C C . ALA A 1 745 ? 23.916 10.363 -4.481 1.00 95.06 745 ALA A C 1
ATOM 5522 O O . ALA A 1 745 ? 25.028 10.779 -4.828 1.00 95.06 745 ALA A O 1
ATOM 5523 N N . VAL A 1 746 ? 23.422 9.201 -4.927 1.00 95.06 746 VAL A N 1
ATOM 5524 C CA . VAL A 1 746 ? 24.125 8.291 -5.854 1.00 95.06 746 VAL A CA 1
ATOM 5525 C C . VAL A 1 746 ? 23.272 7.927 -7.068 1.00 95.06 746 VAL A C 1
ATOM 5527 O O . VAL A 1 746 ? 23.754 8.044 -8.194 1.00 95.06 746 VAL A O 1
ATOM 5530 N N . PHE A 1 747 ? 22.025 7.498 -6.867 1.00 92.00 747 PHE A N 1
ATOM 5531 C CA . PHE A 1 747 ? 21.132 7.129 -7.966 1.00 92.00 747 PHE A CA 1
ATOM 5532 C C . PHE A 1 747 ? 20.537 8.382 -8.632 1.00 92.00 747 PHE A C 1
ATOM 5534 O O . PHE A 1 747 ? 20.260 9.358 -7.930 1.00 92.00 747 PHE A O 1
ATOM 5541 N N . PRO A 1 748 ? 20.306 8.390 -9.960 1.00 89.81 748 PRO A N 1
ATOM 5542 C CA . PRO A 1 748 ? 19.637 9.501 -10.638 1.00 89.81 748 PRO A CA 1
ATOM 5543 C C . PRO A 1 748 ? 18.158 9.662 -10.247 1.00 89.81 748 PRO A C 1
ATOM 5545 O O . PRO A 1 748 ? 17.525 8.754 -9.707 1.00 89.81 748 PRO A O 1
ATOM 5548 N N . ALA A 1 749 ? 17.582 10.821 -10.582 1.00 88.38 749 ALA A N 1
ATOM 5549 C CA . ALA A 1 749 ? 16.165 11.104 -10.362 1.00 88.38 749 ALA A CA 1
ATOM 5550 C C . ALA A 1 749 ? 15.250 10.066 -11.041 1.00 88.38 749 ALA A C 1
ATOM 5552 O O . ALA A 1 749 ? 15.482 9.673 -12.184 1.00 88.38 749 ALA A O 1
ATOM 5553 N N . GLY A 1 750 ? 14.196 9.645 -10.338 1.00 84.00 750 GLY A N 1
ATOM 5554 C CA . GLY A 1 750 ? 13.203 8.691 -10.850 1.00 84.00 750 GLY A CA 1
ATOM 5555 C C . GLY A 1 750 ? 13.599 7.212 -10.757 1.00 84.00 750 GLY A C 1
ATOM 5556 O O . GLY A 1 750 ? 12.798 6.362 -11.133 1.00 84.00 750 GLY A O 1
ATOM 5557 N N . TRP A 1 751 ? 14.789 6.887 -10.243 1.00 87.69 751 TRP A N 1
ATOM 5558 C CA . TRP A 1 751 ? 15.200 5.499 -10.001 1.00 87.69 751 TRP A CA 1
ATOM 5559 C C . TRP A 1 751 ? 14.466 4.876 -8.805 1.00 87.69 751 TRP A C 1
ATOM 5561 O O . TRP A 1 751 ? 14.042 5.571 -7.877 1.00 87.69 751 TRP A O 1
ATOM 5571 N N . PHE A 1 752 ? 14.331 3.549 -8.826 1.00 87.50 752 PHE A N 1
ATOM 5572 C CA . PHE A 1 752 ? 13.599 2.761 -7.829 1.00 87.50 752 PHE A CA 1
ATOM 5573 C C . PHE A 1 752 ? 14.154 2.971 -6.413 1.00 87.50 752 PHE A C 1
ATOM 5575 O O . PHE A 1 752 ? 13.409 3.180 -5.458 1.00 87.50 752 PHE A O 1
ATOM 5582 N N . GLU A 1 753 ? 15.479 3.012 -6.296 1.00 90.69 753 GLU A N 1
ATOM 5583 C CA . GLU A 1 753 ? 16.239 3.139 -5.054 1.00 90.69 753 GLU A CA 1
ATOM 5584 C C . GLU A 1 753 ? 16.081 4.517 -4.383 1.00 90.69 753 GLU A C 1
ATOM 5586 O O . GLU A 1 753 ? 16.398 4.664 -3.199 1.00 90.69 753 GLU A O 1
ATOM 5591 N N . GLN A 1 754 ? 15.555 5.517 -5.108 1.00 90.88 754 GLN A N 1
ATOM 5592 C CA . GLN A 1 754 ? 15.135 6.812 -4.557 1.00 90.88 754 GLN A CA 1
ATOM 5593 C C . GLN A 1 754 ? 13.695 6.810 -4.007 1.00 90.88 754 GLN A C 1
ATOM 5595 O O . GLN A 1 754 ? 13.276 7.803 -3.411 1.00 90.88 754 GLN A O 1
ATOM 5600 N N . SER A 1 755 ? 12.911 5.744 -4.200 1.00 90.19 755 SER A N 1
ATOM 5601 C CA . SER A 1 755 ? 11.493 5.714 -3.829 1.00 90.19 755 SER A CA 1
ATOM 5602 C C . SER A 1 755 ? 11.291 5.153 -2.419 1.00 90.19 755 SER A C 1
ATOM 5604 O O . SER A 1 755 ? 11.142 3.945 -2.227 1.00 90.19 755 SER A O 1
ATOM 5606 N N . ALA A 1 756 ? 11.272 6.038 -1.418 1.00 92.50 756 ALA A N 1
ATOM 5607 C CA . ALA A 1 756 ? 11.212 5.669 -0.000 1.00 92.50 756 ALA A CA 1
ATOM 5608 C C . ALA A 1 756 ? 10.030 4.735 0.317 1.00 92.50 756 ALA A C 1
ATOM 5610 O O . ALA A 1 756 ? 10.196 3.744 1.022 1.00 92.50 756 ALA A O 1
ATOM 5611 N N . SER A 1 757 ? 8.852 5.028 -0.237 1.00 88.12 757 SER A N 1
ATOM 5612 C CA . SER A 1 757 ? 7.609 4.249 -0.091 1.00 88.12 757 SER A CA 1
ATOM 5613 C C . SER A 1 757 ? 7.665 2.812 -0.625 1.00 88.12 757 SER A C 1
ATOM 5615 O O . SER A 1 757 ? 6.810 2.016 -0.251 1.00 88.12 757 SER A O 1
ATOM 5617 N N . VAL A 1 758 ? 8.648 2.466 -1.465 1.00 85.56 758 VAL A N 1
ATOM 5618 C CA . VAL A 1 758 ? 8.811 1.115 -2.041 1.00 85.56 758 VAL A CA 1
ATOM 5619 C C . VAL A 1 758 ? 9.884 0.306 -1.299 1.00 85.56 758 VAL A C 1
ATOM 5621 O O . VAL A 1 758 ? 9.788 -0.916 -1.207 1.00 85.56 758 VAL A O 1
ATOM 5624 N N . ILE A 1 759 ? 10.890 0.983 -0.729 1.00 88.75 759 ILE A N 1
ATOM 5625 C CA . ILE A 1 759 ? 11.986 0.352 0.032 1.00 88.75 759 ILE A CA 1
ATOM 5626 C C . ILE A 1 759 ? 11.748 0.301 1.553 1.00 88.75 759 ILE A C 1
ATOM 5628 O O . ILE A 1 759 ? 12.491 -0.380 2.256 1.00 88.75 759 ILE A O 1
ATOM 5632 N N . ALA A 1 760 ? 10.761 1.036 2.076 1.00 91.56 760 ALA A N 1
ATOM 5633 C CA . ALA A 1 760 ? 10.367 0.975 3.484 1.00 91.56 760 ALA A CA 1
ATOM 5634 C C . ALA A 1 760 ? 9.761 -0.392 3.844 1.00 91.56 760 ALA A C 1
ATOM 5636 O O . ALA A 1 760 ? 9.192 -1.066 2.983 1.00 91.56 760 ALA A O 1
ATOM 5637 N N . ASP A 1 761 ? 9.814 -0.779 5.124 1.00 91.31 761 ASP A N 1
ATOM 5638 C CA . ASP A 1 761 ? 9.139 -2.004 5.551 1.00 91.31 761 ASP A CA 1
ATOM 5639 C C . ASP A 1 761 ? 7.611 -1.886 5.346 1.00 91.31 761 ASP A C 1
ATOM 5641 O O . ASP A 1 761 ? 6.975 -0.938 5.839 1.00 91.31 761 ASP A O 1
ATOM 5645 N N . PRO A 1 762 ? 6.987 -2.824 4.613 1.00 88.75 762 PRO A N 1
ATOM 5646 C CA . PRO A 1 762 ? 5.573 -2.735 4.292 1.00 88.75 762 PRO A CA 1
ATOM 5647 C C . PRO A 1 762 ? 4.656 -3.086 5.467 1.00 88.75 762 PRO A C 1
ATOM 5649 O O . PRO A 1 762 ? 3.524 -2.601 5.523 1.00 88.75 762 PRO A O 1
ATOM 5652 N N . VAL A 1 763 ? 5.113 -3.915 6.410 1.00 88.25 763 VAL A N 1
ATOM 5653 C CA . VAL A 1 763 ? 4.326 -4.307 7.583 1.00 88.25 763 VAL A CA 1
ATOM 5654 C C . VAL A 1 763 ? 4.211 -3.111 8.521 1.00 88.25 763 VAL A C 1
ATOM 5656 O O . VAL A 1 763 ? 3.103 -2.730 8.903 1.00 88.25 763 VAL A O 1
ATOM 5659 N N . GLU A 1 764 ? 5.333 -2.462 8.833 1.00 91.50 764 GLU A N 1
ATOM 5660 C CA . GLU A 1 764 ? 5.379 -1.232 9.614 1.00 91.50 764 GLU A CA 1
ATOM 5661 C C . GLU A 1 764 ? 4.566 -0.119 8.953 1.00 91.50 764 GLU A C 1
ATOM 5663 O O . GLU A 1 764 ? 3.683 0.454 9.596 1.00 91.50 764 GLU A O 1
ATOM 5668 N N . THR A 1 765 ? 4.827 0.195 7.679 1.00 90.12 765 THR A N 1
ATOM 5669 C CA . THR A 1 765 ? 4.152 1.311 6.998 1.00 90.12 765 THR A CA 1
ATOM 5670 C C . THR A 1 765 ? 2.647 1.087 6.892 1.00 90.12 765 THR A C 1
ATOM 5672 O O . THR A 1 765 ? 1.885 1.999 7.217 1.00 90.12 765 THR A O 1
ATOM 5675 N N . ALA A 1 766 ? 2.173 -0.114 6.549 1.00 86.38 766 ALA A N 1
ATOM 5676 C CA . ALA A 1 766 ? 0.739 -0.392 6.503 1.00 86.38 766 ALA A CA 1
ATOM 5677 C C . ALA A 1 766 ? 0.089 -0.396 7.905 1.00 86.38 766 ALA A C 1
ATOM 5679 O O . ALA A 1 766 ? -1.003 0.161 8.072 1.00 86.38 766 ALA A O 1
ATOM 5680 N N . VAL A 1 767 ? 0.763 -0.923 8.939 1.00 87.69 767 VAL A N 1
ATOM 5681 C CA . VAL A 1 767 ? 0.292 -0.847 10.337 1.00 87.69 767 VAL A CA 1
ATOM 5682 C C . VAL A 1 767 ? 0.220 0.603 10.822 1.00 87.69 767 VAL A C 1
ATOM 5684 O O . VAL A 1 767 ? -0.776 0.985 11.443 1.00 87.69 767 VAL A O 1
ATOM 5687 N N . ILE A 1 768 ? 1.221 1.435 10.525 1.00 90.75 768 ILE A N 1
ATOM 5688 C CA . ILE A 1 768 ? 1.255 2.859 10.890 1.00 90.75 768 ILE A CA 1
ATOM 5689 C C . ILE A 1 768 ? 0.184 3.639 10.123 1.00 90.75 768 ILE A C 1
ATOM 5691 O O . ILE A 1 768 ? -0.575 4.390 10.739 1.00 90.75 768 ILE A O 1
ATOM 5695 N N . TYR A 1 769 ? 0.059 3.424 8.810 1.00 89.06 769 TYR A N 1
ATOM 5696 C CA . TYR A 1 769 ? -0.974 4.038 7.975 1.00 89.06 769 TYR A CA 1
ATOM 5697 C C . TYR A 1 769 ? -2.365 3.752 8.543 1.00 89.06 769 TYR A C 1
ATOM 5699 O O . TYR A 1 769 ? -3.125 4.684 8.808 1.00 89.06 769 TYR A O 1
ATOM 5707 N N . LYS A 1 770 ? -2.674 2.480 8.829 1.00 86.31 770 LYS A N 1
ATOM 5708 C CA . LYS A 1 770 ? -3.952 2.059 9.421 1.00 86.31 770 LYS A CA 1
ATOM 5709 C C . LYS A 1 770 ? -4.164 2.649 10.819 1.00 86.31 770 LYS A C 1
ATOM 5711 O O . LYS A 1 770 ? -5.241 3.173 11.109 1.00 86.31 770 LYS A O 1
ATOM 5716 N N . SER A 1 771 ? -3.125 2.640 11.655 1.00 88.62 771 SER A N 1
ATOM 5717 C CA . SER A 1 771 ? -3.158 3.175 13.021 1.00 88.62 771 SER A CA 1
ATOM 5718 C C . SER A 1 771 ? -3.446 4.678 13.044 1.00 88.62 771 SER A C 1
ATOM 5720 O O . SER A 1 771 ? -4.350 5.113 13.755 1.00 88.62 771 SER A O 1
ATOM 5722 N N . LEU A 1 772 ? -2.755 5.473 12.221 1.00 89.81 772 LEU A N 1
ATOM 5723 C CA . LEU A 1 772 ? -2.944 6.925 12.137 1.00 89.81 772 LEU A CA 1
ATOM 5724 C C . LEU A 1 772 ? -4.234 7.302 11.391 1.00 89.81 772 LEU A C 1
ATOM 5726 O O . LEU A 1 772 ? -4.902 8.265 11.770 1.00 89.81 772 LEU A O 1
ATOM 5730 N N . LYS A 1 773 ? -4.655 6.510 10.397 1.00 88.06 773 LYS A N 1
ATOM 5731 C CA . LYS A 1 773 ? -5.964 6.651 9.739 1.00 88.06 773 LYS A CA 1
ATOM 5732 C C . LYS A 1 773 ? -7.116 6.419 10.723 1.00 88.06 773 LYS A C 1
ATOM 5734 O O . LYS A 1 773 ? -8.100 7.152 10.665 1.00 88.06 773 LYS A O 1
ATOM 5739 N N . SER A 1 774 ? -6.962 5.514 11.698 1.00 87.62 774 SER A N 1
ATOM 5740 C CA . SER A 1 774 ? -7.955 5.300 12.768 1.00 87.62 774 SER A CA 1
ATOM 5741 C C . SER A 1 774 ? -8.113 6.489 13.735 1.00 87.62 774 SER A C 1
ATOM 5743 O O . SER A 1 774 ? -9.128 6.592 14.426 1.00 87.62 774 SER A O 1
ATOM 5745 N N . LEU A 1 775 ? -7.170 7.442 13.768 1.00 89.75 775 LEU A N 1
ATOM 5746 C CA . LEU A 1 775 ? -7.284 8.667 14.576 1.00 89.75 775 LEU A CA 1
ATOM 5747 C C . LEU A 1 775 ? -8.172 9.747 13.925 1.00 89.75 775 LEU A C 1
ATOM 5749 O O . LEU A 1 775 ? -8.586 10.692 14.600 1.00 89.75 775 LEU A O 1
ATOM 5753 N N . ARG A 1 776 ? -8.507 9.598 12.639 1.00 91.00 776 ARG A N 1
ATOM 5754 C CA . ARG A 1 776 ? -9.327 10.542 11.865 1.00 91.00 776 ARG A CA 1
ATOM 5755 C C . ARG A 1 776 ? -10.828 10.270 12.023 1.00 91.00 776 ARG A C 1
ATOM 5757 O O . ARG A 1 776 ? -11.241 9.210 12.483 1.00 91.00 776 ARG A O 1
ATOM 5764 N N . ILE A 1 777 ? -11.653 11.240 11.630 1.00 89.31 777 ILE A N 1
ATOM 5765 C CA . ILE A 1 777 ? -13.110 11.083 11.525 1.00 89.31 777 ILE A CA 1
ATOM 5766 C C . ILE A 1 777 ? -13.413 10.705 10.072 1.00 89.31 777 ILE A C 1
ATOM 5768 O O . ILE A 1 777 ? -13.349 11.545 9.176 1.00 89.31 777 ILE A O 1
ATOM 5772 N N . MET A 1 778 ? -13.665 9.415 9.836 1.00 84.56 778 MET A N 1
ATOM 5773 C CA . MET A 1 778 ? -13.863 8.849 8.493 1.00 84.56 778 MET A CA 1
ATOM 5774 C C . MET A 1 778 ? -15.332 8.486 8.225 1.00 84.56 778 MET A C 1
ATOM 5776 O O . MET A 1 778 ? -15.756 8.496 7.074 1.00 84.56 778 MET A O 1
ATOM 5780 N N . SER A 1 779 ? -16.122 8.239 9.274 1.00 87.69 779 SER A N 1
ATOM 5781 C CA . SER A 1 779 ? -17.562 7.971 9.203 1.00 87.69 779 SER A CA 1
ATOM 5782 C C . SER A 1 779 ? -18.383 8.874 10.136 1.00 87.69 779 SER A C 1
ATOM 5784 O O . SER A 1 779 ? -17.861 9.511 11.056 1.00 87.69 779 SER A O 1
ATOM 5786 N N . ALA A 1 780 ? -19.706 8.886 9.941 1.00 87.25 780 ALA A N 1
ATOM 5787 C CA . ALA A 1 780 ? -20.634 9.533 10.870 1.00 87.25 780 ALA A CA 1
ATOM 5788 C C . ALA A 1 780 ? -20.610 8.888 12.271 1.00 87.25 780 ALA A C 1
ATOM 5790 O O . ALA A 1 780 ? -20.777 9.592 13.265 1.00 87.25 780 ALA A O 1
ATOM 5791 N N . LEU A 1 781 ? -20.352 7.576 12.367 1.00 85.62 781 LEU A N 1
ATOM 5792 C CA . LEU A 1 781 ? -20.203 6.889 13.651 1.00 85.62 781 LEU A CA 1
ATOM 5793 C C . LEU A 1 781 ? -18.976 7.416 14.407 1.00 85.62 781 LEU A C 1
ATOM 5795 O O . LEU A 1 781 ? -19.108 7.788 15.569 1.00 85.62 781 LEU A O 1
ATOM 5799 N N . ASP A 1 782 ? -17.824 7.543 13.737 1.00 85.25 782 ASP A N 1
ATOM 5800 C CA . ASP A 1 782 ? -16.602 8.104 14.337 1.00 85.25 782 ASP A CA 1
ATOM 5801 C C . ASP A 1 782 ? -16.800 9.544 14.811 1.00 85.25 782 ASP A C 1
ATOM 5803 O O . ASP A 1 782 ? -16.247 9.942 15.836 1.00 85.25 782 ASP A O 1
ATOM 5807 N N . PHE A 1 783 ? -17.586 10.333 14.069 1.00 90.38 783 PHE A N 1
ATOM 5808 C CA . PHE A 1 783 ? -17.962 11.673 14.496 1.00 90.38 783 PHE A CA 1
ATOM 5809 C C . PHE A 1 783 ? -18.771 11.617 15.794 1.00 90.38 783 PHE A C 1
ATOM 5811 O O . PHE A 1 783 ? -18.366 12.226 16.782 1.00 90.38 783 PHE A O 1
ATOM 5818 N N . PHE A 1 784 ? -19.881 10.873 15.831 1.00 87.62 784 PHE A N 1
ATOM 5819 C CA . PHE A 1 784 ? -20.757 10.848 17.005 1.00 87.62 784 PHE A CA 1
ATOM 5820 C C . PHE A 1 784 ? -20.096 10.229 18.243 1.00 87.62 784 PHE A C 1
ATOM 5822 O O . PHE A 1 784 ? -20.276 10.772 19.334 1.00 87.62 784 PHE A O 1
ATOM 5829 N N . THR A 1 785 ? -19.296 9.164 18.107 1.00 84.75 785 THR A N 1
ATOM 5830 C CA . THR A 1 785 ? -18.591 8.564 19.253 1.00 84.75 785 THR A CA 1
ATOM 5831 C C . THR A 1 785 ? -17.557 9.530 19.828 1.00 84.75 785 THR A C 1
ATOM 5833 O O . THR A 1 785 ? -17.623 9.874 21.009 1.00 84.75 785 THR A O 1
ATOM 5836 N N . ARG A 1 786 ? -16.646 10.054 18.997 1.00 88.94 786 ARG A N 1
ATOM 5837 C CA . ARG A 1 786 ? -15.568 10.953 19.449 1.00 88.94 786 ARG A CA 1
ATOM 5838 C C . ARG A 1 786 ? -16.122 12.272 19.971 1.00 88.94 786 ARG A C 1
ATOM 5840 O O . ARG A 1 786 ? -15.654 12.760 20.999 1.00 88.94 786 ARG A O 1
ATOM 5847 N N . MET A 1 787 ? -17.127 12.837 19.302 1.00 91.00 787 MET A N 1
ATOM 5848 C CA . MET A 1 787 ? -17.765 14.087 19.714 1.00 91.00 787 MET A CA 1
ATOM 5849 C C . MET A 1 787 ? -18.559 13.920 21.013 1.00 91.00 787 MET A C 1
ATOM 5851 O O . MET A 1 787 ? -18.459 14.774 21.891 1.00 91.00 787 MET A O 1
ATOM 5855 N N . GLY A 1 788 ? -19.266 12.796 21.181 1.00 85.81 788 GLY A N 1
ATOM 5856 C CA . GLY A 1 788 ? -19.986 12.456 22.408 1.00 85.81 788 GLY A CA 1
ATOM 5857 C C . GLY A 1 788 ? -19.076 12.451 23.637 1.00 85.81 788 GLY A C 1
ATOM 5858 O O . GLY A 1 788 ? -19.288 13.248 24.551 1.00 85.81 788 GLY A O 1
ATOM 5859 N N . VAL A 1 789 ? -18.018 11.630 23.634 1.00 86.12 789 VAL A N 1
ATOM 5860 C CA . VAL A 1 789 ? -17.105 11.526 24.791 1.00 86.12 789 VAL A CA 1
ATOM 5861 C C . VAL A 1 789 ? -16.399 12.869 25.059 1.00 86.12 789 VAL A C 1
ATOM 5863 O O . VAL A 1 789 ? -16.326 13.303 26.209 1.00 86.12 789 VAL A O 1
ATOM 5866 N N . ASN A 1 790 ? -15.963 13.604 24.022 1.00 90.56 790 ASN A N 1
ATOM 5867 C CA . ASN A 1 790 ? -15.347 14.934 24.192 1.00 90.56 790 ASN A CA 1
ATOM 5868 C C . ASN A 1 790 ? -16.291 15.961 24.844 1.00 90.56 790 ASN A C 1
ATOM 5870 O O . ASN A 1 790 ? -15.867 16.717 25.727 1.00 90.56 790 ASN A O 1
ATOM 5874 N N . ILE A 1 791 ? -17.568 15.983 24.443 1.00 88.81 791 ILE A N 1
ATOM 5875 C CA . ILE A 1 791 ? -18.593 16.847 25.044 1.00 88.81 791 ILE A CA 1
ATOM 5876 C C . ILE A 1 791 ? -18.839 16.448 26.506 1.00 88.81 791 ILE A C 1
ATOM 5878 O O . ILE A 1 791 ? -18.893 17.333 27.369 1.00 88.81 791 ILE A O 1
ATOM 5882 N N . THR A 1 792 ? -18.913 15.148 26.816 1.00 87.50 792 THR A N 1
ATOM 5883 C CA . THR A 1 792 ? -19.057 14.663 28.197 1.00 87.50 792 THR A CA 1
ATOM 5884 C C . THR A 1 792 ? -17.871 15.087 29.074 1.00 87.50 792 THR A C 1
ATOM 5886 O O . THR A 1 792 ? -18.093 15.657 30.149 1.00 87.50 792 THR A O 1
ATOM 5889 N N . LEU A 1 793 ? -16.627 14.936 28.597 1.00 90.69 793 LEU A N 1
ATOM 5890 C CA . LEU A 1 793 ? -15.430 15.404 29.308 1.00 90.69 793 LEU A CA 1
ATOM 5891 C C . LEU A 1 793 ? -15.481 16.918 29.560 1.00 90.69 793 LEU A C 1
ATOM 5893 O O . LEU A 1 793 ? -15.266 17.376 30.684 1.00 90.69 793 LEU A O 1
ATOM 5897 N N . CYS A 1 794 ? -15.808 17.716 28.539 1.00 91.31 794 CYS A N 1
ATOM 5898 C CA . CYS A 1 794 ? -15.921 19.170 28.675 1.00 91.31 794 CYS A CA 1
ATOM 5899 C C . CYS A 1 794 ? -16.982 19.575 29.719 1.00 91.31 794 CYS A C 1
ATOM 5901 O O . CYS A 1 794 ? -16.749 20.466 30.542 1.00 91.31 794 CYS A O 1
ATOM 5903 N N . TYR A 1 795 ? -18.132 18.897 29.733 1.00 89.38 795 TYR A N 1
ATOM 5904 C CA . TYR A 1 795 ? -19.209 19.115 30.701 1.00 89.38 795 TYR A CA 1
ATOM 5905 C C . TYR A 1 795 ? -18.801 18.735 32.136 1.00 89.38 795 TYR A C 1
ATOM 5907 O O . TYR A 1 795 ? -19.062 19.492 33.080 1.00 89.38 795 TYR A O 1
ATOM 5915 N N . ARG A 1 796 ? -18.112 17.600 32.315 1.00 88.69 796 ARG A N 1
ATOM 5916 C CA . ARG A 1 796 ? -17.561 17.163 33.609 1.00 88.69 796 ARG A CA 1
ATOM 5917 C C . ARG A 1 796 ? -16.513 18.139 34.139 1.00 88.69 796 ARG A C 1
ATOM 5919 O O . ARG A 1 796 ? -16.611 18.571 35.288 1.00 88.69 796 ARG A O 1
ATOM 5926 N N . LEU A 1 797 ? -15.571 18.564 33.297 1.00 90.19 797 LEU A N 1
ATOM 5927 C CA . LEU A 1 797 ? -14.562 19.571 33.639 1.00 90.19 797 LEU A CA 1
ATOM 5928 C C . LEU A 1 797 ? -15.206 20.896 34.077 1.00 90.19 797 LEU A C 1
ATOM 5930 O O . LEU A 1 797 ? -14.852 21.437 35.126 1.00 90.19 797 LEU A O 1
ATOM 5934 N N . PHE A 1 798 ? -16.202 21.392 33.333 1.00 87.88 798 PHE A N 1
ATOM 5935 C CA . PHE A 1 798 ? -16.921 22.622 33.680 1.00 87.88 798 PHE A CA 1
ATOM 5936 C C . PHE A 1 798 ? -17.587 22.536 35.065 1.00 87.88 798 PHE A C 1
ATOM 5938 O O . PHE A 1 798 ? -17.501 23.502 35.833 1.00 87.88 798 PHE A O 1
ATOM 5945 N N . LYS A 1 799 ? -18.173 21.375 35.406 1.00 84.69 799 LYS A N 1
ATOM 5946 C CA . LYS A 1 799 ? -18.744 21.079 36.733 1.00 84.69 799 LYS A CA 1
ATOM 5947 C C . LYS A 1 799 ? -17.704 21.021 37.849 1.00 84.69 799 LYS A C 1
ATOM 5949 O O . LYS A 1 799 ? -17.979 21.526 38.934 1.00 84.69 799 LYS A O 1
ATOM 5954 N N . VAL A 1 800 ? -16.527 20.432 37.626 1.00 85.88 800 VAL A N 1
ATOM 5955 C CA . VAL A 1 800 ? -15.471 20.426 38.657 1.00 85.88 800 VAL A CA 1
ATOM 5956 C C . VAL A 1 800 ? -15.004 21.848 38.953 1.00 85.88 800 VAL A C 1
ATOM 5958 O O . VAL A 1 800 ? -14.824 22.191 40.119 1.00 85.88 800 VAL A O 1
ATOM 5961 N N . VAL A 1 801 ? -14.915 22.722 37.944 1.00 85.12 801 VAL A N 1
ATOM 5962 C CA . VAL A 1 801 ? -14.611 24.143 38.179 1.00 85.12 801 VAL A CA 1
ATOM 5963 C C . VAL A 1 801 ? -15.715 24.847 38.989 1.00 85.12 801 VAL A C 1
ATOM 5965 O O . VAL A 1 801 ? -15.386 25.693 39.817 1.00 85.12 801 VAL A O 1
ATOM 5968 N N . ASP A 1 802 ? -16.998 24.484 38.845 1.00 82.62 802 ASP A N 1
ATOM 5969 C CA . ASP A 1 802 ? -18.061 24.995 39.737 1.00 82.62 802 ASP A CA 1
ATOM 5970 C C . ASP A 1 802 ? -17.908 24.491 41.180 1.00 82.62 802 ASP A C 1
ATOM 5972 O O . ASP A 1 802 ? -18.016 25.279 42.120 1.00 82.62 802 ASP A O 1
ATOM 5976 N N . LEU A 1 803 ? -17.617 23.200 41.370 1.00 77.75 803 LEU A N 1
ATOM 5977 C CA . LEU A 1 803 ? -17.433 22.591 42.696 1.00 77.75 803 LEU A CA 1
ATOM 5978 C C . LEU A 1 803 ? -16.185 23.119 43.426 1.00 77.75 803 LEU A C 1
ATOM 5980 O O . LEU A 1 803 ? -16.185 23.210 44.652 1.00 77.75 803 LEU A O 1
ATOM 5984 N N . LEU A 1 804 ? -15.140 23.511 42.689 1.00 76.56 804 LEU A N 1
ATOM 5985 C CA . LEU A 1 804 ? -13.960 24.194 43.234 1.00 76.56 804 LEU A CA 1
ATOM 5986 C C . LEU A 1 804 ? -14.242 25.653 43.638 1.00 76.56 804 LEU A C 1
ATOM 5988 O O . LEU A 1 804 ? -13.564 26.178 44.521 1.00 76.56 804 LEU A O 1
ATOM 5992 N N . GLN A 1 805 ? -15.220 26.314 43.009 1.00 74.69 805 GLN A N 1
ATOM 5993 C CA . GLN A 1 805 ? -15.617 27.689 43.341 1.00 74.69 805 GLN A CA 1
ATOM 5994 C C . GLN A 1 805 ? -16.619 27.755 44.501 1.00 74.69 805 GLN A C 1
ATOM 5996 O O . GLN A 1 805 ? -16.504 28.636 45.356 1.00 74.69 805 GLN A O 1
ATOM 6001 N N . ASP A 1 806 ? -17.586 26.836 44.536 1.00 72.75 806 ASP A N 1
ATOM 6002 C CA . ASP A 1 806 ? -18.619 26.750 45.570 1.00 72.75 806 ASP A CA 1
ATOM 6003 C C . ASP A 1 806 ? -18.828 25.297 46.044 1.00 72.75 806 ASP A C 1
ATOM 6005 O O . ASP A 1 806 ? -19.768 24.618 45.614 1.00 72.75 806 ASP A O 1
ATOM 6009 N N . PRO A 1 807 ? -17.986 24.808 46.977 1.00 64.69 807 PRO A N 1
ATOM 6010 C CA . PRO A 1 807 ? -18.104 23.457 47.523 1.00 64.69 807 PRO A CA 1
ATOM 6011 C C . PRO A 1 807 ? -19.360 23.243 48.388 1.00 64.69 807 PRO A C 1
ATOM 6013 O O . PRO A 1 807 ? -19.571 22.133 48.871 1.00 64.69 807 PRO A O 1
ATOM 6016 N N . ARG A 1 808 ? -20.214 24.264 48.592 1.00 57.78 808 ARG A N 1
ATOM 6017 C CA . ARG A 1 808 ? -21.510 24.107 49.277 1.00 57.78 808 ARG A CA 1
ATOM 6018 C C . ARG A 1 808 ? -22.612 23.592 48.348 1.00 57.78 808 ARG A C 1
ATOM 6020 O O . ARG A 1 808 ? -23.645 23.147 48.840 1.00 57.78 808 ARG A O 1
ATOM 6027 N N . LYS A 1 809 ? -22.402 23.588 47.024 1.00 60.19 809 LYS A N 1
ATOM 6028 C CA . LYS A 1 809 ? -23.302 22.955 46.039 1.00 60.19 809 LYS A CA 1
ATOM 6029 C C . LYS A 1 809 ? -23.146 21.432 46.048 1.00 60.19 809 LYS A C 1
ATOM 6031 O O . LYS A 1 809 ? -22.699 20.821 45.077 1.00 60.19 809 LYS A O 1
ATOM 6036 N N . GLN A 1 810 ? -23.505 20.821 47.173 1.00 53.94 810 GLN A N 1
ATOM 6037 C CA . GLN A 1 810 ? -23.374 19.391 47.413 1.00 53.94 810 GLN A CA 1
ATOM 6038 C C . GLN A 1 810 ? -24.342 18.608 46.511 1.00 53.94 810 GLN A C 1
ATOM 6040 O O . GLN A 1 810 ? -25.544 18.545 46.760 1.00 53.94 810 GLN A O 1
ATOM 6045 N N . GLN A 1 811 ? -23.822 18.027 45.428 1.00 58.78 811 GLN A N 1
ATOM 6046 C CA . GLN A 1 811 ? -24.624 17.212 44.513 1.00 58.78 811 GLN A CA 1
ATOM 6047 C C . GLN A 1 811 ? -24.939 15.846 45.134 1.00 58.78 811 GLN A C 1
ATOM 6049 O O . GLN A 1 811 ? -24.088 15.227 45.769 1.00 58.78 811 GLN A O 1
ATOM 6054 N N . SER A 1 812 ? -26.145 15.337 44.886 1.00 60.22 812 SER A N 1
ATOM 6055 C CA . SER A 1 812 ? -26.484 13.938 45.147 1.00 60.22 812 SER A CA 1
ATOM 6056 C C . SER A 1 812 ? -25.635 13.009 44.268 1.00 60.22 812 SER A C 1
ATOM 6058 O O . SER A 1 812 ? -25.598 13.184 43.044 1.00 60.22 812 SER A O 1
ATOM 6060 N N . SER A 1 813 ? -24.954 12.031 44.878 1.00 62.72 813 SER A N 1
ATOM 6061 C CA . SER A 1 813 ? -24.211 11.002 44.129 1.00 62.72 813 SER A CA 1
ATOM 6062 C C . SER A 1 813 ? -25.159 10.181 43.250 1.00 62.72 813 SER A C 1
ATOM 6064 O O . SER A 1 813 ? -26.348 10.047 43.558 1.00 62.72 813 SER A O 1
ATOM 6066 N N . VAL A 1 814 ? -24.641 9.664 42.134 1.00 62.50 814 VAL A N 1
ATOM 6067 C CA . VAL A 1 814 ? -25.399 8.829 41.190 1.00 62.50 814 VAL A CA 1
ATOM 6068 C C . VAL A 1 814 ? -25.707 7.462 41.787 1.00 62.50 814 VAL A C 1
ATOM 6070 O O . VAL A 1 814 ? -26.777 6.901 41.550 1.00 62.50 814 VAL A O 1
ATOM 6073 N N . TYR A 1 815 ? -24.771 6.930 42.570 1.00 62.72 815 TYR A N 1
ATOM 6074 C CA . TYR A 1 815 ? -24.766 5.526 42.941 1.00 62.72 815 TYR A CA 1
ATOM 6075 C C . TYR A 1 815 ? -25.698 5.204 44.121 1.00 62.72 815 TYR A C 1
ATOM 6077 O O . TYR A 1 815 ? -25.617 5.842 45.178 1.00 62.72 815 TYR A O 1
ATOM 6085 N N . PRO A 1 816 ? -26.559 4.175 44.001 1.00 63.19 816 PRO A N 1
ATOM 6086 C CA . PRO A 1 816 ? -27.355 3.690 45.120 1.00 63.19 816 PRO A CA 1
ATOM 6087 C C . PRO A 1 816 ? -26.457 3.001 46.163 1.00 63.19 816 PRO A C 1
ATOM 6089 O O . PRO A 1 816 ? -25.717 2.063 45.861 1.00 63.19 816 PRO A O 1
ATOM 6092 N N . LYS A 1 817 ? -26.533 3.466 47.418 1.00 65.56 817 LYS A N 1
ATOM 6093 C CA . LYS A 1 817 ? -25.697 2.992 48.537 1.00 65.56 817 LYS A CA 1
ATOM 6094 C C . LYS A 1 817 ? -25.771 1.466 48.690 1.00 65.56 817 LYS A C 1
ATOM 6096 O O . LYS A 1 817 ? -26.855 0.933 48.913 1.00 65.56 817 LYS A O 1
ATOM 6101 N N . LYS A 1 818 ? -24.617 0.783 48.665 1.00 64.75 818 LYS A N 1
ATOM 6102 C CA . LYS A 1 818 ? -24.481 -0.669 48.924 1.00 64.75 818 LYS A CA 1
ATOM 6103 C C . LYS A 1 818 ? -25.371 -1.579 48.046 1.00 64.75 818 LYS A C 1
ATOM 6105 O O . LYS A 1 818 ? -25.674 -2.703 48.452 1.00 64.75 818 LYS A O 1
ATOM 6110 N N . HIS A 1 819 ? -25.794 -1.138 46.858 1.00 72.44 819 HIS A N 1
ATOM 6111 C CA . HIS A 1 819 ? -26.706 -1.911 46.006 1.00 72.44 819 HIS A CA 1
ATOM 6112 C C . HIS A 1 819 ? -25.994 -3.091 45.319 1.00 72.44 819 HIS A C 1
ATOM 6114 O O . HIS A 1 819 ? -25.502 -2.980 44.195 1.00 72.44 819 HIS A O 1
ATOM 6120 N N . ARG A 1 820 ? -25.935 -4.237 46.015 1.00 78.88 820 ARG A N 1
ATOM 6121 C CA . ARG A 1 820 ? -25.167 -5.436 45.619 1.00 78.88 820 ARG A CA 1
ATOM 6122 C C . ARG A 1 820 ? -25.425 -5.902 44.180 1.00 78.88 820 ARG A C 1
ATOM 6124 O O . ARG A 1 820 ? -24.479 -6.310 43.520 1.00 78.88 820 ARG A O 1
ATOM 6131 N N . LEU A 1 821 ? -26.659 -5.790 43.681 1.00 80.44 821 LEU A N 1
ATOM 6132 C CA . LEU A 1 821 ? -27.000 -6.143 42.297 1.00 80.44 821 LEU A CA 1
ATOM 6133 C C . LEU A 1 821 ? -26.263 -5.264 41.274 1.00 80.44 821 LEU A C 1
ATOM 6135 O O . LEU A 1 821 ? -25.696 -5.784 40.321 1.00 80.44 821 LEU A O 1
ATOM 6139 N N . SER A 1 822 ? -26.203 -3.945 41.487 1.00 78.62 822 SER A N 1
ATOM 6140 C CA . SER A 1 822 ? -25.497 -3.034 40.571 1.00 78.62 822 SER A CA 1
ATOM 6141 C C . SER A 1 822 ? -23.977 -3.187 40.652 1.00 78.62 822 SER A C 1
ATOM 6143 O O . SER A 1 822 ? -23.312 -3.090 39.626 1.00 78.62 822 SER A O 1
ATOM 6145 N N . VAL A 1 823 ? -23.432 -3.486 41.839 1.00 84.31 823 VAL A N 1
ATOM 6146 C CA . VAL A 1 823 ? -22.020 -3.884 41.995 1.00 84.31 823 VAL A CA 1
ATOM 6147 C C . VAL A 1 823 ? -21.740 -5.141 41.165 1.00 84.31 823 VAL A C 1
ATOM 6149 O O . VAL A 1 823 ? -20.786 -5.162 40.393 1.00 84.31 823 VAL A O 1
ATOM 6152 N N . GLY A 1 824 ? -22.608 -6.154 41.274 1.00 87.06 824 GLY A N 1
ATOM 6153 C CA . GLY A 1 824 ? -22.528 -7.388 40.496 1.00 87.06 824 GLY A CA 1
ATOM 6154 C C . GLY A 1 824 ? -22.520 -7.137 38.989 1.00 87.06 824 GLY A C 1
ATOM 6155 O O . GLY A 1 824 ? -21.632 -7.637 38.312 1.00 87.06 824 GLY A O 1
ATOM 6156 N N . VAL A 1 825 ? -23.434 -6.308 38.470 1.00 88.88 825 VAL A N 1
ATOM 6157 C CA . VAL A 1 825 ? -23.499 -5.971 37.033 1.00 88.88 825 VAL A CA 1
ATOM 6158 C C . VAL A 1 825 ? -22.186 -5.373 36.518 1.00 88.88 825 VAL A C 1
ATOM 6160 O O . VAL A 1 825 ? -21.680 -5.841 35.502 1.00 88.88 825 VAL A O 1
ATOM 6163 N N . PHE A 1 826 ? -21.594 -4.392 37.208 1.00 90.19 826 PHE A N 1
ATOM 6164 C CA . PHE A 1 826 ? -20.331 -3.785 36.757 1.00 90.19 826 PHE A CA 1
ATOM 6165 C C . PHE A 1 826 ? -19.125 -4.732 36.868 1.00 90.19 826 PHE A C 1
ATOM 6167 O O . PHE A 1 826 ? -18.252 -4.701 36.004 1.00 90.19 826 PHE A O 1
ATOM 6174 N N . VAL A 1 827 ? -19.076 -5.594 37.891 1.00 92.12 827 VAL A N 1
ATOM 6175 C CA . VAL A 1 827 ? -18.008 -6.601 38.037 1.00 92.12 827 VAL A CA 1
ATOM 6176 C C . VAL A 1 827 ? -18.137 -7.698 36.976 1.00 92.12 827 VAL A C 1
ATOM 6178 O O . VAL A 1 827 ? -17.149 -8.028 36.327 1.00 92.12 827 VAL A O 1
ATOM 6181 N N . ILE A 1 828 ? -19.348 -8.217 36.745 1.00 94.56 828 ILE A N 1
ATOM 6182 C CA . ILE A 1 828 ? -19.631 -9.207 35.693 1.00 94.56 828 ILE A CA 1
ATOM 6183 C C . ILE A 1 828 ? -19.314 -8.620 34.316 1.00 94.56 828 ILE A C 1
ATOM 6185 O O . ILE A 1 828 ? -18.670 -9.292 33.518 1.00 94.56 828 ILE A O 1
ATOM 6189 N N . PHE A 1 829 ? -19.689 -7.363 34.055 1.00 94.31 829 PHE A N 1
ATOM 6190 C CA . PHE A 1 829 ? -19.328 -6.668 32.819 1.00 94.31 829 PHE A CA 1
ATOM 6191 C C . PHE A 1 829 ? -17.807 -6.579 32.635 1.00 94.31 829 PHE A C 1
ATOM 6193 O O . PHE A 1 829 ? -17.310 -6.937 31.574 1.00 94.31 829 PHE A O 1
ATOM 6200 N N . ALA A 1 830 ? -17.058 -6.146 33.656 1.00 95.06 830 ALA A N 1
ATOM 6201 C CA . ALA A 1 830 ? -15.604 -6.010 33.556 1.00 95.06 830 ALA A CA 1
ATOM 6202 C C . ALA A 1 830 ? -14.903 -7.360 33.312 1.00 95.06 830 ALA A C 1
ATOM 6204 O O . ALA A 1 830 ? -13.992 -7.438 32.491 1.00 95.06 830 ALA A O 1
ATOM 6205 N N . VAL A 1 831 ? -15.356 -8.430 33.976 1.00 96.81 831 VAL A N 1
ATOM 6206 C CA . VAL A 1 831 ? -14.852 -9.798 33.759 1.00 96.81 831 VAL A CA 1
ATOM 6207 C C . VAL A 1 831 ? -15.217 -10.306 32.361 1.00 96.81 831 VAL A C 1
ATOM 6209 O O . VAL A 1 831 ? -14.353 -10.821 31.657 1.00 96.81 831 VAL A O 1
ATOM 6212 N N . PHE A 1 832 ? -16.466 -10.116 31.923 1.00 96.50 832 PHE A N 1
ATOM 6213 C CA . PHE A 1 832 ? -16.910 -10.510 30.585 1.00 96.50 832 PHE A CA 1
ATOM 6214 C C . PHE A 1 832 ? -16.161 -9.757 29.481 1.00 96.50 832 PHE A C 1
ATOM 6216 O O . PHE A 1 832 ? -15.794 -10.372 28.489 1.00 96.50 832 PHE A O 1
ATOM 6223 N N . LEU A 1 833 ? -15.876 -8.462 29.659 1.00 96.31 833 LEU A N 1
ATOM 6224 C CA . LEU A 1 833 ? -15.104 -7.660 28.706 1.00 96.31 833 LEU A CA 1
ATOM 6225 C C . LEU A 1 833 ? -13.686 -8.218 28.516 1.00 96.31 833 LEU A C 1
ATOM 6227 O O . LEU A 1 833 ? -13.225 -8.341 27.384 1.00 96.31 833 LEU A O 1
ATOM 6231 N N . VAL A 1 834 ? -13.010 -8.586 29.611 1.00 96.88 834 VAL A N 1
ATOM 6232 C CA . VAL A 1 834 ? -11.669 -9.191 29.557 1.00 96.88 834 VAL A CA 1
ATOM 6233 C C . VAL A 1 834 ? -11.716 -10.550 28.856 1.00 96.88 834 VAL A C 1
ATOM 6235 O O . VAL A 1 834 ? -10.954 -10.755 27.918 1.00 96.88 834 VAL A O 1
ATOM 6238 N N . ILE A 1 835 ? -12.655 -11.431 29.228 1.00 97.31 835 ILE A N 1
ATOM 6239 C CA . ILE A 1 835 ? -12.831 -12.748 28.587 1.00 97.31 835 ILE A CA 1
ATOM 6240 C C . ILE A 1 835 ? -13.156 -12.598 27.093 1.00 97.31 835 ILE A C 1
ATOM 6242 O O . ILE A 1 835 ? -12.580 -13.296 26.266 1.00 97.31 835 ILE A O 1
ATOM 6246 N N . PHE A 1 836 ? -14.045 -11.668 26.732 1.00 97.25 836 PHE A N 1
ATOM 6247 C CA . PHE A 1 836 ? -14.422 -11.390 25.346 1.00 97.25 836 PHE A CA 1
ATOM 6248 C C . PHE A 1 836 ? -13.216 -10.950 24.509 1.00 97.25 836 PHE A C 1
ATOM 6250 O O . PHE A 1 836 ? -13.042 -11.437 23.393 1.00 97.25 836 PHE A O 1
ATOM 6257 N N . VAL A 1 837 ? -12.370 -10.058 25.036 1.00 97.56 837 VAL A N 1
ATOM 6258 C CA . VAL A 1 837 ? -11.137 -9.615 24.363 1.00 97.56 837 VAL A CA 1
ATOM 6259 C C . VAL A 1 837 ? -10.128 -10.757 24.263 1.00 97.56 837 VAL A C 1
ATOM 6261 O O . VAL A 1 837 ? -9.582 -10.985 23.185 1.00 97.56 837 VAL A O 1
ATOM 6264 N N . GLU A 1 838 ? -9.892 -11.487 25.353 1.00 96.31 838 GLU A N 1
ATOM 6265 C CA . GLU A 1 838 ? -8.913 -12.574 25.414 1.00 96.31 838 GLU A CA 1
ATOM 6266 C C . GLU A 1 838 ? -9.277 -13.716 24.456 1.00 96.31 838 GLU A C 1
ATOM 6268 O O . GLU A 1 838 ? -8.450 -14.107 23.634 1.00 96.31 838 GLU A O 1
ATOM 6273 N N . GLU A 1 839 ? -10.530 -14.179 24.457 1.00 96.31 839 GLU A N 1
ATOM 6274 C CA . GLU A 1 839 ? -11.001 -15.207 23.524 1.00 96.31 839 GLU A CA 1
ATOM 6275 C C . GLU A 1 839 ? -11.108 -14.694 22.079 1.00 96.31 839 GLU A C 1
ATOM 6277 O O . GLU A 1 839 ? -10.782 -15.438 21.151 1.00 96.31 839 GLU A O 1
ATOM 6282 N N . SER A 1 840 ? -11.464 -13.420 21.850 1.00 96.56 840 SER A N 1
ATOM 6283 C CA . SER A 1 840 ? -11.404 -12.809 20.507 1.00 96.56 840 SER A CA 1
ATOM 6284 C C . SER A 1 840 ? -9.981 -12.756 19.958 1.00 96.56 840 SER A C 1
ATOM 6286 O O . SER A 1 840 ? -9.761 -12.976 18.767 1.00 96.56 840 SER A O 1
ATOM 6288 N N . MET A 1 841 ? -8.997 -12.477 20.815 1.00 95.69 841 MET A N 1
ATOM 6289 C CA . MET A 1 841 ? -7.593 -12.489 20.427 1.00 95.69 841 MET A CA 1
ATOM 6290 C C . MET A 1 841 ? -7.106 -13.920 20.180 1.00 95.69 841 MET A C 1
ATOM 6292 O O . MET A 1 841 ? -6.595 -14.193 19.094 1.00 95.69 841 MET A O 1
ATOM 6296 N N . ARG A 1 842 ? -7.330 -14.824 21.140 1.00 95.06 842 ARG A N 1
ATOM 6297 C CA . ARG A 1 842 ? -6.919 -16.234 21.120 1.00 95.06 842 ARG A CA 1
ATOM 6298 C C . ARG A 1 842 ? -7.471 -16.993 19.917 1.00 95.06 842 ARG A C 1
ATOM 6300 O O . ARG A 1 842 ? -6.701 -17.619 19.197 1.00 95.06 842 ARG A O 1
ATOM 6307 N N . THR A 1 843 ? -8.785 -16.950 19.688 1.00 94.19 843 THR A N 1
ATOM 6308 C CA . THR A 1 843 ? -9.409 -17.708 18.587 1.00 94.19 843 THR A CA 1
ATOM 6309 C C . THR A 1 843 ? -8.937 -17.213 17.221 1.00 94.19 843 THR A C 1
ATOM 6311 O O . THR A 1 843 ? -8.643 -18.031 16.356 1.00 94.19 843 THR A O 1
ATOM 6314 N N . SER A 1 844 ? -8.742 -15.902 17.043 1.00 94.56 844 SER A N 1
ATOM 6315 C CA . SER A 1 844 ? -8.217 -15.348 15.786 1.00 94.56 844 SER A CA 1
ATOM 6316 C C . SER A 1 844 ? -6.715 -15.604 15.574 1.00 94.56 844 SER A C 1
ATOM 6318 O O . SER A 1 844 ? -6.290 -15.803 14.437 1.00 94.56 844 SER A O 1
ATOM 6320 N N . ASP A 1 845 ? -5.900 -15.651 16.637 1.00 93.38 845 ASP A N 1
ATOM 6321 C CA . ASP A 1 845 ? -4.489 -16.059 16.524 1.00 93.38 845 ASP A CA 1
ATOM 6322 C C . ASP A 1 845 ? -4.356 -17.549 16.158 1.00 93.38 845 ASP A C 1
ATOM 6324 O O . ASP A 1 845 ? -3.514 -17.887 15.328 1.00 93.38 845 ASP A O 1
ATOM 6328 N N . VAL A 1 846 ? -5.213 -18.427 16.702 1.00 93.19 846 VAL A N 1
ATOM 6329 C CA . VAL A 1 846 ? -5.254 -19.858 16.336 1.00 93.19 846 VAL A CA 1
ATOM 6330 C C . VAL A 1 846 ? -5.771 -20.059 14.907 1.00 93.19 846 VAL A C 1
ATOM 6332 O O . VAL A 1 846 ? -5.167 -20.816 14.152 1.00 93.19 846 VAL A O 1
ATOM 6335 N N . ALA A 1 847 ? -6.834 -19.355 14.497 1.00 92.88 847 ALA A N 1
ATOM 6336 C CA . ALA A 1 847 ? -7.378 -19.431 13.134 1.00 92.88 847 ALA A CA 1
ATOM 6337 C C . ALA A 1 847 ? -6.327 -19.106 12.059 1.00 92.88 847 ALA A C 1
ATOM 6339 O O . ALA A 1 847 ? -6.270 -19.745 11.015 1.00 92.88 847 ALA A O 1
ATOM 6340 N N . CYS A 1 848 ? -5.464 -18.129 12.336 1.00 94.00 848 CYS A N 1
ATOM 6341 C CA . CYS A 1 848 ? -4.388 -17.718 11.442 1.00 94.00 848 CYS A CA 1
ATOM 6342 C C . CYS A 1 848 ? -3.030 -18.373 11.755 1.00 94.00 848 CYS A C 1
ATOM 6344 O O . CYS A 1 848 ? -2.012 -17.891 11.261 1.00 94.00 848 CYS A O 1
ATOM 6346 N N . GLN A 1 849 ? -2.967 -19.430 12.573 1.00 93.12 849 GLN A N 1
ATOM 6347 C CA . GLN A 1 849 ? -1.691 -20.049 12.962 1.00 93.12 849 GLN A CA 1
ATOM 6348 C C . GLN A 1 849 ? -0.989 -20.748 11.783 1.00 93.12 849 GLN A C 1
ATOM 6350 O O . GLN A 1 849 ? 0.238 -20.773 11.733 1.00 93.12 849 GLN A O 1
ATOM 6355 N N . ALA A 1 850 ? -1.751 -21.263 10.812 1.00 92.69 850 ALA A N 1
ATOM 6356 C CA . ALA A 1 850 ? -1.221 -21.825 9.565 1.00 92.69 850 ALA A CA 1
ATOM 6357 C C . ALA A 1 850 ? -0.727 -20.758 8.560 1.00 92.69 850 ALA A C 1
ATOM 6359 O O . ALA A 1 850 ? -0.119 -21.100 7.547 1.00 92.69 850 ALA A O 1
ATOM 6360 N N . HIS A 1 851 ? -0.977 -19.475 8.850 1.00 94.81 851 HIS A N 1
ATOM 6361 C CA . HIS A 1 851 ? -0.803 -18.352 7.931 1.00 94.81 851 HIS A CA 1
ATOM 6362 C C . HIS A 1 851 ? 0.091 -17.253 8.538 1.00 94.81 851 HIS A C 1
ATOM 6364 O O . HIS A 1 851 ? -0.408 -16.181 8.908 1.00 94.81 851 HIS A O 1
ATOM 6370 N N . PRO A 1 852 ? 1.412 -17.493 8.682 1.00 94.12 852 PRO A N 1
ATOM 6371 C CA . PRO A 1 852 ? 2.356 -16.491 9.184 1.00 94.12 852 PRO A CA 1
ATOM 6372 C C . PRO A 1 852 ? 2.407 -15.223 8.314 1.00 94.12 852 PRO A C 1
ATOM 6374 O O . PRO A 1 852 ? 2.552 -14.131 8.858 1.00 94.12 852 PRO A O 1
ATOM 6377 N N . GLU A 1 853 ? 2.193 -15.345 6.999 1.00 94.44 853 GLU A N 1
ATOM 6378 C CA . GLU A 1 853 ? 2.044 -14.231 6.047 1.00 94.44 853 GLU A CA 1
ATOM 6379 C C . GLU A 1 853 ? 0.858 -13.299 6.350 1.00 94.44 853 GLU A C 1
ATOM 6381 O O . GLU A 1 853 ? 0.821 -12.156 5.888 1.00 94.44 853 GLU A O 1
ATOM 6386 N N . CYS A 1 854 ? -0.118 -13.757 7.142 1.00 95.50 854 CYS A N 1
ATOM 6387 C CA . CYS A 1 854 ? -1.201 -12.913 7.626 1.00 95.50 854 CYS A CA 1
ATOM 6388 C C . CYS A 1 854 ? -0.705 -12.060 8.807 1.00 95.50 854 CYS A C 1
ATOM 6390 O O . CYS A 1 854 ? -0.972 -12.352 9.981 1.00 95.50 854 CYS A O 1
ATOM 6392 N N . VAL A 1 855 ? 0.051 -11.007 8.491 1.00 93.38 855 VAL A N 1
ATOM 6393 C CA . VAL A 1 855 ? 0.734 -10.134 9.461 1.00 93.38 855 VAL A CA 1
ATOM 6394 C C . VAL A 1 855 ? -0.233 -9.330 10.338 1.00 93.38 855 VAL A C 1
ATOM 6396 O O . VAL A 1 855 ? 0.065 -9.052 11.500 1.00 93.38 855 VAL A O 1
ATOM 6399 N N . VAL A 1 856 ? -1.426 -9.006 9.828 1.00 93.31 856 VAL A N 1
ATOM 6400 C CA . VAL A 1 856 ? -2.505 -8.348 10.585 1.00 93.31 856 VAL A CA 1
ATOM 6401 C C . VAL A 1 856 ? -3.812 -9.100 10.360 1.00 93.31 856 VAL A C 1
ATOM 6403 O O . VAL A 1 856 ? -4.149 -9.441 9.232 1.00 93.31 856 VAL A O 1
ATOM 6406 N N . LYS A 1 857 ? -4.564 -9.336 11.438 1.00 93.56 857 LYS A N 1
ATOM 6407 C CA . LYS A 1 857 ? -5.823 -10.100 11.480 1.00 93.56 857 LYS A CA 1
ATOM 6408 C C . LYS A 1 857 ? -6.836 -9.428 12.401 1.00 93.56 857 LYS A C 1
ATOM 6410 O O . LYS A 1 857 ? -6.436 -8.854 13.419 1.00 93.56 857 LYS A O 1
ATOM 6415 N N . ALA A 1 858 ? -8.120 -9.490 12.051 1.00 95.50 858 ALA A N 1
ATOM 6416 C CA . ALA A 1 858 ? -9.189 -9.022 12.931 1.00 95.50 858 ALA A CA 1
ATOM 6417 C C . ALA A 1 858 ? -9.252 -9.908 14.183 1.00 95.50 858 ALA A C 1
ATOM 6419 O O . ALA A 1 858 ? -8.838 -11.067 14.154 1.00 95.50 858 ALA A O 1
ATOM 6420 N N . ARG A 1 859 ? -9.745 -9.369 15.299 1.00 95.88 859 ARG A N 1
ATOM 6421 C CA . ARG A 1 859 ? -9.872 -10.102 16.567 1.00 95.88 859 ARG A CA 1
ATOM 6422 C C . ARG A 1 859 ? -11.343 -10.388 16.850 1.00 95.88 859 ARG A C 1
ATOM 6424 O O . ARG A 1 859 ? -12.039 -9.552 17.415 1.00 95.88 859 ARG A O 1
ATOM 6431 N N . ARG A 1 860 ? -11.812 -11.569 16.444 1.00 95.31 860 ARG A N 1
ATOM 6432 C CA . ARG A 1 860 ? -13.208 -12.016 16.563 1.00 95.31 860 ARG A CA 1
ATOM 6433 C C . ARG A 1 860 ? -13.310 -13.315 17.349 1.00 95.31 860 ARG A C 1
ATOM 6435 O O . ARG A 1 860 ? -12.687 -14.307 16.971 1.00 95.31 860 ARG A O 1
ATOM 6442 N N . TRP A 1 861 ? -14.157 -13.339 18.378 1.00 94.00 861 TRP A N 1
ATOM 6443 C CA . TRP A 1 861 ? -14.508 -14.569 19.092 1.00 94.00 861 TRP A CA 1
ATOM 6444 C C . TRP A 1 861 ? -15.372 -15.460 18.194 1.00 94.00 861 TRP A C 1
ATOM 6446 O O . TRP A 1 861 ? -16.576 -15.253 18.048 1.00 94.00 861 TRP A O 1
ATOM 6456 N N . THR A 1 862 ? -14.736 -16.437 17.553 1.00 86.06 862 THR A N 1
ATOM 6457 C CA . THR A 1 862 ? -15.356 -17.311 16.547 1.00 86.06 862 THR A CA 1
ATOM 6458 C C . THR A 1 862 ? -15.225 -18.780 16.939 1.00 86.06 862 THR A C 1
ATOM 6460 O O . THR A 1 862 ? -14.286 -19.181 17.629 1.00 86.06 862 THR A O 1
ATOM 6463 N N . ARG A 1 863 ? -16.187 -19.611 16.516 1.00 86.50 863 ARG A N 1
ATOM 6464 C CA . ARG A 1 863 ? -16.092 -21.067 16.675 1.00 86.50 863 ARG A CA 1
ATOM 6465 C C . ARG A 1 863 ? -15.265 -21.631 15.524 1.00 86.50 863 ARG A C 1
ATOM 6467 O O . ARG A 1 863 ? -15.763 -21.727 14.407 1.00 86.50 863 ARG A O 1
ATOM 6474 N N . LEU A 1 864 ? -14.034 -22.022 15.829 1.00 85.81 864 LEU A N 1
ATOM 6475 C CA . LEU A 1 864 ? -13.139 -22.650 14.863 1.00 85.81 864 LEU A CA 1
ATOM 6476 C C . LEU A 1 864 ? -13.590 -24.082 14.544 1.00 85.81 864 LEU A C 1
ATOM 6478 O O . LEU A 1 864 ? -13.918 -24.856 15.446 1.00 85.81 864 LEU A O 1
ATOM 6482 N N . SER A 1 865 ? -13.557 -24.431 13.264 1.00 85.12 865 SER A N 1
ATOM 6483 C CA . SER A 1 865 ? -13.645 -25.800 12.761 1.00 85.12 865 SER A CA 1
ATOM 6484 C C . SER A 1 865 ? -12.242 -26.410 12.775 1.00 85.12 865 SER A C 1
ATOM 6486 O O . SER A 1 865 ? -11.284 -25.794 12.306 1.00 85.12 865 SER A O 1
ATOM 6488 N N . THR A 1 866 ? -12.094 -27.615 13.325 1.00 76.12 866 THR A N 1
ATOM 6489 C CA . THR A 1 866 ? -10.783 -28.256 13.510 1.00 76.12 866 THR A CA 1
ATOM 6490 C C . THR A 1 866 ? -10.051 -28.437 12.175 1.00 76.12 866 THR A C 1
ATOM 6492 O O . THR A 1 866 ? -10.528 -29.160 11.308 1.00 76.12 866 THR A O 1
ATOM 6495 N N . GLY A 1 867 ? -8.891 -27.788 12.019 1.00 75.00 867 GLY A N 1
ATOM 6496 C CA . GLY A 1 867 ? -8.061 -27.869 10.808 1.00 75.00 867 GLY A CA 1
ATOM 6497 C C . GLY A 1 867 ? -8.465 -26.943 9.650 1.00 75.00 867 GLY A C 1
ATOM 6498 O O . GLY A 1 867 ? -7.901 -27.070 8.568 1.00 75.00 867 GLY A O 1
ATOM 6499 N N . SER A 1 868 ? -9.415 -26.019 9.837 1.00 83.25 868 SER A N 1
ATOM 6500 C CA . SER A 1 868 ? -9.871 -25.125 8.762 1.00 83.25 868 SER A CA 1
ATOM 6501 C C . SER A 1 868 ? -8.880 -23.993 8.469 1.00 83.25 868 SER A C 1
ATOM 6503 O O . SER A 1 868 ? -8.624 -23.159 9.334 1.00 83.25 868 SER A O 1
ATOM 6505 N N . LEU A 1 869 ? -8.394 -23.912 7.226 1.00 87.25 869 LEU A N 1
ATOM 6506 C CA . LEU A 1 869 ? -7.500 -22.84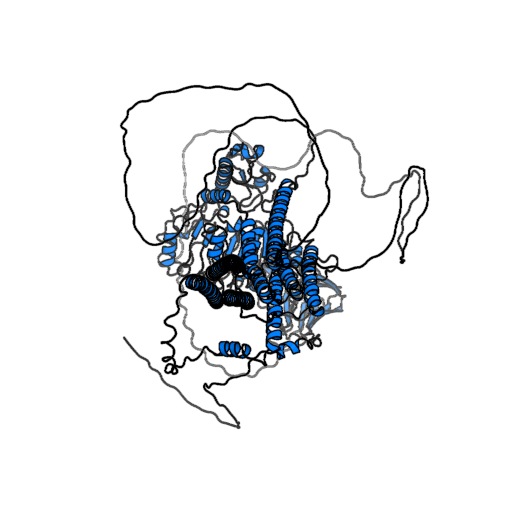0 6.750 1.00 87.25 869 LEU A CA 1
ATOM 6507 C C . LEU A 1 869 ? -8.272 -21.551 6.388 1.00 87.25 869 LEU A C 1
ATOM 6509 O O . LEU A 1 869 ? -7.851 -20.441 6.698 1.00 87.25 869 LEU A O 1
ATOM 6513 N N . THR A 1 870 ? -9.480 -21.700 5.840 1.00 89.62 870 THR A N 1
ATOM 6514 C CA . THR A 1 870 ? -10.371 -20.615 5.372 1.00 89.62 870 THR A CA 1
ATOM 6515 C C . THR A 1 870 ? -11.025 -19.768 6.476 1.00 89.62 870 THR A C 1
ATOM 6517 O O . THR A 1 870 ? -11.866 -18.922 6.193 1.00 89.62 870 THR A O 1
ATOM 6520 N N . GLN A 1 871 ? -10.693 -19.994 7.752 1.00 90.88 871 GLN A N 1
ATOM 6521 C CA . GLN A 1 871 ? -11.311 -19.287 8.887 1.00 90.88 871 GLN A CA 1
ATOM 6522 C C . GLN A 1 871 ? -10.441 -18.172 9.484 1.00 90.88 871 GLN A C 1
ATOM 6524 O O . GLN A 1 871 ? -10.871 -17.519 10.433 1.00 90.88 871 GLN A O 1
ATOM 6529 N N . CYS A 1 872 ? -9.243 -17.927 8.949 1.00 94.19 872 CYS A N 1
ATOM 6530 C CA . CYS A 1 872 ? -8.404 -16.800 9.355 1.00 94.19 872 CYS A CA 1
ATOM 6531 C C . CYS A 1 872 ? -9.017 -15.457 8.890 1.00 94.19 872 CYS A C 1
ATOM 6533 O O . CYS A 1 872 ? -9.075 -15.221 7.684 1.00 94.19 872 CYS A O 1
ATOM 6535 N N . PRO A 1 873 ? -9.433 -14.541 9.794 1.00 95.19 873 PRO A N 1
ATOM 6536 C CA . PRO A 1 873 ? -10.015 -13.253 9.407 1.00 95.19 873 PRO A CA 1
ATOM 6537 C C . PRO A 1 873 ? -8.901 -12.256 9.042 1.00 95.19 873 PRO A C 1
ATOM 6539 O O . PRO A 1 873 ? -8.532 -11.372 9.829 1.00 95.19 873 PRO A O 1
ATOM 6542 N N . CYS A 1 874 ? -8.279 -12.464 7.881 1.00 96.44 874 CYS A N 1
ATOM 6543 C CA . CYS A 1 874 ? -7.024 -11.808 7.545 1.00 96.44 874 CYS A CA 1
ATOM 6544 C C . CYS A 1 874 ? -7.205 -10.351 7.107 1.00 96.44 874 CYS A C 1
ATOM 6546 O O . CYS A 1 874 ? -7.864 -10.055 6.119 1.00 96.44 874 CYS A O 1
ATOM 6548 N N . LEU A 1 875 ? -6.577 -9.439 7.856 1.00 95.88 875 LEU A N 1
ATOM 6549 C CA . LEU A 1 875 ? -6.423 -8.012 7.561 1.00 95.88 875 LEU A CA 1
ATOM 6550 C C . LEU A 1 875 ? -5.531 -7.750 6.341 1.00 95.88 875 LEU A C 1
ATOM 6552 O O . LEU A 1 875 ? -5.858 -6.970 5.445 1.00 95.88 875 LEU A O 1
ATOM 6556 N N . MET A 1 876 ? -4.331 -8.326 6.392 1.00 95.62 876 MET A N 1
ATOM 6557 C CA . MET A 1 876 ? -3.202 -7.989 5.527 1.00 95.62 876 MET A CA 1
ATOM 6558 C C . MET A 1 876 ? -2.353 -9.243 5.296 1.00 95.62 876 MET A C 1
ATOM 6560 O O . MET A 1 876 ? -1.808 -9.786 6.259 1.00 95.62 876 MET A O 1
ATOM 6564 N N . LEU A 1 877 ? -2.237 -9.664 4.036 1.00 96.81 877 LEU A N 1
ATOM 6565 C CA . LEU A 1 877 ? -1.352 -10.734 3.577 1.00 96.81 877 LEU A CA 1
ATOM 6566 C C . LEU A 1 877 ? -0.110 -10.076 2.970 1.00 96.81 877 LEU A C 1
ATOM 6568 O O . LEU A 1 877 ? -0.227 -9.319 2.004 1.00 96.81 877 LEU A O 1
ATOM 6572 N N . ILE A 1 878 ? 1.057 -10.336 3.558 1.00 96.00 878 ILE A N 1
ATOM 6573 C CA . ILE A 1 878 ? 2.350 -9.855 3.065 1.00 96.00 878 ILE A CA 1
ATOM 6574 C C . ILE A 1 878 ? 3.314 -11.045 3.045 1.00 96.00 878 ILE A C 1
ATOM 6576 O O . ILE A 1 878 ? 3.707 -11.537 4.101 1.00 96.00 878 ILE A O 1
ATOM 6580 N N . ASP A 1 879 ? 3.681 -11.507 1.848 1.00 96.31 879 ASP A N 1
ATOM 6581 C CA . ASP A 1 879 ? 4.663 -12.580 1.645 1.00 96.31 879 ASP A CA 1
ATOM 6582 C C . ASP A 1 879 ? 5.665 -12.176 0.555 1.00 96.31 879 ASP A C 1
ATOM 6584 O O . ASP A 1 879 ? 5.319 -12.021 -0.617 1.00 96.31 879 ASP A O 1
ATOM 6588 N N . ARG A 1 880 ? 6.917 -11.949 0.957 1.00 94.50 880 ARG A N 1
ATOM 6589 C CA . ARG A 1 880 ? 7.960 -11.367 0.107 1.00 94.50 880 ARG A CA 1
ATOM 6590 C C . ARG A 1 880 ? 9.240 -12.180 0.232 1.00 94.50 880 ARG A C 1
ATOM 6592 O O . ARG A 1 880 ? 9.735 -12.382 1.337 1.00 94.50 880 ARG A O 1
ATOM 6599 N N . ASP A 1 881 ? 9.805 -12.600 -0.892 1.00 95.06 881 ASP A N 1
ATOM 6600 C CA . ASP A 1 881 ? 11.255 -12.751 -1.009 1.00 95.06 881 ASP A CA 1
ATOM 6601 C C . ASP A 1 881 ? 11.786 -11.545 -1.785 1.00 95.06 881 ASP A C 1
ATOM 6603 O O . ASP A 1 881 ? 11.312 -11.245 -2.879 1.00 95.06 881 ASP A O 1
ATOM 6607 N N . ILE A 1 882 ? 12.731 -10.827 -1.182 1.00 92.50 882 ILE A N 1
ATOM 6608 C CA . ILE A 1 882 ? 13.318 -9.597 -1.724 1.00 92.50 882 ILE A CA 1
ATOM 6609 C C . ILE A 1 882 ? 14.727 -9.807 -2.295 1.00 92.50 882 ILE A C 1
ATOM 6611 O O . ILE A 1 882 ? 15.298 -8.864 -2.842 1.00 92.50 882 ILE A O 1
ATOM 6615 N N . ALA A 1 883 ? 15.312 -11.001 -2.141 1.00 94.12 883 ALA A N 1
ATOM 6616 C CA . ALA A 1 883 ? 16.646 -11.326 -2.642 1.00 94.12 883 ALA A CA 1
ATOM 6617 C C . ALA A 1 883 ? 16.794 -12.826 -3.007 1.00 94.12 883 ALA A C 1
ATOM 6619 O O . ALA A 1 883 ? 17.615 -13.517 -2.390 1.00 94.12 883 ALA A O 1
ATOM 6620 N N . PRO A 1 884 ? 16.053 -13.327 -4.020 1.00 95.62 884 PRO A N 1
ATOM 6621 C CA . PRO A 1 884 ? 16.192 -14.698 -4.518 1.00 95.62 884 PRO A CA 1
ATOM 6622 C C . PRO A 1 884 ? 17.649 -15.024 -4.869 1.00 95.62 884 PRO A C 1
ATOM 6624 O O . PRO A 1 884 ? 18.320 -14.268 -5.580 1.00 95.62 884 PRO A O 1
ATOM 6627 N N . LYS A 1 885 ? 18.165 -16.144 -4.361 1.00 94.50 885 LYS A N 1
ATOM 6628 C CA . LYS A 1 885 ? 19.602 -16.463 -4.359 1.00 94.50 885 LYS A CA 1
ATOM 6629 C C . LYS A 1 885 ? 20.057 -17.203 -5.607 1.00 94.50 885 LYS A C 1
ATOM 6631 O O . LYS A 1 885 ? 21.217 -17.076 -5.998 1.00 94.50 885 LYS A O 1
ATOM 6636 N N . MET A 1 886 ? 19.170 -17.993 -6.206 1.00 92.69 886 MET A N 1
ATOM 6637 C CA . MET A 1 886 ? 19.457 -18.815 -7.383 1.00 92.69 886 MET A CA 1
ATOM 6638 C C . MET A 1 886 ? 18.484 -18.516 -8.522 1.00 92.69 886 MET A C 1
ATOM 6640 O O . MET A 1 886 ? 17.311 -18.238 -8.291 1.00 92.69 886 MET A O 1
ATOM 6644 N N . TYR A 1 887 ? 18.945 -18.647 -9.768 1.00 93.44 887 TYR A N 1
ATOM 6645 C CA . TYR A 1 887 ? 18.089 -18.431 -10.939 1.00 93.44 887 TYR A CA 1
ATOM 6646 C C . TYR A 1 887 ? 16.892 -19.396 -10.984 1.00 93.44 887 TYR A C 1
ATOM 6648 O O . TYR A 1 887 ? 15.797 -19.000 -11.354 1.00 93.44 887 TYR A O 1
ATOM 6656 N N . SER A 1 888 ? 17.059 -20.649 -10.548 1.00 92.25 888 SER A N 1
ATOM 6657 C CA . SER A 1 888 ? 15.969 -21.634 -10.479 1.00 92.25 888 SER A CA 1
ATOM 6658 C C . SER A 1 888 ? 14.886 -21.280 -9.452 1.00 92.25 888 SER A C 1
ATOM 6660 O O . SER A 1 888 ? 13.709 -21.520 -9.714 1.00 92.25 888 SER A O 1
ATOM 6662 N N . GLU A 1 889 ? 15.286 -20.696 -8.320 1.00 92.12 889 GLU A N 1
ATOM 6663 C CA . GLU A 1 889 ? 14.425 -20.196 -7.236 1.00 92.12 889 GLU A CA 1
ATOM 6664 C C . GLU A 1 889 ? 13.693 -18.914 -7.656 1.00 92.12 889 GLU A C 1
ATOM 6666 O O . GLU A 1 889 ? 12.486 -18.800 -7.452 1.00 92.12 889 GLU A O 1
ATOM 6671 N N . TRP A 1 890 ? 14.393 -17.987 -8.323 1.00 92.81 890 TRP A N 1
ATOM 6672 C CA . TRP A 1 890 ? 13.772 -16.806 -8.924 1.00 92.81 890 TRP A CA 1
ATOM 6673 C C . TRP A 1 890 ? 12.814 -17.169 -10.061 1.00 92.81 890 TRP A C 1
ATOM 6675 O O . TRP A 1 890 ? 11.744 -16.570 -10.183 1.00 92.81 890 TRP A O 1
ATOM 6685 N N . GLU A 1 891 ? 13.164 -18.148 -10.904 1.00 93.50 891 GLU A N 1
ATOM 6686 C CA . GLU A 1 891 ? 12.328 -18.501 -12.049 1.00 93.50 891 GLU A CA 1
ATOM 6687 C C . GLU A 1 891 ? 11.095 -19.329 -11.648 1.00 93.50 891 GLU A C 1
ATOM 6689 O O . GLU A 1 891 ? 10.030 -19.132 -12.225 1.00 93.50 891 GLU A O 1
ATOM 6694 N N . ASN A 1 892 ? 11.200 -20.169 -10.609 1.00 94.06 892 ASN A N 1
ATOM 6695 C CA . ASN A 1 892 ? 10.109 -21.013 -10.101 1.00 94.06 892 ASN A CA 1
ATOM 6696 C C . ASN A 1 892 ? 9.819 -20.728 -8.609 1.00 94.06 892 ASN A C 1
ATOM 6698 O O . ASN A 1 892 ? 10.078 -21.585 -7.757 1.00 94.06 892 ASN A O 1
ATOM 6702 N N . PRO A 1 893 ? 9.292 -19.538 -8.263 1.00 96.06 893 PRO A N 1
ATOM 6703 C CA . PRO A 1 893 ? 9.023 -19.169 -6.879 1.00 96.06 893 PRO A CA 1
ATOM 6704 C C . PRO A 1 893 ? 7.819 -19.929 -6.304 1.00 96.06 893 PRO A C 1
ATOM 6706 O O . PRO A 1 893 ? 6.940 -20.395 -7.031 1.00 96.06 893 PRO A O 1
ATOM 6709 N N . THR A 1 894 ? 7.737 -19.996 -4.972 1.00 96.62 894 THR A N 1
ATOM 6710 C CA . THR A 1 894 ? 6.633 -20.640 -4.238 1.00 96.62 894 THR A CA 1
ATOM 6711 C C . THR A 1 894 ? 5.261 -20.188 -4.748 1.00 96.62 894 THR A C 1
ATOM 6713 O O . THR A 1 894 ? 4.959 -18.991 -4.754 1.00 96.62 894 THR A O 1
ATOM 6716 N N . ASN A 1 895 ? 4.417 -21.147 -5.140 1.00 97.00 895 ASN A N 1
ATOM 6717 C CA . ASN A 1 895 ? 3.036 -20.891 -5.546 1.00 97.00 895 ASN A CA 1
ATOM 6718 C C . ASN A 1 895 ? 2.157 -20.617 -4.322 1.00 97.00 895 ASN A C 1
ATOM 6720 O O . ASN A 1 895 ? 2.083 -21.430 -3.400 1.00 97.00 895 ASN A O 1
ATOM 6724 N N . VAL A 1 896 ? 1.492 -19.462 -4.333 1.00 97.69 896 VAL A N 1
ATOM 6725 C CA . VAL A 1 896 ? 0.630 -18.986 -3.243 1.00 97.69 896 VAL A CA 1
ATOM 6726 C C . VAL A 1 896 ? -0.834 -18.848 -3.655 1.00 97.69 896 VAL A C 1
ATOM 6728 O O . VAL A 1 896 ? -1.635 -18.412 -2.840 1.00 97.69 896 VAL A O 1
ATOM 6731 N N . THR A 1 897 ? -1.215 -19.241 -4.875 1.00 96.88 897 THR A N 1
ATOM 6732 C CA . THR A 1 897 ? -2.574 -19.048 -5.428 1.00 96.88 897 THR A CA 1
ATOM 6733 C C . THR A 1 897 ? -3.668 -19.591 -4.500 1.00 96.88 897 THR A C 1
ATOM 6735 O O . THR A 1 897 ? -4.553 -18.848 -4.081 1.00 96.88 897 THR A O 1
ATOM 6738 N N . GLU A 1 898 ? -3.537 -20.851 -4.077 1.00 95.69 898 GLU A N 1
ATOM 6739 C CA . GLU A 1 898 ? -4.430 -21.507 -3.106 1.00 95.69 898 GLU A CA 1
ATOM 6740 C C . GLU A 1 898 ? -4.432 -20.797 -1.738 1.00 95.69 898 GLU A C 1
ATOM 6742 O O . GLU A 1 898 ? -5.473 -20.596 -1.120 1.00 95.69 898 GLU A O 1
ATOM 6747 N N . LYS A 1 899 ? -3.264 -20.346 -1.269 1.00 96.19 899 LYS A N 1
ATOM 6748 C CA . LYS A 1 899 ? -3.102 -19.635 0.010 1.00 96.19 899 LYS A CA 1
ATOM 6749 C C . LYS A 1 899 ? -3.748 -18.240 -0.015 1.00 96.19 899 LYS A C 1
ATOM 6751 O O . LYS A 1 899 ? -4.332 -17.822 0.984 1.00 96.19 899 LYS A O 1
ATOM 6756 N N . VAL A 1 900 ? -3.691 -17.541 -1.151 1.00 97.94 900 VAL A N 1
ATOM 6757 C CA . VAL A 1 900 ? -4.401 -16.273 -1.380 1.00 97.94 900 VAL A CA 1
ATOM 6758 C C . VAL A 1 900 ? -5.910 -16.514 -1.412 1.00 97.94 900 VAL A C 1
ATOM 6760 O O . VAL A 1 900 ? -6.631 -15.786 -0.737 1.00 97.94 900 VAL A O 1
ATOM 6763 N N . ALA A 1 901 ? -6.389 -17.558 -2.099 1.00 96.94 901 ALA A N 1
ATOM 6764 C CA . ALA A 1 901 ? -7.808 -17.927 -2.107 1.00 96.94 901 ALA A CA 1
ATOM 6765 C C . ALA A 1 901 ? -8.325 -18.234 -0.686 1.00 96.94 901 ALA A C 1
ATOM 6767 O O . ALA A 1 901 ? -9.311 -17.648 -0.235 1.00 96.94 901 ALA A O 1
ATOM 6768 N N . GLN A 1 902 ? -7.601 -19.064 0.076 1.00 96.00 902 GLN A N 1
ATOM 6769 C CA . GLN A 1 902 ? -7.926 -19.390 1.469 1.00 96.00 902 GLN A CA 1
ATOM 6770 C C . GLN A 1 902 ? -8.038 -18.141 2.357 1.00 96.00 902 GLN A C 1
ATOM 6772 O O . GLN A 1 902 ? -9.020 -18.004 3.089 1.00 96.00 902 GLN A O 1
ATOM 6777 N N . LEU A 1 903 ? -7.081 -17.210 2.269 1.00 96.62 903 LEU A N 1
ATOM 6778 C CA . LEU A 1 903 ? -7.061 -15.982 3.076 1.00 96.62 903 LEU A CA 1
ATOM 6779 C C . LEU A 1 903 ? -8.021 -14.887 2.581 1.00 96.62 903 LEU A C 1
ATOM 6781 O O . LEU A 1 903 ? -8.420 -14.032 3.370 1.00 96.62 903 LEU A O 1
ATOM 6785 N N . ALA A 1 904 ? -8.421 -14.917 1.309 1.00 97.31 904 ALA A N 1
ATOM 6786 C CA . ALA A 1 904 ? -9.456 -14.048 0.754 1.00 97.31 904 ALA A CA 1
ATOM 6787 C C . ALA A 1 904 ? -10.883 -14.561 1.032 1.00 97.31 904 ALA A C 1
ATOM 6789 O O . ALA A 1 904 ? -11.829 -13.775 1.034 1.00 97.31 904 ALA A O 1
ATOM 6790 N N . SER A 1 905 ? -11.053 -15.861 1.305 1.00 94.62 905 SER A N 1
ATOM 6791 C CA . SER A 1 905 ? -12.360 -16.536 1.362 1.00 94.62 905 SER A CA 1
ATOM 6792 C C . SER A 1 905 ? -13.393 -15.924 2.326 1.00 94.62 905 SER A C 1
ATOM 6794 O O . SER A 1 905 ? -14.595 -16.021 2.052 1.00 94.62 905 SER A O 1
ATOM 6796 N N . THR A 1 906 ? -12.957 -15.253 3.405 1.00 92.00 906 THR A N 1
ATOM 6797 C CA . THR A 1 906 ? -13.833 -14.549 4.365 1.00 92.00 906 THR A CA 1
ATOM 6798 C C . THR A 1 906 ? -14.297 -13.163 3.895 1.00 92.00 906 THR A C 1
ATOM 6800 O O . THR A 1 906 ? -15.205 -12.592 4.497 1.00 92.00 906 THR A O 1
ATOM 6803 N N . GLY A 1 907 ? -13.679 -12.598 2.851 1.00 95.50 907 GLY A N 1
ATOM 6804 C CA . GLY A 1 907 ? -13.904 -11.226 2.383 1.00 95.50 907 GLY A CA 1
ATOM 6805 C C . GLY A 1 907 ? -13.214 -10.130 3.213 1.00 95.50 907 GLY A C 1
ATOM 6806 O O . GLY A 1 907 ? -13.362 -8.950 2.896 1.00 95.50 907 GLY A O 1
ATOM 6807 N N . ASP A 1 908 ? -12.445 -10.479 4.254 1.00 95.25 908 ASP A N 1
ATOM 6808 C CA . ASP A 1 908 ? -11.845 -9.501 5.180 1.00 95.25 908 ASP A CA 1
ATOM 6809 C C . ASP A 1 908 ? -10.644 -8.722 4.614 1.00 95.25 908 ASP A C 1
ATOM 6811 O O . ASP A 1 908 ? -10.332 -7.647 5.133 1.00 95.25 908 ASP A O 1
ATOM 6815 N N . LEU A 1 909 ? -9.966 -9.250 3.586 1.00 97.38 909 LEU A N 1
ATOM 6816 C CA . LEU A 1 909 ? -8.638 -8.795 3.163 1.00 97.38 909 LEU A CA 1
ATOM 6817 C C . LEU A 1 909 ? -8.615 -7.328 2.696 1.00 97.38 909 LEU A C 1
ATOM 6819 O O . LEU A 1 909 ? -9.384 -6.909 1.832 1.00 97.38 909 LEU A O 1
ATOM 6823 N N . GLN A 1 910 ? -7.695 -6.542 3.266 1.00 95.69 910 GLN A N 1
ATOM 6824 C CA . GLN A 1 910 ? -7.531 -5.103 2.991 1.00 95.69 910 GLN A CA 1
ATOM 6825 C C . GLN A 1 910 ? -6.200 -4.773 2.302 1.00 95.69 910 GLN A C 1
ATOM 6827 O O . GLN A 1 910 ? -6.119 -3.776 1.582 1.00 95.69 910 GLN A O 1
ATOM 6832 N N . THR A 1 911 ? -5.186 -5.622 2.475 1.00 95.75 911 THR A N 1
ATOM 6833 C CA . THR A 1 911 ? -3.878 -5.515 1.815 1.00 95.75 911 THR A CA 1
ATOM 6834 C C . THR A 1 911 ? -3.451 -6.881 1.297 1.00 95.75 911 THR A C 1
ATOM 6836 O O . THR A 1 911 ? -3.417 -7.837 2.072 1.00 95.75 911 THR A O 1
ATOM 6839 N N . LEU A 1 912 ? -3.062 -6.940 0.025 1.00 97.50 912 LEU A N 1
ATOM 6840 C CA . LEU A 1 912 ? -2.331 -8.052 -0.572 1.00 97.50 912 LEU A CA 1
ATOM 6841 C C . LEU A 1 912 ? -0.991 -7.518 -1.089 1.00 97.50 912 LEU A C 1
ATOM 6843 O O . LEU A 1 912 ? -0.971 -6.613 -1.923 1.00 97.50 912 LEU A O 1
ATOM 6847 N N . GLN A 1 913 ? 0.118 -8.056 -0.585 1.00 96.94 913 GLN A N 1
ATOM 6848 C CA . GLN A 1 913 ? 1.452 -7.800 -1.120 1.00 96.94 913 GLN A CA 1
ATOM 6849 C C . GLN A 1 913 ? 2.213 -9.101 -1.338 1.00 96.94 913 GLN A C 1
ATOM 6851 O O . GLN A 1 913 ? 2.362 -9.895 -0.406 1.00 96.94 913 GLN A O 1
ATOM 6856 N N . LEU A 1 914 ? 2.731 -9.277 -2.550 1.00 97.75 914 LEU A N 1
ATOM 6857 C CA . LEU A 1 914 ? 3.530 -10.426 -2.947 1.00 97.75 914 LEU A CA 1
ATOM 6858 C C . LEU A 1 914 ? 4.771 -9.969 -3.718 1.00 97.75 914 LEU A C 1
ATOM 6860 O O . LEU A 1 914 ? 4.644 -9.228 -4.691 1.00 97.75 914 LEU A O 1
ATOM 6864 N N . THR A 1 915 ? 5.948 -10.454 -3.318 1.00 96.88 915 THR A N 1
ATOM 6865 C CA . THR A 1 915 ? 7.218 -10.236 -4.039 1.00 96.88 915 THR A CA 1
ATOM 6866 C C . THR A 1 915 ? 7.904 -11.577 -4.260 1.00 96.88 915 THR A C 1
ATOM 6868 O O . THR A 1 915 ? 8.140 -12.305 -3.294 1.00 96.88 915 THR A O 1
ATOM 6871 N N . ASN A 1 916 ? 8.199 -11.913 -5.521 1.00 96.94 916 ASN A N 1
ATOM 6872 C CA . ASN A 1 916 ? 8.732 -13.214 -5.946 1.00 96.94 916 ASN A CA 1
ATOM 6873 C C . ASN A 1 916 ? 7.903 -14.399 -5.389 1.00 96.94 916 ASN A C 1
ATOM 6875 O O . ASN A 1 916 ? 8.401 -15.264 -4.663 1.00 96.94 916 ASN A O 1
ATOM 6879 N N . ARG A 1 917 ? 6.601 -14.424 -5.706 1.00 97.75 917 ARG A N 1
ATOM 6880 C CA . ARG A 1 917 ? 5.653 -15.509 -5.376 1.00 97.75 917 ARG A CA 1
ATOM 6881 C C . ARG A 1 917 ? 4.749 -15.796 -6.563 1.00 97.75 917 ARG A C 1
ATOM 6883 O O . ARG A 1 917 ? 4.195 -14.862 -7.129 1.00 97.75 917 ARG A O 1
ATOM 6890 N N . TYR A 1 918 ? 4.567 -17.060 -6.930 1.00 97.50 918 TYR A N 1
ATOM 6891 C CA . TYR A 1 918 ? 3.759 -17.406 -8.099 1.00 97.50 918 TYR A CA 1
ATOM 6892 C C . TYR A 1 918 ? 2.258 -17.246 -7.794 1.00 97.50 918 TYR A C 1
ATOM 6894 O O . TYR A 1 918 ? 1.700 -17.950 -6.946 1.00 97.50 918 TYR A O 1
ATOM 6902 N N . LEU A 1 919 ? 1.632 -16.307 -8.507 1.00 97.56 919 LEU A N 1
ATOM 6903 C CA . LEU A 1 919 ? 0.203 -15.996 -8.540 1.00 97.56 919 LEU A CA 1
ATOM 6904 C C . LEU A 1 919 ? -0.151 -15.574 -9.979 1.00 97.56 919 LEU A C 1
ATOM 6906 O O . LEU A 1 919 ? -0.272 -14.388 -10.291 1.00 97.56 919 LEU A O 1
ATOM 6910 N N . ALA A 1 920 ? -0.268 -16.548 -10.884 1.00 92.00 920 ALA A N 1
ATOM 6911 C CA . ALA A 1 920 ? -0.491 -16.264 -12.307 1.00 92.00 920 ALA A CA 1
ATOM 6912 C C . ALA A 1 920 ? -1.882 -15.673 -12.613 1.00 92.00 920 ALA A C 1
ATOM 6914 O O . ALA A 1 920 ? -2.032 -14.908 -13.565 1.00 92.00 920 ALA A O 1
ATOM 6915 N N . VAL A 1 921 ? -2.878 -15.997 -11.781 1.00 92.25 921 VAL A N 1
ATOM 6916 C CA . VAL A 1 921 ? -4.271 -15.533 -11.873 1.00 92.25 921 VAL A CA 1
ATOM 6917 C C . VAL A 1 921 ? -4.739 -15.113 -10.478 1.00 92.25 921 VAL A C 1
ATOM 6919 O O . VAL A 1 921 ? -4.355 -15.729 -9.482 1.00 92.25 921 VAL A O 1
ATOM 6922 N N . LEU A 1 922 ? -5.566 -14.067 -10.392 1.00 96.25 922 LEU A N 1
ATOM 6923 C CA . LEU A 1 922 ? -6.202 -13.655 -9.137 1.00 96.25 922 LEU A CA 1
ATOM 6924 C C . LEU A 1 922 ? -7.422 -14.557 -8.851 1.00 96.25 922 LEU A C 1
ATOM 6926 O O . LEU A 1 922 ? -8.306 -14.623 -9.703 1.00 96.25 922 LEU A O 1
ATOM 6930 N N . PRO A 1 923 ? -7.505 -15.244 -7.694 1.00 96.81 923 PRO A N 1
ATOM 6931 C CA . PRO A 1 923 ? -8.613 -16.155 -7.395 1.00 96.81 923 PRO A CA 1
ATOM 6932 C C . PRO A 1 923 ? -9.925 -15.403 -7.129 1.00 96.81 923 PRO A C 1
ATOM 6934 O O . PRO A 1 923 ? -9.913 -14.319 -6.540 1.00 96.81 923 PRO A O 1
ATOM 6937 N N . ASP A 1 924 ? -11.064 -15.996 -7.499 1.00 95.94 924 ASP A N 1
ATOM 6938 C CA . ASP A 1 924 ? -12.395 -15.374 -7.375 1.00 95.94 924 ASP A CA 1
ATOM 6939 C C . ASP A 1 924 ? -12.808 -15.068 -5.923 1.00 95.94 924 ASP A C 1
ATOM 6941 O O . ASP A 1 924 ? -13.616 -14.168 -5.682 1.00 95.94 924 ASP A O 1
ATOM 6945 N N . GLU A 1 925 ? -12.226 -15.734 -4.921 1.00 96.69 925 GLU A N 1
ATOM 6946 C CA . GLU A 1 925 ? -12.368 -15.349 -3.512 1.00 96.69 925 GLU A CA 1
ATOM 6947 C C . GLU A 1 925 ? -11.957 -13.889 -3.269 1.00 96.69 925 GLU A C 1
ATOM 6949 O O . GLU A 1 925 ? -12.595 -13.201 -2.472 1.00 96.69 925 GLU A O 1
ATOM 6954 N N . LEU A 1 926 ? -10.945 -13.382 -3.985 1.00 97.38 926 LEU A N 1
ATOM 6955 C CA . LEU A 1 926 ? -10.449 -12.009 -3.844 1.00 97.38 926 LEU A CA 1
ATOM 6956 C C . LEU A 1 926 ? -11.472 -10.965 -4.323 1.00 97.38 926 LEU A C 1
ATOM 6958 O O . LEU A 1 926 ? -11.492 -9.853 -3.795 1.00 97.38 926 LEU A O 1
ATOM 6962 N N . ARG A 1 927 ? -12.401 -11.330 -5.220 1.00 96.62 927 ARG A N 1
ATOM 6963 C CA . ARG A 1 927 ? -13.550 -10.489 -5.606 1.00 96.62 927 ARG A CA 1
ATOM 6964 C C . ARG A 1 927 ? -14.460 -10.171 -4.413 1.00 96.62 927 ARG A C 1
ATOM 6966 O O . ARG A 1 927 ? -15.066 -9.103 -4.356 1.00 96.62 927 ARG A O 1
ATOM 6973 N N . ARG A 1 928 ? -14.530 -11.066 -3.416 1.00 96.12 928 ARG A N 1
ATOM 6974 C CA . ARG A 1 928 ? -15.303 -10.851 -2.174 1.00 96.12 928 ARG A CA 1
ATOM 6975 C C . ARG A 1 928 ? -14.660 -9.814 -1.255 1.00 96.12 928 ARG A C 1
ATOM 6977 O O . ARG A 1 928 ? -15.344 -9.259 -0.397 1.00 96.12 928 ARG A O 1
ATOM 6984 N N . CYS A 1 929 ? -13.369 -9.531 -1.424 1.00 97.19 929 CYS A N 1
ATOM 6985 C CA . CYS A 1 929 ? -12.620 -8.564 -0.629 1.00 97.19 929 CYS A CA 1
ATOM 6986 C C . CYS A 1 929 ? -12.905 -7.124 -1.084 1.00 97.19 929 CYS A C 1
ATOM 6988 O O . CYS A 1 929 ? -11.995 -6.357 -1.386 1.00 97.19 929 CYS A O 1
ATOM 6990 N N . THR A 1 930 ? -14.173 -6.703 -1.085 1.00 95.12 930 THR A N 1
ATOM 6991 C CA . THR A 1 930 ? -14.598 -5.359 -1.530 1.00 95.12 930 THR A CA 1
ATOM 6992 C C . THR A 1 930 ? -14.004 -4.211 -0.698 1.00 95.12 930 THR A C 1
ATOM 6994 O O . THR A 1 930 ? -14.149 -3.044 -1.052 1.00 95.12 930 THR A O 1
ATOM 6997 N N . ASN A 1 931 ? -13.341 -4.529 0.420 1.00 94.12 931 ASN A N 1
ATOM 6998 C CA . ASN A 1 931 ? -12.591 -3.604 1.268 1.00 94.12 931 ASN A CA 1
ATOM 6999 C C . ASN A 1 931 ? -11.077 -3.567 0.969 1.00 94.12 931 ASN A C 1
ATOM 7001 O O . ASN A 1 931 ? -10.350 -2.918 1.728 1.00 94.12 931 ASN A O 1
ATOM 7005 N N . LEU A 1 932 ? -10.600 -4.217 -0.101 1.00 96.12 932 LEU A N 1
ATOM 7006 C CA . LEU A 1 932 ? -9.201 -4.165 -0.529 1.00 96.12 932 LEU A CA 1
ATOM 7007 C C . LEU A 1 932 ? -8.790 -2.716 -0.838 1.00 96.12 932 LEU A C 1
ATOM 7009 O O . LEU A 1 932 ? -9.484 -1.988 -1.546 1.00 96.12 932 LEU A O 1
ATOM 7013 N N . ARG A 1 933 ? -7.664 -2.290 -0.259 1.00 93.12 933 ARG A N 1
ATOM 7014 C CA . ARG A 1 933 ? -7.124 -0.919 -0.329 1.00 93.12 933 ARG A CA 1
ATOM 7015 C C . ARG A 1 933 ? -5.715 -0.856 -0.897 1.00 93.12 933 ARG A C 1
ATOM 7017 O O . ARG A 1 933 ? -5.277 0.216 -1.301 1.00 93.12 933 ARG A O 1
ATOM 7024 N N . HIS A 1 934 ? -4.994 -1.967 -0.896 1.00 93.94 934 HIS A N 1
ATOM 7025 C CA . HIS A 1 934 ? -3.597 -2.009 -1.292 1.00 93.94 934 HIS A CA 1
ATOM 7026 C C . HIS A 1 934 ? -3.307 -3.333 -1.996 1.00 93.94 934 HIS A C 1
ATOM 7028 O O . HIS A 1 934 ? -3.508 -4.396 -1.403 1.00 93.94 934 HIS A O 1
ATOM 7034 N N . LEU A 1 935 ? -2.820 -3.250 -3.233 1.00 97.00 935 LEU A N 1
ATOM 7035 C CA . LEU A 1 935 ? -2.403 -4.391 -4.042 1.00 97.00 935 LEU A CA 1
ATOM 7036 C C . LEU A 1 935 ? -0.978 -4.141 -4.559 1.00 97.00 935 LEU A C 1
ATOM 7038 O O . LEU A 1 935 ? -0.770 -3.212 -5.339 1.00 97.00 935 LEU A O 1
ATOM 7042 N N . SER A 1 936 ? -0.016 -4.950 -4.104 1.00 96.44 936 SER A N 1
ATOM 7043 C CA . SER A 1 936 ? 1.369 -4.965 -4.601 1.00 96.44 936 SER A CA 1
ATOM 7044 C C . SER A 1 936 ? 1.697 -6.356 -5.141 1.00 96.44 936 SER A C 1
ATOM 7046 O O . SER A 1 936 ? 1.620 -7.325 -4.386 1.00 96.44 936 SER A O 1
ATOM 7048 N N . LEU A 1 937 ? 2.030 -6.476 -6.425 1.00 97.50 937 LEU A N 1
ATOM 7049 C CA . LEU A 1 937 ? 2.395 -7.741 -7.072 1.00 97.50 937 LEU A CA 1
ATOM 7050 C C . LEU A 1 937 ? 3.706 -7.549 -7.845 1.00 97.50 937 LEU A C 1
ATOM 7052 O O . LEU A 1 937 ? 3.731 -6.941 -8.912 1.00 97.50 937 LEU A O 1
ATOM 7056 N N . GLU A 1 938 ? 4.803 -8.041 -7.278 1.00 96.31 938 GLU A N 1
ATOM 7057 C CA . GLU A 1 938 ? 6.172 -7.877 -7.774 1.00 96.31 938 GLU A CA 1
ATOM 7058 C C . GLU A 1 938 ? 6.734 -9.246 -8.218 1.00 96.31 938 GLU A C 1
ATOM 7060 O O . GLU A 1 938 ? 6.924 -10.156 -7.407 1.00 96.31 938 GLU A O 1
ATOM 7065 N N . TYR A 1 939 ? 6.985 -9.405 -9.521 1.00 96.38 939 TYR A N 1
ATOM 7066 C CA . TYR A 1 939 ? 7.477 -10.624 -10.192 1.00 96.38 939 TYR A CA 1
ATOM 7067 C C . TYR A 1 939 ? 6.598 -11.874 -10.001 1.00 96.38 939 TYR A C 1
ATOM 7069 O O . TYR A 1 939 ? 7.081 -13.006 -9.994 1.00 96.38 939 TYR A O 1
ATOM 7077 N N . THR A 1 940 ? 5.285 -11.689 -9.864 1.00 97.44 940 THR A N 1
ATOM 7078 C CA . THR A 1 940 ? 4.336 -12.738 -9.449 1.00 97.44 940 THR A CA 1
ATOM 7079 C C . THR A 1 940 ? 3.852 -13.685 -10.554 1.00 97.44 940 THR A C 1
ATOM 7081 O O . THR A 1 940 ? 3.002 -14.535 -10.295 1.00 97.44 940 THR A O 1
ATOM 7084 N N . HIS A 1 941 ? 4.374 -13.563 -11.779 1.00 95.50 941 HIS A N 1
ATOM 7085 C CA . HIS A 1 941 ? 3.865 -14.220 -13.000 1.00 95.50 941 HIS A CA 1
ATOM 7086 C C . HIS A 1 941 ? 2.412 -13.858 -13.380 1.00 95.50 941 HIS A C 1
ATOM 7088 O O . HIS A 1 941 ? 1.796 -14.565 -14.174 1.00 95.50 941 HIS A O 1
ATOM 7094 N N . THR A 1 942 ? 1.830 -12.786 -12.830 1.00 96.25 942 THR A N 1
ATOM 7095 C CA . THR A 1 942 ? 0.457 -12.372 -13.163 1.00 96.25 942 THR A CA 1
ATOM 7096 C C . THR A 1 942 ? 0.412 -11.788 -14.578 1.00 96.25 942 THR A C 1
ATOM 7098 O O . THR A 1 942 ? 0.984 -10.727 -14.820 1.00 96.25 942 THR A O 1
ATOM 7101 N N . GLN A 1 943 ? -0.251 -12.484 -15.508 1.00 93.50 943 GLN A N 1
ATOM 7102 C CA . GLN A 1 943 ? -0.258 -12.119 -16.936 1.00 93.50 943 GLN A CA 1
ATOM 7103 C C . GLN A 1 943 ? -1.496 -11.323 -17.377 1.00 93.50 943 GLN A C 1
ATOM 7105 O O . GLN A 1 943 ? -1.450 -10.627 -18.394 1.00 93.50 943 GLN A O 1
ATOM 7110 N N . ALA A 1 944 ? -2.592 -11.412 -16.623 1.00 94.00 944 ALA A N 1
ATOM 7111 C CA . ALA A 1 944 ? -3.814 -10.650 -16.851 1.00 94.00 944 ALA A CA 1
ATOM 7112 C C . ALA A 1 944 ? -4.511 -10.327 -15.522 1.00 94.00 944 ALA A C 1
ATOM 7114 O O . ALA A 1 944 ? -4.382 -11.071 -14.544 1.00 94.00 944 ALA A O 1
ATOM 7115 N N . PHE A 1 945 ? -5.295 -9.250 -15.501 1.00 95.81 945 PHE A N 1
ATOM 7116 C CA . PHE A 1 945 ? -6.316 -9.034 -14.473 1.00 95.81 945 PHE A CA 1
ATOM 7117 C C . PHE A 1 945 ? -7.700 -9.483 -14.969 1.00 95.81 945 PHE A C 1
ATOM 7119 O O . PHE A 1 945 ? -8.016 -9.248 -16.134 1.00 95.81 945 PHE A O 1
ATOM 7126 N N . PRO A 1 946 ? -8.537 -10.087 -14.103 1.00 94.88 946 PRO A N 1
ATOM 7127 C CA . PRO A 1 946 ? -9.915 -10.432 -14.441 1.00 94.88 946 PRO A CA 1
ATOM 7128 C C . PRO A 1 946 ? -10.791 -9.175 -14.515 1.00 94.88 946 PRO A C 1
ATOM 7130 O O . PRO A 1 946 ? -10.567 -8.216 -13.775 1.00 94.88 946 PRO A O 1
ATOM 7133 N N . ASP A 1 947 ? -11.841 -9.201 -15.336 1.00 92.62 947 ASP A N 1
ATOM 7134 C CA . ASP A 1 947 ? -12.717 -8.040 -15.584 1.00 92.62 947 ASP A CA 1
ATOM 7135 C C . ASP A 1 947 ? -13.368 -7.481 -14.309 1.00 92.62 947 ASP A C 1
ATOM 7137 O O . ASP A 1 947 ? -13.601 -6.277 -14.183 1.00 92.62 947 ASP A O 1
ATOM 7141 N N . TRP A 1 948 ? -13.602 -8.338 -13.307 1.00 94.62 948 TRP A N 1
ATOM 7142 C CA . TRP A 1 948 ? -14.150 -7.925 -12.016 1.00 94.62 948 TRP A CA 1
ATOM 7143 C C . TRP A 1 948 ? -13.205 -7.046 -11.182 1.00 94.62 948 TRP A C 1
ATOM 7145 O O . TRP A 1 948 ? -13.638 -6.502 -10.167 1.00 94.62 948 TRP A O 1
ATOM 7155 N N . ILE A 1 949 ? -11.941 -6.841 -11.576 1.00 95.50 949 ILE A N 1
ATOM 7156 C CA . ILE A 1 949 ? -10.979 -6.023 -10.814 1.00 95.50 949 ILE A CA 1
ATOM 7157 C C . ILE A 1 949 ? -11.473 -4.577 -10.590 1.00 95.50 949 ILE A C 1
ATOM 7159 O O . ILE A 1 949 ? -11.203 -3.988 -9.540 1.00 95.50 949 ILE A O 1
ATOM 7163 N N . GLY A 1 950 ? -12.275 -4.034 -11.517 1.00 92.69 950 GLY A N 1
ATOM 7164 C CA . GLY A 1 950 ? -12.929 -2.721 -11.396 1.00 92.69 950 GLY A CA 1
ATOM 7165 C C . GLY A 1 950 ? -14.005 -2.635 -10.298 1.00 92.69 950 GLY A C 1
ATOM 7166 O O . GLY A 1 950 ? -14.413 -1.541 -9.903 1.00 92.69 950 GLY A O 1
ATOM 7167 N N . GLU A 1 951 ? -14.455 -3.766 -9.743 1.00 94.75 951 GLU A N 1
ATOM 7168 C CA . GLU A 1 951 ? -15.377 -3.805 -8.599 1.00 94.75 951 GLU A CA 1
ATOM 7169 C C . GLU A 1 951 ? -14.691 -3.386 -7.285 1.00 94.75 951 GLU A C 1
ATOM 7171 O O . GLU A 1 951 ? -15.362 -2.937 -6.350 1.00 94.75 951 GLU A O 1
ATOM 7176 N N . LEU A 1 952 ? -13.354 -3.443 -7.215 1.00 95.69 952 LEU A N 1
ATOM 7177 C CA . LEU A 1 952 ? -12.557 -3.088 -6.035 1.00 95.69 952 LEU A CA 1
ATOM 7178 C C . LEU A 1 952 ? -12.333 -1.566 -5.911 1.00 95.69 952 LEU A C 1
ATOM 7180 O O . LEU A 1 952 ? -11.218 -1.069 -5.754 1.00 95.69 952 LEU A O 1
ATOM 7184 N N . LYS A 1 953 ? -13.433 -0.803 -5.917 1.00 94.12 953 LYS A N 1
ATOM 7185 C CA . LYS A 1 953 ? -13.501 0.680 -5.946 1.00 94.12 953 LYS A CA 1
ATOM 7186 C C . LYS A 1 953 ? -12.858 1.393 -4.741 1.00 94.12 953 LYS A C 1
ATOM 7188 O O . LYS A 1 953 ? -12.824 2.625 -4.676 1.00 94.12 953 LYS A O 1
ATOM 7193 N N . LEU A 1 954 ? -12.364 0.633 -3.762 1.00 93.81 954 LEU A N 1
ATOM 7194 C CA . LEU A 1 954 ? -11.695 1.119 -2.555 1.00 93.81 954 LEU A CA 1
ATOM 7195 C C . LEU A 1 954 ? -10.161 1.006 -2.595 1.00 93.81 954 LEU A C 1
ATOM 7197 O O . LEU A 1 954 ? -9.537 1.431 -1.624 1.00 93.81 954 LEU A O 1
ATOM 7201 N N . ILE A 1 955 ? -9.553 0.511 -3.683 1.00 95.06 955 ILE A N 1
ATOM 7202 C CA . ILE A 1 955 ? -8.089 0.477 -3.829 1.00 95.06 955 ILE A CA 1
ATOM 7203 C C . ILE A 1 955 ? -7.516 1.906 -3.788 1.00 95.06 955 ILE A C 1
ATOM 7205 O O . ILE A 1 955 ? -7.962 2.810 -4.489 1.00 95.06 955 ILE A O 1
ATOM 7209 N N . GLU A 1 956 ? -6.521 2.100 -2.922 1.00 93.38 956 GLU A N 1
ATOM 7210 C CA . GLU A 1 956 ? -5.839 3.368 -2.630 1.00 93.38 956 GLU A CA 1
ATOM 7211 C C . GLU A 1 956 ? -4.408 3.374 -3.202 1.00 93.38 956 GLU A C 1
ATOM 7213 O O . GLU A 1 956 ? -3.867 4.439 -3.511 1.00 93.38 956 GLU A O 1
ATOM 7218 N N . PHE A 1 957 ? -3.815 2.187 -3.372 1.00 93.12 957 PHE A N 1
ATOM 7219 C CA . PHE A 1 957 ? -2.453 1.937 -3.850 1.00 93.12 957 PHE A CA 1
ATOM 7220 C C . PHE A 1 957 ? -2.431 0.684 -4.738 1.00 93.12 957 PHE A C 1
ATOM 7222 O O . PHE A 1 957 ? -2.884 -0.380 -4.305 1.00 93.12 957 PHE A O 1
ATOM 7229 N N . LEU A 1 958 ? -1.875 0.811 -5.945 1.00 96.50 958 LEU A N 1
ATOM 7230 C CA . LEU A 1 958 ? -1.695 -0.273 -6.911 1.00 96.50 958 LEU A CA 1
ATOM 7231 C C . LEU A 1 958 ? -0.252 -0.260 -7.445 1.00 96.50 958 LEU A C 1
ATOM 7233 O O . LEU A 1 958 ? 0.148 0.674 -8.140 1.00 96.50 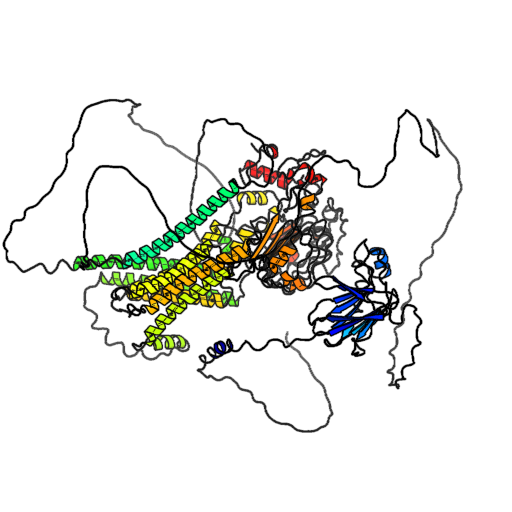958 LEU A O 1
ATOM 7237 N N . HIS A 1 959 ? 0.523 -1.295 -7.128 1.00 95.56 959 HIS A N 1
ATOM 7238 C CA . HIS A 1 959 ? 1.905 -1.466 -7.581 1.00 95.56 959 HIS A CA 1
ATOM 7239 C C . HIS A 1 959 ? 2.061 -2.833 -8.239 1.00 95.56 959 HIS A C 1
ATOM 7241 O O . HIS A 1 959 ? 1.877 -3.854 -7.589 1.00 95.56 959 HIS A O 1
ATOM 7247 N N . ILE A 1 960 ? 2.381 -2.860 -9.528 1.00 96.56 960 ILE A N 1
ATOM 7248 C CA . ILE A 1 960 ? 2.562 -4.092 -10.291 1.00 96.56 960 ILE A CA 1
ATOM 7249 C C . ILE A 1 960 ? 3.907 -4.011 -10.999 1.00 96.56 960 ILE A C 1
ATOM 7251 O O . ILE A 1 960 ? 4.101 -3.153 -11.860 1.00 96.56 960 ILE A O 1
ATOM 7255 N N . GLU A 1 961 ? 4.819 -4.915 -10.665 1.00 94.94 961 GLU A N 1
ATOM 7256 C CA . GLU A 1 961 ? 6.039 -5.137 -11.432 1.00 94.94 961 GLU A CA 1
ATOM 7257 C C . GLU A 1 961 ? 5.990 -6.536 -12.050 1.00 94.94 961 GLU A C 1
ATOM 7259 O O . GLU A 1 961 ? 6.010 -7.555 -11.363 1.00 94.94 961 GLU A O 1
ATOM 7264 N N . SER A 1 962 ? 5.862 -6.570 -13.373 1.00 94.62 962 SER A N 1
ATOM 7265 C CA . SER A 1 962 ? 5.742 -7.786 -14.171 1.00 94.62 962 SER A CA 1
ATOM 7266 C C . SER A 1 962 ? 7.037 -8.596 -14.178 1.00 94.62 962 SER A C 1
ATOM 7268 O O . SER A 1 962 ? 8.137 -8.055 -14.070 1.00 94.62 962 SER A O 1
ATOM 7270 N N . LYS A 1 963 ? 6.928 -9.912 -14.387 1.00 92.75 963 LYS A N 1
ATOM 7271 C CA . LYS A 1 963 ? 8.103 -10.758 -14.604 1.00 92.75 963 LYS A CA 1
ATOM 7272 C C . LYS A 1 963 ? 8.472 -10.798 -16.085 1.00 92.75 963 LYS A C 1
ATOM 7274 O O . LYS A 1 963 ? 7.619 -11.038 -16.927 1.00 92.75 963 LYS A O 1
ATOM 7279 N N . PHE A 1 964 ? 9.751 -10.644 -16.409 1.00 88.31 964 PHE A N 1
ATOM 7280 C CA . PHE A 1 964 ? 10.233 -10.593 -17.796 1.00 88.31 964 PHE A CA 1
ATOM 7281 C C . PHE A 1 964 ? 9.958 -11.877 -18.604 1.00 88.31 964 PHE A C 1
ATOM 7283 O O . PHE A 1 964 ? 9.717 -11.794 -19.804 1.00 88.31 964 PHE A O 1
ATOM 7290 N N . SER A 1 965 ? 9.948 -13.049 -17.957 1.00 89.06 965 SER A N 1
ATOM 7291 C CA . SER A 1 965 ? 9.607 -14.345 -18.573 1.00 89.06 965 SER A CA 1
ATOM 7292 C C . SER A 1 965 ? 8.099 -14.573 -18.754 1.00 89.06 965 SER A C 1
ATOM 7294 O O . SER A 1 965 ? 7.689 -15.454 -19.505 1.00 89.06 965 SER A O 1
ATOM 7296 N N . SER A 1 966 ? 7.262 -13.808 -18.048 1.00 92.38 966 SER A N 1
ATOM 7297 C CA . SER A 1 966 ? 5.799 -13.941 -18.019 1.00 92.38 966 SER A CA 1
ATOM 7298 C C . SER A 1 966 ? 5.157 -12.585 -17.672 1.00 92.38 966 SER A C 1
ATOM 7300 O O . SER A 1 966 ? 4.660 -12.397 -16.558 1.00 92.38 966 SER A O 1
ATOM 7302 N N . PRO A 1 967 ? 5.226 -11.603 -18.592 1.00 91.69 967 PRO A N 1
ATOM 7303 C CA . PRO A 1 967 ? 4.815 -10.233 -18.306 1.00 91.69 967 PRO A CA 1
ATOM 7304 C C . PRO A 1 967 ? 3.293 -10.078 -18.290 1.00 91.69 967 PRO A C 1
ATOM 7306 O O . PRO A 1 967 ? 2.577 -10.883 -18.888 1.00 91.69 967 PRO A O 1
ATOM 7309 N N . MET A 1 968 ? 2.799 -9.004 -17.666 1.00 93.56 968 MET A N 1
ATOM 7310 C CA . MET A 1 968 ? 1.405 -8.589 -17.821 1.00 93.56 968 MET A CA 1
ATOM 7311 C C . MET A 1 968 ? 1.145 -8.190 -19.281 1.00 93.56 968 MET A C 1
ATOM 7313 O O . MET A 1 968 ? 1.861 -7.361 -19.847 1.00 93.56 968 MET A O 1
ATOM 7317 N N . VAL A 1 969 ? 0.112 -8.784 -19.877 1.00 90.44 969 VAL A N 1
ATOM 7318 C CA . VAL A 1 969 ? -0.305 -8.562 -21.270 1.00 90.44 969 VAL A CA 1
ATOM 7319 C C . VAL A 1 969 ? -1.644 -7.824 -21.334 1.00 90.44 969 VAL A C 1
ATOM 7321 O O . VAL A 1 969 ? -1.835 -7.000 -22.224 1.00 90.44 969 VAL A O 1
ATOM 7324 N N . VAL A 1 970 ? -2.557 -8.081 -20.387 1.00 88.06 970 VAL A N 1
ATOM 7325 C CA . VAL A 1 970 ? -3.940 -7.573 -20.424 1.00 88.06 970 VAL A CA 1
ATOM 7326 C C . VAL A 1 970 ? -4.322 -6.860 -19.124 1.00 88.06 970 VAL A C 1
ATOM 7328 O O . VAL A 1 970 ? -4.211 -7.419 -18.033 1.00 88.06 970 VAL A O 1
ATOM 7331 N N . LEU A 1 971 ? -4.843 -5.639 -19.263 1.00 95.25 971 LEU A N 1
ATOM 7332 C CA . LEU A 1 971 ? -5.600 -4.915 -18.240 1.00 95.25 971 LEU A CA 1
ATOM 7333 C C . LEU A 1 971 ? -6.988 -4.576 -18.821 1.00 95.25 971 LEU A C 1
ATOM 7335 O O . LEU A 1 971 ? -7.029 -4.096 -19.955 1.00 95.25 971 LEU A O 1
ATOM 7339 N N . PRO A 1 972 ? -8.104 -4.774 -18.094 1.00 95.06 972 PRO A N 1
ATOM 7340 C CA . PRO A 1 972 ? -9.434 -4.403 -18.588 1.00 95.06 972 PRO A CA 1
ATOM 7341 C C . PRO A 1 972 ? -9.565 -2.889 -18.833 1.00 95.06 972 PRO A C 1
ATOM 7343 O O . PRO A 1 972 ? -9.259 -2.089 -17.947 1.00 95.06 972 PRO A O 1
ATOM 7346 N N . ASP A 1 973 ? -10.054 -2.482 -20.013 1.00 92.12 973 ASP A N 1
ATOM 7347 C CA . ASP A 1 973 ? -10.143 -1.067 -20.447 1.00 92.12 973 ASP A CA 1
ATOM 7348 C C . ASP A 1 973 ? -10.934 -0.165 -19.468 1.00 92.12 973 ASP A C 1
ATOM 7350 O O . ASP A 1 973 ? -10.652 1.030 -19.364 1.00 92.12 973 ASP A O 1
ATOM 7354 N N . ASN A 1 974 ? -11.900 -0.736 -18.738 1.00 91.94 974 ASN A N 1
ATOM 7355 C CA . ASN A 1 974 ? -12.790 -0.052 -17.790 1.00 91.94 974 ASN A CA 1
ATOM 7356 C C . ASN A 1 974 ? -12.312 -0.099 -16.323 1.00 91.94 974 ASN A C 1
ATOM 7358 O O . ASN A 1 974 ? -12.995 0.423 -15.439 1.00 91.94 974 ASN A O 1
ATOM 7362 N N . MET A 1 975 ? -11.161 -0.722 -16.022 1.00 94.94 975 MET A N 1
ATOM 7363 C CA . MET A 1 975 ? -10.775 -1.041 -14.635 1.00 94.94 975 MET A CA 1
ATOM 7364 C C . MET A 1 975 ? -10.635 0.181 -13.712 1.00 94.94 975 MET A C 1
ATOM 7366 O O . MET A 1 975 ? -10.669 0.037 -12.490 1.00 94.94 975 MET A O 1
ATOM 7370 N N . PHE A 1 976 ? -10.465 1.374 -14.284 1.00 95.50 976 PHE A N 1
ATOM 7371 C CA . PHE A 1 976 ? -10.231 2.625 -13.568 1.00 95.50 976 PHE A CA 1
ATOM 7372 C C . PHE A 1 976 ? -11.445 3.564 -13.497 1.00 95.50 976 PHE A C 1
ATOM 7374 O O . PHE A 1 976 ? -11.375 4.542 -12.750 1.00 95.50 976 PHE A O 1
ATOM 7381 N N . ASP A 1 977 ? -12.548 3.284 -14.204 1.00 93.12 977 ASP A N 1
ATOM 7382 C CA . ASP A 1 977 ? -13.675 4.220 -14.389 1.00 93.12 977 ASP A CA 1
ATOM 7383 C C . ASP A 1 977 ? -14.263 4.742 -13.067 1.00 93.12 977 ASP A C 1
ATOM 7385 O O . ASP A 1 977 ? -14.550 5.932 -12.929 1.00 93.12 977 ASP A O 1
ATOM 7389 N N . ASP A 1 978 ? -14.374 3.860 -12.070 1.00 91.25 978 ASP A N 1
ATOM 7390 C CA . ASP A 1 978 ? -14.897 4.154 -10.729 1.00 91.25 978 ASP A CA 1
ATOM 7391 C C . ASP A 1 978 ? -13.802 4.177 -9.632 1.00 91.25 978 ASP A C 1
ATOM 7393 O O . ASP A 1 978 ? -14.107 4.277 -8.439 1.00 91.25 978 ASP A O 1
ATOM 7397 N N . MET A 1 979 ? -12.510 4.111 -9.989 1.00 93.69 979 MET A N 1
ATOM 7398 C CA . MET A 1 979 ? -11.387 4.058 -9.030 1.00 93.69 979 MET A CA 1
ATOM 7399 C C . MET A 1 979 ? -10.986 5.430 -8.455 1.00 93.69 979 MET A C 1
ATOM 7401 O O . MET A 1 979 ? -9.810 5.739 -8.253 1.00 93.69 979 MET A O 1
ATOM 7405 N N . ALA A 1 980 ? -11.972 6.245 -8.076 1.00 92.06 980 ALA A N 1
ATOM 7406 C CA . ALA A 1 980 ? -11.758 7.561 -7.468 1.00 92.06 980 ALA A CA 1
ATOM 7407 C C . ALA A 1 980 ? -11.016 7.522 -6.109 1.00 92.06 980 ALA A C 1
ATOM 7409 O O . ALA A 1 980 ? -10.601 8.572 -5.613 1.00 92.06 980 ALA A O 1
ATOM 7410 N N . SER A 1 981 ? -10.840 6.341 -5.502 1.00 92.56 981 SER A N 1
ATOM 7411 C CA . SER A 1 981 ? -10.037 6.120 -4.286 1.00 92.56 981 SER A CA 1
ATOM 7412 C C . SER A 1 981 ? -8.522 6.060 -4.542 1.00 92.56 981 SER A C 1
ATOM 7414 O O . SER A 1 981 ? -7.746 6.241 -3.602 1.00 92.56 981 SER A O 1
ATOM 7416 N N . LEU A 1 982 ? -8.091 5.799 -5.780 1.00 95.06 982 LEU A N 1
ATOM 7417 C CA . LEU A 1 982 ? -6.710 5.442 -6.102 1.00 95.06 982 LEU A CA 1
ATOM 7418 C C . LEU A 1 982 ? -5.773 6.657 -6.016 1.00 95.06 982 LEU A C 1
ATOM 7420 O O . LEU A 1 982 ? -6.055 7.711 -6.582 1.00 95.06 982 LEU A O 1
ATOM 7424 N N . THR A 1 983 ? -4.648 6.510 -5.305 1.00 94.12 983 THR A N 1
ATOM 7425 C CA . THR A 1 983 ? -3.659 7.588 -5.088 1.00 94.12 983 THR A CA 1
ATOM 7426 C C . THR A 1 983 ? -2.278 7.293 -5.666 1.00 94.12 983 THR A C 1
ATOM 7428 O O . THR A 1 983 ? -1.562 8.236 -6.009 1.00 94.12 983 THR A O 1
ATOM 7431 N N . LEU A 1 984 ? -1.918 6.016 -5.823 1.00 93.94 984 LEU A N 1
ATOM 7432 C CA . LEU A 1 984 ? -0.677 5.580 -6.460 1.00 93.94 984 LEU A CA 1
ATOM 7433 C C . LEU A 1 984 ? -0.954 4.493 -7.494 1.00 93.94 984 LEU A C 1
ATOM 7435 O O . LEU A 1 984 ? -1.574 3.481 -7.164 1.00 93.94 984 LEU A O 1
ATOM 7439 N N . ILE A 1 985 ? -0.416 4.699 -8.695 1.00 96.31 985 ILE A N 1
ATOM 7440 C CA . ILE A 1 985 ? -0.122 3.651 -9.673 1.00 96.31 985 ILE A CA 1
ATOM 7441 C C . ILE A 1 985 ? 1.397 3.584 -9.829 1.00 96.31 985 ILE A C 1
ATOM 7443 O O . ILE A 1 985 ? 2.045 4.598 -10.095 1.00 96.31 985 ILE A O 1
ATOM 7447 N N . HIS A 1 986 ? 1.956 2.384 -9.715 1.00 95.69 986 HIS A N 1
ATOM 7448 C CA . HIS A 1 986 ? 3.282 2.065 -10.229 1.00 95.69 986 HIS A CA 1
ATOM 7449 C C . HIS A 1 986 ? 3.173 0.797 -11.075 1.00 95.69 986 HIS A C 1
ATOM 7451 O O . HIS A 1 986 ? 2.902 -0.274 -10.542 1.00 95.69 986 HIS A O 1
ATOM 7457 N N . PHE A 1 987 ? 3.365 0.927 -12.386 1.00 96.75 987 PHE A N 1
ATOM 7458 C CA . PHE A 1 987 ? 3.413 -0.189 -13.325 1.00 96.75 987 PHE A CA 1
ATOM 7459 C C . PHE A 1 987 ? 4.820 -0.322 -13.909 1.00 96.75 987 PHE A C 1
ATOM 7461 O O . PHE A 1 987 ? 5.389 0.659 -14.394 1.00 96.75 987 PHE A O 1
ATOM 7468 N N . ALA A 1 988 ? 5.377 -1.532 -13.855 1.00 94.06 988 ALA A N 1
ATOM 7469 C CA . ALA A 1 988 ? 6.729 -1.838 -14.300 1.00 94.06 988 ALA A CA 1
ATOM 7470 C C . ALA A 1 988 ? 6.819 -3.152 -15.102 1.00 94.06 988 ALA A C 1
ATOM 7472 O O . ALA A 1 988 ? 6.137 -4.126 -14.786 1.00 94.06 988 ALA A O 1
ATOM 7473 N N . ALA A 1 989 ? 7.673 -3.174 -16.131 1.00 93.00 989 ALA A N 1
ATOM 7474 C CA . ALA A 1 989 ? 7.970 -4.331 -16.991 1.00 93.00 989 ALA A CA 1
ATOM 7475 C C . ALA A 1 989 ? 6.777 -4.886 -17.804 1.00 93.00 989 ALA A C 1
ATOM 7477 O O . ALA A 1 989 ? 6.763 -6.052 -18.201 1.00 93.00 989 ALA A O 1
ATOM 7478 N N . PHE A 1 990 ? 5.799 -4.031 -18.116 1.00 95.06 990 PHE A N 1
ATOM 7479 C CA . PHE A 1 990 ? 4.663 -4.306 -19.009 1.00 95.06 990 PHE A CA 1
ATOM 7480 C C . PHE A 1 990 ? 5.116 -4.289 -20.485 1.00 95.06 990 PHE A C 1
ATOM 7482 O O . PHE A 1 990 ? 4.600 -3.548 -21.320 1.00 95.06 990 PHE A O 1
ATOM 7489 N N . ILE A 1 991 ? 6.143 -5.081 -20.804 1.00 91.06 991 ILE A N 1
ATOM 7490 C CA . ILE A 1 991 ? 6.880 -5.029 -22.072 1.00 91.06 991 ILE A CA 1
ATOM 7491 C C . ILE A 1 991 ? 5.967 -5.097 -23.312 1.00 91.06 991 ILE A C 1
ATOM 7493 O O . ILE A 1 991 ? 6.082 -4.182 -24.130 1.00 91.06 991 ILE A O 1
ATOM 7497 N N . PRO A 1 992 ? 5.065 -6.095 -23.473 1.00 93.38 992 PRO A N 1
ATOM 7498 C CA . PRO A 1 992 ? 4.245 -6.252 -24.681 1.00 93.38 992 PRO A CA 1
ATOM 7499 C C . PRO A 1 992 ? 3.017 -5.326 -24.744 1.00 93.38 992 PRO A C 1
ATOM 7501 O O . PRO A 1 992 ? 2.233 -5.428 -25.684 1.00 93.38 992 PRO A O 1
ATOM 7504 N N . MET A 1 993 ? 2.800 -4.456 -23.752 1.00 94.06 993 MET A N 1
ATOM 7505 C CA . MET A 1 993 ? 1.576 -3.662 -23.654 1.00 94.06 993 MET A CA 1
ATOM 7506 C C . MET A 1 993 ? 1.609 -2.442 -24.582 1.00 94.06 993 MET A C 1
ATOM 7508 O O . MET A 1 993 ? 2.336 -1.485 -24.322 1.00 94.06 993 MET A O 1
ATOM 7512 N N . ALA A 1 994 ? 0.783 -2.461 -25.632 1.00 93.06 994 ALA A N 1
ATOM 7513 C CA . ALA A 1 994 ? 0.670 -1.365 -26.601 1.00 93.06 994 ALA A CA 1
ATOM 7514 C C . ALA A 1 994 ? -0.180 -0.173 -26.113 1.00 93.06 994 ALA A C 1
ATOM 7516 O O . ALA A 1 994 ? 0.064 0.964 -26.513 1.00 93.06 994 ALA A O 1
ATOM 7517 N N . LYS A 1 995 ? -1.153 -0.414 -25.222 1.00 93.88 995 LYS A N 1
ATOM 7518 C CA . LYS A 1 995 ? -2.124 0.581 -24.732 1.00 93.88 995 LYS A CA 1
ATOM 7519 C C . LYS A 1 995 ? -2.428 0.367 -23.244 1.00 93.88 995 LYS A C 1
ATOM 7521 O O . LYS A 1 995 ? -2.450 -0.770 -22.782 1.00 93.88 995 LYS A O 1
ATOM 7526 N N . LEU A 1 996 ? -2.705 1.451 -22.515 1.00 95.50 996 LEU A N 1
ATOM 7527 C CA . LEU A 1 996 ? -3.188 1.434 -21.126 1.00 95.50 996 LEU A CA 1
ATOM 7528 C C . LEU A 1 996 ? -4.695 1.780 -21.035 1.00 95.50 996 LEU A C 1
ATOM 7530 O O . LEU A 1 996 ? -5.183 2.546 -21.870 1.00 95.50 996 LEU A O 1
ATOM 7534 N N . PRO A 1 997 ? -5.420 1.287 -20.007 1.00 95.12 997 PRO A N 1
ATOM 7535 C CA . PRO A 1 997 ? -6.800 1.695 -19.715 1.00 95.12 997 PRO A CA 1
ATOM 7536 C C . PRO A 1 997 ? -6.955 3.202 -19.444 1.00 95.12 997 PRO A C 1
ATOM 7538 O O . PRO A 1 997 ? -6.006 3.883 -19.045 1.00 95.12 997 PRO A O 1
ATOM 7541 N N . SER A 1 998 ? -8.176 3.722 -19.605 1.00 94.25 998 SER A N 1
ATOM 7542 C CA . SER A 1 998 ? -8.482 5.150 -19.415 1.00 94.25 998 SER A CA 1
ATOM 7543 C C . SER A 1 998 ? -8.248 5.614 -17.972 1.00 94.25 998 SER A C 1
ATOM 7545 O O . SER A 1 998 ? -8.750 5.013 -17.029 1.00 94.25 998 SER A O 1
ATOM 7547 N N . MET A 1 999 ? -7.550 6.736 -17.772 1.00 94.25 999 MET A N 1
ATOM 7548 C CA . MET A 1 999 ? -7.295 7.294 -16.432 1.00 94.25 999 MET A CA 1
ATOM 7549 C C . MET A 1 999 ? -8.407 8.236 -15.922 1.00 94.25 999 MET A C 1
ATOM 7551 O O . MET A 1 999 ? -8.259 8.866 -14.873 1.00 94.25 999 MET A O 1
ATOM 7555 N N . TRP A 1 1000 ? -9.541 8.335 -16.627 1.00 91.69 1000 TRP A N 1
ATOM 7556 C CA . TRP A 1 1000 ? -10.600 9.322 -16.361 1.00 91.69 1000 TRP A CA 1
ATOM 7557 C C . TRP A 1 1000 ? -11.209 9.252 -14.944 1.00 91.69 1000 TRP A C 1
ATOM 7559 O O . TRP A 1 1000 ? -11.496 10.289 -14.336 1.00 91.69 1000 TRP A O 1
ATOM 7569 N N . GLY A 1 1001 ? -11.380 8.052 -14.383 1.00 91.88 1001 GLY A N 1
ATOM 7570 C CA . GLY A 1 1001 ? -11.920 7.868 -13.028 1.00 91.88 1001 GLY A CA 1
ATOM 7571 C C . GLY A 1 1001 ? -10.954 8.233 -11.892 1.00 91.88 1001 GLY A C 1
ATOM 7572 O O . GLY A 1 1001 ? -11.374 8.398 -10.745 1.00 91.88 1001 GLY A O 1
ATOM 7573 N N . LEU A 1 1002 ? -9.661 8.416 -12.184 1.00 94.38 1002 LEU A N 1
ATOM 7574 C CA . LEU A 1 1002 ? -8.577 8.487 -11.195 1.00 94.38 1002 LEU A CA 1
ATOM 7575 C C . LEU A 1 1002 ? -8.411 9.878 -10.549 1.00 94.38 1002 LEU A C 1
ATOM 7577 O O . LEU A 1 1002 ? -7.307 10.396 -10.379 1.00 94.38 1002 LEU A O 1
ATOM 7581 N N . THR A 1 1003 ? -9.518 10.502 -10.144 1.00 91.88 1003 THR A N 1
ATOM 7582 C CA . THR A 1 1003 ? -9.580 11.914 -9.716 1.00 91.88 1003 THR A CA 1
ATOM 7583 C C . THR A 1 1003 ? -8.731 12.275 -8.486 1.00 91.88 1003 THR A C 1
ATOM 7585 O O . THR A 1 1003 ? -8.500 13.458 -8.231 1.00 91.88 1003 THR A O 1
ATOM 7588 N N . ASN A 1 1004 ? -8.278 11.291 -7.698 1.00 91.62 1004 ASN A N 1
ATOM 7589 C CA . ASN A 1 1004 ? -7.404 11.488 -6.530 1.00 91.62 1004 ASN A CA 1
ATOM 7590 C C . ASN A 1 1004 ? -5.976 10.938 -6.724 1.00 91.62 1004 ASN A C 1
ATOM 7592 O O . ASN A 1 1004 ? -5.220 10.887 -5.749 1.00 91.62 1004 ASN A O 1
ATOM 7596 N N . LEU A 1 1005 ? -5.590 10.563 -7.951 1.00 94.19 1005 LEU A N 1
ATOM 7597 C CA . LEU A 1 1005 ? -4.246 10.071 -8.246 1.00 94.19 1005 LEU A CA 1
ATOM 7598 C C . LEU A 1 1005 ? -3.201 11.149 -7.940 1.00 94.19 1005 LEU A C 1
ATOM 7600 O O . LEU A 1 1005 ? -3.340 12.298 -8.357 1.00 94.19 1005 LEU A O 1
ATOM 7604 N N . LYS A 1 1006 ? -2.156 10.759 -7.208 1.00 93.19 1006 LYS A N 1
ATOM 7605 C CA . LYS A 1 1006 ? -1.052 11.622 -6.766 1.00 93.19 1006 LYS A CA 1
ATOM 7606 C C . LYS A 1 1006 ? 0.300 11.165 -7.279 1.00 93.19 1006 LYS A C 1
ATOM 7608 O O . LYS A 1 1006 ? 1.155 12.008 -7.514 1.00 93.19 1006 LYS A O 1
ATOM 7613 N N . SER A 1 1007 ? 0.510 9.862 -7.430 1.00 93.69 1007 SER A N 1
ATOM 7614 C CA . SER A 1 1007 ? 1.750 9.301 -7.959 1.00 93.69 1007 SER A CA 1
ATOM 7615 C C . SER A 1 1007 ? 1.439 8.378 -9.126 1.00 93.69 1007 SER A C 1
ATOM 7617 O O . SER A 1 1007 ? 0.685 7.420 -8.964 1.00 93.69 1007 SER A O 1
ATOM 7619 N N . LEU A 1 1008 ? 2.045 8.657 -10.277 1.00 95.81 1008 LEU A N 1
ATOM 7620 C CA . LEU A 1 1008 ? 2.027 7.792 -11.451 1.00 95.81 1008 LEU A CA 1
ATOM 7621 C C . LEU A 1 1008 ? 3.469 7.445 -11.827 1.00 95.81 1008 LEU A C 1
ATOM 7623 O O . LEU A 1 1008 ? 4.247 8.330 -12.185 1.00 95.81 1008 LEU A O 1
ATOM 7627 N N . THR A 1 1009 ? 3.814 6.163 -11.752 1.00 95.50 1009 THR A N 1
ATOM 7628 C CA . THR A 1 1009 ? 5.077 5.625 -12.266 1.00 95.50 1009 THR A CA 1
ATOM 7629 C C . THR A 1 1009 ? 4.779 4.621 -13.374 1.00 95.50 1009 THR A C 1
ATOM 7631 O O . THR A 1 1009 ? 4.093 3.630 -13.128 1.00 95.50 1009 THR A O 1
ATOM 7634 N N . LEU A 1 1010 ? 5.323 4.855 -14.568 1.00 96.31 1010 LEU A N 1
ATOM 7635 C CA . LEU A 1 1010 ? 5.310 3.919 -15.694 1.00 96.31 1010 LEU A CA 1
ATOM 7636 C C . LEU A 1 1010 ? 6.763 3.585 -16.056 1.00 96.31 1010 LEU A C 1
ATOM 7638 O O . LEU A 1 1010 ? 7.554 4.484 -16.348 1.00 96.31 1010 LEU A O 1
ATOM 7642 N N . ALA A 1 1011 ? 7.136 2.307 -15.998 1.00 93.00 1011 ALA A N 1
ATOM 7643 C CA . ALA A 1 1011 ? 8.511 1.860 -16.204 1.00 93.00 1011 ALA A CA 1
ATOM 7644 C C . ALA A 1 1011 ? 8.605 0.620 -17.109 1.00 93.00 1011 ALA A C 1
ATOM 7646 O O . ALA A 1 1011 ? 7.848 -0.332 -16.944 1.00 93.00 1011 ALA A O 1
ATOM 7647 N N . VAL A 1 1012 ? 9.591 0.582 -18.010 1.00 91.19 1012 VAL A N 1
ATOM 7648 C CA . VAL A 1 1012 ? 9.892 -0.580 -18.870 1.00 91.19 1012 VAL A CA 1
ATOM 7649 C C . VAL A 1 1012 ? 8.657 -0.993 -19.698 1.00 91.19 1012 VAL A C 1
ATOM 7651 O O . VAL A 1 1012 ? 8.161 -2.117 -19.627 1.00 91.19 1012 VAL A O 1
ATOM 7654 N N . PHE A 1 10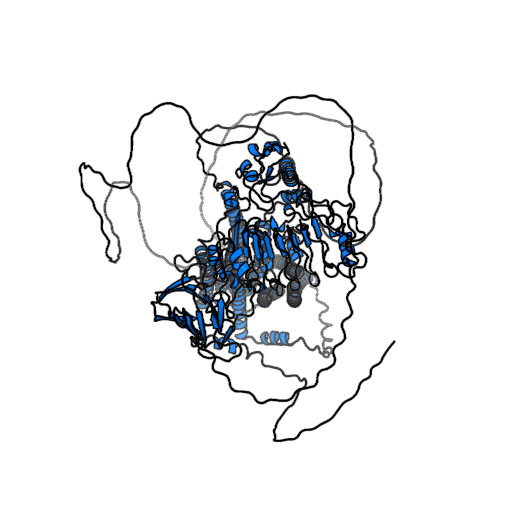13 ? 8.149 -0.030 -20.471 1.00 93.31 1013 PHE A N 1
ATOM 7655 C CA . PHE A 1 1013 ? 7.051 -0.179 -21.433 1.00 93.31 1013 PHE A CA 1
ATOM 7656 C C . PHE A 1 1013 ? 7.633 -0.036 -22.846 1.00 93.31 1013 PHE A C 1
ATOM 7658 O O . PHE A 1 1013 ? 7.846 1.078 -23.324 1.00 93.31 1013 PHE A O 1
ATOM 7665 N N . PHE A 1 1014 ? 7.960 -1.148 -23.506 1.00 89.38 1014 PHE A N 1
ATOM 7666 C CA . PHE A 1 1014 ? 8.716 -1.098 -24.767 1.00 89.38 1014 PHE A CA 1
ATOM 7667 C C . PHE A 1 1014 ? 7.845 -0.851 -26.000 1.00 89.38 1014 PHE A C 1
ATOM 7669 O O . PHE A 1 1014 ? 8.299 -0.166 -26.916 1.00 89.38 1014 PHE A O 1
ATOM 7676 N N . PHE A 1 1015 ? 6.611 -1.362 -26.003 1.00 91.12 1015 PHE A N 1
ATOM 7677 C CA . PHE A 1 1015 ? 5.681 -1.248 -27.132 1.00 91.12 1015 PHE A CA 1
ATOM 7678 C C . PHE A 1 1015 ? 4.503 -0.291 -26.890 1.00 91.12 1015 PHE A C 1
ATOM 7680 O O . PHE A 1 1015 ? 3.660 -0.162 -27.768 1.00 91.12 1015 PHE A O 1
ATOM 7687 N N . LEU A 1 1016 ? 4.449 0.399 -25.743 1.00 93.94 1016 LEU A N 1
ATOM 7688 C CA . LEU A 1 1016 ? 3.390 1.369 -25.440 1.00 93.94 1016 LEU A CA 1
ATOM 7689 C C . LEU A 1 1016 ? 3.432 2.532 -26.442 1.00 93.94 1016 LEU A C 1
ATOM 7691 O O . LEU A 1 1016 ? 4.449 3.220 -26.552 1.00 93.94 1016 LEU A O 1
ATOM 7695 N N . GLU A 1 1017 ? 2.326 2.741 -27.155 1.00 91.25 1017 GLU A N 1
ATOM 7696 C CA . GLU A 1 1017 ? 2.216 3.737 -28.226 1.00 91.25 1017 GLU A CA 1
ATOM 7697 C C . GLU A 1 1017 ? 1.917 5.139 -27.676 1.00 91.25 1017 GLU A C 1
ATOM 7699 O O . GLU A 1 1017 ? 2.469 6.134 -28.156 1.00 91.25 1017 GLU A O 1
ATOM 7704 N N . GLU A 1 1018 ? 1.093 5.223 -26.625 1.00 92.50 1018 GLU A N 1
ATOM 7705 C CA . GLU A 1 1018 ? 0.719 6.479 -25.972 1.00 92.50 1018 GLU A CA 1
ATOM 7706 C C . GLU A 1 1018 ? 0.389 6.340 -24.477 1.00 92.50 1018 GLU A C 1
ATOM 7708 O O . GLU A 1 1018 ? 0.073 5.264 -23.968 1.00 92.50 1018 GLU A O 1
ATOM 7713 N N . ILE A 1 1019 ? 0.481 7.466 -23.764 1.00 95.06 1019 ILE A N 1
ATOM 7714 C CA . ILE A 1 1019 ? 0.075 7.603 -22.360 1.00 95.06 1019 ILE A CA 1
ATOM 7715 C C . ILE A 1 1019 ? -1.344 8.203 -22.346 1.00 95.06 1019 ILE A C 1
ATOM 7717 O O . ILE A 1 1019 ? -1.529 9.235 -22.991 1.00 95.06 1019 ILE A O 1
ATOM 7721 N N . PRO A 1 1020 ? -2.319 7.627 -21.613 1.00 94.56 1020 PRO A N 1
ATOM 7722 C CA . PRO A 1 1020 ? -3.671 8.182 -21.507 1.00 94.56 1020 PRO A CA 1
ATOM 7723 C C . PRO A 1 1020 ? -3.717 9.627 -20.983 1.00 94.56 1020 PRO A C 1
ATOM 7725 O O . PRO A 1 1020 ? -2.888 10.027 -20.163 1.00 94.56 1020 PRO A O 1
ATOM 7728 N N . ASP A 1 1021 ? -4.729 10.383 -21.416 1.00 92.44 1021 ASP A N 1
ATOM 7729 C CA . ASP A 1 1021 ? -4.885 11.806 -21.100 1.00 92.44 1021 ASP A CA 1
ATOM 7730 C C . ASP A 1 1021 ? -5.070 12.117 -19.607 1.00 92.44 1021 ASP A C 1
ATOM 7732 O O . ASP A 1 1021 ? -5.665 11.366 -18.828 1.00 92.44 1021 ASP A O 1
ATOM 7736 N N . PHE A 1 1022 ? -4.574 13.290 -19.204 1.00 94.19 1022 PHE A N 1
ATOM 7737 C CA . PHE A 1 1022 ? -4.505 13.721 -17.805 1.00 94.19 1022 PHE A CA 1
ATOM 7738 C C . PHE A 1 1022 ? -5.681 14.621 -17.364 1.00 94.19 1022 PHE A C 1
ATOM 7740 O O . PHE A 1 1022 ? -5.646 15.170 -16.260 1.00 94.19 1022 PHE A O 1
ATOM 7747 N N . ASP A 1 1023 ? -6.751 14.748 -18.160 1.00 89.19 1023 ASP A N 1
ATOM 7748 C CA . ASP A 1 1023 ? -7.938 15.615 -17.964 1.00 89.19 1023 ASP A CA 1
ATOM 7749 C C . ASP A 1 1023 ? -8.511 15.687 -16.534 1.00 89.19 1023 ASP A C 1
ATOM 7751 O O . ASP A 1 1023 ? -9.125 16.676 -16.119 1.00 89.19 1023 ASP A O 1
ATOM 7755 N N . ARG A 1 1024 ? -8.352 14.610 -15.763 1.00 90.31 1024 ARG A N 1
ATOM 7756 C CA . ARG A 1 1024 ? -8.948 14.432 -14.431 1.00 90.31 1024 ARG A CA 1
ATOM 7757 C C . ARG A 1 1024 ? -7.911 14.377 -13.306 1.00 90.31 1024 ARG A C 1
ATOM 7759 O O . ARG A 1 1024 ? -8.284 14.414 -12.134 1.00 90.31 1024 ARG A O 1
ATOM 7766 N N . LEU A 1 1025 ? -6.617 14.374 -13.635 1.00 93.38 1025 LEU A N 1
ATOM 7767 C CA . LEU A 1 1025 ? -5.498 14.142 -12.712 1.00 93.38 1025 LEU A CA 1
ATOM 7768 C C . LEU A 1 1025 ? -5.022 15.426 -12.003 1.00 93.38 1025 LEU A C 1
ATOM 7770 O O . LEU A 1 1025 ? -3.830 15.657 -11.806 1.00 93.38 1025 LEU A O 1
ATOM 7774 N N . GLN A 1 1026 ? -5.962 16.271 -11.570 1.00 91.88 1026 GLN A N 1
ATOM 7775 C CA . GLN A 1 1026 ? -5.664 17.565 -10.933 1.00 91.88 1026 GLN A CA 1
ATOM 7776 C C . GLN A 1 1026 ? -4.856 17.441 -9.629 1.00 91.88 1026 GLN A C 1
ATOM 7778 O O . GLN A 1 1026 ? -4.209 18.399 -9.206 1.00 91.88 1026 GLN A O 1
ATOM 7783 N N . ASN A 1 1027 ? -4.892 16.270 -8.987 1.00 91.00 1027 ASN A N 1
ATOM 7784 C CA . ASN A 1 1027 ? -4.163 15.966 -7.756 1.00 91.00 1027 ASN A CA 1
ATOM 7785 C C . ASN A 1 1027 ? -2.779 15.329 -7.995 1.00 91.00 1027 ASN A C 1
ATOM 7787 O O . ASN A 1 1027 ? -2.142 14.951 -7.016 1.00 91.00 1027 ASN A O 1
ATOM 7791 N N . LEU A 1 1028 ? -2.298 15.208 -9.241 1.00 93.75 1028 LEU A N 1
ATOM 7792 C CA . LEU A 1 1028 ? -1.017 14.556 -9.532 1.00 93.75 1028 LEU A CA 1
ATOM 7793 C C . LEU A 1 1028 ? 0.154 15.354 -8.926 1.00 93.75 1028 LEU A C 1
ATOM 7795 O O . LEU A 1 1028 ? 0.400 16.499 -9.294 1.00 93.75 1028 LEU A O 1
ATOM 7799 N N . GLU A 1 1029 ? 0.877 14.740 -7.987 1.00 92.75 1029 GLU A N 1
ATOM 7800 C CA . GLU A 1 1029 ? 2.006 15.312 -7.240 1.00 92.75 1029 GLU A CA 1
ATOM 7801 C C . GLU A 1 1029 ? 3.362 14.768 -7.747 1.00 92.75 1029 GLU A C 1
ATOM 7803 O O . GLU A 1 1029 ? 4.365 15.483 -7.705 1.00 92.75 1029 GLU A O 1
ATOM 7808 N N . ARG A 1 1030 ? 3.410 13.536 -8.274 1.00 92.38 1030 ARG A N 1
ATOM 7809 C CA . ARG A 1 1030 ? 4.614 12.864 -8.793 1.00 92.38 1030 ARG A CA 1
ATOM 7810 C C . ARG A 1 1030 ? 4.322 12.126 -10.101 1.00 92.38 1030 ARG A C 1
ATOM 7812 O O . ARG A 1 1030 ? 3.395 11.322 -10.161 1.00 92.38 1030 ARG A O 1
ATOM 7819 N N . LEU A 1 1031 ? 5.175 12.340 -11.100 1.00 95.12 1031 LEU A N 1
ATOM 7820 C CA . LEU A 1 1031 ? 5.213 11.575 -12.348 1.00 95.12 1031 LEU A CA 1
ATOM 7821 C C . LEU A 1 1031 ? 6.616 10.985 -12.550 1.00 95.12 1031 LEU A C 1
ATOM 7823 O O . LEU A 1 1031 ? 7.614 11.697 -12.413 1.00 95.12 1031 LEU A O 1
ATOM 7827 N N . VAL A 1 1032 ? 6.702 9.694 -12.868 1.00 94.38 1032 VAL A N 1
ATOM 7828 C CA . VAL A 1 1032 ? 7.958 9.008 -13.209 1.00 94.38 1032 VAL A CA 1
ATOM 7829 C C . VAL A 1 1032 ? 7.748 8.163 -14.463 1.00 94.38 1032 VAL A C 1
ATOM 7831 O O . VAL A 1 1032 ? 6.868 7.308 -14.487 1.00 94.38 1032 VAL A O 1
ATOM 7834 N N . LEU A 1 1033 ? 8.563 8.396 -15.490 1.00 95.00 1033 LEU A N 1
ATOM 7835 C CA . LEU A 1 1033 ? 8.510 7.703 -16.778 1.00 95.00 1033 LEU A CA 1
ATOM 7836 C C . LEU A 1 1033 ? 9.892 7.104 -17.090 1.00 95.00 1033 LEU A C 1
ATOM 7838 O O . LEU A 1 1033 ? 10.847 7.854 -17.261 1.00 95.00 1033 LEU A O 1
ATOM 7842 N N . ALA A 1 1034 ? 10.043 5.781 -17.144 1.00 91.31 1034 ALA A N 1
ATOM 7843 C CA . ALA A 1 1034 ? 11.366 5.146 -17.252 1.00 91.31 1034 ALA A CA 1
ATOM 7844 C C . ALA A 1 1034 ? 11.429 4.095 -18.366 1.00 91.31 1034 ALA A C 1
ATOM 7846 O O . ALA A 1 1034 ? 10.614 3.176 -18.382 1.00 91.31 1034 ALA A O 1
ATOM 7847 N N . SER A 1 1035 ? 12.412 4.189 -19.269 1.00 89.12 1035 SER A N 1
ATOM 7848 C CA . SER A 1 1035 ? 12.632 3.218 -20.363 1.00 89.12 1035 SER A CA 1
ATOM 7849 C C . SER A 1 1035 ? 11.358 2.908 -21.161 1.00 89.12 1035 SER A C 1
ATOM 7851 O O . SER A 1 1035 ? 10.858 1.781 -21.170 1.00 89.12 1035 SER A O 1
ATOM 7853 N N . MET A 1 1036 ? 10.835 3.940 -21.832 1.00 91.12 1036 MET A N 1
ATOM 7854 C CA . MET A 1 1036 ? 9.632 3.869 -22.673 1.00 91.12 1036 MET A CA 1
ATOM 7855 C C . MET A 1 1036 ? 9.942 4.239 -24.141 1.00 91.12 1036 MET A C 1
ATOM 7857 O O . MET A 1 1036 ? 9.474 5.268 -24.631 1.00 91.12 1036 MET A O 1
ATOM 7861 N N . PRO A 1 1037 ? 10.774 3.455 -24.856 1.00 87.50 1037 PRO A N 1
ATOM 7862 C CA . PRO A 1 1037 ? 11.391 3.863 -26.124 1.00 87.50 1037 PRO A CA 1
ATOM 7863 C C . PRO A 1 1037 ? 10.428 4.084 -27.307 1.00 87.50 1037 PRO A C 1
ATOM 7865 O O . PRO A 1 1037 ? 10.874 4.627 -28.325 1.00 87.50 1037 PRO A O 1
ATOM 7868 N N . GLY A 1 1038 ? 9.159 3.665 -27.189 1.00 88.31 1038 GLY A N 1
ATOM 7869 C CA . GLY A 1 1038 ? 8.088 3.890 -28.170 1.00 88.31 1038 GLY A CA 1
ATOM 7870 C C . GLY A 1 1038 ? 7.319 5.212 -28.010 1.00 88.31 1038 GLY A C 1
ATOM 7871 O O . GLY A 1 1038 ? 6.712 5.682 -28.972 1.00 88.31 1038 GLY A O 1
ATOM 7872 N N . ILE A 1 1039 ? 7.378 5.859 -26.839 1.00 91.62 1039 ILE A N 1
ATOM 7873 C CA . ILE A 1 1039 ? 6.578 7.059 -26.555 1.00 91.62 1039 ILE A CA 1
ATOM 7874 C C . ILE A 1 1039 ? 7.200 8.299 -27.212 1.00 91.62 1039 ILE A C 1
ATOM 7876 O O . ILE A 1 1039 ? 8.304 8.734 -26.880 1.00 91.62 1039 ILE A O 1
ATOM 7880 N N . ASN A 1 1040 ? 6.457 8.887 -28.152 1.00 90.94 1040 ASN A N 1
ATOM 7881 C CA . ASN A 1 1040 ? 6.907 10.002 -28.993 1.00 90.94 1040 ASN A CA 1
ATOM 7882 C C . ASN A 1 1040 ? 6.398 11.384 -28.546 1.00 90.94 1040 ASN A C 1
ATOM 7884 O O . ASN A 1 1040 ? 6.941 12.404 -28.967 1.00 90.94 1040 ASN A O 1
ATOM 7888 N N . TYR A 1 1041 ? 5.373 11.435 -27.702 1.00 92.50 1041 TYR A N 1
ATOM 7889 C CA . TYR A 1 1041 ? 4.733 12.655 -27.210 1.00 92.50 1041 TYR A CA 1
ATOM 7890 C C . TYR A 1 1041 ? 4.270 12.447 -25.765 1.00 92.50 1041 TYR A C 1
ATOM 7892 O O . TYR A 1 1041 ? 4.204 11.318 -25.285 1.00 92.50 1041 TYR A O 1
ATOM 7900 N N . LEU A 1 1042 ? 3.969 13.540 -25.065 1.00 94.56 1042 LEU A N 1
ATOM 7901 C CA . LEU A 1 1042 ? 3.411 13.510 -23.712 1.00 94.56 1042 LEU A CA 1
ATOM 7902 C C . LEU A 1 1042 ? 1.975 14.076 -23.727 1.00 94.56 1042 LEU A C 1
ATOM 7904 O O . LEU A 1 1042 ? 1.686 14.918 -24.581 1.00 94.56 1042 LEU A O 1
ATOM 7908 N N . PRO A 1 1043 ? 1.091 13.655 -22.803 1.00 94.38 1043 PRO A N 1
ATOM 7909 C CA . PRO A 1 1043 ? -0.255 14.217 -22.668 1.00 94.38 1043 PRO A CA 1
ATOM 7910 C C . PRO A 1 1043 ? -0.221 15.685 -22.199 1.00 94.38 1043 PRO A C 1
ATOM 7912 O O . PRO A 1 1043 ? 0.835 16.229 -21.858 1.00 94.38 1043 PRO A O 1
ATOM 7915 N N . ASP A 1 1044 ? -1.378 16.351 -22.184 1.00 93.62 1044 ASP A N 1
ATOM 7916 C CA . ASP A 1 1044 ? -1.486 17.737 -21.714 1.00 93.62 1044 ASP A CA 1
ATOM 7917 C C . ASP A 1 1044 ? -1.336 17.852 -20.183 1.00 93.62 1044 ASP A C 1
ATOM 7919 O O . ASP A 1 1044 ? -1.977 17.139 -19.414 1.00 93.62 1044 ASP A O 1
ATOM 7923 N N . PHE A 1 1045 ? -0.506 18.792 -19.725 1.00 94.31 1045 PHE A N 1
ATOM 7924 C CA . PHE A 1 1045 ? -0.288 19.084 -18.303 1.00 94.31 1045 PHE A CA 1
ATOM 7925 C C . PHE A 1 1045 ? -1.161 20.239 -17.776 1.00 94.31 1045 PHE A C 1
ATOM 7927 O O . PHE A 1 1045 ? -1.016 20.613 -16.610 1.00 94.31 1045 PHE A O 1
ATOM 7934 N N . SER A 1 1046 ? -2.070 20.809 -18.581 1.00 92.12 1046 SER A N 1
ATOM 7935 C CA . SER A 1 1046 ? -2.952 21.925 -18.178 1.00 92.12 1046 SER A CA 1
ATOM 7936 C C . SER A 1 1046 ? -3.762 21.665 -16.902 1.00 92.12 1046 SER A C 1
ATOM 7938 O O . SER A 1 1046 ? -4.013 22.587 -16.123 1.00 92.12 1046 SER A O 1
ATOM 7940 N N . THR A 1 1047 ? -4.117 20.407 -16.642 1.00 91.56 1047 THR A N 1
ATOM 7941 C CA . THR A 1 1047 ? -4.850 19.962 -15.449 1.00 91.56 1047 THR A CA 1
ATOM 7942 C C . THR A 1 1047 ? -3.928 19.595 -14.284 1.00 91.56 1047 THR A C 1
ATOM 7944 O O . THR A 1 1047 ? -4.271 19.863 -13.128 1.00 91.56 1047 THR A O 1
ATOM 7947 N N . ALA A 1 1048 ? -2.740 19.047 -14.567 1.00 91.12 1048 ALA A N 1
ATOM 7948 C CA . ALA A 1 1048 ? -1.747 18.515 -13.622 1.00 91.12 1048 ALA A CA 1
ATOM 7949 C C . ALA A 1 1048 ? -0.964 19.609 -12.851 1.00 91.12 1048 ALA A C 1
ATOM 7951 O O . ALA A 1 1048 ? 0.231 19.500 -12.573 1.00 91.12 1048 ALA A O 1
ATOM 7952 N N . THR A 1 1049 ? -1.652 20.687 -12.478 1.00 87.00 1049 THR A N 1
ATOM 7953 C CA . THR A 1 1049 ? -1.095 21.914 -11.883 1.00 87.00 1049 THR A CA 1
ATOM 7954 C C . THR A 1 1049 ? -0.370 21.713 -10.545 1.00 87.00 1049 THR A C 1
ATOM 7956 O O . THR A 1 1049 ? 0.519 22.497 -10.210 1.00 87.00 1049 THR A O 1
ATOM 7959 N N . ASN A 1 1050 ? -0.702 20.660 -9.789 1.00 89.94 1050 ASN A N 1
ATOM 7960 C CA . ASN A 1 1050 ? -0.116 20.363 -8.474 1.00 89.94 1050 ASN A CA 1
ATOM 7961 C C . ASN A 1 1050 ? 1.202 19.564 -8.524 1.00 89.94 1050 ASN A C 1
ATOM 7963 O O . ASN A 1 1050 ? 1.767 19.263 -7.468 1.00 89.94 1050 ASN A O 1
ATOM 7967 N N . LEU A 1 1051 ? 1.720 19.249 -9.717 1.00 92.81 1051 LEU A N 1
ATOM 7968 C CA . LEU A 1 1051 ? 2.906 18.409 -9.896 1.00 92.81 1051 LEU A CA 1
ATOM 7969 C C . LEU A 1 1051 ? 4.110 18.976 -9.126 1.00 92.81 1051 LEU A C 1
ATOM 7971 O O . LEU A 1 1051 ? 4.503 20.129 -9.319 1.00 92.81 1051 LEU A O 1
ATOM 7975 N N . LYS A 1 1052 ? 4.700 18.181 -8.230 1.00 91.94 1052 LYS A N 1
ATOM 7976 C CA . LYS A 1 1052 ? 5.868 18.533 -7.402 1.00 91.94 1052 LYS A CA 1
ATOM 7977 C C . LYS A 1 1052 ? 7.168 18.015 -7.999 1.00 91.94 1052 LYS A C 1
ATOM 7979 O O . LYS A 1 1052 ? 8.180 18.703 -7.900 1.00 91.94 1052 LYS A O 1
ATOM 7984 N N . SER A 1 1053 ? 7.126 16.827 -8.600 1.00 92.69 1053 SER A N 1
ATOM 7985 C CA . SER A 1 1053 ? 8.269 16.159 -9.218 1.00 92.69 1053 SER A CA 1
ATOM 7986 C C . SER A 1 1053 ? 7.856 15.473 -10.517 1.00 92.69 1053 SER A C 1
ATOM 7988 O O . SER A 1 1053 ? 6.851 14.759 -10.552 1.00 92.69 1053 SER A O 1
ATOM 7990 N N . PHE A 1 1054 ? 8.651 15.673 -11.566 1.00 94.50 1054 PHE A N 1
ATOM 7991 C CA . PHE A 1 1054 ? 8.595 14.895 -12.796 1.00 94.50 1054 PHE A CA 1
ATOM 7992 C C . PHE A 1 1054 ? 10.006 14.416 -13.136 1.00 94.50 1054 PHE A C 1
ATOM 7994 O O . PHE A 1 1054 ? 10.923 15.226 -13.290 1.00 94.50 1054 PHE A O 1
ATOM 8001 N N . ALA A 1 1055 ? 10.175 13.102 -13.244 1.00 93.38 1055 ALA A N 1
ATOM 8002 C CA . ALA A 1 1055 ? 11.373 12.487 -13.790 1.00 93.38 1055 ALA A CA 1
ATOM 8003 C C . ALA A 1 1055 ? 11.009 11.659 -15.024 1.00 93.38 1055 ALA A C 1
ATOM 8005 O O . ALA A 1 1055 ? 10.074 10.859 -14.980 1.00 93.38 1055 ALA A O 1
ATOM 8006 N N . ALA A 1 1056 ? 11.773 11.821 -16.099 1.00 92.81 1056 ALA A N 1
ATOM 8007 C CA . ALA A 1 1056 ? 11.811 10.876 -17.195 1.00 92.81 1056 ALA A CA 1
ATOM 8008 C C . ALA A 1 1056 ? 13.254 10.418 -17.431 1.00 92.81 1056 ALA A C 1
ATOM 8010 O O . ALA A 1 1056 ? 14.159 11.237 -17.617 1.00 92.81 1056 ALA A O 1
ATOM 8011 N N . SER A 1 1057 ? 13.468 9.107 -17.382 1.00 87.56 1057 SER A N 1
ATOM 8012 C CA . SER A 1 1057 ? 14.768 8.471 -17.571 1.00 87.56 1057 SER A CA 1
ATOM 8013 C C . SER A 1 1057 ? 14.777 7.613 -18.834 1.00 87.56 1057 SER A C 1
ATOM 8015 O O . SER A 1 1057 ? 13.745 7.094 -19.263 1.00 87.56 1057 SER A O 1
ATOM 8017 N N . ASP A 1 1058 ? 15.976 7.449 -19.400 1.00 86.06 1058 ASP A N 1
ATOM 8018 C CA . ASP A 1 1058 ? 16.217 6.804 -20.695 1.00 86.06 1058 ASP A CA 1
ATOM 8019 C C . ASP A 1 1058 ? 15.730 7.641 -21.902 1.00 86.06 1058 ASP A C 1
ATOM 8021 O O . ASP A 1 1058 ? 15.640 8.869 -21.822 1.00 86.06 1058 ASP A O 1
ATOM 8025 N N . ARG A 1 1059 ? 15.491 7.010 -23.059 1.00 84.25 1059 ARG A N 1
ATOM 8026 C CA . ARG A 1 1059 ? 15.074 7.683 -24.300 1.00 84.25 1059 ARG A CA 1
ATOM 8027 C C . ARG A 1 1059 ? 13.700 8.369 -24.205 1.00 84.25 1059 ARG A C 1
ATOM 8029 O O . ARG A 1 1059 ? 12.675 7.755 -24.483 1.00 84.25 1059 ARG A O 1
ATOM 8036 N N . GLY A 1 1060 ? 13.695 9.678 -23.956 1.00 86.38 1060 GLY A N 1
ATOM 8037 C CA . GLY A 1 1060 ? 12.548 10.553 -24.230 1.00 86.38 1060 GLY A CA 1
ATOM 8038 C C . GLY A 1 1060 ? 12.585 11.129 -25.650 1.00 86.38 1060 GLY A C 1
ATOM 8039 O O . GLY A 1 1060 ? 13.245 12.142 -25.882 1.00 86.38 1060 GLY A O 1
ATOM 8040 N N . ALA A 1 1061 ? 11.888 10.509 -26.609 1.00 89.19 1061 ALA A N 1
ATOM 8041 C CA . ALA A 1 1061 ? 11.904 10.941 -28.017 1.00 89.19 1061 ALA A CA 1
ATOM 8042 C C . ALA A 1 1061 ? 11.280 12.338 -28.229 1.00 89.19 1061 ALA A C 1
ATOM 8044 O O . ALA A 1 1061 ? 11.746 13.119 -29.063 1.00 89.19 1061 ALA A O 1
ATOM 8045 N N . TRP A 1 1062 ? 10.302 12.699 -27.392 1.00 92.50 1062 TRP A N 1
ATOM 8046 C CA . TRP A 1 1062 ? 9.679 14.027 -27.329 1.00 92.50 1062 TRP A CA 1
ATOM 8047 C C . TRP A 1 1062 ? 10.680 15.184 -27.121 1.00 92.50 1062 TRP A C 1
ATOM 8049 O O . TRP A 1 1062 ? 10.395 16.328 -27.476 1.00 92.50 1062 TRP A O 1
ATOM 8059 N N . CYS A 1 1063 ? 11.868 14.904 -26.572 1.00 92.62 1063 CYS A N 1
ATOM 8060 C CA . CYS A 1 1063 ? 12.933 15.889 -26.367 1.00 92.62 1063 CYS A CA 1
ATOM 8061 C C . CYS A 1 1063 ? 13.675 16.296 -27.654 1.00 92.62 1063 CYS A C 1
ATOM 8063 O O . CYS A 1 1063 ? 14.471 17.230 -27.603 1.00 92.62 1063 CYS A O 1
ATOM 8065 N N . CYS A 1 1064 ? 13.486 15.586 -28.774 1.00 93.12 1064 CYS A N 1
ATOM 8066 C CA . CYS A 1 1064 ? 14.264 15.795 -30.003 1.00 93.12 1064 CYS A CA 1
ATOM 8067 C C . CYS A 1 1064 ? 13.461 15.657 -31.309 1.00 93.12 1064 CYS A C 1
ATOM 8069 O O . CYS A 1 1064 ? 13.898 16.169 -32.335 1.00 93.12 1064 CYS A O 1
ATOM 8071 N N . ASN A 1 1065 ? 12.287 15.021 -31.303 1.00 93.56 1065 ASN A N 1
ATOM 8072 C CA . ASN A 1 1065 ? 11.478 14.793 -32.510 1.00 93.56 1065 ASN A CA 1
ATOM 8073 C C . ASN A 1 1065 ? 10.612 15.995 -32.946 1.00 93.56 1065 ASN A C 1
ATOM 8075 O O . ASN A 1 1065 ? 9.840 15.884 -33.896 1.00 93.56 1065 ASN A O 1
ATOM 8079 N N . GLY A 1 1066 ? 10.705 17.135 -32.258 1.00 92.81 1066 GLY A N 1
ATOM 8080 C CA . GLY A 1 1066 ? 9.870 18.310 -32.518 1.00 92.81 1066 GLY A CA 1
ATOM 8081 C C . GLY A 1 1066 ? 8.541 18.355 -31.745 1.00 92.81 1066 GLY A C 1
ATOM 8082 O O . GLY A 1 1066 ? 7.612 19.056 -32.153 1.00 92.81 1066 GLY A O 1
ATOM 8083 N N . PHE A 1 1067 ? 8.402 17.606 -30.641 1.00 94.12 1067 PHE A N 1
ATOM 8084 C CA . PHE A 1 1067 ? 7.261 17.754 -29.723 1.00 94.12 1067 PHE A CA 1
ATOM 8085 C C . PHE A 1 1067 ? 7.374 19.004 -28.830 1.00 94.12 1067 PHE A C 1
ATOM 8087 O O . PHE A 1 1067 ? 6.401 19.741 -28.691 1.00 94.12 1067 PHE A O 1
ATOM 8094 N N . LEU A 1 1068 ? 8.557 19.262 -28.252 1.00 92.50 1068 LEU A N 1
ATOM 8095 C CA . LEU A 1 1068 ? 8.801 20.372 -27.309 1.00 92.50 1068 LEU A CA 1
ATOM 8096 C C . LEU A 1 1068 ? 9.366 21.662 -27.938 1.00 92.50 1068 LEU A C 1
ATOM 8098 O O . LEU A 1 1068 ? 9.676 22.608 -27.214 1.00 92.50 1068 LEU A O 1
ATOM 8102 N N . GLY A 1 1069 ? 9.542 21.700 -29.258 1.00 88.44 1069 GLY A N 1
ATOM 8103 C CA . GLY A 1 1069 ? 10.218 22.783 -29.975 1.00 88.44 1069 GLY A CA 1
ATOM 8104 C C . GLY A 1 1069 ? 10.678 22.313 -31.352 1.00 88.44 1069 GLY A C 1
ATOM 8105 O O . GLY A 1 1069 ? 10.012 21.481 -31.966 1.00 88.44 1069 GLY A O 1
ATOM 8106 N N . ASP A 1 1070 ? 11.822 22.807 -31.820 1.00 90.69 1070 ASP A N 1
ATOM 8107 C CA . ASP A 1 1070 ? 12.415 22.383 -33.092 1.00 90.69 1070 ASP A CA 1
ATOM 8108 C C . ASP A 1 1070 ? 12.863 20.909 -33.073 1.00 90.69 1070 ASP A C 1
ATOM 8110 O O . ASP A 1 1070 ? 13.290 20.372 -32.046 1.00 90.69 1070 ASP A O 1
ATOM 8114 N N . CYS A 1 1071 ? 12.794 20.244 -34.228 1.00 94.06 1071 CYS A N 1
ATOM 8115 C CA . CYS A 1 1071 ? 13.288 18.877 -34.377 1.00 94.06 1071 CYS A CA 1
ATOM 8116 C C . CYS A 1 1071 ? 14.819 18.849 -34.526 1.00 94.06 1071 CYS A C 1
ATOM 8118 O O . CYS A 1 1071 ? 15.385 19.544 -35.369 1.00 94.06 1071 CYS A O 1
ATOM 8120 N N . ASN A 1 1072 ? 15.487 17.988 -33.758 1.00 94.25 1072 ASN A N 1
ATOM 8121 C CA . ASN A 1 1072 ? 16.926 17.755 -33.815 1.00 94.25 1072 ASN A CA 1
ATOM 8122 C C . ASN A 1 1072 ? 17.237 16.250 -33.818 1.00 94.25 1072 ASN A C 1
ATOM 8124 O O . ASN A 1 1072 ? 17.545 15.653 -32.784 1.00 94.25 1072 ASN A O 1
ATOM 8128 N N . LEU A 1 1073 ? 17.231 15.645 -35.008 1.00 93.50 1073 LEU A N 1
ATOM 8129 C CA . LEU A 1 1073 ? 17.581 14.229 -35.195 1.00 93.50 1073 LEU A CA 1
ATOM 8130 C C . LEU A 1 1073 ? 19.063 13.907 -34.915 1.00 93.50 1073 LEU A C 1
ATOM 8132 O O . LEU A 1 1073 ? 19.434 12.737 -34.904 1.00 93.50 1073 LEU A O 1
ATOM 8136 N N . SER A 1 1074 ? 19.901 14.922 -34.666 1.00 91.69 1074 SER A N 1
ATOM 8137 C CA . SER A 1 1074 ? 21.305 14.739 -34.271 1.00 91.69 1074 SER A CA 1
ATOM 8138 C C . SER A 1 1074 ? 21.482 14.512 -32.762 1.00 91.69 1074 SER A C 1
ATOM 8140 O O . SER A 1 1074 ? 22.585 14.184 -32.328 1.00 91.69 1074 SER A O 1
ATOM 8142 N N . ASP A 1 1075 ? 20.436 14.679 -31.940 1.00 90.38 1075 ASP A N 1
ATOM 8143 C CA . ASP A 1 1075 ? 20.477 14.244 -30.538 1.00 90.38 1075 ASP A CA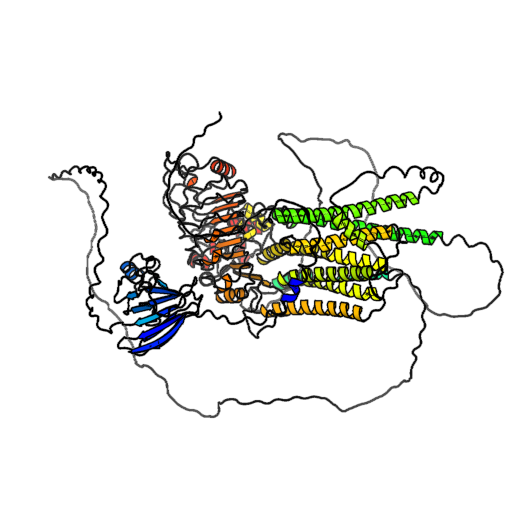 1
ATOM 8144 C C . ASP A 1 1075 ? 20.389 12.710 -30.469 1.00 90.38 1075 ASP A C 1
ATOM 8146 O O . ASP A 1 1075 ? 19.509 12.093 -31.075 1.00 90.38 1075 ASP A O 1
ATOM 8150 N N . GLY A 1 1076 ? 21.264 12.084 -29.676 1.00 85.38 1076 GLY A N 1
ATOM 8151 C CA . GLY A 1 1076 ? 21.278 10.633 -29.463 1.00 85.38 1076 GLY A CA 1
ATOM 8152 C C . GLY A 1 1076 ? 19.953 10.042 -28.955 1.00 85.38 1076 GLY A C 1
ATOM 8153 O O . GLY A 1 1076 ? 19.723 8.853 -29.141 1.00 85.38 1076 GLY A O 1
ATOM 8154 N N . LYS A 1 1077 ? 19.049 10.854 -28.383 1.00 88.75 1077 LYS A N 1
ATOM 8155 C CA . LYS A 1 1077 ? 17.666 10.461 -28.047 1.00 88.75 1077 LYS A CA 1
ATOM 8156 C C . LYS A 1 1077 ? 16.823 10.101 -29.277 1.00 88.75 1077 LYS A C 1
ATOM 8158 O O . LYS A 1 1077 ? 15.947 9.247 -29.166 1.00 88.75 1077 LYS A O 1
ATOM 8163 N N . CYS A 1 1078 ? 17.094 10.694 -30.440 1.00 91.50 1078 CYS A N 1
ATOM 8164 C CA . CYS A 1 1078 ? 16.378 10.405 -31.688 1.00 91.50 1078 CYS A CA 1
ATOM 8165 C C . CYS A 1 1078 ? 17.091 9.365 -32.567 1.00 91.50 1078 CYS A C 1
ATOM 8167 O O . CYS A 1 1078 ? 16.441 8.742 -33.405 1.00 91.50 1078 CYS A O 1
ATOM 8169 N N . GLY A 1 1079 ? 18.383 9.105 -32.336 1.00 89.56 1079 GLY A N 1
ATOM 8170 C CA . GLY A 1 1079 ? 19.111 7.988 -32.948 1.00 89.56 1079 GLY A CA 1
ATOM 8171 C C . GLY A 1 1079 ? 18.589 6.603 -32.533 1.00 89.56 1079 GLY A C 1
ATOM 8172 O O . GLY A 1 1079 ? 17.663 6.482 -31.728 1.00 89.56 1079 GLY A O 1
ATOM 8173 N N . VAL A 1 1080 ? 19.184 5.544 -33.094 1.00 89.75 1080 VAL A N 1
ATOM 8174 C CA . VAL A 1 1080 ? 18.902 4.148 -32.704 1.00 89.75 1080 VAL A CA 1
ATOM 8175 C C . VAL A 1 1080 ? 19.293 3.933 -31.241 1.00 89.75 1080 VAL A C 1
ATOM 8177 O O . VAL A 1 1080 ? 20.359 4.373 -30.809 1.00 89.75 1080 VAL A O 1
ATOM 8180 N N . HIS A 1 1081 ? 18.443 3.253 -30.473 1.00 87.56 1081 HIS A N 1
ATOM 8181 C CA . HIS A 1 1081 ? 18.681 3.043 -29.050 1.00 87.56 1081 HIS A CA 1
ATOM 8182 C C . HIS A 1 1081 ? 19.851 2.070 -28.817 1.00 87.56 1081 HIS A C 1
ATOM 8184 O O . HIS A 1 1081 ? 19.757 0.925 -29.256 1.00 87.56 1081 HIS A O 1
ATOM 8190 N N . PRO A 1 1082 ? 20.913 2.444 -28.077 1.00 82.12 1082 PRO A N 1
ATOM 8191 C CA . PRO A 1 1082 ? 22.089 1.587 -27.913 1.00 82.12 1082 PRO A CA 1
ATOM 8192 C C . PRO A 1 1082 ? 21.779 0.297 -27.141 1.00 82.12 1082 PRO A C 1
ATOM 8194 O O . PRO A 1 1082 ? 22.167 -0.770 -27.594 1.00 82.12 1082 PRO A O 1
ATOM 8197 N N . VAL A 1 1083 ? 21.045 0.376 -26.019 1.00 80.81 1083 VAL A N 1
ATOM 8198 C CA . VAL A 1 1083 ? 20.670 -0.814 -25.222 1.00 80.81 1083 VAL A CA 1
ATOM 8199 C C . VAL A 1 1083 ? 19.538 -1.633 -25.864 1.00 80.81 1083 VAL A C 1
ATOM 8201 O O . VAL A 1 1083 ? 19.708 -2.824 -26.097 1.00 80.81 1083 VAL A O 1
ATOM 8204 N N . TRP A 1 1084 ? 18.387 -1.017 -26.164 1.00 80.38 1084 TRP A N 1
ATOM 8205 C CA . TRP A 1 1084 ? 17.188 -1.736 -26.632 1.00 80.38 1084 TRP A CA 1
ATOM 8206 C C . TRP A 1 1084 ? 17.122 -2.006 -28.146 1.00 80.38 1084 TRP A C 1
ATOM 8208 O O . TRP A 1 1084 ? 16.185 -2.657 -28.599 1.00 80.38 1084 TRP A O 1
ATOM 8218 N N . GLY A 1 1085 ? 18.033 -1.456 -28.955 1.00 83.44 1085 GLY A N 1
ATOM 8219 C CA . GLY A 1 1085 ? 18.005 -1.577 -30.421 1.00 83.44 1085 GLY A CA 1
ATOM 8220 C C . GLY A 1 1085 ? 16.843 -0.858 -31.126 1.00 83.44 1085 GLY A C 1
ATOM 8221 O O . GLY A 1 1085 ? 16.724 -0.951 -32.346 1.00 83.44 1085 GLY A O 1
ATOM 8222 N N . SER A 1 1086 ? 15.983 -0.139 -30.393 1.00 83.44 1086 SER A N 1
ATOM 8223 C CA . SER A 1 1086 ? 14.797 0.540 -30.932 1.00 83.44 1086 SER A CA 1
ATOM 8224 C C . SER A 1 1086 ? 15.164 1.518 -32.062 1.00 83.44 1086 SER A C 1
ATOM 8226 O O . SER A 1 1086 ? 16.143 2.260 -31.921 1.00 83.44 1086 SER A O 1
ATOM 8228 N N . PRO A 1 1087 ? 14.391 1.569 -33.164 1.00 88.69 1087 PRO A N 1
ATOM 8229 C CA . PRO A 1 1087 ? 14.749 2.331 -34.359 1.00 88.69 1087 PRO A CA 1
ATOM 8230 C C . PRO A 1 1087 ? 14.810 3.840 -34.100 1.00 88.69 1087 PRO A C 1
ATOM 8232 O O . PRO A 1 1087 ? 14.188 4.355 -33.166 1.00 88.69 1087 PRO A O 1
ATOM 8235 N N . ALA A 1 1088 ? 15.555 4.553 -34.949 1.00 90.81 1088 ALA A N 1
ATOM 8236 C CA . ALA A 1 1088 ? 15.614 6.012 -34.939 1.00 90.81 1088 ALA A CA 1
ATOM 8237 C C . ALA A 1 1088 ? 14.220 6.632 -35.166 1.00 90.81 1088 ALA A C 1
ATOM 8239 O O . ALA A 1 1088 ? 13.404 6.089 -35.908 1.00 90.81 1088 ALA A O 1
ATOM 8240 N N . VAL A 1 1089 ? 13.958 7.763 -34.514 1.00 91.44 1089 VAL A N 1
ATOM 8241 C CA . VAL A 1 1089 ? 12.678 8.485 -34.579 1.00 91.44 1089 VAL A CA 1
ATOM 8242 C C . VAL A 1 1089 ? 12.746 9.574 -35.649 1.00 91.44 1089 VAL A C 1
ATOM 8244 O O . VAL A 1 1089 ? 13.755 10.261 -35.780 1.00 91.44 1089 VAL A O 1
ATOM 8247 N N . SER A 1 1090 ? 11.665 9.744 -36.411 1.00 92.94 1090 SER A N 1
ATOM 8248 C CA . SER A 1 1090 ? 11.489 10.835 -37.375 1.00 92.94 1090 SER A CA 1
ATOM 8249 C C . SER A 1 1090 ? 10.956 12.108 -36.712 1.00 92.94 1090 SER A C 1
ATOM 8251 O O . SER A 1 1090 ? 10.296 12.049 -35.675 1.00 92.94 1090 SER A O 1
ATOM 8253 N N . CYS A 1 1091 ? 11.164 13.266 -37.343 1.00 93.94 1091 CYS A N 1
ATOM 8254 C CA . CYS A 1 1091 ? 10.492 14.495 -36.923 1.00 93.94 1091 CYS A CA 1
ATOM 8255 C C . CYS A 1 1091 ? 8.966 14.358 -37.022 1.00 93.94 1091 CYS A C 1
ATOM 8257 O O . CYS A 1 1091 ? 8.450 13.798 -37.991 1.00 93.94 1091 CYS A O 1
ATOM 8259 N N . LEU A 1 1092 ? 8.251 14.925 -36.053 1.00 92.44 1092 LEU A N 1
ATOM 8260 C CA . LEU A 1 1092 ? 6.815 15.167 -36.146 1.00 92.44 1092 LEU A CA 1
ATOM 8261 C C . LEU A 1 1092 ? 6.544 16.272 -37.181 1.00 92.44 1092 LEU A C 1
ATOM 8263 O O . LEU A 1 1092 ? 7.323 17.220 -37.300 1.00 92.44 1092 LEU A O 1
ATOM 8267 N N . ALA A 1 1093 ? 5.432 16.167 -37.913 1.00 89.25 1093 ALA A N 1
ATOM 8268 C CA . ALA A 1 1093 ? 5.060 17.136 -38.945 1.00 89.25 1093 ALA A CA 1
ATOM 8269 C C . ALA A 1 1093 ? 4.909 18.559 -38.369 1.00 89.25 1093 ALA A C 1
ATOM 8271 O O . ALA A 1 1093 ? 4.409 18.739 -37.254 1.00 89.25 1093 ALA A O 1
ATOM 8272 N N . SER A 1 1094 ? 5.370 19.571 -39.110 1.00 82.75 1094 SER A N 1
ATOM 8273 C CA . SER A 1 1094 ? 5.432 20.970 -38.647 1.00 82.75 1094 SER A CA 1
ATOM 8274 C C . SER A 1 1094 ? 4.098 21.720 -38.748 1.00 82.75 1094 SER A C 1
ATOM 8276 O O . SER A 1 1094 ? 3.940 22.769 -38.135 1.00 82.75 1094 SER A O 1
ATOM 8278 N N . ASP A 1 1095 ? 3.156 21.186 -39.519 1.00 86.25 1095 ASP A N 1
ATOM 8279 C CA . ASP A 1 1095 ? 1.813 21.706 -39.798 1.00 86.25 1095 ASP A CA 1
ATOM 8280 C C . ASP A 1 1095 ? 0.701 20.971 -39.021 1.00 86.25 1095 ASP A C 1
ATOM 8282 O O . ASP A 1 1095 ? -0.482 21.276 -39.184 1.00 86.25 1095 ASP A O 1
ATOM 8286 N N . ARG A 1 1096 ? 1.070 20.018 -38.152 1.00 88.56 1096 ARG A N 1
ATOM 8287 C CA . ARG A 1 1096 ? 0.124 19.249 -37.332 1.00 88.56 1096 ARG A CA 1
ATOM 8288 C C . ARG A 1 1096 ? -0.653 20.136 -36.355 1.00 88.56 1096 ARG A C 1
ATOM 8290 O O . ARG A 1 1096 ? -0.118 21.089 -35.790 1.00 88.56 1096 ARG A O 1
ATOM 8297 N N . THR A 1 1097 ? -1.911 19.772 -36.118 1.00 83.75 1097 THR A N 1
ATOM 8298 C CA . THR A 1 1097 ? -2.790 20.435 -35.133 1.00 83.75 1097 THR A CA 1
ATOM 8299 C C . THR A 1 1097 ? -3.020 19.584 -33.884 1.00 83.75 1097 THR A C 1
ATOM 8301 O O . THR A 1 1097 ? -3.351 20.122 -32.830 1.00 83.75 1097 THR A O 1
ATOM 8304 N N . ASP A 1 1098 ? -2.791 18.276 -33.978 1.00 82.12 1098 ASP A N 1
ATOM 8305 C CA . ASP A 1 1098 ? -2.752 17.325 -32.875 1.00 82.12 1098 ASP A CA 1
ATOM 8306 C C . ASP A 1 1098 ? -1.318 17.127 -32.353 1.00 82.12 1098 ASP A C 1
ATOM 8308 O O . ASP A 1 1098 ? -0.332 17.436 -33.027 1.00 82.12 1098 ASP A O 1
ATOM 8312 N N . LYS A 1 1099 ? -1.187 16.586 -31.133 1.00 83.50 1099 LYS A N 1
ATOM 8313 C CA . LYS A 1 1099 ? 0.106 16.158 -30.555 1.00 83.50 1099 LYS A CA 1
ATOM 8314 C C . LYS A 1 1099 ? 1.166 17.283 -30.591 1.00 83.50 1099 LYS A C 1
ATOM 8316 O O . LYS A 1 1099 ? 2.351 17.078 -30.880 1.00 83.50 1099 LYS A O 1
ATOM 8321 N N . VAL A 1 1100 ? 0.715 18.500 -30.285 1.00 88.94 1100 VAL A N 1
ATOM 8322 C CA . VAL A 1 1100 ? 1.523 19.704 -30.041 1.00 88.94 1100 VAL A CA 1
ATOM 8323 C C . VAL A 1 1100 ? 1.551 19.959 -28.534 1.00 88.94 1100 VAL A C 1
ATOM 8325 O O . VAL A 1 1100 ? 0.512 19.893 -27.879 1.00 88.94 1100 VAL A O 1
ATOM 8328 N N . ALA A 1 1101 ? 2.722 20.253 -27.966 1.00 93.00 1101 ALA A N 1
ATOM 8329 C CA . ALA A 1 1101 ? 2.827 20.584 -26.548 1.00 93.00 1101 ALA A CA 1
ATOM 8330 C C . ALA A 1 1101 ? 2.099 21.907 -26.238 1.00 93.00 1101 ALA A C 1
ATOM 8332 O O . ALA A 1 1101 ? 2.419 22.951 -26.809 1.00 93.00 1101 ALA A O 1
ATOM 8333 N N . THR A 1 1102 ? 1.138 21.872 -25.311 1.00 93.75 1102 THR A N 1
ATOM 8334 C CA . THR A 1 1102 ? 0.421 23.068 -24.841 1.00 93.75 1102 THR A CA 1
ATOM 8335 C C . THR A 1 1102 ? 1.356 24.018 -24.084 1.00 93.75 1102 THR A C 1
ATOM 8337 O O . THR A 1 1102 ? 2.425 23.617 -23.616 1.00 93.75 1102 THR A O 1
ATOM 8340 N N . GLU A 1 1103 ? 0.945 25.274 -23.881 1.00 94.00 1103 GLU A N 1
ATOM 8341 C CA . GLU A 1 1103 ? 1.697 26.223 -23.042 1.00 94.00 1103 GLU A CA 1
ATOM 8342 C C . GLU A 1 1103 ? 1.939 25.668 -21.623 1.00 94.00 1103 GLU A C 1
ATOM 8344 O O . GLU A 1 1103 ? 3.027 25.828 -21.069 1.00 94.00 1103 GLU A O 1
ATOM 8349 N N . ALA A 1 1104 ? 0.968 24.936 -21.064 1.00 93.25 1104 ALA A N 1
ATOM 8350 C CA . ALA A 1 1104 ? 1.100 24.277 -19.768 1.00 93.25 1104 ALA A CA 1
ATOM 8351 C C . ALA A 1 1104 ? 2.109 23.116 -19.796 1.00 93.25 1104 ALA A C 1
ATOM 8353 O O . ALA A 1 1104 ? 2.953 23.023 -18.902 1.00 93.25 1104 ALA A O 1
ATOM 8354 N N . THR A 1 1105 ? 2.086 22.274 -20.836 1.00 94.94 1105 THR A N 1
ATOM 8355 C CA . THR A 1 1105 ? 3.085 21.213 -21.047 1.00 94.94 1105 THR A CA 1
ATOM 8356 C C . THR A 1 1105 ? 4.485 21.803 -21.206 1.00 94.94 1105 THR A C 1
ATOM 8358 O O . THR A 1 1105 ? 5.406 21.375 -20.513 1.00 94.94 1105 THR A O 1
ATOM 8361 N N . LEU A 1 1106 ? 4.661 22.844 -22.025 1.00 94.94 1106 LEU A N 1
ATOM 8362 C CA . LEU A 1 1106 ? 5.946 23.535 -22.198 1.00 94.94 1106 LEU A CA 1
ATOM 8363 C C . LEU A 1 1106 ? 6.438 24.182 -20.890 1.00 94.94 1106 LEU A C 1
ATOM 8365 O O . LEU A 1 1106 ? 7.623 24.083 -20.558 1.00 94.94 1106 LEU A O 1
ATOM 8369 N N . ALA A 1 1107 ? 5.544 24.786 -20.100 1.00 94.69 1107 ALA A N 1
ATOM 8370 C CA . ALA A 1 1107 ? 5.872 25.328 -18.782 1.00 94.69 1107 ALA A CA 1
ATOM 8371 C C . ALA A 1 1107 ? 6.286 24.230 -17.782 1.00 94.69 1107 ALA A C 1
ATOM 8373 O O . ALA A 1 1107 ? 7.261 24.408 -17.044 1.00 94.69 1107 ALA A O 1
ATOM 8374 N N . ALA A 1 1108 ? 5.606 23.079 -17.788 1.00 94.12 1108 ALA A N 1
ATOM 8375 C CA . ALA A 1 1108 ? 5.976 21.916 -16.986 1.00 94.12 1108 ALA A CA 1
ATOM 8376 C C . ALA A 1 1108 ? 7.353 21.364 -17.396 1.00 94.12 1108 ALA A C 1
ATOM 8378 O O . ALA A 1 1108 ? 8.200 21.138 -16.529 1.00 94.12 1108 ALA A O 1
ATOM 8379 N N . MET A 1 1109 ? 7.635 21.239 -18.699 1.00 93.38 1109 MET A N 1
ATOM 8380 C CA . MET A 1 1109 ? 8.946 20.783 -19.174 1.00 93.38 1109 MET A CA 1
ATOM 8381 C C . MET A 1 1109 ? 10.060 21.757 -18.779 1.00 93.38 1109 MET A C 1
ATOM 8383 O O . MET A 1 1109 ? 11.105 21.344 -18.279 1.00 93.38 1109 MET A O 1
ATOM 8387 N N . LYS A 1 1110 ? 9.827 23.068 -18.916 1.00 94.25 1110 LYS A N 1
ATOM 8388 C CA . LYS A 1 1110 ? 10.778 24.107 -18.492 1.00 94.25 1110 LYS A CA 1
ATOM 8389 C C . LYS A 1 1110 ? 11.065 24.057 -16.986 1.00 94.25 1110 LYS A C 1
ATOM 8391 O O . LYS A 1 1110 ? 12.194 24.323 -16.580 1.00 94.25 1110 LYS A O 1
ATOM 8396 N N . ARG A 1 1111 ? 10.070 23.700 -16.166 1.00 94.88 1111 ARG A N 1
ATOM 8397 C CA . ARG A 1 1111 ? 10.192 23.565 -14.704 1.00 94.88 1111 ARG A CA 1
ATOM 8398 C C . ARG A 1 1111 ? 10.990 22.330 -14.264 1.00 94.88 1111 ARG A C 1
ATOM 8400 O O . ARG A 1 1111 ? 11.626 22.387 -13.216 1.00 94.88 1111 ARG A O 1
ATOM 8407 N N . PHE A 1 1112 ? 10.964 21.246 -15.040 1.00 94.25 1112 PHE A N 1
ATOM 8408 C CA . PHE A 1 1112 ? 11.608 19.966 -14.704 1.00 94.25 1112 PHE A CA 1
ATOM 8409 C C . PHE A 1 1112 ? 12.746 19.575 -15.669 1.00 94.25 1112 PHE A C 1
ATOM 8411 O O . PHE A 1 1112 ? 13.146 18.417 -15.730 1.00 94.25 1112 PHE A O 1
ATOM 8418 N N . ASN A 1 1113 ? 13.300 20.537 -16.415 1.00 91.25 1113 ASN A N 1
ATOM 8419 C CA . ASN A 1 1113 ? 14.248 20.303 -17.514 1.00 91.25 1113 ASN A CA 1
ATOM 8420 C C . ASN A 1 1113 ? 15.443 19.385 -17.165 1.00 91.25 1113 ASN A C 1
ATOM 8422 O O . ASN A 1 1113 ? 15.828 18.544 -17.975 1.00 91.25 1113 ASN A O 1
ATOM 8426 N N . ALA A 1 1114 ? 15.989 19.501 -15.952 1.00 90.00 1114 ALA A N 1
ATOM 8427 C CA . ALA A 1 1114 ? 17.123 18.715 -15.465 1.00 90.00 1114 ALA A CA 1
ATOM 8428 C C . ALA A 1 1114 ? 16.827 17.214 -15.269 1.00 90.00 1114 ALA A C 1
ATOM 8430 O O . ALA A 1 1114 ? 17.765 16.428 -15.141 1.00 90.00 1114 ALA A O 1
ATOM 8431 N N . THR A 1 1115 ? 15.554 16.808 -15.227 1.00 92.06 1115 THR A N 1
ATOM 8432 C CA . THR A 1 1115 ? 15.130 15.440 -14.886 1.00 92.06 1115 THR A CA 1
ATOM 8433 C C . THR A 1 1115 ? 14.296 14.751 -15.966 1.00 92.06 1115 THR A C 1
ATOM 8435 O O . THR A 1 1115 ? 13.850 13.639 -15.718 1.00 92.06 1115 THR A O 1
ATOM 8438 N N . ILE A 1 1116 ? 14.087 15.361 -17.144 1.00 90.88 1116 ILE A N 1
ATOM 8439 C CA . ILE A 1 1116 ? 13.153 14.856 -18.182 1.00 90.88 1116 ILE A CA 1
ATOM 8440 C C . ILE A 1 1116 ? 13.771 14.549 -19.557 1.00 90.88 1116 ILE A C 1
ATOM 8442 O O . ILE A 1 1116 ? 13.171 13.826 -20.346 1.00 90.88 1116 ILE A O 1
ATOM 8446 N N . CYS A 1 1117 ? 14.937 15.122 -19.872 1.00 89.38 1117 CYS A N 1
ATOM 8447 C CA . CYS A 1 1117 ? 15.599 14.996 -21.179 1.00 89.38 1117 CYS A CA 1
ATOM 8448 C C . CYS A 1 1117 ? 17.075 14.602 -21.017 1.00 89.38 1117 CYS A C 1
ATOM 8450 O O . CYS A 1 1117 ? 17.963 15.168 -21.657 1.00 89.38 1117 CYS A O 1
ATOM 8452 N N . GLY A 1 1118 ? 17.331 13.655 -20.109 1.00 84.50 1118 GLY A N 1
ATOM 8453 C CA . GLY A 1 1118 ? 18.670 13.176 -19.768 1.00 84.50 1118 GLY A CA 1
ATOM 8454 C C . GLY A 1 1118 ? 19.405 12.449 -20.909 1.00 84.50 1118 GLY A C 1
ATOM 8455 O O . GLY A 1 1118 ? 18.932 12.390 -22.049 1.00 84.50 1118 GLY A O 1
ATOM 8456 N N . PRO A 1 1119 ? 20.594 11.890 -20.628 1.00 83.44 1119 PRO A N 1
ATOM 8457 C CA . PRO A 1 1119 ? 21.264 10.988 -21.558 1.00 83.44 1119 PRO A CA 1
ATOM 8458 C C . PRO A 1 1119 ? 20.482 9.671 -21.697 1.00 83.44 1119 PRO A C 1
ATOM 8460 O O . PRO A 1 1119 ? 19.953 9.151 -20.714 1.00 83.44 1119 PRO A O 1
ATOM 8463 N N . VAL A 1 1120 ? 20.462 9.113 -22.911 1.00 84.81 1120 VAL A N 1
ATOM 8464 C CA . VAL A 1 1120 ? 19.957 7.753 -23.179 1.00 84.81 1120 VAL A CA 1
ATOM 8465 C C . VAL A 1 1120 ? 20.807 6.736 -22.417 1.00 84.81 1120 VAL A C 1
ATOM 8467 O O . VAL A 1 1120 ? 22.033 6.900 -22.348 1.00 84.81 1120 VAL A O 1
ATOM 8470 N N . LEU A 1 1121 ? 20.188 5.687 -21.863 1.00 83.69 1121 LEU A N 1
ATOM 8471 C CA . LEU A 1 1121 ? 20.923 4.664 -21.122 1.00 83.69 1121 LEU A CA 1
ATOM 8472 C C . LEU A 1 1121 ? 21.916 3.935 -22.031 1.00 83.69 1121 LEU A C 1
ATOM 8474 O O . LEU A 1 1121 ? 21.678 3.730 -23.220 1.00 83.69 1121 LEU A O 1
ATOM 8478 N N . GLN A 1 1122 ? 23.050 3.560 -21.447 1.00 82.00 1122 GLN A N 1
ATOM 8479 C CA . GLN A 1 1122 ? 24.146 2.852 -22.102 1.00 82.00 1122 GLN A CA 1
ATOM 8480 C C . GLN A 1 1122 ? 24.337 1.487 -21.435 1.00 82.00 1122 GLN A C 1
ATOM 8482 O O . GLN A 1 1122 ? 23.949 1.299 -20.276 1.00 82.00 1122 GLN A O 1
ATOM 8487 N N . PHE A 1 1123 ? 24.978 0.553 -22.141 1.00 71.81 1123 PHE A N 1
ATOM 8488 C CA . PHE A 1 1123 ? 25.403 -0.716 -21.549 1.00 71.81 1123 PHE A CA 1
ATOM 8489 C C . PHE A 1 1123 ? 26.254 -0.470 -20.292 1.00 71.81 1123 PHE A C 1
ATOM 8491 O O . PHE A 1 1123 ? 27.076 0.446 -20.256 1.00 71.81 1123 PHE A O 1
ATOM 8498 N N . GLY A 1 1124 ? 26.009 -1.257 -19.243 1.00 69.44 1124 GLY A N 1
ATOM 8499 C CA . GLY A 1 1124 ? 26.647 -1.104 -17.931 1.00 69.44 1124 GLY A CA 1
ATOM 8500 C C . GLY A 1 1124 ? 26.099 0.030 -17.052 1.00 69.44 1124 GLY A C 1
ATOM 8501 O O . GLY A 1 1124 ? 26.551 0.203 -15.924 1.00 69.44 1124 GLY A O 1
ATOM 8502 N N . VAL A 1 1125 ? 25.105 0.797 -17.520 1.00 73.19 1125 VAL A N 1
ATOM 8503 C CA . VAL A 1 1125 ? 24.306 1.697 -16.660 1.00 73.19 1125 VAL A CA 1
ATOM 8504 C C . VAL A 1 1125 ? 22.979 1.045 -16.282 1.00 73.19 1125 VAL A C 1
ATOM 8506 O O . VAL A 1 1125 ? 22.536 1.165 -15.144 1.00 73.19 1125 VAL A O 1
ATOM 8509 N N . LEU A 1 1126 ? 22.368 0.330 -17.226 1.00 68.62 1126 LEU A N 1
ATOM 8510 C CA . LEU A 1 1126 ? 21.244 -0.567 -16.995 1.00 68.62 1126 LEU A CA 1
ATOM 8511 C C . LEU A 1 1126 ? 21.577 -1.927 -17.612 1.00 68.62 1126 LEU A C 1
ATOM 8513 O O . LEU A 1 1126 ? 22.212 -2.004 -18.665 1.00 68.62 1126 LEU A O 1
ATOM 8517 N N . GLU A 1 1127 ? 21.146 -2.985 -16.940 1.00 66.75 1127 GLU A N 1
ATOM 8518 C CA . GLU A 1 1127 ? 21.278 -4.368 -17.385 1.00 66.75 1127 GLU A CA 1
ATOM 8519 C C . GLU A 1 1127 ? 19.888 -4.994 -17.527 1.00 66.75 1127 GLU A C 1
ATOM 8521 O O . GLU A 1 1127 ? 18.893 -4.457 -17.033 1.00 66.75 1127 GLU A O 1
ATOM 8526 N N . GLY A 1 1128 ? 19.822 -6.107 -18.257 1.00 71.69 1128 GLY A N 1
ATOM 8527 C CA . GLY A 1 1128 ? 18.587 -6.862 -18.442 1.00 71.69 1128 GLY A CA 1
ATOM 8528 C C . GLY A 1 1128 ? 18.140 -7.610 -17.176 1.00 71.69 1128 GLY A C 1
ATOM 8529 O O . GLY A 1 1128 ? 18.786 -7.512 -16.130 1.00 71.69 1128 GLY A O 1
ATOM 8530 N N . PRO A 1 1129 ? 17.048 -8.389 -17.267 1.00 84.31 1129 PRO A N 1
ATOM 8531 C CA . PRO A 1 1129 ? 16.653 -9.292 -16.190 1.00 84.31 1129 PRO A CA 1
ATOM 8532 C C . PRO A 1 1129 ? 17.778 -10.276 -15.821 1.00 84.31 1129 PRO A C 1
ATOM 8534 O O . PRO A 1 1129 ? 18.591 -10.619 -16.686 1.00 84.31 1129 PRO A O 1
ATOM 8537 N N . PRO A 1 1130 ? 17.800 -10.788 -14.575 1.00 90.44 1130 PRO A N 1
ATOM 8538 C CA . PRO A 1 1130 ? 18.701 -11.861 -14.177 1.00 90.44 1130 PRO A CA 1
ATOM 8539 C C . PRO A 1 1130 ? 18.680 -13.043 -15.154 1.00 90.44 1130 PRO A C 1
ATOM 8541 O O . PRO A 1 1130 ? 17.621 -13.487 -15.597 1.00 90.44 1130 PRO A O 1
ATOM 8544 N N . THR A 1 1131 ? 19.859 -13.582 -15.456 1.00 91.75 1131 THR A N 1
ATOM 8545 C CA . THR A 1 1131 ? 20.051 -14.808 -16.247 1.00 91.75 1131 THR A CA 1
ATOM 8546 C C . THR A 1 1131 ? 20.883 -15.813 -15.440 1.00 91.75 1131 THR A C 1
ATOM 8548 O O . THR A 1 1131 ? 21.542 -15.409 -14.472 1.00 91.75 1131 THR A O 1
ATOM 8551 N N . PRO A 1 1132 ? 20.909 -17.110 -15.813 1.00 92.81 1132 PRO A N 1
ATOM 8552 C CA . PRO A 1 1132 ? 21.758 -18.097 -15.145 1.00 92.81 1132 PRO A CA 1
ATOM 8553 C C . PRO A 1 1132 ? 23.223 -17.650 -15.062 1.00 92.81 1132 PRO A C 1
ATOM 8555 O O . PRO A 1 1132 ? 23.833 -17.730 -13.996 1.00 92.81 1132 PRO A O 1
ATOM 8558 N N . ASP A 1 1133 ? 23.753 -17.111 -16.163 1.00 90.94 1133 ASP A N 1
ATOM 8559 C CA . ASP A 1 1133 ? 25.170 -16.769 -16.320 1.00 90.94 1133 ASP A CA 1
ATOM 8560 C C . ASP A 1 1133 ? 25.606 -15.600 -15.429 1.00 90.94 1133 ASP A C 1
ATOM 8562 O O . ASP A 1 1133 ? 26.730 -15.596 -14.929 1.00 90.94 1133 ASP A O 1
ATOM 8566 N N . ILE A 1 1134 ? 24.722 -14.621 -15.185 1.00 90.88 1134 ILE A N 1
ATOM 8567 C CA . ILE A 1 1134 ? 25.029 -13.477 -14.310 1.00 90.88 1134 ILE A CA 1
ATOM 8568 C C . ILE A 1 1134 ? 24.654 -13.723 -12.843 1.00 90.88 1134 ILE A C 1
ATOM 8570 O O . ILE A 1 1134 ? 25.230 -13.081 -11.968 1.00 90.88 1134 ILE A O 1
ATOM 8574 N N . MET A 1 1135 ? 23.757 -14.666 -12.533 1.00 94.38 1135 MET A N 1
ATOM 8575 C CA . MET A 1 1135 ? 23.479 -15.065 -11.142 1.00 94.38 1135 MET A CA 1
ATOM 8576 C C . MET A 1 1135 ? 24.504 -16.072 -10.592 1.00 94.38 1135 MET A C 1
ATOM 8578 O O . MET A 1 1135 ? 24.873 -15.996 -9.417 1.00 94.38 1135 MET A O 1
ATOM 8582 N N . ALA A 1 1136 ? 25.002 -17.003 -11.415 1.00 93.31 1136 ALA A N 1
ATOM 8583 C CA . ALA A 1 1136 ? 25.895 -18.075 -10.963 1.00 93.31 1136 ALA A CA 1
ATOM 8584 C C . ALA A 1 1136 ? 27.190 -17.594 -10.258 1.00 93.31 1136 ALA A C 1
ATOM 8586 O O . ALA A 1 1136 ? 27.515 -18.157 -9.209 1.00 93.31 1136 ALA A O 1
ATOM 8587 N N . PRO A 1 1137 ? 27.901 -16.535 -10.711 1.00 93.25 1137 PRO A N 1
ATOM 8588 C CA . PRO A 1 1137 ? 29.081 -16.010 -10.012 1.00 93.25 1137 PRO A CA 1
ATOM 8589 C C . PRO A 1 1137 ? 28.789 -15.522 -8.587 1.00 93.25 1137 PRO A C 1
ATOM 8591 O O . PRO A 1 1137 ? 29.677 -15.530 -7.727 1.00 93.25 1137 PRO A O 1
ATOM 8594 N N . CYS A 1 1138 ? 27.549 -15.106 -8.317 1.00 94.44 1138 CYS A N 1
ATOM 8595 C CA . CYS A 1 1138 ? 27.143 -14.552 -7.032 1.00 94.44 1138 CYS A CA 1
ATOM 8596 C C . CYS A 1 1138 ? 26.856 -15.617 -5.978 1.00 94.44 1138 CYS A C 1
ATOM 8598 O O . CYS A 1 1138 ? 27.167 -15.392 -4.810 1.00 94.44 1138 CYS A O 1
ATOM 8600 N N . ASN A 1 1139 ? 26.337 -16.787 -6.373 1.00 92.88 1139 ASN A N 1
ATOM 8601 C CA . ASN A 1 1139 ? 26.029 -17.898 -5.461 1.00 92.88 1139 ASN A CA 1
ATOM 8602 C C . ASN A 1 1139 ? 25.163 -17.464 -4.250 1.00 92.88 1139 ASN A C 1
ATOM 8604 O O . ASN A 1 1139 ? 25.384 -17.897 -3.121 1.00 92.88 1139 ASN A O 1
ATOM 8608 N N . GLY A 1 1140 ? 24.213 -16.549 -4.473 1.00 93.31 1140 GLY A N 1
ATOM 8609 C CA . GLY A 1 1140 ? 23.352 -15.989 -3.426 1.00 93.31 1140 GLY A CA 1
ATOM 8610 C C . GLY A 1 1140 ? 24.000 -14.971 -2.474 1.00 93.31 1140 GLY A C 1
ATOM 8611 O O . GLY A 1 1140 ? 23.340 -14.554 -1.522 1.00 93.31 1140 GLY A O 1
ATOM 8612 N N . THR A 1 1141 ? 25.254 -14.559 -2.694 1.00 95.06 1141 THR A N 1
ATOM 8613 C CA . THR A 1 1141 ? 25.959 -13.586 -1.840 1.00 95.06 1141 THR A CA 1
ATOM 8614 C C . THR A 1 1141 ? 25.863 -12.167 -2.405 1.00 95.06 1141 THR A C 1
ATOM 8616 O O . THR A 1 1141 ? 26.353 -11.892 -3.498 1.00 95.06 1141 THR A O 1
ATOM 8619 N N . MET A 1 1142 ? 25.273 -11.248 -1.637 1.00 94.12 1142 MET A N 1
ATOM 8620 C CA . MET A 1 1142 ? 25.233 -9.807 -1.932 1.00 94.12 1142 MET A CA 1
ATOM 8621 C C . MET A 1 1142 ? 26.607 -9.134 -1.785 1.00 94.12 1142 MET A C 1
ATOM 8623 O O . MET A 1 1142 ? 27.436 -9.580 -0.999 1.00 94.12 1142 MET A O 1
ATOM 8627 N N . TYR A 1 1143 ? 26.833 -8.044 -2.525 1.00 95.06 1143 TYR A N 1
ATOM 8628 C CA . TYR A 1 1143 ? 28.012 -7.151 -2.499 1.00 95.06 1143 TYR A CA 1
ATOM 8629 C C . TYR A 1 1143 ? 29.385 -7.781 -2.826 1.00 95.06 1143 TYR A C 1
ATOM 8631 O O . TYR A 1 1143 ? 30.364 -7.070 -3.065 1.00 95.06 1143 TYR A O 1
ATOM 8639 N N . LYS A 1 1144 ? 29.445 -9.109 -2.936 1.00 94.94 1144 LYS A N 1
ATOM 8640 C CA . LYS A 1 1144 ? 30.566 -9.887 -3.469 1.00 94.94 1144 LYS A CA 1
ATOM 8641 C C . LYS A 1 1144 ? 31.011 -9.379 -4.845 1.00 94.94 1144 LYS A C 1
ATOM 8643 O O . LYS A 1 1144 ? 30.176 -9.086 -5.703 1.00 94.94 1144 LYS A O 1
ATOM 8648 N N . GLN A 1 1145 ? 32.324 -9.340 -5.079 1.00 94.56 1145 GLN A N 1
ATOM 8649 C CA . GLN A 1 1145 ? 32.883 -9.080 -6.408 1.00 94.56 1145 GLN A CA 1
ATOM 8650 C C . GLN A 1 1145 ? 32.623 -10.268 -7.346 1.00 94.56 1145 GLN A C 1
ATOM 8652 O O . GLN A 1 1145 ? 32.933 -11.413 -7.010 1.00 94.56 1145 GLN A O 1
ATOM 8657 N N . CYS A 1 1146 ? 32.097 -10.002 -8.538 1.00 91.56 1146 CYS A N 1
ATOM 8658 C CA . CYS A 1 1146 ? 31.860 -11.019 -9.561 1.00 91.56 1146 CYS A CA 1
ATOM 8659 C C . CYS A 1 1146 ? 32.738 -10.721 -10.791 1.00 91.56 1146 CYS A C 1
ATOM 8661 O O . CYS A 1 1146 ? 32.434 -9.794 -11.543 1.00 91.56 1146 CYS A O 1
ATOM 8663 N N . PRO A 1 1147 ? 33.869 -11.430 -10.978 1.00 78.75 1147 PRO A N 1
ATOM 8664 C CA . PRO A 1 1147 ? 34.829 -11.104 -12.030 1.00 78.75 1147 PRO A CA 1
ATOM 8665 C C . PRO A 1 1147 ? 34.285 -11.418 -13.430 1.00 78.75 1147 PRO A C 1
ATOM 8667 O O . PRO A 1 1147 ? 33.609 -12.424 -13.635 1.00 78.75 1147 PRO A O 1
ATOM 8670 N N . ARG A 1 1148 ? 34.637 -10.559 -14.391 1.00 73.69 1148 ARG A N 1
ATOM 8671 C CA . ARG A 1 1148 ? 34.292 -10.652 -15.817 1.00 73.69 1148 ARG A CA 1
ATOM 8672 C C . ARG A 1 1148 ? 35.557 -10.574 -16.674 1.00 73.69 1148 ARG A C 1
ATOM 8674 O O . ARG A 1 1148 ? 36.520 -9.907 -16.291 1.00 73.69 1148 ARG A O 1
ATOM 8681 N N . ASP A 1 1149 ? 35.538 -11.191 -17.856 1.00 75.50 1149 ASP A N 1
ATOM 8682 C CA . ASP A 1 1149 ? 36.681 -11.200 -18.789 1.00 75.50 1149 ASP A CA 1
ATOM 8683 C C . ASP A 1 1149 ? 37.072 -9.795 -19.287 1.00 75.50 1149 ASP A C 1
ATOM 8685 O O . ASP A 1 1149 ? 38.242 -9.522 -19.562 1.00 75.50 1149 ASP A O 1
ATOM 8689 N N . ASP A 1 1150 ? 36.098 -8.880 -19.346 1.00 74.88 1150 ASP A N 1
ATOM 8690 C CA . ASP A 1 1150 ? 36.279 -7.464 -19.696 1.00 74.88 1150 ASP A CA 1
ATOM 8691 C C . ASP A 1 1150 ? 36.980 -6.625 -18.605 1.00 74.88 1150 ASP A C 1
ATOM 8693 O O . ASP A 1 1150 ? 37.359 -5.481 -18.861 1.00 74.88 1150 ASP A O 1
ATOM 8697 N N . LYS A 1 1151 ? 37.205 -7.200 -17.412 1.00 77.19 1151 LYS A N 1
ATOM 8698 C CA . LYS A 1 1151 ? 37.816 -6.564 -16.230 1.00 77.19 1151 LYS A CA 1
ATOM 8699 C C . LYS A 1 1151 ? 37.081 -5.322 -15.705 1.00 77.19 1151 LYS A C 1
ATOM 8701 O O . LYS A 1 1151 ? 37.677 -4.560 -14.941 1.00 77.19 1151 LYS A O 1
ATOM 8706 N N . MET A 1 1152 ? 35.822 -5.098 -16.079 1.00 82.81 1152 MET A N 1
ATOM 8707 C CA . MET A 1 1152 ? 35.033 -4.015 -15.489 1.00 82.81 1152 MET A CA 1
ATOM 8708 C C . MET A 1 1152 ? 34.690 -4.330 -14.028 1.00 82.81 1152 MET A C 1
ATOM 8710 O O . MET A 1 1152 ? 34.533 -5.490 -13.648 1.00 82.81 1152 MET A O 1
ATOM 8714 N N . GLU A 1 1153 ? 34.604 -3.297 -13.184 1.00 89.19 1153 GLU A N 1
ATOM 8715 C CA . GLU A 1 1153 ? 34.168 -3.481 -11.798 1.00 89.19 1153 GLU A CA 1
ATOM 8716 C C . GLU A 1 1153 ? 32.709 -3.944 -11.773 1.00 89.19 1153 GLU A C 1
ATOM 8718 O O . GLU A 1 1153 ? 31.825 -3.257 -12.285 1.00 89.19 1153 GLU A O 1
ATOM 8723 N N . SER A 1 1154 ? 32.461 -5.098 -11.155 1.00 91.69 1154 SER A N 1
ATOM 8724 C CA . SER A 1 1154 ? 31.124 -5.672 -11.042 1.00 91.69 1154 SER A CA 1
ATOM 8725 C C . SER A 1 1154 ? 30.885 -6.363 -9.700 1.00 91.69 1154 SER A C 1
ATOM 8727 O O . SER A 1 1154 ? 31.780 -6.971 -9.104 1.00 91.69 1154 SER A O 1
ATOM 8729 N N . MET A 1 1155 ? 29.650 -6.232 -9.218 1.00 94.38 1155 MET A N 1
ATOM 8730 C CA . MET A 1 1155 ? 29.212 -6.554 -7.862 1.00 94.38 1155 MET A CA 1
ATOM 8731 C C . MET A 1 1155 ? 27.901 -7.335 -7.883 1.00 94.38 1155 MET A C 1
ATOM 8733 O O . MET A 1 1155 ? 27.021 -7.049 -8.683 1.00 94.38 1155 MET A O 1
ATOM 8737 N N . CYS A 1 1156 ? 27.721 -8.269 -6.961 1.00 95.31 1156 CYS A N 1
ATOM 8738 C CA . CYS A 1 1156 ? 26.457 -8.977 -6.795 1.00 95.31 1156 CYS A CA 1
ATOM 8739 C C . CYS A 1 1156 ? 25.388 -8.101 -6.120 1.00 95.31 1156 CYS A C 1
ATOM 8741 O O . CYS A 1 1156 ? 25.600 -7.598 -5.014 1.00 95.31 1156 CYS A O 1
ATOM 8743 N N . TYR A 1 1157 ? 24.243 -7.907 -6.779 1.00 94.06 1157 TYR A N 1
ATOM 8744 C CA . TYR A 1 1157 ? 23.185 -6.994 -6.339 1.00 94.06 1157 TYR A CA 1
ATOM 8745 C C . TYR A 1 1157 ? 21.781 -7.483 -6.741 1.00 94.06 1157 TYR A C 1
ATOM 8747 O O . TYR A 1 1157 ? 21.609 -8.121 -7.776 1.00 94.06 1157 TYR A O 1
ATOM 8755 N N . ASN A 1 1158 ? 20.767 -7.159 -5.934 1.00 92.62 1158 ASN A N 1
ATOM 8756 C CA . ASN A 1 1158 ? 19.350 -7.462 -6.167 1.00 92.62 1158 ASN A CA 1
ATOM 8757 C C . ASN A 1 1158 ? 18.577 -6.196 -6.591 1.00 92.62 1158 ASN A C 1
ATOM 8759 O O . ASN A 1 1158 ? 17.722 -5.689 -5.859 1.00 92.62 1158 ASN A O 1
ATOM 8763 N N . ALA A 1 1159 ? 18.893 -5.656 -7.773 1.00 88.25 1159 ALA A N 1
ATOM 8764 C CA . ALA A 1 1159 ? 18.200 -4.479 -8.302 1.00 88.25 1159 ALA A CA 1
ATOM 8765 C C . ALA A 1 1159 ? 16.675 -4.691 -8.276 1.00 88.25 1159 ALA A C 1
ATOM 8767 O O . ALA A 1 1159 ? 16.187 -5.730 -8.717 1.00 88.25 1159 ALA A O 1
ATOM 8768 N N . ARG A 1 1160 ? 15.921 -3.721 -7.739 1.00 88.38 1160 ARG A N 1
ATOM 8769 C CA . ARG A 1 1160 ? 14.443 -3.741 -7.689 1.00 88.38 1160 ARG A CA 1
ATOM 8770 C C . ARG A 1 1160 ? 13.809 -5.007 -7.067 1.00 88.38 1160 ARG A C 1
ATOM 8772 O O . ARG A 1 1160 ? 12.710 -5.383 -7.460 1.00 88.38 1160 ARG A O 1
ATOM 8779 N N . PHE A 1 1161 ? 14.477 -5.680 -6.125 1.00 91.69 1161 PHE A N 1
ATOM 8780 C CA . PHE A 1 1161 ? 14.059 -6.981 -5.556 1.00 91.69 1161 PHE A CA 1
ATOM 8781 C C . PHE A 1 1161 ? 14.069 -8.175 -6.540 1.00 91.69 1161 PHE A C 1
ATOM 8783 O O . PHE A 1 1161 ? 13.452 -9.206 -6.264 1.00 91.69 1161 PHE A O 1
ATOM 8790 N N . MET A 1 1162 ? 14.761 -8.075 -7.679 1.00 92.56 1162 MET A N 1
ATOM 8791 C CA . MET A 1 1162 ? 15.031 -9.228 -8.550 1.00 92.56 1162 MET A CA 1
ATOM 8792 C C . MET A 1 1162 ? 16.030 -10.204 -7.893 1.00 92.56 1162 MET A C 1
ATOM 8794 O O . MET A 1 1162 ? 16.612 -9.908 -6.847 1.00 92.56 1162 MET A O 1
ATOM 8798 N N . GLY A 1 1163 ? 16.257 -11.369 -8.508 1.00 93.69 1163 GLY A N 1
ATOM 8799 C CA . GLY A 1 1163 ? 17.302 -12.300 -8.067 1.00 93.69 1163 GLY A CA 1
ATOM 8800 C C . GLY A 1 1163 ? 18.702 -11.664 -8.024 1.00 93.69 1163 GLY A C 1
ATOM 8801 O O . GLY A 1 1163 ? 19.020 -10.790 -8.830 1.00 93.69 1163 GLY A O 1
ATOM 8802 N N . ILE A 1 1164 ? 19.543 -12.109 -7.083 1.00 95.31 1164 ILE A N 1
ATOM 8803 C CA . ILE A 1 1164 ? 20.907 -11.590 -6.878 1.00 95.31 1164 ILE A CA 1
ATOM 8804 C C . ILE A 1 1164 ? 21.771 -11.881 -8.115 1.00 95.31 1164 ILE A C 1
ATOM 8806 O O . ILE A 1 1164 ? 22.177 -13.021 -8.349 1.00 95.31 1164 ILE A O 1
ATOM 8810 N N . ALA A 1 1165 ? 22.081 -10.837 -8.884 1.00 93.88 1165 ALA A N 1
ATOM 8811 C CA . ALA A 1 1165 ? 22.814 -10.915 -10.143 1.00 93.88 1165 ALA A CA 1
ATOM 8812 C C . ALA A 1 1165 ? 24.104 -10.083 -10.108 1.00 93.88 1165 ALA A C 1
ATOM 8814 O O . ALA A 1 1165 ? 24.217 -9.092 -9.386 1.00 93.88 1165 ALA A O 1
ATOM 8815 N N . CYS A 1 1166 ? 25.087 -10.487 -10.906 1.00 92.75 1166 CYS A N 1
ATOM 8816 C CA . CYS A 1 1166 ? 26.324 -9.751 -11.114 1.00 92.75 1166 CYS A CA 1
ATOM 8817 C C . CYS A 1 1166 ? 26.063 -8.494 -11.950 1.00 92.75 1166 CYS A C 1
ATOM 8819 O O . CYS A 1 1166 ? 25.766 -8.616 -13.137 1.00 92.75 1166 CYS A O 1
ATOM 8821 N N . THR A 1 1167 ? 26.208 -7.310 -11.346 1.00 91.00 1167 THR A N 1
ATOM 8822 C CA . THR A 1 1167 ? 25.993 -6.023 -12.012 1.00 91.00 1167 THR A CA 1
ATOM 8823 C C . THR A 1 1167 ? 27.271 -5.219 -12.208 1.00 91.00 1167 THR A C 1
ATOM 8825 O O . THR A 1 1167 ? 28.060 -5.035 -11.282 1.00 91.00 1167 THR A O 1
ATOM 8828 N N . THR A 1 1168 ? 27.450 -4.697 -13.421 1.00 89.62 1168 THR A N 1
ATOM 8829 C CA . THR A 1 1168 ? 28.441 -3.665 -13.779 1.00 89.62 1168 THR A CA 1
ATOM 8830 C C . THR A 1 1168 ? 27.953 -2.243 -13.464 1.00 89.62 1168 THR A C 1
ATOM 8832 O O . THR A 1 1168 ? 28.694 -1.275 -13.640 1.00 89.62 1168 THR A O 1
ATOM 8835 N N . ASN A 1 1169 ? 26.716 -2.085 -12.971 1.00 89.56 1169 ASN A N 1
ATOM 8836 C CA . ASN A 1 1169 ? 26.149 -0.778 -12.666 1.00 89.56 1169 ASN A CA 1
ATOM 8837 C C . ASN A 1 1169 ? 26.929 -0.080 -11.541 1.00 89.56 1169 ASN A C 1
ATOM 8839 O O . ASN A 1 1169 ? 26.913 -0.476 -10.372 1.00 89.56 1169 ASN A O 1
ATOM 8843 N N . ARG A 1 1170 ? 27.567 1.038 -11.897 1.00 90.75 1170 ARG A N 1
ATOM 8844 C CA . ARG A 1 1170 ? 28.343 1.872 -10.972 1.00 90.75 1170 ARG A CA 1
ATOM 8845 C C . ARG A 1 1170 ? 27.531 2.447 -9.805 1.00 90.75 1170 ARG A C 1
ATOM 8847 O O . ARG A 1 1170 ? 28.130 2.776 -8.785 1.00 90.75 1170 ARG A O 1
ATOM 8854 N N . PHE A 1 1171 ? 26.209 2.618 -9.936 1.00 93.06 1171 PHE A N 1
ATOM 8855 C CA . PHE A 1 1171 ? 25.400 3.268 -8.898 1.00 93.06 1171 PHE A CA 1
ATOM 8856 C C . PHE A 1 1171 ? 25.274 2.392 -7.632 1.00 93.06 1171 PHE A C 1
ATOM 8858 O O . PHE A 1 1171 ? 25.642 2.884 -6.565 1.00 93.06 1171 PHE A O 1
ATOM 8865 N N . PRO A 1 1172 ? 24.899 1.095 -7.700 1.00 94.19 1172 PRO A N 1
ATOM 8866 C CA . PRO A 1 1172 ? 25.028 0.181 -6.563 1.00 94.19 1172 PRO A CA 1
ATOM 8867 C C . PRO A 1 1172 ? 26.436 0.115 -5.948 1.00 94.19 1172 PRO A C 1
ATOM 8869 O O . PRO A 1 1172 ? 26.566 0.138 -4.725 1.00 94.19 1172 PRO A O 1
ATOM 8872 N N . ILE A 1 1173 ? 27.490 0.072 -6.773 1.00 94.50 1173 ILE A N 1
ATOM 8873 C CA . ILE A 1 1173 ? 28.887 -0.039 -6.306 1.00 94.50 1173 ILE A CA 1
ATOM 8874 C C . ILE A 1 1173 ? 29.297 1.207 -5.501 1.00 94.50 1173 ILE A C 1
ATOM 8876 O O . ILE A 1 1173 ? 29.804 1.092 -4.385 1.00 94.50 1173 ILE A O 1
ATOM 8880 N N . GLU A 1 1174 ? 29.030 2.406 -6.025 1.00 95.81 1174 GLU A N 1
ATOM 8881 C CA . GLU A 1 1174 ? 29.304 3.677 -5.341 1.00 95.81 1174 GLU A CA 1
ATOM 8882 C C . GLU A 1 1174 ? 28.435 3.858 -4.084 1.00 95.81 1174 GLU A C 1
ATOM 8884 O O . GLU A 1 1174 ? 28.915 4.335 -3.053 1.00 95.81 1174 GLU A O 1
ATOM 8889 N N . MET A 1 1175 ? 27.170 3.424 -4.128 1.00 96.31 1175 MET A N 1
ATOM 8890 C CA . MET A 1 1175 ? 26.277 3.401 -2.965 1.00 96.31 1175 MET A CA 1
ATOM 8891 C C . MET A 1 1175 ? 26.871 2.551 -1.836 1.00 96.31 1175 MET A C 1
ATOM 8893 O O . MET A 1 1175 ? 26.950 3.020 -0.696 1.00 96.31 1175 MET A O 1
ATOM 8897 N N . ARG A 1 1176 ? 27.359 1.342 -2.144 1.00 96.81 1176 ARG A N 1
ATOM 8898 C CA . ARG A 1 1176 ? 27.914 0.447 -1.125 1.00 96.81 1176 ARG A CA 1
ATOM 8899 C C . ARG A 1 1176 ? 29.277 0.920 -0.613 1.00 96.81 1176 ARG A C 1
ATOM 8901 O O . ARG A 1 1176 ? 29.495 0.914 0.597 1.00 96.81 1176 ARG A O 1
ATOM 8908 N N . ARG A 1 1177 ? 30.144 1.454 -1.486 1.00 96.94 1177 ARG A N 1
ATOM 8909 C CA . ARG A 1 1177 ? 31.395 2.137 -1.088 1.00 96.94 1177 ARG A CA 1
ATOM 8910 C C . ARG A 1 1177 ? 31.136 3.272 -0.094 1.00 96.94 1177 ARG A C 1
ATOM 8912 O O . ARG A 1 1177 ? 31.824 3.362 0.922 1.00 96.94 1177 ARG A O 1
ATOM 8919 N N . ARG A 1 1178 ? 30.115 4.108 -0.329 1.00 97.56 1178 ARG A N 1
ATOM 8920 C CA . ARG A 1 1178 ? 29.734 5.192 0.598 1.00 97.56 1178 ARG A CA 1
ATOM 8921 C C . ARG A 1 1178 ? 29.171 4.678 1.921 1.00 97.56 1178 ARG A C 1
ATOM 8923 O O . ARG A 1 1178 ? 29.550 5.214 2.957 1.00 97.56 1178 ARG A O 1
ATOM 8930 N N . GLN A 1 1179 ? 28.328 3.643 1.902 1.00 96.88 1179 GLN A N 1
ATOM 8931 C CA . GLN A 1 1179 ? 27.830 2.993 3.123 1.00 96.88 1179 GLN A CA 1
ATOM 8932 C C . GLN A 1 1179 ? 28.983 2.496 4.002 1.00 96.88 1179 GLN A C 1
ATOM 8934 O O . GLN A 1 1179 ? 29.067 2.859 5.175 1.00 96.88 1179 GLN A O 1
ATOM 8939 N N . ILE A 1 1180 ? 29.926 1.752 3.415 1.00 97.12 1180 ILE A N 1
ATOM 8940 C CA . ILE A 1 1180 ? 31.110 1.227 4.108 1.00 97.12 1180 ILE A CA 1
ATOM 8941 C C . ILE A 1 1180 ? 31.979 2.363 4.659 1.00 97.12 1180 ILE A C 1
ATOM 8943 O O . ILE A 1 1180 ? 32.324 2.358 5.839 1.00 97.12 1180 ILE A O 1
ATOM 8947 N N . ALA A 1 1181 ? 32.295 3.368 3.835 1.00 96.75 1181 ALA A N 1
ATOM 8948 C CA . ALA A 1 1181 ? 33.148 4.488 4.231 1.00 96.75 1181 ALA A CA 1
ATOM 8949 C C . ALA A 1 1181 ? 32.544 5.371 5.342 1.00 96.75 1181 ALA A C 1
ATOM 8951 O O . ALA A 1 1181 ? 33.291 6.020 6.074 1.00 96.75 1181 ALA A O 1
ATOM 8952 N N . GLN A 1 1182 ? 31.213 5.402 5.470 1.00 96.44 1182 GLN A N 1
ATOM 8953 C CA . GLN A 1 1182 ? 30.493 6.176 6.490 1.00 96.44 1182 GLN A CA 1
ATOM 8954 C C . GLN A 1 1182 ? 30.073 5.332 7.708 1.00 96.44 1182 GLN A C 1
ATOM 8956 O O . GLN A 1 1182 ? 29.708 5.900 8.735 1.00 96.44 1182 GLN A O 1
ATOM 8961 N N . GLY A 1 1183 ? 30.149 3.997 7.629 1.00 94.69 1183 GLY A N 1
ATOM 8962 C CA . GLY A 1 1183 ? 29.668 3.085 8.675 1.00 94.69 1183 GLY A CA 1
ATOM 8963 C C . GLY A 1 1183 ? 28.138 2.982 8.748 1.00 94.69 1183 GLY A C 1
ATOM 8964 O O . GLY A 1 1183 ? 27.593 2.795 9.833 1.00 94.69 1183 GLY A O 1
ATOM 8965 N N . VAL A 1 1184 ? 27.462 3.143 7.607 1.00 94.44 1184 VAL A N 1
ATOM 8966 C CA . VAL A 1 1184 ? 26.003 3.284 7.468 1.00 94.44 1184 VAL A CA 1
ATOM 8967 C C . VAL A 1 1184 ? 25.385 2.029 6.844 1.00 94.44 1184 VAL A C 1
ATOM 8969 O O . VAL A 1 1184 ? 25.947 1.455 5.912 1.00 94.44 1184 VAL A O 1
ATOM 8972 N N . GLY A 1 1185 ? 24.195 1.635 7.303 1.00 89.56 1185 GLY A N 1
ATOM 8973 C CA . GLY A 1 1185 ? 23.486 0.456 6.808 1.00 89.56 1185 GLY A CA 1
ATOM 8974 C C . GLY A 1 1185 ? 24.069 -0.868 7.309 1.00 89.56 1185 GLY A C 1
ATOM 8975 O O . GLY A 1 1185 ? 24.578 -0.973 8.425 1.00 89.56 1185 GLY A O 1
ATOM 8976 N N . ASP A 1 1186 ? 23.949 -1.911 6.486 1.00 89.88 1186 ASP A N 1
ATOM 8977 C CA . ASP A 1 1186 ? 24.270 -3.284 6.888 1.00 89.88 1186 ASP A CA 1
ATOM 8978 C C . ASP A 1 1186 ? 25.788 -3.451 7.048 1.00 89.88 1186 ASP A C 1
ATOM 8980 O O . ASP A 1 1186 ? 26.548 -3.093 6.140 1.00 89.88 1186 ASP A O 1
ATOM 8984 N N . ARG A 1 1187 ? 26.240 -4.005 8.183 1.00 93.56 1187 ARG A N 1
ATOM 8985 C CA . ARG A 1 1187 ? 27.670 -4.216 8.464 1.00 93.56 1187 ARG A CA 1
ATOM 8986 C C . ARG A 1 1187 ? 28.322 -4.997 7.321 1.00 93.56 1187 ARG A C 1
ATOM 8988 O O . ARG A 1 1187 ? 27.823 -6.054 6.951 1.00 93.56 1187 ARG A O 1
ATOM 8995 N N . CYS A 1 1188 ? 29.441 -4.490 6.809 1.00 95.38 1188 CYS A N 1
ATOM 8996 C CA . CYS A 1 1188 ? 30.127 -5.136 5.699 1.00 95.38 1188 CYS A CA 1
ATOM 8997 C C . CYS A 1 1188 ? 30.864 -6.417 6.093 1.00 95.38 1188 CYS A C 1
ATOM 8999 O O . CYS A 1 1188 ? 31.325 -6.565 7.230 1.00 95.38 1188 CYS A O 1
ATOM 9001 N N . ASP A 1 1189 ? 30.967 -7.319 5.122 1.00 95.62 1189 ASP A N 1
ATOM 9002 C CA . ASP A 1 1189 ? 31.727 -8.561 5.197 1.00 95.62 1189 ASP A CA 1
ATOM 9003 C C . ASP A 1 1189 ? 33.153 -8.363 4.641 1.00 95.62 1189 ASP A C 1
ATOM 9005 O O . ASP A 1 1189 ? 33.309 -8.139 3.438 1.00 95.62 1189 ASP A O 1
ATOM 9009 N N . PRO A 1 1190 ? 34.218 -8.466 5.461 1.00 95.31 1190 PRO A N 1
ATOM 9010 C CA . PRO A 1 1190 ? 35.592 -8.335 4.981 1.00 95.31 1190 PRO A CA 1
ATOM 9011 C C . PRO A 1 1190 ? 36.016 -9.397 3.954 1.00 95.31 1190 PRO A C 1
ATOM 9013 O O . PRO A 1 1190 ? 36.958 -9.141 3.210 1.00 95.31 1190 PRO A O 1
ATOM 9016 N N . GLU A 1 1191 ? 35.360 -10.562 3.876 1.00 94.38 1191 GLU A N 1
ATOM 9017 C CA . GLU A 1 1191 ? 35.694 -11.585 2.874 1.00 94.38 1191 GLU A CA 1
ATOM 9018 C C . GLU A 1 1191 ? 35.179 -11.193 1.480 1.00 94.38 1191 GLU A C 1
ATOM 9020 O O . GLU A 1 1191 ? 35.921 -11.244 0.499 1.00 94.38 1191 GLU A O 1
ATOM 9025 N N . ASN A 1 1192 ? 33.925 -10.738 1.391 1.00 94.00 1192 ASN A N 1
ATOM 9026 C CA . ASN A 1 1192 ? 33.267 -10.420 0.120 1.00 94.00 1192 ASN A CA 1
ATOM 9027 C C . ASN A 1 1192 ? 33.359 -8.933 -0.291 1.00 94.00 1192 ASN A C 1
ATOM 9029 O O . ASN A 1 1192 ? 33.222 -8.625 -1.477 1.00 94.00 1192 ASN A O 1
ATOM 9033 N N . GLU A 1 1193 ? 33.618 -8.011 0.646 1.00 96.62 1193 GLU A N 1
ATOM 9034 C CA . GLU A 1 1193 ? 33.521 -6.552 0.444 1.00 96.62 1193 GLU A CA 1
ATOM 9035 C C . GLU A 1 1193 ? 34.828 -5.771 0.704 1.00 96.62 1193 GLU A C 1
ATOM 9037 O O . GLU A 1 1193 ? 34.832 -4.538 0.640 1.00 96.62 1193 GLU A O 1
ATOM 9042 N N . ALA A 1 1194 ? 35.968 -6.429 0.958 1.00 95.12 1194 ALA A N 1
ATOM 9043 C CA . ALA A 1 1194 ? 37.260 -5.733 1.120 1.00 95.12 1194 ALA A CA 1
ATOM 9044 C C . ALA A 1 1194 ? 37.618 -4.838 -0.087 1.00 95.12 1194 ALA A C 1
ATOM 9046 O O . ALA A 1 1194 ? 38.157 -3.743 0.077 1.00 95.12 1194 ALA A O 1
ATOM 9047 N N . TRP A 1 1195 ? 37.243 -5.254 -1.301 1.00 93.25 1195 TRP A N 1
ATOM 9048 C CA . TRP A 1 1195 ? 37.425 -4.497 -2.548 1.00 93.25 1195 TRP A CA 1
ATOM 9049 C C . TRP A 1 1195 ? 36.568 -3.211 -2.641 1.00 93.25 1195 TRP A C 1
ATOM 9051 O O . TRP A 1 1195 ? 36.867 -2.310 -3.428 1.00 93.25 1195 TRP A O 1
ATOM 9061 N N . LEU A 1 1196 ? 35.527 -3.094 -1.806 1.00 95.31 1196 LEU A N 1
ATOM 9062 C CA . LEU A 1 1196 ? 34.716 -1.885 -1.614 1.00 95.31 1196 LEU A CA 1
ATOM 9063 C C . LEU A 1 1196 ? 35.248 -1.001 -0.467 1.00 95.31 1196 LEU A C 1
ATOM 9065 O O . LEU A 1 1196 ? 34.697 0.069 -0.213 1.00 95.31 1196 LEU A O 1
ATOM 9069 N N . GLY A 1 1197 ? 36.319 -1.425 0.214 1.00 94.50 1197 GLY A N 1
ATOM 9070 C CA . GLY A 1 1197 ? 36.940 -0.716 1.335 1.00 94.50 1197 GLY A CA 1
ATOM 9071 C C . GLY A 1 1197 ? 36.566 -1.236 2.728 1.00 94.50 1197 GLY A C 1
ATOM 9072 O O . GLY A 1 1197 ? 36.878 -0.555 3.708 1.00 94.50 1197 GLY A O 1
ATOM 9073 N N . CYS A 1 1198 ? 35.917 -2.406 2.837 1.00 96.25 1198 CYS A N 1
ATOM 9074 C CA . CYS A 1 1198 ? 35.665 -3.060 4.128 1.00 96.25 1198 CYS A CA 1
ATOM 9075 C C . CYS A 1 1198 ? 36.987 -3.468 4.820 1.00 96.25 1198 CYS A C 1
ATOM 9077 O O . CYS A 1 1198 ? 38.008 -3.652 4.152 1.00 96.25 1198 CYS A O 1
ATOM 9079 N N . LYS A 1 1199 ? 36.986 -3.562 6.158 1.00 90.50 1199 LYS A N 1
ATOM 9080 C CA . LYS A 1 1199 ? 38.172 -3.768 7.014 1.00 90.50 1199 LYS A CA 1
ATOM 9081 C C . LYS A 1 1199 ? 37.861 -4.644 8.224 1.00 90.50 1199 LYS A C 1
ATOM 9083 O O . LYS A 1 1199 ? 36.726 -4.525 8.739 1.00 90.50 1199 LYS A O 1
#

Foldseek 3Di:
DDDDDDDDDDDDDDDDDDDDDDDDDDDDDDDDDDDDPPPPVPVVVVVPPPPPPDDDPFDFFAKEKEFECEQAWFFKWKQFPVGIDTDIAGHRGIDMDGAGAPGDWIKIFGDPDPFEWIKIWHRPPQWIKIAIAQQFQADQHGQQPDDFLVRSCVRRVGDRYDWWKKKQWPDAPPPQRHIATRHDQPDPLYHRGPPPVVNMGIGRRHIYIYMYTQVVYDDDDDDDDDDDDDDDDDDDDDDDDDDDDDDDDDDDDDDDDDDDDDDDDDDDDDDDDDDDDDDDDDDDDDDDDDDDDDDDDDDDDDDDDDDDDDDDDDDDDDDDDDDDDDDDDDDDDDDDDDDDDDDDDDDDDDDDDDDDDDDDPLVVVVVVVVVVLVVLVVVLVVCVVVVVVVVVVCVVVPDDPDDDDDDDDDDDDDDDDDDDDDDDDDDDDDDDDDDDDDDDDDDDDDYDDDDDDDDDDDDDDDDDDDDDDDDYDDDDDDDDDDDDDDDDDDDDPDPDPDDPVPVVVVVVVVVLVVVLVVLLVLLVLLLVLLVLQLCCQQPVLVSVCVLLVNCPAPVSCQLVDDHAPPVLNVLSNVLSVVLSVLSVVLNVLSVVLVVVVVVVVPDPDDDPPPPPPPPPPPPDDDDDDPDCPVVVVVVVLVDDDDPVVLVVVVVVLVVLLVLLLVVLLVCQQLLADPSLSVSSLCLSLVSLLVLLVLLADDQLCSVLSVLVSLLVSLSCRLPVSLVVLSVCLNVLFDDFPVLQVLLVVFDAPQAPSNNRNQPGDPLSSVNNSSSSVSSHRRDPSSSCSNSVSSVVSSVSSSVSSVCSNPVVPRDDHSHPHPPVVSSVVSNVVSVVSVVQQVLLQVVLCVLCVVPVQLSGFRRHNDDDDPPQNLRRRGAEGADEDLAAQAPVCLVDPAECQVVQLSNLQVLNYAYDAYYSYADQAHDVSVLSVLNHAYYHAHQHLPQEYDPSLLSNLNHAYEHHAAHLVRGHAYYDQCSQQNNCNYADDAYHQNANHQEDHANQNPLNHAEYHDYNHANHQADHACVRVLNHAEYRAYNHLNYQAHHACPSVVNHNDYAYYAQDNCVAQQQLHDHHLVAVSQPQQAPPRRHGHHHDDPPDPPSHHDPSNNVVCVVHVVGYHDDHDHPLQDDDADDNVFSVQCSSPFQAFRADPVRQTWTFDCRPSGYTGIGSNVSVLSSVLVCQVVVGDDQDDCVRHVVSVHD

pLDDT: mean 70.52, std 27.87, range [20.47, 97.94]

Organism: NCBI:txid4793